Protein AF-A0A626TIS9-F1 (afdb_monomer)

Secondary structure (DSSP, 8-state):
------GGG-EEEEES-TT---SSSSS-EEPS-B-S--B--EEEEEEEE--TT-SS-EEEEEEEEE--EEEEEE--TT-HHHHHHHHHHHHT--EEEEEEEEEETTTTEEEEEEEEEEEEEEEEEEETTEEEEEEEEEEEEEEEEEEEEEPPPP--TTGGGTT--SSSSSPPP--SS-SSSEEEEE-TT-TT-TTSS-EEEEEE--TTT--EEEEEESSSS--EEEE-TTS--EEEPPHHHHTTTS--GGGTTTT-S-HHHHHHHTT---HHHHHHHS--SS-SSTT-TTHHHHHHHTT---HHHHHHHS--GGGTTTT-S-HHHHHHHTT---HHHHHTTS--GGGTTTT-S-HHHHHHHTT---HHHHTTTS--GGGTTTT-S-HHHHHHHTT-TTEEEETTEEEE-SSSS--SEEEEE-TTS-EEEEETTTTEEEPPPGGGTS-S-SSHHHHHHHHTPPSP-EEEPTT-BHHHHHHHS---EEEEE-S--BS--TT--S-EEEEEEEEEE-TTSSEEEEEEEEEETT--EEEEEEBTTB-TT--EEE-EETTEE---S-----SSSSEEEEEEEEEEETTEEEEEEEEEEEEETTEEEEEEEEEETTTTEEEEEEEETTS-EE-------S-----SSS------SSEE---SSSS-EEEEEE--TTSEEEEEEEEETTTEEEEEEEEETTS-EEEEESS----S-------GGG--S--PPPSHHHHHHTSPPEEEE-TTT--EEEE--HHHHHHH-GGGEEEEEEEEEES---TTSPPEEEEEEEEEE-HHHHHHHHHHHHHHHHHHHHHHHHHHHHHHHHHHHHHHHHTT-

pLDDT: mean 77.9, std 12.94, range [29.95, 94.75]

Mean predicted aligned error: 24.5 Å

Organism: Salmonella enterica (NCBI:txid28901)

Structure (mmCIF, N/CA/C/O backbone):
data_AF-A0A626TIS9-F1
#
_entry.id   AF-A0A626TIS9-F1
#
loop_
_atom_site.group_PDB
_atom_site.id
_atom_site.type_symbol
_atom_site.label_atom_id
_atom_site.label_alt_id
_atom_site.label_comp_id
_atom_site.label_asym_id
_atom_site.label_entity_id
_atom_site.label_seq_id
_atom_site.pdbx_PDB_ins_code
_atom_site.Cartn_x
_atom_site.Cartn_y
_atom_site.Cartn_z
_atom_site.occupancy
_atom_site.B_iso_or_equiv
_atom_site.auth_seq_id
_atom_site.auth_comp_id
_atom_site.auth_asym_id
_atom_site.auth_atom_id
_atom_site.pdbx_PDB_model_num
ATOM 1 N N . MET A 1 1 ? -2.600 -41.883 38.505 1.00 29.95 1 MET A N 1
ATOM 2 C CA . MET A 1 1 ? -2.557 -42.460 39.866 1.00 29.95 1 MET A CA 1
ATOM 3 C C . MET A 1 1 ? -3.338 -41.510 40.743 1.00 29.95 1 MET A C 1
ATOM 5 O O . MET A 1 1 ? -3.112 -40.319 40.611 1.00 29.95 1 MET A O 1
ATOM 9 N N . ALA A 1 2 ? -4.304 -42.004 41.517 1.00 35.31 2 ALA A N 1
ATOM 10 C CA . ALA A 1 2 ? -4.974 -41.179 42.514 1.00 35.31 2 ALA A CA 1
ATOM 11 C C . ALA A 1 2 ? -3.945 -40.868 43.604 1.00 35.31 2 ALA A C 1
ATOM 13 O O . ALA A 1 2 ? -3.475 -41.791 44.271 1.00 35.31 2 ALA A O 1
ATOM 14 N N . ASP A 1 3 ? -3.535 -39.609 43.706 1.00 45.44 3 ASP A N 1
ATOM 15 C CA . ASP A 1 3 ? -2.730 -39.162 44.833 1.00 45.44 3 ASP A CA 1
ATOM 16 C C . ASP A 1 3 ? -3.574 -39.277 46.108 1.00 45.44 3 ASP A C 1
ATOM 18 O O . ASP A 1 3 ? -4.759 -38.935 46.140 1.00 45.44 3 ASP A O 1
ATOM 22 N N . ILE A 1 4 ? -2.973 -39.839 47.153 1.00 51.78 4 ILE A N 1
ATOM 23 C CA . ILE A 1 4 ? -3.598 -39.979 48.466 1.00 51.78 4 ILE A CA 1
ATOM 24 C C . ILE A 1 4 ? -3.296 -38.688 49.231 1.00 51.78 4 ILE A C 1
ATOM 26 O O . ILE A 1 4 ? -2.154 -38.474 49.632 1.00 51.78 4 ILE A O 1
ATOM 30 N N . PHE A 1 5 ? -4.304 -37.839 49.437 1.00 57.50 5 PHE A N 1
ATOM 31 C CA . PHE A 1 5 ? -4.161 -36.579 50.175 1.00 57.50 5 PHE A CA 1
ATOM 32 C C . PHE A 1 5 ? -4.628 -36.706 51.627 1.00 57.50 5 PHE A C 1
ATOM 34 O O . PHE 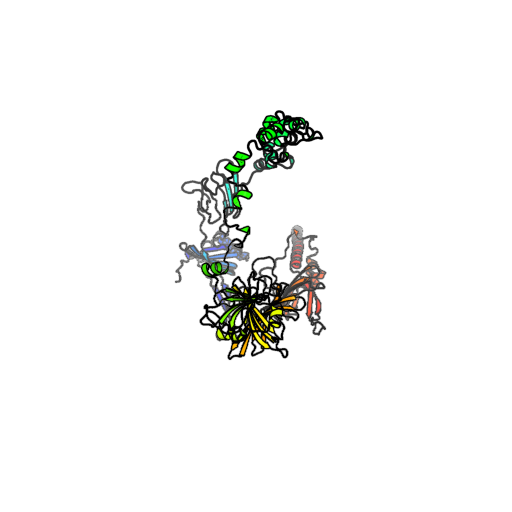A 1 5 ? -5.563 -37.446 51.940 1.00 57.50 5 PHE A O 1
ATOM 41 N N . ASN A 1 6 ? -3.971 -35.971 52.524 1.00 58.50 6 ASN A N 1
ATOM 42 C CA . ASN A 1 6 ? -4.345 -35.873 53.929 1.00 58.50 6 ASN A CA 1
ATOM 43 C C . ASN A 1 6 ? -5.363 -34.736 54.111 1.00 58.50 6 ASN A C 1
ATOM 45 O O . ASN A 1 6 ? -5.089 -33.595 53.754 1.00 58.50 6 ASN A O 1
ATOM 49 N N . GLY A 1 7 ? -6.519 -35.024 54.716 1.00 56.41 7 GLY A N 1
ATOM 50 C CA . GLY A 1 7 ? -7.572 -34.028 54.953 1.00 56.41 7 GLY A CA 1
ATOM 51 C C . GLY A 1 7 ? -7.156 -32.844 55.840 1.00 56.41 7 GLY A C 1
ATOM 52 O O . GLY A 1 7 ? -7.851 -31.836 55.850 1.00 56.41 7 GLY A O 1
ATOM 53 N N . LYS A 1 8 ? -6.020 -32.932 56.550 1.00 59.53 8 LYS A N 1
ATOM 54 C CA . LYS A 1 8 ? -5.451 -31.822 57.335 1.00 59.53 8 LYS A CA 1
ATOM 55 C C . LYS A 1 8 ? -4.949 -30.652 56.473 1.00 59.53 8 LYS A C 1
ATOM 57 O O . LYS A 1 8 ? -4.894 -29.530 56.966 1.00 59.53 8 LYS A O 1
ATOM 62 N N . ASP A 1 9 ? -4.576 -30.901 55.220 1.00 63.75 9 ASP A N 1
ATOM 63 C CA . ASP A 1 9 ? -3.924 -29.898 54.363 1.00 63.75 9 ASP A CA 1
ATOM 64 C C . ASP A 1 9 ? -4.923 -29.098 53.506 1.00 63.75 9 ASP A C 1
ATOM 66 O O . ASP A 1 9 ? -4.540 -28.225 52.729 1.00 63.75 9 ASP A O 1
ATOM 70 N N . VAL A 1 10 ? -6.220 -29.365 53.677 1.00 74.81 10 VAL A N 1
ATOM 71 C CA . VAL A 1 10 ? -7.306 -28.732 52.928 1.00 74.81 10 VAL A CA 1
ATOM 72 C C . VAL A 1 10 ? -7.717 -27.460 53.643 1.00 74.81 10 VAL A C 1
ATOM 74 O O . VAL A 1 10 ? -8.169 -27.481 54.787 1.00 74.81 10 VAL A O 1
ATOM 77 N N . LYS A 1 11 ? -7.548 -26.336 52.954 1.00 83.38 11 LYS A N 1
ATOM 78 C CA . LYS A 1 11 ? -7.880 -25.006 53.464 1.00 83.38 11 LYS A CA 1
ATOM 79 C C . LYS A 1 11 ? -9.031 -24.447 52.647 1.00 83.38 11 LYS A C 1
ATOM 81 O O . LYS A 1 11 ? -9.016 -24.518 51.418 1.00 83.38 11 LYS A O 1
ATOM 86 N N . VAL A 1 12 ? -10.017 -23.882 53.332 1.00 88.31 12 VAL A N 1
ATOM 87 C CA . VAL A 1 12 ? -11.107 -23.141 52.697 1.00 88.31 12 VAL A CA 1
ATOM 88 C C . VAL A 1 12 ? -10.921 -21.673 53.030 1.00 88.31 12 VAL A C 1
ATOM 90 O O . VAL A 1 12 ? -10.664 -21.329 54.180 1.00 88.31 12 VAL A O 1
ATOM 93 N N . TYR A 1 13 ? -11.038 -20.820 52.025 1.00 89.88 13 TYR A N 1
ATOM 94 C CA . TYR A 1 13 ? -10.980 -19.373 52.157 1.00 89.88 13 TYR A CA 1
ATOM 95 C C . TYR A 1 13 ? -12.307 -18.760 51.729 1.00 89.88 13 TYR A C 1
ATOM 97 O O . TYR A 1 13 ? -12.994 -19.331 50.884 1.00 89.88 13 TYR A O 1
ATOM 105 N N . TYR A 1 14 ? -12.638 -17.591 52.265 1.00 91.62 14 TYR A N 1
ATOM 106 C CA . TYR A 1 14 ? -13.755 -16.770 51.815 1.00 91.62 14 TYR A CA 1
ATOM 107 C C . TYR A 1 14 ? -13.279 -15.403 51.309 1.00 91.62 14 TYR A C 1
ATOM 109 O O . TYR A 1 14 ? -12.203 -14.931 51.691 1.00 91.62 14 TYR A O 1
ATOM 117 N N . ASN A 1 15 ? -14.079 -14.774 50.447 1.00 91.50 15 ASN A N 1
ATOM 118 C CA . ASN A 1 15 ? -13.874 -13.414 49.949 1.00 91.50 15 ASN A CA 1
ATOM 119 C C . ASN A 1 15 ? -15.232 -12.752 49.651 1.00 91.50 15 ASN A C 1
ATOM 121 O O . ASN A 1 15 ? -16.130 -13.402 49.116 1.00 91.50 15 ASN A O 1
ATOM 125 N N . ASP A 1 16 ? -15.378 -11.469 49.982 1.00 90.25 16 ASP A N 1
ATOM 126 C CA . ASP A 1 16 ? -16.584 -10.692 49.663 1.00 90.25 16 ASP A CA 1
ATOM 127 C C . ASP A 1 16 ? -16.631 -10.253 48.186 1.00 90.25 16 ASP A C 1
ATOM 129 O O . ASP A 1 16 ? -17.707 -9.977 47.662 1.00 90.25 16 ASP A O 1
ATOM 133 N N . ASP A 1 17 ? -15.486 -10.198 47.496 1.00 87.94 17 ASP A N 1
ATOM 134 C CA . ASP A 1 17 ? -15.424 -9.895 46.065 1.00 87.94 17 ASP A CA 1
ATOM 135 C C . ASP A 1 17 ? -15.729 -11.150 45.229 1.00 87.94 17 ASP A C 1
ATOM 137 O O . ASP A 1 17 ? -14.859 -11.980 44.958 1.00 87.94 17 ASP A O 1
ATOM 141 N N . THR A 1 18 ? -16.975 -11.271 44.769 1.00 85.69 18 THR A N 1
ATOM 142 C CA . THR A 1 18 ? -17.439 -12.340 43.862 1.00 85.69 18 THR A CA 1
ATOM 143 C C . THR A 1 18 ? -16.764 -12.291 42.479 1.00 85.69 18 THR A C 1
ATOM 145 O O . THR A 1 18 ? -16.739 -13.285 41.741 1.00 85.69 18 THR A O 1
ATOM 148 N N . GLY A 1 19 ? -16.149 -11.157 42.126 1.00 83.06 19 GLY A N 1
ATOM 149 C CA . GLY A 1 19 ? -15.319 -10.967 40.940 1.00 83.06 19 GLY A CA 1
ATOM 150 C C . GLY A 1 19 ? -13.868 -11.413 41.121 1.00 83.06 19 GLY A C 1
ATOM 151 O O . GLY A 1 19 ? -13.140 -11.496 40.126 1.00 83.06 19 GLY A O 1
ATOM 152 N N . ASN A 1 20 ? -13.439 -11.760 42.339 1.00 82.88 20 ASN A N 1
ATOM 153 C CA . ASN A 1 20 ? -12.061 -12.148 42.601 1.00 82.88 20 ASN A CA 1
ATOM 154 C C . ASN A 1 20 ? -11.658 -13.366 41.751 1.00 82.88 20 ASN A C 1
ATOM 156 O O . ASN A 1 20 ? -12.416 -14.321 41.547 1.00 82.88 20 ASN A O 1
ATOM 160 N N . ARG A 1 21 ? -10.440 -13.300 41.207 1.00 80.06 21 ARG A N 1
ATOM 161 C CA . ARG A 1 21 ? -9.798 -14.366 40.418 1.00 80.06 21 ARG A CA 1
ATOM 162 C C . ARG A 1 21 ? -8.427 -14.753 40.980 1.00 80.06 21 ARG A C 1
ATOM 164 O O . ARG A 1 21 ? -7.765 -15.630 40.423 1.00 80.06 21 ARG A O 1
ATOM 171 N N . ALA A 1 22 ? -7.977 -14.100 42.053 1.00 75.19 22 ALA A N 1
ATOM 172 C CA . ALA A 1 22 ? -6.704 -14.378 42.699 1.00 75.19 22 ALA A CA 1
ATOM 173 C C . ALA A 1 22 ? -6.874 -15.493 43.738 1.00 75.19 22 ALA A C 1
ATOM 175 O O . ALA A 1 22 ? -7.684 -15.384 44.655 1.00 75.19 22 ALA A O 1
ATOM 176 N N . VAL A 1 23 ? -6.090 -16.565 43.605 1.00 68.38 23 VAL A N 1
ATOM 177 C CA . VAL A 1 23 ? -6.222 -17.762 44.454 1.00 68.38 23 VAL A CA 1
ATOM 178 C C . VAL A 1 23 ? -5.618 -17.566 45.847 1.00 68.38 23 VAL A C 1
ATOM 180 O O . VAL A 1 23 ? -6.166 -18.084 46.812 1.00 68.38 23 VAL A O 1
ATOM 183 N N . ILE A 1 24 ? -4.543 -16.778 45.988 1.00 67.31 24 ILE A N 1
ATOM 184 C CA . ILE A 1 24 ? -3.759 -16.722 47.240 1.00 67.31 24 ILE A CA 1
ATOM 185 C C . ILE A 1 24 ? -3.722 -15.329 47.899 1.00 67.31 24 ILE A C 1
ATOM 187 O O . ILE A 1 24 ? -3.691 -15.248 49.120 1.00 67.31 24 ILE A O 1
ATOM 191 N N . THR A 1 25 ? -3.729 -14.223 47.147 1.00 64.75 25 THR A N 1
ATOM 192 C CA . THR A 1 25 ? -3.330 -12.904 47.697 1.00 64.75 25 THR A CA 1
ATOM 193 C C . THR A 1 25 ? -4.361 -11.776 47.565 1.00 64.75 25 THR A C 1
ATOM 195 O O . THR A 1 25 ? -4.205 -10.748 48.217 1.00 64.75 25 THR A O 1
ATOM 198 N N . GLY A 1 26 ? -5.437 -11.943 46.791 1.00 60.59 26 GLY A N 1
ATOM 199 C CA . GLY A 1 26 ? -6.434 -10.891 46.525 1.00 60.59 26 GLY A CA 1
ATOM 200 C C . GLY A 1 26 ? -7.514 -10.718 47.601 1.00 60.59 26 GLY A C 1
ATOM 201 O O . GLY A 1 26 ? -8.672 -10.526 47.253 1.00 60.59 26 GLY A O 1
ATOM 202 N N . GLY A 1 27 ? -7.174 -10.841 48.889 1.00 72.44 27 GLY A N 1
ATOM 203 C CA . GLY A 1 27 ? -8.138 -10.659 49.990 1.00 72.44 27 GLY A CA 1
ATOM 204 C C . GLY A 1 27 ? -8.860 -11.923 50.476 1.00 72.44 27 GLY A C 1
ATOM 205 O O . GLY A 1 27 ? -9.793 -11.815 51.262 1.00 72.44 27 GLY A O 1
ATOM 206 N N . ASN A 1 28 ? -8.415 -13.113 50.063 1.00 83.50 28 ASN A N 1
ATOM 207 C CA . ASN A 1 28 ? -8.947 -14.388 50.555 1.00 83.50 28 ASN A CA 1
ATOM 208 C C . ASN A 1 28 ? -8.574 -14.605 52.035 1.00 83.50 28 ASN A C 1
ATOM 210 O O . ASN A 1 28 ? -7.390 -14.661 52.372 1.00 83.50 28 ASN A O 1
ATOM 214 N N . ILE A 1 29 ? -9.568 -14.776 52.911 1.00 89.00 29 ILE A N 1
ATOM 215 C CA . ILE A 1 29 ? -9.377 -15.035 54.348 1.00 89.00 29 ILE A CA 1
ATOM 216 C C . ILE A 1 29 ? -9.689 -16.503 54.637 1.00 89.00 29 ILE A C 1
ATOM 218 O O . ILE A 1 29 ? -10.732 -17.006 54.237 1.00 89.00 29 ILE A O 1
ATOM 222 N N . GLN A 1 30 ? -8.786 -17.211 55.318 1.00 90.50 30 GLN A N 1
ATOM 223 C CA . GLN A 1 30 ? -8.978 -18.627 55.644 1.00 90.50 30 GLN A CA 1
ATOM 224 C C . GLN A 1 30 ? -10.100 -18.800 56.679 1.00 90.50 30 GLN A C 1
ATOM 226 O O . GLN A 1 30 ? -10.134 -18.065 57.660 1.00 90.50 30 GLN A O 1
ATOM 231 N N . ILE A 1 31 ? -10.980 -19.785 56.489 1.00 90.62 31 ILE A N 1
ATOM 232 C CA . ILE A 1 31 ? -11.936 -20.242 57.505 1.00 90.62 31 ILE A CA 1
ATOM 233 C C . ILE A 1 31 ? -11.171 -21.078 58.535 1.00 90.62 31 ILE A C 1
ATOM 235 O O . ILE A 1 31 ? -10.488 -22.047 58.181 1.00 90.62 31 ILE A O 1
ATOM 239 N N . ASN A 1 32 ? -11.267 -20.695 59.804 1.00 89.81 32 ASN A N 1
ATOM 240 C CA . ASN A 1 32 ? -10.556 -21.368 60.885 1.00 89.81 32 ASN A CA 1
ATOM 241 C C . ASN A 1 32 ? -11.246 -22.685 61.286 1.00 89.81 32 ASN A C 1
ATOM 243 O O . ASN A 1 32 ? -12.412 -22.913 60.986 1.00 89.81 32 ASN A O 1
ATOM 247 N N . GLU A 1 33 ? -10.500 -23.562 61.969 1.00 88.81 33 GLU A N 1
ATOM 248 C CA . GLU A 1 33 ? -11.042 -24.736 62.678 1.00 88.81 33 GLU A CA 1
ATOM 249 C C . GLU A 1 33 ? -11.948 -25.673 61.850 1.00 88.81 33 GLU A C 1
ATOM 251 O O . GLU A 1 33 ? -12.928 -26.228 62.352 1.00 88.81 33 GLU A O 1
ATOM 256 N N . LEU A 1 34 ? -11.608 -25.901 60.578 1.00 87.50 34 LEU A N 1
ATOM 257 C CA . LEU A 1 34 ? -12.327 -26.842 59.717 1.00 87.50 34 LEU A CA 1
ATOM 258 C C . LEU A 1 34 ? -12.308 -28.265 60.321 1.00 87.50 34 LEU A C 1
ATOM 260 O O . LEU A 1 34 ? -11.248 -28.850 60.546 1.00 87.50 34 LEU A O 1
ATOM 264 N N . ALA A 1 35 ? -13.488 -28.822 60.592 1.00 83.62 35 ALA A N 1
ATOM 265 C CA . ALA A 1 35 ? -13.671 -30.098 61.287 1.00 83.62 35 ALA A CA 1
ATOM 266 C C . ALA A 1 35 ? -13.778 -31.302 60.340 1.00 83.62 35 ALA A C 1
ATOM 268 O O . ALA A 1 35 ? -13.511 -32.433 60.749 1.00 83.62 35 ALA A O 1
ATOM 269 N N . ALA A 1 36 ? -14.173 -31.080 59.083 1.00 80.44 36 ALA A N 1
ATOM 270 C CA . ALA A 1 36 ? -14.287 -32.124 58.070 1.00 80.44 36 ALA A CA 1
ATOM 271 C C . ALA A 1 36 ? -13.949 -31.599 56.670 1.00 80.44 36 ALA A C 1
ATOM 273 O O . ALA A 1 36 ? -14.049 -30.403 56.397 1.00 80.44 36 ALA A O 1
ATOM 274 N N . TYR A 1 37 ? -13.574 -32.515 55.774 1.00 78.19 37 TYR A N 1
ATOM 275 C CA . TYR A 1 37 ? -13.368 -32.192 54.364 1.00 78.19 37 TYR A CA 1
ATOM 276 C C . TYR A 1 37 ? -14.689 -31.706 53.740 1.00 78.19 37 TYR A C 1
ATOM 278 O O . TYR A 1 37 ? -15.704 -32.387 53.918 1.00 78.19 37 TYR A O 1
ATOM 286 N N . PRO A 1 38 ? -14.697 -30.592 52.987 1.00 76.38 38 PRO A N 1
ATOM 287 C CA . PRO A 1 38 ? -15.902 -30.138 52.315 1.00 76.38 38 PRO A CA 1
ATOM 288 C C . PRO A 1 38 ? -16.275 -31.112 51.202 1.00 76.38 38 PRO A C 1
ATOM 290 O O . PRO A 1 38 ? -15.534 -31.271 50.234 1.00 76.38 38 PRO A O 1
ATOM 293 N N . SER A 1 39 ? -17.415 -31.787 51.320 1.00 71.00 39 SER A N 1
ATOM 294 C CA . SER A 1 39 ? -17.904 -32.645 50.244 1.00 71.00 39 SER A CA 1
ATOM 295 C C . SER A 1 39 ? -18.455 -31.782 49.116 1.00 71.00 39 SER A C 1
ATOM 297 O O . SER A 1 39 ? -19.369 -30.994 49.341 1.00 71.00 39 SER A O 1
ATOM 299 N N . PHE A 1 40 ? -17.927 -31.956 47.908 1.00 66.38 40 PHE A N 1
ATOM 300 C CA . PHE A 1 40 ? -18.499 -31.395 46.691 1.00 66.38 40 PHE A CA 1
ATOM 301 C C . PHE A 1 40 ? -18.415 -32.430 45.570 1.00 66.38 40 PHE A C 1
ATOM 303 O O . PHE A 1 40 ? -17.484 -33.235 45.502 1.00 66.38 40 PHE A O 1
ATOM 310 N N . SER A 1 41 ? -19.424 -32.429 44.709 1.00 66.44 41 SER A N 1
ATOM 311 C CA . SER A 1 41 ? -19.547 -33.313 43.556 1.00 66.44 41 SER A CA 1
ATOM 312 C C . SER A 1 41 ? -19.807 -32.441 42.330 1.00 66.44 41 SER A C 1
ATOM 314 O O . SER A 1 41 ? -20.497 -31.425 42.416 1.00 66.44 41 SER A O 1
ATOM 316 N N . MET A 1 42 ? -19.174 -32.782 41.208 1.00 60.31 42 MET A N 1
ATOM 317 C CA . MET A 1 42 ? -19.333 -32.055 39.950 1.00 60.31 42 MET A CA 1
ATOM 318 C C . MET A 1 42 ? -19.927 -33.004 38.917 1.00 60.31 42 MET A C 1
ATOM 320 O O . MET A 1 42 ? -19.329 -34.028 38.582 1.00 60.31 42 MET A O 1
ATOM 324 N N . GLY A 1 43 ? -21.107 -32.650 38.417 1.00 58.41 43 GLY A N 1
ATOM 325 C CA . GLY A 1 43 ? -21.772 -33.324 37.312 1.00 58.41 43 GLY A CA 1
ATOM 326 C C . GLY A 1 43 ? -21.561 -32.552 36.014 1.00 58.41 43 GLY A C 1
ATOM 327 O O . GLY A 1 43 ? -21.505 -31.323 36.001 1.00 58.41 43 GLY A O 1
ATOM 328 N N . THR A 1 44 ? -21.437 -33.267 34.901 1.00 55.62 44 THR A N 1
ATOM 329 C CA . THR A 1 44 ? -21.590 -32.673 33.569 1.00 55.62 44 THR A CA 1
ATOM 330 C C . THR A 1 44 ? -22.869 -33.239 32.979 1.00 55.62 44 THR A C 1
ATOM 332 O O . THR A 1 44 ? -22.972 -34.453 32.790 1.00 55.62 44 THR A O 1
ATOM 335 N N . GLU A 1 45 ? -23.869 -32.394 32.747 1.00 53.34 45 GLU A N 1
ATOM 336 C CA . GLU A 1 45 ? -25.108 -32.835 32.115 1.00 53.34 45 GLU A CA 1
ATOM 337 C C . GLU A 1 45 ? -24.842 -33.043 30.620 1.00 53.34 45 GLU A C 1
ATOM 339 O O . GLU A 1 45 ? -24.622 -32.090 29.886 1.00 53.34 45 GLU A O 1
ATOM 344 N N . VAL A 1 46 ? -24.802 -34.288 30.151 1.00 55.22 46 VAL A N 1
ATOM 345 C CA . VAL A 1 46 ? -24.587 -34.586 28.727 1.00 55.22 46 VAL A CA 1
ATOM 346 C C . VAL A 1 46 ? -25.947 -34.731 28.047 1.00 55.22 46 VAL A C 1
ATOM 348 O O . VAL A 1 46 ? -26.637 -35.733 28.250 1.00 55.22 46 VAL A O 1
ATOM 351 N N . GLN A 1 47 ? -26.336 -33.755 27.222 1.00 57.25 47 GLN A N 1
ATOM 352 C CA . GLN A 1 47 ? -27.552 -33.848 26.414 1.00 57.25 47 GLN A CA 1
ATOM 353 C C . GLN A 1 47 ? -27.260 -34.561 25.094 1.00 57.25 47 GLN A C 1
ATOM 355 O O . GLN A 1 47 ? -26.456 -34.108 24.283 1.00 57.25 47 GLN A O 1
ATOM 360 N N . LYS A 1 48 ? -27.929 -35.691 24.857 1.00 60.78 48 LYS A N 1
ATOM 361 C CA . LYS A 1 48 ? -27.826 -36.422 23.588 1.00 60.78 48 LYS A CA 1
ATOM 362 C C . LYS A 1 48 ? -28.701 -35.762 22.524 1.00 60.78 48 LYS A C 1
ATOM 364 O O . LYS A 1 48 ? -29.889 -35.550 22.751 1.00 60.78 48 LYS A O 1
ATOM 369 N N . ILE A 1 49 ? -28.117 -35.488 21.363 1.00 62.22 49 ILE A N 1
ATOM 370 C CA . ILE A 1 49 ? -28.809 -35.055 20.152 1.00 62.22 49 ILE A CA 1
ATOM 371 C C . ILE A 1 49 ? -28.801 -36.210 19.157 1.00 62.22 49 ILE A C 1
ATOM 373 O O . ILE A 1 49 ? -27.763 -36.604 18.625 1.00 62.22 49 ILE A O 1
ATOM 377 N N . GLU A 1 50 ? -29.990 -36.730 18.877 1.00 58.22 50 GLU A N 1
AT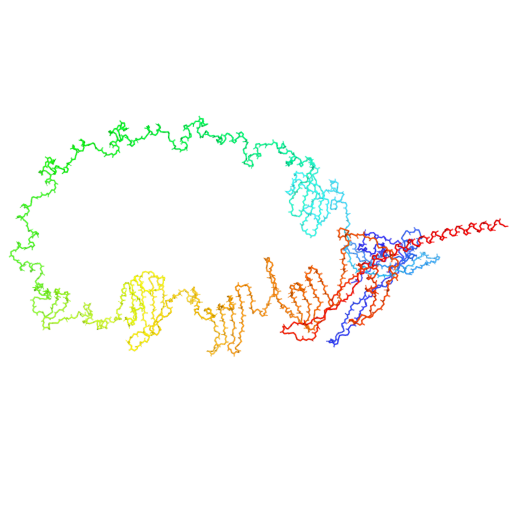OM 378 C CA . GLU A 1 50 ? -30.196 -37.684 17.792 1.00 58.22 50 GLU A CA 1
ATOM 379 C C . GLU A 1 50 ? -30.193 -36.920 16.459 1.00 58.22 50 GLU A C 1
ATOM 381 O O . GLU A 1 50 ? -31.116 -36.163 16.152 1.00 58.22 50 GLU A O 1
ATOM 386 N N . THR A 1 51 ? -29.137 -37.085 15.663 1.00 53.38 51 THR A N 1
ATOM 387 C CA . THR A 1 51 ? -29.045 -36.541 14.302 1.00 53.38 51 THR A CA 1
ATOM 388 C C . THR A 1 51 ? -29.495 -37.593 13.292 1.00 53.38 51 THR A C 1
ATOM 390 O O . THR A 1 51 ? -28.924 -38.673 13.232 1.00 53.38 51 THR A O 1
ATOM 393 N N . TYR A 1 52 ? -30.489 -37.274 12.455 1.00 51.34 52 TYR A N 1
ATOM 394 C CA . TYR A 1 52 ? -31.149 -38.230 11.542 1.00 51.34 52 TYR A CA 1
ATOM 395 C C . TYR A 1 52 ? -30.236 -38.831 10.446 1.00 51.34 52 TYR A C 1
ATOM 397 O O . TYR A 1 52 ? -30.638 -39.769 9.764 1.00 51.34 52 TYR A O 1
ATOM 405 N N . ASN A 1 53 ? -29.024 -38.293 10.269 1.00 56.28 53 ASN A N 1
ATOM 406 C CA . ASN A 1 53 ? -28.091 -38.647 9.194 1.00 56.28 53 ASN A CA 1
ATOM 407 C C . ASN A 1 53 ? -26.824 -39.374 9.675 1.00 56.28 53 ASN A C 1
ATOM 409 O O . ASN A 1 53 ? -25.898 -39.528 8.882 1.00 56.28 53 ASN A O 1
ATOM 413 N N . ASP A 1 54 ? -26.757 -39.800 10.939 1.00 54.25 54 ASP A N 1
ATOM 414 C CA . ASP A 1 54 ? -25.558 -40.446 11.481 1.00 54.25 54 ASP A CA 1
ATOM 415 C C . ASP A 1 54 ? -25.918 -41.652 12.362 1.00 54.25 54 ASP A C 1
ATOM 417 O O . ASP A 1 54 ? -26.865 -41.595 13.143 1.00 54.25 54 ASP A O 1
ATOM 421 N N . GLU A 1 55 ? -25.170 -42.755 12.247 1.00 58.47 55 GLU A N 1
ATOM 422 C CA . GLU A 1 55 ? -25.365 -43.966 13.076 1.00 58.47 55 GLU A CA 1
ATOM 423 C C . GLU A 1 55 ? -24.814 -43.798 14.508 1.00 58.47 55 GLU A C 1
ATOM 425 O O . GLU A 1 55 ? -24.947 -44.694 15.346 1.00 58.47 55 GLU A O 1
ATOM 430 N N . TYR A 1 56 ? -24.206 -42.645 14.801 1.00 55.47 56 TYR A N 1
ATOM 431 C CA . TYR A 1 56 ? -23.604 -42.305 16.085 1.00 55.47 56 TYR A CA 1
ATOM 432 C C . TYR A 1 56 ? -24.385 -41.171 16.764 1.00 55.47 56 TYR A C 1
ATOM 434 O O . TYR A 1 56 ? -24.672 -40.142 16.156 1.00 55.47 56 TYR A O 1
ATOM 442 N N . SER A 1 57 ? -24.712 -41.338 18.051 1.00 56.56 57 SER A N 1
ATOM 443 C CA . SER A 1 57 ? -25.374 -40.291 18.837 1.00 56.56 57 SER A CA 1
ATOM 444 C C . SER A 1 57 ? -24.396 -39.148 19.109 1.00 56.56 57 SER A C 1
ATOM 446 O O . SER A 1 57 ? -23.402 -39.345 19.816 1.00 56.56 57 SER A O 1
ATOM 448 N N . ASN A 1 58 ? -24.692 -37.957 18.597 1.00 52.78 58 ASN A N 1
ATOM 449 C CA . ASN A 1 58 ? -23.957 -36.748 18.941 1.00 52.78 58 ASN A CA 1
ATOM 450 C C . ASN A 1 58 ? -24.413 -36.267 20.323 1.00 52.78 58 ASN A C 1
ATOM 452 O O . ASN A 1 58 ? -25.589 -36.353 20.666 1.00 52.78 58 ASN A O 1
ATOM 456 N N . ALA A 1 59 ? -23.496 -35.799 21.160 1.00 60.91 59 ALA A N 1
ATOM 457 C CA . ALA A 1 59 ? -23.823 -35.331 22.500 1.00 60.91 59 ALA A CA 1
ATOM 458 C C . ALA A 1 59 ? -23.259 -33.928 22.713 1.00 60.91 59 ALA A C 1
ATOM 460 O O . ALA A 1 59 ? -22.103 -33.671 22.382 1.00 60.91 59 ALA A O 1
ATOM 461 N N . ILE A 1 60 ? -24.081 -33.032 23.251 1.00 58.34 60 ILE A N 1
ATOM 462 C CA . ILE A 1 60 ? -23.663 -31.707 23.695 1.00 58.34 60 ILE A CA 1
ATOM 463 C C . ILE A 1 60 ? -23.355 -31.786 25.187 1.00 58.34 60 ILE A C 1
ATOM 465 O O . ILE A 1 60 ? -24.149 -32.288 25.986 1.00 58.34 60 ILE A O 1
ATOM 469 N N . GLU A 1 61 ? -22.185 -31.282 25.555 1.00 50.94 61 GLU A N 1
ATOM 470 C CA . GLU A 1 61 ? -21.803 -31.052 26.942 1.00 50.94 61 GLU A CA 1
ATOM 471 C C . GLU A 1 61 ? -22.613 -29.847 27.470 1.00 50.94 61 GLU A C 1
ATOM 473 O O . GLU A 1 61 ? -22.458 -28.726 26.989 1.00 50.94 61 GLU A O 1
ATOM 478 N N . GLY A 1 62 ? -23.563 -30.096 28.374 1.00 56.03 62 GLY A N 1
ATOM 479 C CA . GLY A 1 62 ? -24.447 -29.104 28.994 1.00 56.03 62 GLY A CA 1
ATOM 480 C C . GLY A 1 62 ? -23.811 -28.385 30.189 1.00 56.03 62 GLY A C 1
ATOM 481 O O . GLY A 1 62 ? -22.595 -28.416 30.382 1.00 56.03 62 GLY A O 1
ATOM 482 N N . GLN A 1 63 ? -24.630 -27.702 31.002 1.00 54.12 63 GLN A N 1
ATOM 483 C CA . GLN A 1 63 ? -24.143 -26.943 32.161 1.00 54.12 63 GLN A CA 1
ATOM 484 C C . GLN A 1 63 ? -23.413 -27.860 33.159 1.00 54.12 63 GLN A C 1
ATOM 486 O O . GLN A 1 63 ? -23.893 -28.934 33.520 1.00 54.12 63 GLN A O 1
ATOM 491 N N . LYS A 1 64 ? -22.234 -27.424 33.621 1.00 57.00 64 LYS A N 1
ATOM 492 C CA . LYS A 1 64 ? -21.535 -28.061 34.743 1.00 57.00 64 LYS A CA 1
ATOM 493 C C . LYS A 1 64 ? -22.255 -27.676 36.031 1.00 57.00 64 LYS A C 1
ATOM 495 O O . LYS A 1 64 ? -22.231 -26.509 36.411 1.00 57.00 64 LYS A O 1
ATOM 500 N N . THR A 1 65 ? -22.887 -28.639 36.690 1.00 59.84 65 THR A N 1
ATOM 501 C CA . THR A 1 65 ? -23.555 -28.435 37.979 1.00 59.84 65 THR A CA 1
ATOM 502 C C . THR A 1 65 ? -22.607 -28.833 39.105 1.00 59.84 65 THR A C 1
ATOM 504 O O . THR A 1 65 ? -22.010 -29.912 39.066 1.00 59.84 65 THR A O 1
ATOM 507 N N . VAL A 1 66 ? -22.453 -27.962 40.101 1.00 69.88 66 VAL A N 1
ATOM 508 C CA . VAL A 1 66 ? -21.724 -28.263 41.341 1.00 69.88 66 VAL A CA 1
ATOM 509 C C . VAL A 1 66 ? -22.756 -28.444 42.438 1.00 69.88 66 VAL A C 1
ATOM 511 O O . VAL A 1 66 ? -23.596 -27.570 42.636 1.00 69.88 66 VAL A O 1
ATOM 514 N N . ASP A 1 67 ? -22.708 -29.588 43.112 1.00 78.00 67 ASP A N 1
ATOM 515 C CA . ASP A 1 67 ? -23.584 -29.857 44.249 1.00 78.00 67 ASP A CA 1
ATOM 516 C C . ASP A 1 67 ? -23.262 -28.919 45.423 1.00 78.00 67 ASP A C 1
ATOM 518 O O . ASP A 1 67 ? -22.166 -28.359 45.511 1.00 78.00 67 ASP A O 1
ATOM 522 N N . ASN A 1 68 ? -24.213 -28.774 46.350 1.00 84.31 68 ASN A N 1
ATOM 523 C CA . ASN A 1 68 ? -24.015 -27.987 47.566 1.00 84.31 68 ASN A CA 1
ATOM 524 C C . ASN A 1 68 ? -22.734 -28.416 48.297 1.00 84.31 68 ASN A C 1
ATOM 526 O O . ASN A 1 68 ? -22.469 -29.608 48.470 1.00 84.31 68 ASN A O 1
ATOM 530 N N . VAL A 1 69 ? -21.960 -27.431 48.748 1.00 87.75 69 VAL A N 1
ATOM 531 C CA . VAL A 1 69 ? -20.726 -27.655 49.496 1.00 87.75 69 VAL A CA 1
ATOM 532 C C . VAL A 1 69 ? -21.033 -27.598 50.983 1.00 87.75 69 VAL A C 1
ATOM 534 O O . VAL A 1 69 ? -21.394 -26.549 51.512 1.00 87.75 69 VAL A O 1
ATOM 537 N N . THR A 1 70 ? -20.845 -28.714 51.678 1.00 89.19 70 THR A N 1
ATOM 538 C CA . THR A 1 70 ? -21.024 -28.763 53.132 1.00 89.19 70 THR A CA 1
ATOM 539 C C . THR A 1 70 ? -19.729 -28.360 53.838 1.00 89.19 70 THR A C 1
ATOM 541 O O . THR A 1 70 ? -18.708 -29.037 53.721 1.00 89.19 70 THR A O 1
ATOM 544 N N . LEU A 1 71 ? -19.767 -27.263 54.592 1.00 90.00 71 LEU A N 1
ATOM 545 C CA . LEU A 1 71 ? -18.671 -26.750 55.413 1.00 90.00 71 LEU A CA 1
ATOM 546 C C . LEU A 1 71 ? -18.921 -27.122 56.878 1.00 90.00 71 LEU A C 1
ATOM 548 O O . LEU A 1 71 ? -19.908 -26.687 57.465 1.00 90.00 71 LEU A O 1
ATOM 552 N N . VAL A 1 72 ? -18.024 -27.895 57.491 1.00 90.12 72 VAL A N 1
ATOM 553 C CA . VAL A 1 72 ? -18.124 -28.259 58.915 1.00 90.12 72 VAL A CA 1
ATOM 554 C C . VAL A 1 72 ? -16.953 -27.649 59.672 1.00 90.12 72 VAL A C 1
ATOM 556 O O . VAL A 1 72 ? -15.803 -27.931 59.341 1.00 90.12 72 VAL A O 1
ATOM 559 N N . VAL A 1 73 ? -17.232 -26.847 60.700 1.00 91.50 73 VAL A N 1
ATOM 560 C CA . VAL A 1 73 ? -16.219 -26.209 61.562 1.00 91.50 73 VAL A CA 1
ATOM 561 C C . VAL A 1 73 ? -16.394 -26.626 63.021 1.00 91.50 73 VAL A C 1
ATOM 563 O O . VAL A 1 73 ? -17.521 -26.840 63.477 1.00 91.50 73 VAL A O 1
ATOM 566 N N . ASN A 1 74 ? -15.294 -26.728 63.774 1.00 91.50 74 ASN A N 1
ATOM 567 C CA . ASN A 1 74 ? -15.333 -26.819 65.233 1.00 91.50 74 ASN A CA 1
ATOM 568 C C . ASN A 1 74 ? -15.703 -25.431 65.755 1.00 91.50 74 ASN A C 1
ATOM 570 O O . ASN A 1 74 ? -14.895 -24.504 65.753 1.00 91.50 74 ASN A O 1
ATOM 574 N N . TYR A 1 75 ? -16.962 -25.266 66.135 1.00 92.94 75 TYR A N 1
ATOM 575 C CA . TYR A 1 75 ? -17.568 -23.953 66.247 1.00 92.94 75 TYR A CA 1
ATOM 576 C C . TYR A 1 75 ? -17.106 -23.218 67.506 1.00 92.94 75 TYR A C 1
ATOM 578 O O . TYR A 1 75 ? -17.333 -23.649 68.638 1.00 92.94 75 TYR A O 1
ATOM 586 N N . ILE A 1 76 ? -16.485 -22.063 67.281 1.00 92.56 76 ILE A N 1
ATOM 587 C CA . ILE A 1 76 ? -16.049 -21.113 68.304 1.00 92.56 76 ILE A CA 1
ATOM 588 C C . ILE A 1 76 ? -16.779 -19.791 68.033 1.00 92.56 76 ILE A C 1
ATOM 590 O O . ILE A 1 76 ? -16.431 -19.128 67.057 1.00 92.56 76 ILE A O 1
ATOM 594 N N . PRO A 1 77 ? -17.749 -19.379 68.873 1.00 86.31 77 PRO A N 1
ATOM 595 C CA . PRO A 1 77 ? -18.562 -18.184 68.624 1.00 86.31 77 PRO A CA 1
ATOM 596 C C . PRO A 1 77 ? -17.780 -16.868 68.563 1.00 86.31 77 PRO A C 1
ATOM 598 O O . PRO A 1 77 ? -18.279 -15.895 68.025 1.00 86.31 77 PRO A O 1
ATOM 601 N N . THR A 1 78 ? -16.588 -16.817 69.165 1.00 91.06 78 THR A N 1
ATOM 602 C CA . THR A 1 78 ? -15.730 -15.621 69.196 1.00 91.06 78 THR A CA 1
ATOM 603 C C . THR A 1 78 ? -14.698 -15.594 68.070 1.00 91.06 78 THR A C 1
ATOM 605 O O . THR A 1 78 ? -13.853 -14.700 68.046 1.00 91.06 78 THR A O 1
ATOM 608 N N . ASP A 1 79 ? -14.670 -16.610 67.203 1.00 94.19 79 ASP A N 1
ATOM 609 C CA . ASP A 1 79 ? -13.765 -16.617 66.059 1.00 94.19 79 ASP A CA 1
ATOM 610 C C . ASP A 1 79 ? -14.327 -15.707 64.948 1.00 94.19 79 ASP A C 1
ATOM 612 O O . ASP A 1 79 ? -15.469 -15.904 64.523 1.00 94.19 79 ASP A O 1
ATOM 616 N N . PRO A 1 80 ? -13.546 -14.735 64.436 1.00 91.94 80 PRO A N 1
ATOM 617 C CA . PRO A 1 80 ? -14.025 -13.792 63.425 1.00 91.94 80 PRO A CA 1
ATOM 618 C C . PRO A 1 80 ? -14.517 -14.444 62.125 1.00 91.94 80 PRO A C 1
ATOM 620 O O . PRO A 1 80 ? -15.359 -13.871 61.437 1.00 91.94 80 PRO A O 1
ATOM 623 N N . THR A 1 81 ? -13.998 -15.623 61.766 1.00 94.38 81 THR A N 1
ATOM 624 C CA . THR A 1 81 ? -14.366 -16.331 60.530 1.00 94.38 81 THR A CA 1
ATOM 625 C C . THR A 1 81 ? -15.685 -17.083 60.691 1.00 94.38 81 THR A C 1
ATOM 627 O O . THR A 1 81 ? -16.479 -17.128 59.755 1.00 94.38 81 THR A O 1
ATOM 630 N N . HIS A 1 82 ? -15.979 -17.589 61.891 1.00 94.38 82 HIS A N 1
ATOM 631 C CA . HIS A 1 82 ? -17.279 -18.181 62.204 1.00 94.38 82 HIS A CA 1
ATOM 632 C C . HIS A 1 82 ? -18.369 -17.109 62.326 1.00 94.38 82 HIS A C 1
ATOM 634 O O . HIS A 1 82 ? -19.430 -17.258 61.724 1.00 94.38 82 HIS A O 1
ATOM 640 N N . GLU A 1 83 ? -18.082 -15.984 63.000 1.00 94.00 83 GLU A N 1
ATOM 641 C CA . GLU A 1 83 ? -19.001 -14.835 63.043 1.00 94.00 83 GLU A CA 1
ATOM 642 C C . GLU A 1 83 ? -19.325 -14.304 61.638 1.00 94.00 83 GLU A C 1
ATOM 644 O O . GLU A 1 83 ? -20.439 -13.842 61.384 1.00 94.00 83 GLU A O 1
ATOM 649 N N . TYR A 1 84 ? -18.352 -14.346 60.722 1.00 94.50 84 TYR A N 1
ATOM 650 C CA . TYR A 1 84 ? -18.557 -13.976 59.324 1.00 94.50 84 TYR A CA 1
ATOM 651 C C . TYR A 1 84 ? -19.546 -14.921 58.628 1.00 94.50 84 TYR A C 1
ATOM 653 O O . TYR A 1 84 ? -20.511 -14.445 58.029 1.00 94.50 84 TYR A O 1
ATOM 661 N N . LEU A 1 85 ? -19.362 -16.242 58.749 1.00 93.12 85 LEU A N 1
ATOM 662 C CA . LEU A 1 85 ? -20.282 -17.229 58.169 1.00 93.12 85 LEU A CA 1
ATOM 663 C C . LEU A 1 85 ? -21.697 -17.093 58.745 1.00 93.12 85 LEU A C 1
ATOM 665 O O . LEU A 1 85 ? -22.674 -17.154 57.998 1.00 93.12 85 LEU A O 1
ATOM 669 N N . ASP A 1 86 ? -21.819 -16.837 60.048 1.00 92.88 86 ASP A N 1
ATOM 670 C CA . ASP A 1 86 ? -23.115 -16.590 60.680 1.00 92.88 86 ASP A CA 1
ATOM 671 C C . ASP A 1 86 ? -23.808 -15.350 60.118 1.00 92.88 86 ASP A C 1
ATOM 673 O O . ASP A 1 86 ? -24.984 -15.424 59.768 1.00 92.88 86 ASP A O 1
ATOM 677 N N . LYS A 1 87 ? -23.081 -14.238 59.948 1.00 93.88 87 LYS A N 1
ATOM 678 C CA . LYS A 1 87 ? -23.625 -13.012 59.342 1.00 93.88 87 LYS A CA 1
ATOM 679 C C . LYS A 1 87 ? -24.040 -13.220 57.889 1.00 93.88 87 LYS A C 1
ATOM 681 O O . LYS A 1 87 ? -25.108 -12.757 57.501 1.00 93.88 87 LYS A O 1
ATOM 686 N N . LYS A 1 88 ? -23.235 -13.927 57.088 1.00 94.50 88 LYS A N 1
ATOM 687 C CA . LYS A 1 88 ? -23.572 -14.221 55.685 1.00 94.50 88 LYS A CA 1
ATOM 688 C C . LYS A 1 88 ? -24.813 -15.097 55.562 1.00 94.50 88 LYS A C 1
ATOM 690 O O . LYS A 1 88 ? -25.635 -14.854 54.682 1.00 94.50 88 LYS A O 1
ATOM 695 N N . TYR A 1 89 ? -24.989 -16.054 56.474 1.00 93.62 89 TYR A N 1
ATOM 696 C CA . TYR A 1 89 ? -26.221 -16.833 56.564 1.00 93.62 89 TYR A CA 1
ATOM 697 C C . TYR A 1 89 ? -27.417 -15.973 56.997 1.00 93.62 89 TYR A C 1
ATOM 699 O O . TYR A 1 89 ? -28.456 -16.001 56.339 1.00 93.62 89 TYR A O 1
ATOM 707 N N . ASP A 1 90 ? -27.280 -15.190 58.070 1.00 93.56 90 ASP A N 1
ATOM 708 C CA . ASP A 1 90 ? -28.379 -14.389 58.626 1.00 93.56 90 ASP A CA 1
ATOM 709 C C . ASP A 1 90 ? -28.852 -13.291 57.653 1.00 93.56 90 ASP A C 1
ATOM 711 O O . ASP A 1 90 ? -30.051 -13.020 57.567 1.00 93.56 90 ASP A O 1
ATOM 715 N N . ASN A 1 91 ? -27.934 -12.713 56.871 1.00 93.06 91 ASN A N 1
ATOM 716 C CA . ASN A 1 91 ? -28.240 -11.681 55.878 1.00 93.06 91 ASN A CA 1
ATOM 717 C C . ASN A 1 91 ? -28.576 -12.231 54.482 1.00 93.06 91 ASN A C 1
ATOM 719 O O . ASN A 1 91 ? -29.021 -11.462 53.632 1.00 93.06 91 ASN A O 1
ATOM 723 N N . GLN A 1 92 ? -28.370 -13.532 54.233 1.00 91.81 92 GLN A N 1
ATOM 724 C CA . GLN A 1 92 ? -28.517 -14.157 52.909 1.00 91.81 92 GLN A CA 1
ATOM 725 C C . GLN A 1 92 ? -27.687 -13.448 51.822 1.00 91.81 92 GLN A C 1
ATOM 727 O O . GLN A 1 92 ? -28.148 -13.209 50.706 1.00 91.81 92 GLN A O 1
ATOM 732 N N . GLU A 1 93 ? -26.449 -13.093 52.166 1.00 91.94 93 GLU A N 1
ATOM 733 C CA . GLU A 1 93 ? -25.528 -12.395 51.269 1.00 91.94 93 GLU A CA 1
ATOM 734 C C . GLU A 1 93 ? -24.642 -13.378 50.508 1.00 91.94 93 GLU A C 1
ATOM 736 O O . GLU A 1 93 ? -24.084 -14.317 51.082 1.00 91.94 93 GLU A O 1
ATOM 741 N N . GLU A 1 94 ? -24.478 -13.122 49.213 1.00 93.50 94 GLU A N 1
ATOM 742 C CA . GLU A 1 94 ? -23.564 -13.877 48.367 1.00 93.50 94 GLU A CA 1
ATOM 743 C C . GLU A 1 94 ? -22.109 -13.538 48.704 1.00 93.50 94 GLU A C 1
ATOM 745 O O . GLU A 1 94 ? -21.758 -12.385 48.971 1.00 93.50 94 GLU A O 1
ATOM 750 N N . PHE A 1 95 ? -21.260 -14.558 48.703 1.00 93.62 95 PHE A N 1
ATOM 751 C CA . PHE A 1 95 ? -19.818 -14.420 48.848 1.00 93.62 95 PHE A CA 1
ATOM 752 C C . PHE A 1 95 ? -19.116 -15.560 48.110 1.00 93.62 95 PHE A C 1
ATOM 754 O O . PHE A 1 95 ? -19.733 -16.537 47.677 1.00 93.62 95 PHE A O 1
ATOM 761 N N . GLN A 1 96 ? -17.809 -15.424 47.937 1.00 92.69 96 GLN A N 1
ATOM 762 C CA . GLN A 1 96 ? -16.990 -16.426 47.277 1.00 92.69 96 GLN A CA 1
ATOM 763 C C . GLN A 1 96 ? -16.336 -17.337 48.313 1.00 92.69 96 GLN A C 1
ATOM 765 O O . GLN A 1 96 ? -15.761 -16.853 49.288 1.00 92.69 96 GLN A O 1
ATOM 770 N N . ILE A 1 97 ? -16.340 -18.646 48.060 1.00 90.88 97 ILE A N 1
ATOM 771 C CA . ILE A 1 97 ? -15.458 -19.600 48.734 1.00 90.88 97 ILE A CA 1
ATOM 772 C C . ILE A 1 97 ? -14.401 -20.125 47.767 1.00 90.88 97 ILE A C 1
ATOM 774 O O . ILE A 1 97 ? -14.663 -20.375 46.590 1.00 90.88 97 ILE A O 1
ATOM 778 N N . THR A 1 98 ? -13.190 -20.318 48.279 1.00 88.56 98 THR A N 1
ATOM 779 C CA . THR A 1 98 ? -12.087 -20.960 47.567 1.00 88.56 98 THR A CA 1
ATOM 780 C C . THR A 1 98 ? -11.603 -22.163 48.363 1.00 88.56 98 THR A C 1
ATOM 782 O O . THR A 1 98 ? -11.114 -22.015 49.480 1.00 88.56 98 THR A O 1
ATOM 785 N N . ILE A 1 99 ? -11.719 -23.357 47.790 1.00 86.00 99 ILE A N 1
ATOM 786 C CA . ILE A 1 99 ? -11.307 -24.618 48.412 1.00 86.00 99 ILE A CA 1
ATOM 787 C C . ILE A 1 99 ? -9.975 -25.037 47.805 1.00 86.00 99 ILE A C 1
ATOM 789 O O . ILE A 1 99 ? -9.887 -25.229 46.593 1.00 86.00 99 ILE A O 1
ATOM 793 N N . PHE A 1 100 ? -8.943 -25.198 48.628 1.00 82.00 100 PHE A N 1
ATOM 794 C CA . PHE A 1 100 ? -7.661 -25.749 48.197 1.00 82.00 100 PHE A CA 1
ATOM 795 C C . PHE A 1 100 ? -7.708 -27.266 48.354 1.00 82.00 100 PHE A C 1
ATOM 797 O O . PHE A 1 100 ? -7.742 -27.786 49.467 1.00 82.00 100 PHE A O 1
ATOM 804 N N . VAL A 1 101 ? -7.754 -27.967 47.224 1.00 74.12 101 VAL A N 1
ATOM 805 C CA . VAL A 1 101 ? -7.915 -29.424 47.161 1.00 74.12 101 VAL A CA 1
ATOM 806 C C . VAL A 1 101 ? -6.568 -30.122 47.321 1.00 74.12 101 VAL A C 1
ATOM 808 O O . VAL A 1 101 ? -6.482 -31.129 48.019 1.00 74.12 101 VAL A O 1
ATOM 811 N N . ASN A 1 102 ? -5.521 -29.576 46.695 1.00 68.88 102 ASN A N 1
ATOM 812 C CA . ASN A 1 102 ? -4.165 -30.108 46.756 1.00 68.88 102 ASN A CA 1
ATOM 813 C C . ASN A 1 102 ? -3.126 -28.991 46.560 1.00 68.88 102 ASN A C 1
ATOM 815 O O . ASN A 1 102 ? -3.153 -28.285 45.551 1.00 68.88 102 ASN A O 1
ATOM 819 N N . GLU A 1 103 ? -2.199 -28.858 47.508 1.00 67.00 103 GLU A N 1
ATOM 820 C CA . GLU A 1 103 ? -1.082 -27.909 47.486 1.00 67.00 103 GLU A CA 1
ATOM 821 C C . GLU A 1 103 ? 0.230 -28.697 47.305 1.00 67.00 103 GLU A C 1
ATOM 823 O O . GLU A 1 103 ? 0.783 -29.236 48.265 1.00 67.00 103 GLU A O 1
ATOM 828 N N . ASN A 1 104 ? 0.745 -28.791 46.071 1.00 65.06 104 ASN A N 1
ATOM 829 C CA . ASN A 1 104 ? 2.043 -29.419 45.810 1.00 65.06 104 ASN A CA 1
ATOM 830 C C . ASN A 1 104 ? 3.147 -28.354 45.765 1.00 65.06 104 ASN A C 1
ATOM 832 O O . ASN A 1 104 ? 3.489 -27.818 44.706 1.00 65.06 104 ASN A O 1
ATOM 836 N N . ASN A 1 105 ? 3.716 -28.074 46.938 1.00 60.81 105 ASN A N 1
ATOM 837 C CA . ASN A 1 105 ? 4.755 -27.061 47.135 1.00 60.81 105 ASN A CA 1
ATOM 838 C C . ASN A 1 105 ? 6.069 -27.346 46.387 1.00 60.81 105 ASN A C 1
ATOM 840 O O . ASN A 1 105 ? 6.808 -26.409 46.096 1.00 60.81 105 ASN A O 1
ATOM 844 N N . GLU A 1 106 ? 6.366 -28.605 46.049 1.00 56.91 106 GLU A N 1
ATOM 845 C CA . GLU A 1 106 ? 7.564 -28.965 45.273 1.00 56.91 106 GLU A CA 1
ATOM 846 C C . GLU A 1 106 ? 7.355 -28.785 43.762 1.00 56.91 106 GLU A C 1
ATOM 848 O O . GLU A 1 106 ? 8.284 -28.399 43.055 1.00 56.91 106 GLU A O 1
ATOM 853 N N . ALA A 1 107 ? 6.136 -29.028 43.265 1.00 55.34 107 ALA A N 1
ATOM 854 C CA . ALA A 1 107 ? 5.781 -28.870 41.852 1.00 55.34 107 ALA A CA 1
ATOM 855 C C . ALA A 1 107 ? 5.252 -27.469 41.494 1.00 55.34 107 ALA A C 1
ATOM 857 O O . ALA A 1 107 ? 4.978 -27.208 40.323 1.00 55.34 107 ALA A O 1
ATOM 858 N N . GLY A 1 108 ? 5.067 -26.586 42.483 1.00 61.91 108 GLY A N 1
ATOM 859 C CA . GLY A 1 108 ? 4.544 -25.233 42.282 1.00 61.91 108 GLY A CA 1
ATOM 860 C C . GLY A 1 108 ? 3.095 -25.190 41.787 1.00 61.91 108 GLY A C 1
ATOM 861 O O . GLY A 1 108 ? 2.703 -24.196 41.187 1.00 61.91 108 GLY A O 1
ATOM 862 N N . ARG A 1 109 ? 2.301 -26.247 42.012 1.00 66.25 109 ARG A N 1
ATOM 863 C CA . ARG A 1 109 ? 0.910 -26.364 41.538 1.00 66.25 109 ARG A CA 1
ATOM 864 C C . ARG A 1 109 ? -0.074 -26.434 42.702 1.00 66.25 109 ARG A C 1
ATOM 866 O O . ARG A 1 109 ? 0.090 -27.247 43.610 1.00 66.25 109 ARG A O 1
ATOM 873 N N . LEU A 1 110 ? -1.124 -25.622 42.614 1.00 72.12 110 LEU A N 1
ATOM 874 C CA . LEU A 1 110 ? -2.259 -25.580 43.527 1.00 72.12 110 LEU A CA 1
ATOM 875 C C . LEU A 1 110 ? -3.543 -25.925 42.766 1.00 72.12 110 LEU A C 1
ATOM 877 O O . LEU A 1 110 ? -3.929 -25.230 41.824 1.00 72.12 110 LEU A O 1
ATOM 881 N N . GLU A 1 111 ? -4.224 -26.988 43.182 1.00 77.31 111 GLU A N 1
ATOM 882 C CA . GLU A 1 111 ? -5.576 -27.292 42.715 1.00 77.31 111 GLU A CA 1
ATOM 883 C C . GLU A 1 111 ? -6.580 -26.607 43.634 1.00 77.31 111 GLU A C 1
ATOM 885 O O . GLU A 1 111 ? -6.645 -26.889 44.833 1.00 77.31 111 GLU A O 1
ATOM 890 N N . SER A 1 112 ? -7.350 -25.682 43.063 1.00 80.44 112 SER A N 1
ATOM 891 C CA . SER A 1 112 ? -8.355 -24.923 43.800 1.00 80.44 112 SER A CA 1
ATOM 892 C C . SER A 1 112 ? -9.690 -24.905 43.070 1.00 80.44 112 SER A C 1
ATOM 894 O O . SER A 1 112 ? -9.746 -24.947 41.837 1.00 80.44 112 SER A O 1
ATOM 896 N N . VAL A 1 113 ? -10.761 -24.842 43.855 1.00 82.81 113 VAL A N 1
ATOM 897 C CA . VAL A 1 113 ? -12.133 -24.661 43.382 1.00 82.81 113 VAL A CA 1
ATOM 898 C C . VAL A 1 113 ? -12.636 -23.332 43.916 1.00 82.81 113 VAL A C 1
ATOM 900 O O . VAL A 1 113 ? -12.637 -23.131 45.127 1.00 82.81 113 VAL A O 1
ATOM 903 N N . MET A 1 114 ? -13.045 -22.430 43.027 1.00 86.50 114 MET A N 1
ATOM 904 C CA . MET A 1 114 ? -13.646 -21.144 43.388 1.00 86.50 114 MET A CA 1
ATOM 905 C C . MET A 1 114 ? -15.120 -21.142 43.021 1.00 86.50 114 MET A C 1
ATOM 907 O O . MET A 1 114 ? -15.461 -21.352 41.853 1.00 86.50 114 MET A O 1
ATOM 911 N N . LEU A 1 115 ? -15.969 -20.874 44.007 1.00 88.56 115 LEU A N 1
ATOM 912 C CA . LEU A 1 115 ? -17.421 -20.880 43.873 1.00 88.56 115 LEU A CA 1
ATOM 913 C C . LEU A 1 115 ? -17.982 -19.605 44.492 1.00 88.56 115 LEU A C 1
ATOM 915 O O . LEU A 1 115 ? -17.607 -19.257 45.610 1.00 88.56 115 LEU A O 1
ATOM 919 N N . ASN A 1 116 ? -18.899 -18.948 43.793 1.00 92.06 116 ASN A N 1
ATOM 920 C CA . ASN A 1 116 ? -19.754 -17.930 44.393 1.00 92.06 116 ASN A CA 1
ATOM 921 C C . ASN A 1 116 ? -21.049 -18.595 44.855 1.00 92.06 116 ASN A C 1
ATOM 923 O O . ASN A 1 116 ? -21.463 -19.604 44.277 1.00 92.06 116 ASN A O 1
ATOM 927 N N . GLY A 1 117 ? -21.662 -18.070 45.911 1.00 91.25 117 GLY A N 1
ATOM 928 C CA . GLY A 1 117 ? -22.879 -18.650 46.456 1.00 91.25 117 GLY A CA 1
ATOM 929 C C . GLY A 1 117 ? -23.316 -18.047 47.781 1.00 91.25 117 GLY A C 1
ATOM 930 O O . GLY A 1 117 ? -22.704 -17.121 48.314 1.00 91.25 117 GLY A O 1
ATOM 931 N N . VAL A 1 118 ? -24.405 -18.598 48.309 1.00 93.12 118 VAL A N 1
ATOM 932 C CA . VAL A 1 118 ? -25.031 -18.202 49.580 1.00 93.12 118 VAL A CA 1
ATOM 933 C C . VAL A 1 118 ? -25.088 -19.396 50.531 1.00 93.12 118 VAL A C 1
ATOM 935 O O . VAL A 1 118 ? -25.057 -20.547 50.097 1.00 93.12 118 VAL A O 1
ATOM 938 N N . LEU A 1 119 ? -25.203 -19.158 51.838 1.00 93.62 119 LEU A N 1
ATOM 939 C CA . LEU A 1 119 ? -25.425 -20.238 52.808 1.00 93.62 119 LEU A CA 1
ATOM 940 C C . LEU A 1 119 ? -26.925 -20.563 52.881 1.00 93.62 119 LEU A C 1
ATOM 942 O O . LEU A 1 119 ? -27.722 -19.741 53.333 1.00 93.62 119 LEU A O 1
ATOM 946 N N . GLY A 1 120 ? -27.305 -21.766 52.447 1.00 88.12 120 GLY A N 1
ATOM 947 C CA . GLY A 1 120 ? -28.696 -22.229 52.410 1.00 88.12 120 GLY A CA 1
ATOM 948 C C . GLY A 1 120 ? -29.207 -22.763 53.751 1.00 88.12 120 GLY A C 1
ATOM 949 O O . GLY A 1 120 ? -30.378 -22.585 54.083 1.00 88.12 120 GLY A O 1
ATOM 950 N N . SER A 1 121 ? -28.333 -23.375 54.553 1.00 91.31 121 SER A N 1
ATOM 951 C CA . SER A 1 121 ? -28.651 -23.859 55.905 1.00 91.31 121 SER A CA 1
ATOM 952 C C . SER A 1 121 ? -27.454 -23.748 56.844 1.00 91.31 121 SER A C 1
ATOM 954 O O . SER A 1 121 ? -26.306 -23.854 56.415 1.00 91.31 121 SER A O 1
ATOM 956 N N . ARG A 1 122 ? -27.737 -23.595 58.147 1.00 92.00 122 ARG A N 1
ATOM 957 C CA . ARG A 1 122 ? -26.778 -23.847 59.232 1.00 92.00 122 ARG A CA 1
ATOM 958 C C . ARG A 1 122 ? -27.366 -24.789 60.282 1.00 92.00 122 ARG A C 1
ATOM 960 O O . ARG A 1 122 ? -28.544 -24.679 60.625 1.00 92.00 122 ARG A O 1
ATOM 967 N N . MET A 1 123 ? -26.550 -25.693 60.814 1.00 91.69 123 MET A N 1
ATOM 968 C CA . MET A 1 123 ? -26.928 -26.665 61.841 1.00 91.69 123 MET A CA 1
ATOM 969 C C . MET A 1 123 ? -25.845 -26.759 62.917 1.00 91.69 123 MET A C 1
ATOM 971 O O . MET A 1 123 ? -24.704 -27.113 62.627 1.00 91.69 123 MET A O 1
ATOM 975 N N . LEU A 1 124 ? -26.222 -26.482 64.167 1.00 91.69 124 LEU A N 1
ATOM 976 C CA . LEU A 1 124 ? -25.348 -26.617 65.332 1.00 91.69 124 LEU A CA 1
ATOM 977 C C . LEU A 1 124 ? -25.506 -28.014 65.939 1.00 91.69 124 LEU A C 1
ATOM 979 O O . LEU A 1 124 ? -26.602 -28.379 66.363 1.00 91.69 124 LEU A O 1
ATOM 983 N N . ASN A 1 125 ? -24.408 -28.760 66.033 1.00 86.88 125 ASN A N 1
ATOM 984 C CA . ASN A 1 125 ? -24.364 -30.110 66.584 1.00 86.88 125 ASN A CA 1
ATOM 985 C C . ASN A 1 125 ? -23.377 -30.178 67.756 1.00 86.88 125 ASN A C 1
ATOM 987 O O . ASN A 1 125 ? -22.259 -29.673 67.680 1.00 86.88 125 ASN A O 1
ATOM 991 N N . GLY A 1 126 ? -23.763 -30.833 68.849 1.00 84.50 126 GLY A N 1
ATOM 992 C CA . GLY A 1 126 ? -22.888 -31.029 70.004 1.00 84.50 126 GLY A CA 1
ATOM 993 C C . GLY A 1 126 ? -23.364 -32.170 70.897 1.00 84.50 126 GLY A C 1
ATOM 994 O O . GLY A 1 126 ? -24.565 -32.390 71.039 1.00 84.50 126 GLY A O 1
ATOM 995 N N . ASP A 1 127 ? -22.413 -32.875 71.503 1.00 83.38 127 ASP A N 1
ATOM 996 C CA . ASP A 1 127 ? -22.625 -33.929 72.499 1.00 83.38 127 ASP A CA 1
ATOM 997 C C . ASP A 1 127 ? -21.674 -33.674 73.682 1.00 83.38 127 ASP A C 1
ATOM 999 O O . ASP A 1 127 ? -20.707 -32.922 73.575 1.00 83.38 127 ASP A O 1
ATOM 1003 N N . LYS A 1 128 ? -21.928 -34.296 74.831 1.00 78.94 128 LYS A N 1
ATOM 1004 C CA . LYS A 1 128 ? -21.070 -34.240 76.017 1.00 78.94 128 LYS A CA 1
ATOM 1005 C C . LYS A 1 128 ? -19.649 -34.741 75.733 1.00 78.94 128 LYS A C 1
ATOM 1007 O O . LYS A 1 128 ? -18.703 -34.233 76.333 1.00 78.94 128 LYS A O 1
ATOM 1012 N N . A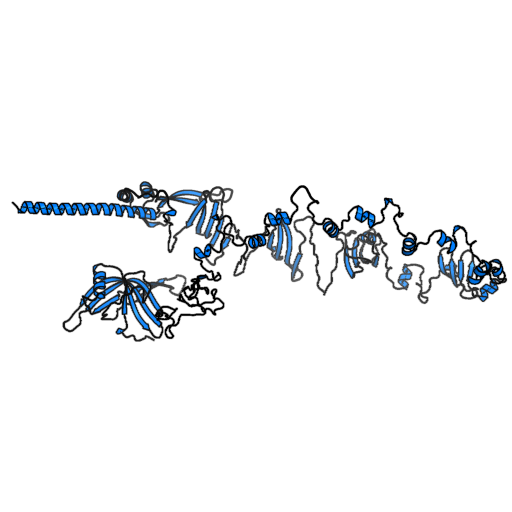SP A 1 129 ? -19.518 -35.730 74.852 1.00 83.44 129 ASP A N 1
ATOM 1013 C CA . ASP A 1 129 ? -18.252 -36.408 74.558 1.00 83.44 129 ASP A CA 1
ATOM 1014 C C . ASP A 1 129 ? -17.634 -35.970 73.208 1.00 83.44 129 ASP A C 1
ATOM 1016 O O . ASP A 1 129 ? -16.671 -36.582 72.744 1.00 83.44 129 ASP A O 1
ATOM 1020 N N . SER A 1 130 ? -18.148 -34.904 72.573 1.00 80.19 130 SER A N 1
ATOM 1021 C CA . SER A 1 130 ? -17.644 -34.390 71.290 1.00 80.19 130 SER A CA 1
ATOM 1022 C C . SER A 1 130 ? -17.565 -32.860 71.247 1.00 80.19 130 SER A C 1
ATOM 1024 O O . SER A 1 130 ? -18.349 -32.159 71.8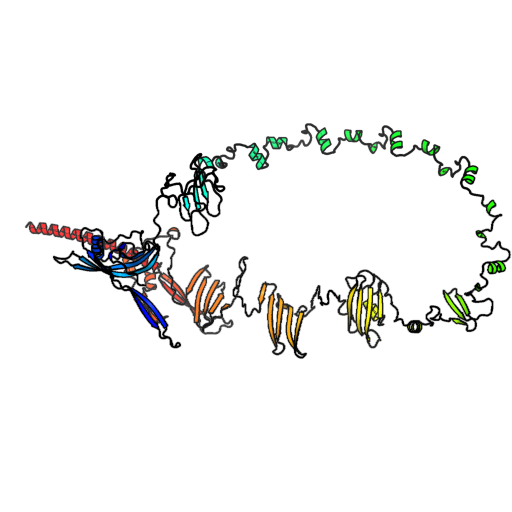79 1.00 80.19 130 SER A O 1
ATOM 1026 N N . VAL A 1 131 ? -16.625 -32.325 70.462 1.00 85.19 131 VAL A N 1
ATOM 1027 C CA . VAL A 1 131 ? -16.507 -30.875 70.229 1.00 85.19 131 VAL A CA 1
ATOM 1028 C C . VAL A 1 131 ? -17.776 -30.361 69.539 1.00 85.19 131 VAL A C 1
ATOM 1030 O O . VAL A 1 131 ? -18.355 -31.052 68.700 1.00 85.19 131 VAL A O 1
ATOM 1033 N N . VAL A 1 132 ? -18.231 -29.163 69.917 1.00 91.12 132 VAL A N 1
ATOM 1034 C CA . VAL A 1 132 ? -19.375 -28.508 69.269 1.00 91.12 132 VAL A CA 1
ATOM 1035 C C . VAL A 1 132 ? -18.986 -28.162 67.834 1.00 91.12 132 VAL A C 1
ATOM 1037 O O . VAL A 1 132 ? -17.967 -27.516 67.602 1.00 91.12 132 VAL A O 1
ATOM 1040 N N . THR A 1 133 ? -19.795 -28.583 66.870 1.00 92.50 133 THR A N 1
ATOM 1041 C CA . THR A 1 133 ? -19.574 -28.334 65.444 1.00 92.50 133 THR A CA 1
ATOM 1042 C C . THR A 1 133 ? -20.729 -27.538 64.860 1.00 92.50 133 THR A C 1
ATOM 1044 O O . THR A 1 133 ? -21.880 -27.694 65.270 1.00 92.50 133 THR A O 1
ATOM 1047 N N . MET A 1 134 ? -20.424 -26.682 63.893 1.00 92.44 134 MET A N 1
ATOM 1048 C CA . MET A 1 134 ? -21.425 -26.020 63.065 1.00 92.44 134 MET A CA 1
ATOM 1049 C C . MET A 1 134 ? -21.251 -26.512 61.635 1.00 92.44 134 MET A C 1
ATOM 1051 O O . MET A 1 134 ? -20.140 -26.527 61.107 1.00 92.44 134 MET A O 1
ATOM 1055 N N . THR A 1 135 ? -22.352 -26.951 61.037 1.00 92.94 135 THR A N 1
ATOM 1056 C CA . THR A 1 135 ? -22.421 -27.362 59.635 1.00 92.94 135 THR A CA 1
ATOM 1057 C C . THR A 1 135 ? -23.148 -26.286 58.852 1.00 92.94 135 THR A C 1
ATOM 1059 O O . THR A 1 135 ? -24.290 -25.973 59.184 1.00 92.94 135 THR A O 1
ATOM 1062 N N . TYR A 1 136 ? -22.507 -25.735 57.830 1.00 92.62 136 TYR A N 1
ATOM 1063 C CA . TYR A 1 136 ? -23.107 -24.804 56.886 1.00 92.62 136 TYR A CA 1
ATOM 1064 C C . TYR A 1 136 ? -23.205 -25.459 55.509 1.00 92.62 136 TYR A C 1
ATOM 1066 O O . TYR A 1 136 ? -22.222 -26.019 55.030 1.00 92.62 136 TYR A O 1
ATOM 1074 N N . ASP A 1 137 ? -24.356 -25.348 54.852 1.00 92.00 137 ASP A N 1
ATOM 1075 C CA . ASP A 1 137 ? -24.496 -25.756 53.453 1.00 92.00 137 ASP A CA 1
ATOM 1076 C C . ASP A 1 137 ? -24.375 -24.531 52.557 1.00 92.00 137 ASP A C 1
ATOM 1078 O O . ASP A 1 137 ? -25.257 -23.672 52.520 1.00 92.00 137 ASP A O 1
ATOM 1082 N N . PHE A 1 138 ? -23.263 -24.450 51.838 1.00 92.19 138 PHE A N 1
ATOM 1083 C CA . PHE A 1 138 ? -23.027 -23.431 50.833 1.00 92.19 138 PHE A CA 1
ATOM 1084 C C . PHE A 1 138 ? -23.644 -23.879 49.508 1.00 92.19 138 PHE A C 1
ATOM 1086 O O . PHE A 1 138 ? -23.315 -24.947 48.989 1.00 92.19 138 PHE A O 1
ATOM 1093 N N . VAL A 1 139 ? -24.547 -23.066 48.970 1.00 90.62 139 VAL A N 1
ATOM 1094 C CA . VAL A 1 139 ? -25.261 -23.307 47.715 1.00 90.62 139 VAL A CA 1
ATOM 1095 C C . VAL A 1 139 ? -24.574 -22.495 46.615 1.00 90.62 139 VAL A C 1
ATOM 1097 O O . VAL A 1 139 ? -24.701 -21.266 46.619 1.00 90.62 139 VAL A O 1
ATOM 1100 N N . PRO A 1 140 ? -23.838 -23.137 45.686 1.00 88.69 140 PRO A N 1
ATOM 1101 C CA . PRO A 1 140 ? -23.147 -22.429 44.618 1.00 88.69 140 PRO A CA 1
ATOM 1102 C C . PRO A 1 140 ? -24.140 -21.802 43.635 1.00 88.69 140 PRO A C 1
ATOM 1104 O O . PRO A 1 140 ? -25.032 -22.475 43.122 1.00 88.69 140 PRO A O 1
ATOM 1107 N N . THR A 1 141 ? -23.961 -20.522 43.337 1.00 87.12 141 THR A N 1
ATOM 1108 C CA . THR A 1 141 ? -24.664 -19.787 42.273 1.00 87.12 141 THR A CA 1
ATOM 1109 C C . THR A 1 141 ? -23.851 -19.783 40.980 1.00 87.12 141 THR A C 1
ATOM 1111 O O . THR A 1 141 ? -24.418 -19.835 39.890 1.00 87.12 141 THR A O 1
ATOM 1114 N N . GLU A 1 142 ? -22.520 -19.765 41.091 1.00 84.62 142 GLU A N 1
ATOM 1115 C CA . GLU A 1 142 ? -21.602 -19.693 39.956 1.00 84.62 142 GLU A CA 1
ATOM 1116 C C . GLU A 1 142 ? -20.286 -20.436 40.237 1.00 84.62 142 GLU A C 1
ATOM 1118 O O . GLU A 1 142 ? -19.718 -20.365 41.330 1.00 84.62 142 GLU A O 1
ATOM 1123 N N . VAL A 1 143 ? -19.760 -21.118 39.212 1.00 83.19 143 VAL A N 1
ATOM 1124 C CA . VAL A 1 143 ? -18.421 -21.723 39.233 1.00 83.19 143 VAL A CA 1
ATOM 1125 C C . VAL A 1 143 ? -17.428 -20.767 38.593 1.00 83.19 143 VAL A C 1
ATOM 1127 O O . VAL A 1 143 ? -17.423 -20.582 37.378 1.00 83.19 143 VAL A O 1
ATOM 1130 N N . ILE A 1 144 ? -16.540 -20.202 39.403 1.00 82.88 144 ILE A N 1
ATOM 1131 C CA . ILE A 1 144 ? -15.579 -19.194 38.950 1.00 82.88 144 ILE A CA 1
ATOM 1132 C C . ILE A 1 144 ? -14.341 -19.833 38.343 1.00 82.88 144 ILE A C 1
ATOM 1134 O O . ILE A 1 144 ? -13.857 -19.408 37.292 1.00 82.88 144 ILE A O 1
ATOM 1138 N N . SER A 1 145 ? -13.798 -20.858 39.000 1.00 77.81 145 SER A N 1
ATOM 1139 C CA . SER A 1 145 ? -12.720 -21.643 38.411 1.00 77.81 145 SER A CA 1
ATOM 1140 C C . SER A 1 145 ? -12.590 -23.026 39.033 1.00 77.81 145 SER A C 1
ATOM 1142 O O . SER A 1 145 ? -12.832 -23.218 40.223 1.00 77.81 145 SER A O 1
ATOM 1144 N N . TYR A 1 146 ? -12.181 -23.977 38.194 1.00 75.31 146 TYR A N 1
ATOM 1145 C CA . TYR A 1 146 ? -11.832 -25.342 38.567 1.00 75.31 146 TYR A CA 1
ATOM 1146 C C . TYR A 1 146 ? -10.658 -25.787 37.692 1.00 75.31 146 TYR A C 1
ATOM 1148 O O . TYR A 1 146 ? -10.848 -26.307 36.591 1.00 75.31 146 TYR A O 1
ATOM 1156 N N . ALA A 1 147 ? -9.437 -25.468 38.119 1.00 66.81 147 ALA A N 1
ATOM 1157 C CA . ALA A 1 147 ? -8.233 -25.796 37.365 1.00 66.81 147 ALA A CA 1
ATOM 1158 C C . ALA A 1 147 ? -6.990 -25.813 38.268 1.00 66.81 147 ALA A C 1
ATOM 1160 O O . ALA A 1 147 ? -6.925 -25.043 39.232 1.00 66.81 147 ALA A O 1
ATOM 1161 N N . PRO A 1 148 ? -5.974 -26.629 37.934 1.00 64.44 148 PRO A N 1
ATOM 1162 C CA . PRO A 1 148 ? -4.650 -26.474 38.517 1.00 64.44 148 PRO A CA 1
ATOM 1163 C C . PRO A 1 148 ? -4.090 -25.102 38.130 1.00 64.44 148 PRO A C 1
ATOM 1165 O O . PRO A 1 148 ? -4.097 -24.731 36.954 1.00 64.44 148 PRO A O 1
ATOM 1168 N N . ARG A 1 149 ? -3.610 -24.350 39.118 1.00 67.00 149 ARG A N 1
ATOM 1169 C CA . ARG A 1 149 ? -2.932 -23.067 38.921 1.00 67.00 149 ARG A CA 1
ATOM 1170 C C . ARG A 1 149 ? -1.516 -23.123 39.469 1.00 67.00 149 ARG A C 1
ATOM 1172 O O . ARG A 1 149 ? -1.254 -23.823 40.445 1.00 67.00 149 ARG A O 1
ATOM 1179 N N . ASP A 1 150 ? -0.627 -22.357 38.855 1.00 63.25 150 ASP A N 1
ATOM 1180 C CA . ASP A 1 150 ? 0.729 -22.193 39.361 1.00 63.25 150 ASP A CA 1
ATOM 1181 C C . ASP A 1 150 ? 0.708 -21.294 40.603 1.00 63.25 150 ASP A C 1
ATOM 1183 O O . ASP A 1 150 ? 0.020 -20.269 40.642 1.00 63.25 150 ASP A O 1
ATOM 1187 N N . ILE A 1 151 ? 1.447 -21.691 41.636 1.00 65.25 151 ILE A N 1
ATOM 1188 C CA . ILE A 1 151 ? 1.628 -20.899 42.851 1.00 65.25 151 ILE A CA 1
ATOM 1189 C C . ILE A 1 151 ? 2.526 -19.703 42.482 1.00 65.25 151 ILE A C 1
ATOM 1191 O O . ILE A 1 151 ? 3.664 -19.921 42.055 1.00 65.25 151 ILE A O 1
ATOM 1195 N N . PRO A 1 152 ? 2.061 -18.444 42.623 1.00 63.00 152 PRO A N 1
ATOM 1196 C CA . PRO A 1 152 ? 2.893 -17.287 42.327 1.00 63.00 152 PRO A CA 1
ATOM 1197 C C . PRO A 1 152 ? 4.141 -17.272 43.229 1.00 63.00 152 PRO A C 1
ATOM 1199 O O . PRO A 1 152 ? 4.033 -17.562 44.424 1.00 63.00 152 PRO A O 1
ATOM 1202 N N . PRO A 1 153 ? 5.325 -16.921 42.696 1.00 64.88 153 PRO A N 1
ATOM 1203 C CA . PRO A 1 153 ? 6.554 -16.886 43.481 1.00 64.88 153 PRO A CA 1
ATOM 1204 C C . PRO A 1 153 ? 6.473 -15.827 44.592 1.00 64.88 153 PRO A C 1
ATOM 1206 O O . PRO A 1 153 ? 6.012 -14.707 44.378 1.00 64.88 153 PRO A O 1
ATOM 1209 N N . VAL A 1 154 ? 6.943 -16.177 45.792 1.00 70.00 154 VAL A N 1
ATOM 1210 C CA . VAL A 1 154 ? 7.025 -15.251 46.933 1.00 70.00 154 VAL A CA 1
ATOM 1211 C C . VAL A 1 154 ? 8.161 -14.253 46.694 1.00 70.00 154 VAL A C 1
ATOM 1213 O O . VAL A 1 154 ? 9.307 -14.675 46.560 1.00 70.00 154 VAL A O 1
ATOM 1216 N N . LEU A 1 155 ? 7.861 -12.949 46.703 1.00 72.19 155 LEU A N 1
ATOM 1217 C CA . LEU A 1 155 ? 8.870 -11.884 46.632 1.00 72.19 155 LEU A CA 1
ATOM 1218 C C . LEU A 1 155 ? 9.683 -11.831 47.933 1.00 72.19 155 LEU A C 1
ATOM 1220 O O . LEU A 1 155 ? 9.152 -11.504 48.998 1.00 72.19 155 LEU A O 1
ATOM 1224 N N . ARG A 1 156 ? 10.975 -12.151 47.860 1.00 82.19 156 ARG A N 1
ATOM 1225 C CA . ARG A 1 156 ? 11.921 -12.056 48.979 1.00 82.19 156 ARG A CA 1
ATOM 1226 C C . ARG A 1 156 ? 12.674 -10.730 48.928 1.00 82.19 156 ARG A C 1
ATOM 1228 O O . ARG A 1 156 ? 12.755 -10.067 47.899 1.00 82.19 156 ARG A O 1
ATOM 1235 N N . ARG A 1 157 ? 13.262 -10.333 50.060 1.00 81.88 157 ARG A N 1
ATOM 1236 C CA . ARG A 1 157 ? 14.131 -9.150 50.113 1.00 81.88 157 ARG A CA 1
ATOM 1237 C C . ARG A 1 157 ? 15.303 -9.325 49.141 1.00 81.88 157 ARG A C 1
ATOM 1239 O O . ARG A 1 157 ? 16.026 -10.310 49.242 1.00 81.88 157 ARG A O 1
ATOM 1246 N N . GLY A 1 158 ? 15.490 -8.355 48.250 1.00 80.00 158 GLY A N 1
ATOM 1247 C CA . GLY A 1 158 ? 16.485 -8.374 47.177 1.00 80.00 158 GLY A CA 1
ATOM 1248 C C . GLY A 1 158 ? 15.926 -8.800 45.815 1.00 80.00 158 GLY A C 1
ATOM 1249 O O . GLY A 1 158 ? 16.499 -8.417 44.794 1.00 80.00 158 GLY A O 1
ATOM 1250 N N . ASP A 1 159 ? 14.790 -9.506 45.770 1.00 84.75 159 ASP A N 1
ATOM 1251 C CA . ASP A 1 159 ? 14.155 -9.881 44.504 1.00 84.75 159 ASP A CA 1
ATOM 1252 C C . ASP A 1 159 ? 13.690 -8.616 43.777 1.00 84.75 159 ASP A C 1
ATOM 1254 O O . ASP A 1 159 ? 13.005 -7.763 44.350 1.00 84.75 159 ASP A O 1
ATOM 1258 N N . PHE A 1 160 ? 14.106 -8.473 42.515 1.00 86.44 160 PHE A N 1
ATOM 1259 C CA . PHE A 1 160 ? 13.827 -7.294 41.686 1.00 86.44 160 PHE A CA 1
ATOM 1260 C C . PHE A 1 160 ? 14.235 -5.963 42.353 1.00 86.44 160 PHE A C 1
ATOM 1262 O O . PHE A 1 160 ? 13.617 -4.925 42.123 1.00 86.44 160 PHE A O 1
ATOM 1269 N N . GLY A 1 161 ? 15.250 -5.995 43.225 1.00 86.56 161 GLY A N 1
ATOM 1270 C CA . GLY A 1 161 ? 15.776 -4.827 43.942 1.00 86.56 161 GLY A CA 1
ATOM 1271 C C . GLY A 1 161 ? 14.913 -4.326 45.099 1.00 86.56 161 GLY A C 1
ATOM 1272 O O . GLY A 1 161 ? 15.246 -3.324 45.736 1.00 86.56 161 GLY A O 1
ATOM 1273 N N . VAL A 1 162 ? 13.812 -5.011 45.417 1.00 87.50 162 VAL A N 1
ATOM 1274 C CA . VAL A 1 162 ? 12.925 -4.612 46.511 1.00 87.50 162 VAL A CA 1
ATOM 1275 C C . VAL A 1 162 ? 13.616 -4.856 47.854 1.00 87.50 162 VAL A C 1
ATOM 1277 O O . VAL A 1 162 ? 13.931 -5.984 48.232 1.00 87.50 162 VAL A O 1
ATOM 1280 N N . GLY A 1 163 ? 13.845 -3.782 48.611 1.00 86.00 163 GLY A N 1
ATOM 1281 C CA . GLY A 1 163 ? 14.481 -3.848 49.929 1.00 86.00 163 GLY A CA 1
ATOM 1282 C C . GLY A 1 163 ? 16.002 -4.049 49.906 1.00 86.00 163 GLY A C 1
ATOM 1283 O O . GLY A 1 163 ? 16.576 -4.283 50.976 1.00 86.00 163 GLY A O 1
ATOM 1284 N N . SER A 1 164 ? 16.641 -3.940 48.734 1.00 89.88 164 SER A N 1
ATOM 1285 C CA . SER A 1 164 ? 18.100 -3.887 48.586 1.00 89.88 164 SER A CA 1
ATOM 1286 C C . SER A 1 164 ? 18.679 -2.659 49.289 1.00 89.88 164 SER A C 1
ATOM 1288 O O . SER A 1 164 ? 18.229 -1.533 49.079 1.00 89.88 164 SER A O 1
ATOM 1290 N N . ASP A 1 165 ? 19.707 -2.860 50.110 1.00 88.12 165 ASP A N 1
ATOM 1291 C CA . ASP A 1 165 ? 20.385 -1.792 50.861 1.00 88.12 165 ASP A CA 1
ATOM 1292 C C . ASP A 1 165 ? 21.841 -1.581 50.416 1.00 88.12 165 ASP A C 1
ATOM 1294 O O . ASP A 1 165 ? 22.526 -0.690 50.915 1.00 88.12 165 ASP A O 1
ATOM 1298 N N . GLY A 1 166 ? 22.305 -2.356 49.431 1.00 82.56 166 GLY A N 1
ATOM 1299 C CA . GLY A 1 166 ? 23.673 -2.285 48.925 1.00 82.56 166 GLY A CA 1
ATOM 1300 C C . GLY A 1 166 ? 24.696 -3.016 49.796 1.00 82.56 166 GLY A C 1
ATOM 1301 O O . GLY A 1 166 ? 25.891 -2.904 49.523 1.00 82.56 166 GLY A O 1
ATOM 1302 N N . SER A 1 167 ? 24.256 -3.762 50.814 1.00 87.31 167 SER A N 1
ATOM 1303 C CA . SER A 1 167 ? 25.108 -4.692 51.560 1.00 87.31 167 SER A CA 1
ATOM 1304 C C . SER A 1 167 ? 25.503 -5.911 50.717 1.00 87.31 167 SER A C 1
ATOM 1306 O O . SER A 1 167 ? 24.967 -6.141 49.633 1.00 87.31 167 SER A O 1
ATOM 1308 N N . ILE A 1 168 ? 26.450 -6.711 51.222 1.00 83.94 168 ILE A N 1
ATOM 1309 C CA . ILE A 1 168 ? 26.871 -7.957 50.563 1.00 83.94 168 ILE A CA 1
ATOM 1310 C C . ILE A 1 168 ? 25.748 -9.002 50.520 1.00 83.94 168 ILE A C 1
ATOM 1312 O O . ILE A 1 168 ? 25.678 -9.779 49.572 1.00 83.94 168 ILE A O 1
ATOM 1316 N N . ASP A 1 169 ? 24.863 -8.980 51.518 1.00 82.31 169 ASP A N 1
ATOM 1317 C CA . ASP A 1 169 ? 23.749 -9.920 51.642 1.00 82.31 169 ASP A CA 1
ATOM 1318 C C . ASP A 1 169 ? 22.522 -9.465 50.831 1.00 82.31 169 ASP A C 1
ATOM 1320 O O . ASP A 1 169 ? 21.751 -10.303 50.369 1.00 82.31 169 ASP A O 1
ATOM 1324 N N . TYR A 1 170 ? 22.355 -8.150 50.620 1.00 87.38 170 TYR A N 1
ATOM 1325 C CA . TYR A 1 170 ? 21.252 -7.557 49.848 1.00 87.38 170 TYR A CA 1
ATOM 1326 C C . TYR A 1 170 ? 21.759 -6.470 48.879 1.00 87.38 170 TYR A C 1
ATOM 1328 O O . TYR A 1 170 ? 21.462 -5.275 49.052 1.00 87.38 170 TYR A O 1
ATOM 1336 N N . PRO A 1 171 ? 22.539 -6.858 47.850 1.00 88.94 171 PRO A N 1
ATOM 1337 C CA . PRO A 1 171 ? 23.096 -5.917 46.891 1.00 88.94 171 PRO A CA 1
ATOM 1338 C C . PRO A 1 171 ? 22.000 -5.237 46.066 1.00 88.94 171 PRO A C 1
ATOM 1340 O O . PRO A 1 171 ? 20.863 -5.703 45.965 1.00 88.94 171 PRO A O 1
ATOM 1343 N N . GLN A 1 172 ? 22.356 -4.109 45.453 1.00 90.31 172 GLN A N 1
ATOM 1344 C CA . GLN A 1 172 ? 21.481 -3.425 44.502 1.00 90.31 172 GLN A CA 1
ATOM 1345 C C . GLN A 1 172 ? 21.311 -4.282 43.249 1.00 90.31 172 GLN A C 1
ATOM 1347 O O . GLN A 1 172 ? 22.303 -4.785 42.716 1.00 90.31 172 GLN A O 1
ATOM 1352 N N . TYR A 1 173 ? 20.069 -4.436 42.794 1.00 90.19 173 TYR A N 1
ATOM 1353 C CA . TYR A 1 173 ? 19.724 -5.289 41.661 1.00 90.19 173 TYR A CA 1
ATOM 1354 C C . TYR A 1 173 ? 20.199 -4.655 40.345 1.00 90.19 173 TYR A C 1
ATOM 1356 O O . TYR A 1 173 ? 19.846 -3.520 40.034 1.00 90.19 173 TYR A O 1
ATOM 1364 N N . GLN A 1 174 ? 21.059 -5.372 39.617 1.00 88.31 174 GLN A N 1
ATOM 1365 C CA . GLN A 1 174 ? 21.758 -4.906 38.409 1.00 88.31 174 GLN A CA 1
ATOM 1366 C C . GLN A 1 174 ? 21.664 -5.977 37.303 1.00 88.31 174 GLN A C 1
ATOM 1368 O O . GLN A 1 174 ? 22.651 -6.671 37.053 1.00 88.31 174 GLN A O 1
ATOM 1373 N N . PRO A 1 175 ? 20.480 -6.215 36.713 1.00 82.81 175 PRO A N 1
ATOM 1374 C CA . PRO A 1 175 ? 20.346 -7.125 35.580 1.00 82.81 175 PRO A CA 1
ATOM 1375 C C . PRO A 1 175 ? 20.823 -6.463 34.275 1.00 82.81 175 PRO A C 1
ATOM 1377 O O . PRO A 1 175 ? 20.732 -5.247 34.136 1.00 82.81 175 PRO A O 1
ATOM 1380 N N . ASP A 1 176 ? 21.243 -7.265 33.290 1.00 77.88 176 ASP A N 1
ATOM 1381 C CA . ASP A 1 176 ? 21.473 -6.776 31.916 1.00 77.88 176 ASP A CA 1
ATOM 1382 C C . ASP A 1 176 ? 20.145 -6.354 31.248 1.00 77.88 176 ASP A C 1
ATOM 1384 O O . ASP A 1 176 ? 20.087 -5.373 30.511 1.00 77.88 176 ASP A O 1
ATOM 1388 N N . GLN A 1 177 ? 19.061 -7.091 31.534 1.00 75.75 177 GLN A N 1
ATOM 1389 C CA . GLN A 1 177 ? 17.668 -6.724 31.255 1.00 75.75 177 GLN A CA 1
ATOM 1390 C C . GLN A 1 177 ? 16.761 -7.278 32.360 1.00 75.75 177 GLN A C 1
ATOM 1392 O O . GLN A 1 177 ? 16.834 -8.466 32.689 1.00 75.75 177 GLN A O 1
ATOM 1397 N N . ALA A 1 178 ? 15.896 -6.441 32.938 1.00 78.94 178 ALA A N 1
ATOM 1398 C CA . ALA A 1 178 ? 14.922 -6.902 33.923 1.00 78.94 178 ALA A CA 1
ATOM 1399 C C . ALA A 1 178 ? 13.863 -7.810 33.268 1.00 78.94 178 ALA A C 1
ATOM 1401 O O . ALA A 1 178 ? 13.331 -7.494 32.207 1.00 78.94 178 ALA A O 1
ATOM 1402 N N . THR A 1 179 ? 13.529 -8.929 33.917 1.00 78.19 179 THR A N 1
ATOM 1403 C CA . THR A 1 179 ? 12.490 -9.880 33.462 1.00 78.19 179 THR A CA 1
ATOM 1404 C C . THR A 1 179 ? 11.095 -9.561 34.016 1.00 78.19 179 THR A C 1
ATOM 1406 O O . THR A 1 179 ? 10.140 -10.288 33.758 1.00 78.19 179 THR A O 1
ATOM 1409 N N . GLY A 1 180 ? 10.982 -8.502 34.817 1.00 79.88 180 GLY A N 1
ATOM 1410 C CA . GLY A 1 180 ? 9.758 -7.989 35.424 1.00 79.88 180 GLY A CA 1
ATOM 1411 C C . GLY A 1 180 ? 10.010 -6.605 36.026 1.00 79.88 180 GLY A C 1
ATOM 1412 O O . GLY A 1 180 ? 11.157 -6.162 36.085 1.00 79.88 180 GLY A O 1
ATOM 1413 N N . ASN A 1 181 ? 8.953 -5.921 36.472 1.00 87.00 181 ASN A N 1
ATOM 1414 C CA . ASN A 1 181 ? 9.081 -4.591 37.079 1.00 87.00 181 ASN A CA 1
ATOM 1415 C C . ASN A 1 181 ? 10.029 -4.632 38.286 1.00 87.00 181 ASN A C 1
ATOM 1417 O O . ASN A 1 181 ? 9.806 -5.405 39.218 1.00 87.00 181 ASN A O 1
ATOM 1421 N N . ALA A 1 182 ? 11.064 -3.795 38.278 1.00 90.62 182 ALA A N 1
ATOM 1422 C CA . ALA A 1 182 ? 12.152 -3.877 39.245 1.00 90.62 182 ALA A CA 1
ATOM 1423 C C . ALA A 1 182 ? 12.706 -2.505 39.645 1.00 90.62 182 ALA A C 1
ATOM 1425 O O . ALA A 1 182 ? 12.692 -1.550 38.866 1.00 90.62 182 ALA A O 1
ATOM 1426 N N . PHE A 1 183 ? 13.254 -2.432 40.859 1.00 91.50 183 PHE A N 1
ATOM 1427 C CA . PHE A 1 183 ? 14.166 -1.369 41.267 1.00 91.50 183 PHE A CA 1
ATOM 1428 C C . PHE A 1 183 ? 15.568 -1.741 40.802 1.00 91.50 183 PHE A C 1
ATOM 1430 O O . PHE A 1 183 ? 16.123 -2.748 41.235 1.00 91.50 183 PHE A O 1
ATOM 1437 N N . VAL A 1 184 ? 16.132 -0.949 39.900 1.00 91.88 184 VAL A N 1
ATOM 1438 C CA . VAL A 1 184 ? 17.365 -1.300 39.196 1.00 91.88 184 VAL A CA 1
ATOM 1439 C C . VAL A 1 184 ? 18.429 -0.244 39.437 1.00 91.88 184 VAL A C 1
ATOM 1441 O O . VAL A 1 184 ? 18.152 0.958 39.477 1.00 91.88 184 VAL A O 1
ATOM 1444 N N . LYS A 1 185 ? 19.668 -0.711 39.579 1.00 91.38 185 LYS A N 1
ATOM 1445 C CA . LYS A 1 185 ? 20.874 0.096 39.468 1.00 91.38 185 LYS A CA 1
ATOM 1446 C C . LYS A 1 185 ? 21.535 -0.189 38.116 1.00 91.38 185 LYS A C 1
ATOM 1448 O O . LYS A 1 185 ? 21.728 -1.342 37.759 1.00 91.38 185 LYS A O 1
ATOM 1453 N N . ILE A 1 186 ? 21.934 0.854 37.399 1.00 90.06 186 ILE A N 1
ATOM 1454 C CA . ILE A 1 186 ? 22.764 0.763 36.192 1.00 90.06 186 ILE A CA 1
ATOM 1455 C C . ILE A 1 186 ? 24.140 1.318 36.548 1.00 90.06 186 ILE A C 1
ATOM 1457 O O . ILE A 1 186 ? 24.250 2.423 37.086 1.00 90.06 186 ILE A O 1
ATOM 1461 N N . SER A 1 187 ? 25.196 0.545 36.297 1.00 90.00 187 SER A N 1
ATOM 1462 C CA . SER A 1 187 ? 26.546 0.943 36.695 1.00 90.00 187 SER A CA 1
ATOM 1463 C C . SER A 1 187 ? 27.081 2.109 35.857 1.00 90.00 187 SER A C 1
ATOM 1465 O O . SER A 1 187 ? 26.767 2.245 34.677 1.00 90.00 187 SER A O 1
ATOM 1467 N N . ALA A 1 188 ? 27.941 2.940 36.446 1.00 89.88 188 ALA A N 1
ATOM 1468 C CA . ALA A 1 188 ? 28.701 3.989 35.768 1.00 89.88 188 ALA A CA 1
ATOM 1469 C C . ALA A 1 188 ? 29.529 3.471 34.580 1.00 89.88 188 ALA A C 1
ATOM 1471 O O . ALA A 1 188 ? 29.816 4.234 33.661 1.00 89.88 188 ALA A O 1
ATOM 1472 N N . SER A 1 189 ? 29.942 2.199 34.618 1.00 88.12 189 SER A N 1
ATOM 1473 C CA . SER A 1 189 ? 30.721 1.552 33.557 1.00 88.12 189 SER A CA 1
ATOM 1474 C C . SER A 1 189 ? 29.873 0.943 32.442 1.00 88.12 189 SER A C 1
ATOM 1476 O O . SER A 1 189 ? 30.442 0.420 31.486 1.00 88.12 189 SER A O 1
ATOM 1478 N N . ASP A 1 190 ? 28.545 0.957 32.569 1.00 87.00 190 ASP A N 1
ATOM 1479 C CA . ASP A 1 190 ? 27.660 0.482 31.513 1.00 87.00 190 ASP A CA 1
ATOM 1480 C C . ASP A 1 190 ? 27.761 1.417 30.298 1.00 87.00 190 ASP A C 1
ATOM 1482 O O . ASP A 1 190 ? 27.689 2.641 30.431 1.00 87.00 190 ASP A O 1
ATOM 1486 N N . ILE A 1 191 ? 27.956 0.839 29.110 1.00 83.62 191 ILE A N 1
ATOM 1487 C CA . ILE A 1 191 ? 28.088 1.597 27.861 1.00 83.62 191 ILE A CA 1
ATOM 1488 C C . ILE A 1 191 ? 26.813 2.372 27.532 1.00 83.62 191 ILE A C 1
ATOM 1490 O O . ILE A 1 191 ? 26.877 3.421 26.892 1.00 83.62 191 ILE A O 1
ATOM 1494 N N . ASP A 1 192 ? 25.671 1.865 27.989 1.00 81.81 192 ASP A N 1
ATOM 1495 C CA . ASP A 1 192 ? 24.368 2.459 27.751 1.00 81.81 192 ASP A CA 1
ATOM 1496 C C . ASP A 1 192 ? 23.997 3.473 28.852 1.00 81.81 192 ASP A C 1
ATOM 1498 O O . ASP A 1 192 ? 22.907 4.035 28.830 1.00 81.81 192 ASP A O 1
ATOM 1502 N N . ASN A 1 193 ? 24.885 3.756 29.822 1.00 88.38 193 ASN A N 1
ATOM 1503 C CA . ASN A 1 193 ? 24.651 4.752 30.870 1.00 88.38 193 ASN A CA 1
ATOM 1504 C C . ASN A 1 193 ? 25.011 6.184 30.404 1.00 88.38 193 ASN A C 1
ATOM 1506 O O . ASN A 1 193 ? 26.179 6.490 30.149 1.00 88.38 193 ASN A O 1
ATOM 1510 N N . PRO A 1 194 ? 24.048 7.126 30.387 1.00 87.62 194 PRO A N 1
ATOM 1511 C CA . PRO A 1 194 ? 24.255 8.489 29.896 1.00 87.62 194 PRO A CA 1
ATOM 1512 C C . PRO A 1 194 ? 24.992 9.434 30.864 1.00 87.62 194 PRO A C 1
ATOM 1514 O O . PRO A 1 194 ? 25.277 10.573 30.488 1.00 87.62 194 PRO A O 1
ATOM 1517 N N . SER A 1 195 ? 25.234 9.047 32.122 1.00 85.94 195 SER A N 1
ATOM 1518 C CA . SER A 1 195 ? 25.677 9.979 33.172 1.00 85.94 195 SER A CA 1
ATOM 1519 C C . SER A 1 195 ? 27.111 9.775 33.669 1.00 85.94 195 SER A C 1
ATOM 1521 O O . SER A 1 195 ? 27.604 10.632 34.407 1.00 85.94 195 SER A O 1
ATOM 1523 N N . GLY A 1 196 ? 27.777 8.669 33.317 1.00 85.00 196 GLY A N 1
ATOM 1524 C CA . GLY A 1 196 ? 29.136 8.350 33.790 1.00 85.00 196 GLY A CA 1
ATOM 1525 C C . GLY A 1 196 ? 29.267 8.143 35.310 1.00 85.00 196 GLY A C 1
ATOM 1526 O O . GLY A 1 196 ? 30.376 8.047 35.828 1.00 85.00 196 GLY A O 1
ATOM 1527 N N . VAL A 1 197 ? 28.141 8.083 36.023 1.00 91.94 197 VAL A N 1
ATOM 1528 C CA . VAL A 1 197 ? 27.996 7.698 37.435 1.00 91.94 197 VAL A CA 1
ATOM 1529 C C . VAL A 1 197 ? 26.863 6.682 37.524 1.00 91.94 197 VAL A C 1
ATOM 1531 O O . VAL A 1 197 ? 26.055 6.588 36.600 1.00 91.94 197 VAL A O 1
ATOM 1534 N N . ASP A 1 198 ? 26.790 5.927 38.617 1.00 92.62 198 ASP A N 1
ATOM 1535 C CA . ASP A 1 198 ? 25.722 4.947 38.795 1.00 92.62 198 ASP A CA 1
ATOM 1536 C C . ASP A 1 198 ? 24.342 5.635 38.739 1.00 92.62 198 ASP A C 1
ATOM 1538 O O . ASP A 1 198 ? 24.134 6.724 39.289 1.00 92.62 198 ASP A O 1
ATOM 1542 N N . LEU A 1 199 ? 23.400 4.986 38.060 1.00 92.56 199 LEU A N 1
ATOM 1543 C CA . LEU A 1 199 ? 22.000 5.382 38.009 1.00 92.56 199 LEU A CA 1
ATOM 1544 C C . LEU A 1 199 ? 21.168 4.407 38.844 1.00 92.56 199 LEU A C 1
ATOM 1546 O O . LEU A 1 199 ? 21.425 3.208 38.822 1.00 92.56 199 LEU A O 1
ATOM 1550 N N . MET A 1 200 ? 20.169 4.904 39.565 1.00 92.00 200 MET A N 1
ATOM 1551 C CA . MET A 1 200 ? 19.202 4.091 40.307 1.00 92.00 200 MET A CA 1
ATOM 1552 C C . MET A 1 200 ? 17.783 4.546 40.014 1.00 92.00 200 MET A C 1
ATOM 1554 O O . MET A 1 200 ? 17.516 5.744 39.929 1.00 92.00 200 MET A O 1
ATOM 1558 N N . GLY A 1 201 ? 16.855 3.606 39.916 1.00 92.25 201 GLY A N 1
ATOM 1559 C CA . GLY A 1 201 ? 15.453 3.936 39.716 1.00 92.25 201 GLY A CA 1
ATOM 1560 C C . GLY A 1 201 ? 14.609 2.710 39.440 1.00 92.25 201 GLY A C 1
ATOM 1561 O O . GLY A 1 201 ? 14.836 1.655 40.028 1.00 92.25 201 GLY A O 1
ATOM 1562 N N . ILE A 1 202 ? 13.617 2.878 38.573 1.00 92.19 202 ILE A N 1
ATOM 1563 C CA . ILE A 1 202 ? 12.669 1.825 38.224 1.00 92.19 202 ILE A CA 1
ATOM 1564 C C . ILE A 1 202 ? 12.797 1.441 36.756 1.00 92.19 202 ILE A C 1
ATOM 1566 O O . ILE A 1 202 ? 12.962 2.288 35.872 1.00 92.19 202 ILE A O 1
ATOM 1570 N N . GLU A 1 203 ? 12.685 0.145 36.522 1.00 91.12 203 GLU A N 1
ATOM 1571 C CA . GLU A 1 203 ? 12.563 -0.467 35.213 1.00 91.12 203 GLU A CA 1
ATOM 1572 C C . GLU A 1 203 ? 11.222 -1.193 35.137 1.00 91.12 203 GLU A C 1
ATOM 1574 O O . GLU A 1 203 ? 10.894 -2.004 36.004 1.00 91.12 203 GLU A O 1
ATOM 1579 N N . LEU A 1 204 ? 10.430 -0.848 34.127 1.00 89.94 204 LEU A N 1
ATOM 1580 C CA . LEU A 1 204 ? 9.105 -1.397 33.880 1.00 89.94 204 LEU A CA 1
ATOM 1581 C C . LEU A 1 204 ? 9.148 -2.258 32.620 1.00 89.94 204 LEU A C 1
ATOM 1583 O O . LEU A 1 204 ? 9.648 -1.811 31.587 1.00 89.94 204 LEU A O 1
ATOM 1587 N N . VAL A 1 205 ? 8.614 -3.471 32.724 1.00 84.00 205 VAL A N 1
ATOM 1588 C CA . VAL A 1 205 ? 8.661 -4.509 31.691 1.00 84.00 205 VAL A CA 1
ATOM 1589 C C . VAL A 1 205 ? 7.234 -4.805 31.238 1.00 84.00 205 VAL A C 1
ATOM 1591 O O . VAL A 1 205 ? 6.382 -5.137 32.062 1.00 84.00 205 VAL A O 1
ATOM 1594 N N . ASP A 1 206 ? 6.973 -4.703 29.937 1.00 78.00 206 ASP A N 1
ATOM 1595 C CA . ASP A 1 206 ? 5.689 -5.036 29.313 1.00 78.00 206 ASP A CA 1
ATOM 1596 C C . ASP A 1 206 ? 5.948 -5.958 28.122 1.00 78.00 206 ASP A C 1
ATOM 1598 O O . ASP A 1 206 ? 6.639 -5.509 27.223 1.00 78.00 206 ASP A O 1
ATOM 1602 N N . GLN A 1 207 ? 5.429 -7.201 28.183 1.00 65.56 207 GLN A N 1
ATOM 1603 C CA . GLN A 1 207 ? 5.392 -8.391 27.282 1.00 65.56 207 GLN A CA 1
ATOM 1604 C C . GLN A 1 207 ? 6.197 -8.460 25.953 1.00 65.56 207 GLN A C 1
ATOM 1606 O O . GLN A 1 207 ? 6.372 -9.552 25.413 1.00 65.56 207 GLN A O 1
ATOM 1611 N N . GLN A 1 208 ? 6.693 -7.359 25.408 1.00 57.75 208 GLN A N 1
ATOM 1612 C CA . GLN A 1 208 ? 7.689 -7.232 24.350 1.00 57.75 208 GLN A CA 1
ATOM 1613 C C . GLN A 1 208 ? 9.075 -6.913 24.948 1.00 57.75 208 GLN A C 1
ATOM 1615 O O . GLN A 1 208 ? 9.200 -6.538 26.108 1.00 57.75 208 GLN A O 1
ATOM 1620 N N . ALA A 1 209 ? 10.145 -7.102 24.172 1.00 55.91 209 ALA A N 1
ATOM 1621 C CA . ALA A 1 209 ? 11.544 -7.017 24.621 1.00 55.91 209 ALA A CA 1
ATOM 1622 C C . ALA A 1 209 ? 12.035 -5.589 24.973 1.00 55.91 209 ALA A C 1
ATOM 1624 O O . ALA A 1 209 ? 13.216 -5.279 24.806 1.00 55.91 209 ALA A O 1
ATOM 1625 N N . GLU A 1 210 ? 11.142 -4.698 25.402 1.00 67.00 210 GLU A N 1
ATOM 1626 C CA . GLU A 1 210 ? 11.374 -3.261 25.440 1.00 67.00 210 GLU A CA 1
ATOM 1627 C C . GLU A 1 210 ? 10.971 -2.658 26.794 1.00 67.00 210 GLU A C 1
ATOM 1629 O O . GLU A 1 210 ? 9.798 -2.425 27.089 1.00 67.00 210 GLU A O 1
ATOM 1634 N N . ASN A 1 211 ? 11.973 -2.373 27.625 1.00 78.56 211 ASN A N 1
ATOM 1635 C CA . ASN A 1 211 ? 11.764 -1.863 28.975 1.00 78.56 211 ASN A CA 1
ATOM 1636 C C . ASN A 1 211 ? 11.646 -0.328 28.989 1.00 78.56 211 ASN A C 1
ATOM 1638 O O . ASN A 1 211 ? 12.305 0.384 28.228 1.00 78.56 211 ASN A O 1
ATOM 1642 N N . THR A 1 212 ? 10.814 0.200 29.887 1.00 89.50 212 THR A N 1
ATOM 1643 C CA . THR A 1 212 ? 10.724 1.641 30.173 1.00 89.50 212 THR A CA 1
ATOM 1644 C C . THR A 1 212 ? 11.464 1.948 31.463 1.00 89.50 212 THR A C 1
ATOM 1646 O O . THR A 1 212 ? 11.247 1.294 32.481 1.00 89.50 212 THR A O 1
ATOM 1649 N N . ASN A 1 213 ? 12.320 2.967 31.451 1.00 90.50 213 ASN A N 1
ATOM 1650 C CA . ASN A 1 213 ? 13.164 3.300 32.592 1.00 90.50 213 ASN A CA 1
ATOM 1651 C C . ASN A 1 213 ? 12.946 4.740 33.054 1.00 90.50 213 ASN A C 1
ATOM 1653 O O . ASN A 1 213 ? 12.867 5.664 32.240 1.00 90.50 213 ASN A O 1
ATOM 1657 N N . ILE A 1 214 ? 12.946 4.934 34.373 1.00 92.94 214 ILE A N 1
ATOM 1658 C CA . ILE A 1 214 ? 13.069 6.241 35.026 1.00 92.94 214 ILE A CA 1
ATOM 1659 C C . ILE A 1 214 ? 14.160 6.108 36.085 1.00 92.94 214 ILE A C 1
ATOM 1661 O O . ILE A 1 214 ? 13.982 5.390 37.066 1.00 92.94 214 ILE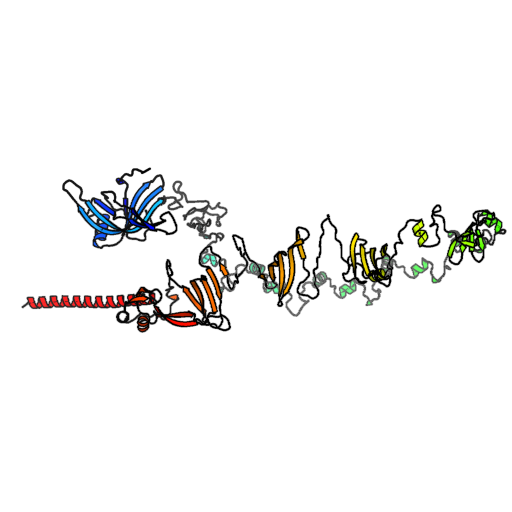 A O 1
ATOM 1665 N N . MET A 1 215 ? 15.282 6.797 35.886 1.00 91.94 215 MET A N 1
ATOM 1666 C CA . MET A 1 215 ? 16.495 6.636 36.686 1.00 91.94 215 MET A CA 1
ATOM 1667 C C . MET A 1 215 ? 17.067 7.977 37.134 1.00 91.94 215 MET A C 1
ATOM 1669 O O . MET A 1 215 ? 17.030 8.950 36.388 1.00 91.94 215 MET A O 1
ATOM 1673 N N . MET A 1 216 ? 17.666 8.028 38.320 1.00 93.06 216 MET A N 1
ATOM 1674 C CA . MET A 1 216 ? 18.384 9.193 38.835 1.00 93.06 216 MET A CA 1
ATOM 1675 C C . MET A 1 216 ? 19.848 8.875 39.122 1.00 93.06 216 MET A C 1
ATOM 1677 O O . MET A 1 216 ? 20.195 7.738 39.432 1.00 93.06 216 MET A O 1
ATOM 1681 N N . THR A 1 217 ? 20.709 9.884 39.052 1.00 93.06 217 THR A N 1
ATOM 1682 C CA . THR A 1 217 ? 22.108 9.764 39.478 1.00 93.06 217 THR A CA 1
ATOM 1683 C C . THR A 1 217 ? 22.209 9.489 40.973 1.00 93.06 217 THR A C 1
ATOM 1685 O O . THR A 1 217 ? 21.569 10.154 41.785 1.00 93.06 217 THR A O 1
ATOM 1688 N N . THR A 1 218 ? 23.035 8.516 41.361 1.00 90.00 218 THR A N 1
ATOM 1689 C CA . THR A 1 218 ? 23.245 8.200 42.785 1.00 90.00 218 THR A CA 1
ATOM 1690 C C . THR A 1 218 ? 24.233 9.143 43.464 1.00 90.00 218 THR A C 1
ATOM 1692 O O . THR A 1 218 ? 24.269 9.236 44.688 1.00 90.00 218 THR A O 1
ATOM 1695 N N . THR A 1 219 ? 25.091 9.801 42.682 1.00 89.38 219 THR A N 1
ATOM 1696 C CA . THR A 1 219 ? 26.151 10.702 43.149 1.00 89.38 219 THR A CA 1
ATOM 1697 C C . THR A 1 219 ? 26.346 11.859 42.162 1.00 89.38 219 THR A C 1
ATOM 1699 O O . THR A 1 219 ? 25.926 11.782 41.008 1.00 89.38 219 THR A O 1
ATOM 1702 N N . GLY A 1 220 ? 26.994 12.941 42.605 1.00 85.75 220 GLY A N 1
ATOM 1703 C CA . GLY A 1 220 ? 27.206 14.141 41.787 1.00 85.75 220 GLY A CA 1
ATOM 1704 C C . GLY A 1 220 ? 25.961 15.029 41.689 1.00 85.75 220 GLY A C 1
ATOM 1705 O O . GLY A 1 220 ? 25.161 15.078 42.623 1.00 85.75 220 GLY A O 1
ATOM 1706 N N . ASP A 1 221 ? 25.818 15.754 40.574 1.00 83.69 221 ASP A N 1
ATOM 1707 C CA . ASP A 1 221 ? 24.626 16.570 40.312 1.00 83.69 221 ASP A CA 1
ATOM 1708 C C . ASP A 1 221 ? 23.382 15.679 40.237 1.00 83.69 221 ASP A C 1
ATOM 1710 O O . ASP A 1 221 ? 23.396 14.651 39.551 1.00 83.69 221 ASP A O 1
ATOM 1714 N N . LEU A 1 222 ? 22.286 16.103 40.871 1.00 86.00 222 LEU A N 1
ATOM 1715 C CA . LEU A 1 222 ? 20.999 15.426 40.744 1.00 86.00 222 LEU A CA 1
ATOM 1716 C C . LEU A 1 222 ? 20.501 15.544 39.302 1.00 86.00 222 LEU A C 1
ATOM 1718 O O . LEU A 1 222 ? 20.171 16.632 38.829 1.00 86.00 222 LEU A O 1
ATOM 1722 N N . ARG A 1 223 ? 20.422 14.414 38.605 1.00 89.12 223 ARG A N 1
ATOM 1723 C CA . ARG A 1 223 ? 19.907 14.335 37.238 1.00 89.12 223 ARG A CA 1
ATOM 1724 C C . ARG A 1 223 ? 18.926 13.185 37.155 1.00 89.12 223 ARG A C 1
ATOM 1726 O O . ARG A 1 223 ? 19.220 12.093 37.630 1.00 89.12 223 ARG A O 1
ATOM 1733 N N . LEU A 1 224 ? 17.782 13.443 36.532 1.00 91.00 224 LEU A N 1
ATOM 1734 C CA . LEU A 1 224 ? 16.779 12.432 36.233 1.00 91.00 224 LEU A CA 1
ATOM 1735 C C . LEU A 1 224 ? 16.834 12.115 34.737 1.00 91.00 224 LEU A C 1
ATOM 1737 O O . LEU A 1 224 ? 16.903 13.017 33.901 1.00 91.00 224 LEU A O 1
ATOM 1741 N N . TYR A 1 225 ? 16.804 10.836 34.409 1.00 92.00 225 TYR A N 1
ATOM 1742 C CA . TYR A 1 225 ? 16.854 10.296 33.064 1.00 92.00 225 TYR A CA 1
ATOM 1743 C C . TYR A 1 225 ? 15.651 9.387 32.846 1.00 92.00 225 TYR A C 1
ATOM 1745 O O . TYR A 1 225 ? 15.261 8.636 33.738 1.00 92.00 225 TYR A O 1
ATOM 1753 N N . ALA A 1 226 ? 15.073 9.446 31.654 1.00 92.44 226 ALA A N 1
ATOM 1754 C CA . ALA A 1 226 ? 13.995 8.561 31.254 1.00 92.44 226 ALA A CA 1
ATOM 1755 C C . ALA A 1 226 ? 14.198 8.078 29.818 1.00 92.44 226 ALA A C 1
ATOM 1757 O O . ALA A 1 226 ? 14.778 8.787 28.988 1.00 92.44 226 ALA A O 1
ATOM 1758 N N . ARG A 1 227 ? 13.703 6.876 29.535 1.00 88.88 227 ARG A N 1
ATOM 1759 C CA . ARG A 1 227 ? 13.578 6.330 28.182 1.00 88.88 227 ARG A CA 1
ATOM 1760 C C . ARG A 1 227 ? 12.421 5.344 28.119 1.00 88.88 227 ARG A C 1
ATOM 1762 O O . ARG A 1 227 ? 12.120 4.680 29.109 1.00 88.88 227 ARG A O 1
ATOM 1769 N N . ASN A 1 228 ? 11.802 5.248 26.953 1.00 87.19 228 ASN A N 1
ATOM 1770 C CA . ASN A 1 228 ? 10.996 4.100 26.563 1.00 87.19 228 ASN A CA 1
ATOM 1771 C C . ASN A 1 228 ? 11.768 3.234 25.556 1.00 87.19 228 ASN A C 1
ATOM 1773 O O . ASN A 1 228 ? 12.829 3.633 25.073 1.00 87.19 228 ASN A O 1
ATOM 1777 N N . ALA A 1 229 ? 11.156 2.110 25.202 1.00 78.62 229 ALA A N 1
ATOM 1778 C CA . ALA A 1 229 ? 11.489 1.206 24.109 1.00 78.62 229 ALA A CA 1
ATOM 1779 C C . ALA A 1 229 ? 12.257 1.782 22.901 1.00 78.62 229 ALA A C 1
ATOM 1781 O O . ALA A 1 229 ? 13.232 1.209 22.426 1.00 78.62 229 ALA A O 1
ATOM 1782 N N . THR A 1 230 ? 11.793 2.918 22.382 1.00 81.94 230 THR A N 1
ATOM 1783 C CA . THR A 1 230 ? 12.185 3.457 21.069 1.00 81.94 230 THR A CA 1
ATOM 1784 C C . THR A 1 230 ? 13.009 4.739 21.162 1.00 81.94 230 THR A C 1
ATOM 1786 O O . THR A 1 230 ? 13.470 5.264 20.147 1.00 81.94 230 THR A O 1
ATOM 1789 N N . THR A 1 231 ? 13.193 5.272 22.370 1.00 85.00 231 THR A N 1
ATOM 1790 C CA . THR A 1 231 ? 13.864 6.556 22.599 1.00 85.00 231 THR A CA 1
ATOM 1791 C C . THR A 1 231 ? 15.223 6.355 23.264 1.00 85.00 231 THR A C 1
ATOM 1793 O O . THR A 1 231 ? 15.318 5.565 24.202 1.00 85.00 231 THR A O 1
ATOM 1796 N N . PRO A 1 232 ? 16.266 7.111 22.878 1.00 88.06 232 PRO A N 1
ATOM 1797 C CA . PRO A 1 232 ? 17.511 7.133 23.636 1.00 88.06 232 PRO A CA 1
ATOM 1798 C C . PRO A 1 232 ? 17.291 7.756 25.023 1.00 88.06 232 PRO A C 1
ATOM 1800 O O . PRO A 1 232 ? 16.302 8.460 25.261 1.00 88.06 232 PRO A O 1
ATOM 1803 N N . TRP A 1 233 ? 18.253 7.560 25.928 1.00 89.19 233 TRP A N 1
ATOM 1804 C CA . TRP A 1 233 ? 18.243 8.213 27.235 1.00 89.19 233 TRP A CA 1
ATOM 1805 C C . TRP A 1 233 ? 18.046 9.720 27.120 1.00 89.19 233 TRP A C 1
ATOM 1807 O O . TRP A 1 233 ? 18.878 10.447 26.575 1.00 89.19 233 TRP A O 1
ATOM 1817 N N . THR A 1 234 ? 16.949 10.194 27.700 1.00 90.44 234 THR A N 1
ATOM 1818 C CA . THR A 1 234 ? 16.595 11.606 27.710 1.00 90.44 234 THR A CA 1
ATOM 1819 C C . THR A 1 234 ? 16.701 12.133 29.129 1.00 90.44 234 THR A C 1
ATOM 1821 O O . THR A 1 234 ? 16.047 11.645 30.048 1.00 90.44 234 THR A O 1
ATOM 1824 N N . ARG A 1 235 ? 17.536 13.155 29.323 1.00 88.62 235 ARG A N 1
ATOM 1825 C CA . ARG A 1 235 ? 17.613 13.865 30.602 1.00 88.62 235 ARG A CA 1
ATOM 1826 C C . ARG A 1 235 ? 16.378 14.751 30.779 1.00 88.62 235 ARG A C 1
ATOM 1828 O O . ARG A 1 235 ? 16.040 15.526 29.886 1.00 88.62 235 ARG A O 1
ATOM 1835 N N . LEU A 1 236 ? 15.752 14.671 31.946 1.00 86.00 236 LEU A N 1
ATOM 1836 C CA . LEU A 1 236 ? 14.678 15.552 32.388 1.00 86.00 236 LEU A CA 1
ATOM 1837 C C . LEU A 1 236 ? 15.295 16.715 33.172 1.00 86.00 236 LEU A C 1
ATOM 1839 O O . LEU A 1 236 ? 16.066 16.507 34.109 1.00 86.00 236 LEU A O 1
ATOM 1843 N N . TYR A 1 237 ? 14.996 17.943 32.753 1.00 81.19 237 TYR A N 1
ATOM 1844 C CA . TYR A 1 237 ? 15.609 19.153 33.302 1.00 81.19 237 TYR A CA 1
ATOM 1845 C C . TYR A 1 237 ? 14.663 19.843 34.270 1.00 81.19 237 TYR A C 1
ATOM 1847 O O . TYR A 1 237 ? 13.465 19.954 34.010 1.00 81.19 237 TYR A O 1
ATOM 1855 N N . THR A 1 238 ? 15.215 20.344 35.370 1.00 71.31 238 THR A N 1
ATOM 1856 C CA . THR A 1 238 ? 14.481 21.247 36.261 1.00 71.31 238 THR A CA 1
ATOM 1857 C C . THR A 1 238 ? 14.327 22.622 35.598 1.00 71.31 238 THR A C 1
ATOM 1859 O O . THR A 1 238 ? 15.095 22.965 34.695 1.00 71.31 238 THR A O 1
ATOM 1862 N N . SER A 1 239 ? 13.346 23.427 36.022 1.00 67.56 239 SER A N 1
ATOM 1863 C CA . SER A 1 239 ? 13.083 24.751 35.427 1.00 67.56 239 SER A CA 1
ATOM 1864 C C . SER A 1 239 ? 14.329 25.645 35.398 1.00 67.56 239 SER A C 1
ATOM 1866 O O . SER A 1 239 ? 14.642 26.216 34.358 1.00 67.56 239 SER A O 1
ATOM 1868 N N . GLY A 1 240 ? 15.117 25.663 36.479 1.00 66.94 240 GLY A N 1
ATOM 1869 C CA . GLY A 1 240 ? 16.367 26.434 36.539 1.00 66.94 240 GLY A CA 1
ATOM 1870 C C . GLY A 1 240 ? 17.463 25.967 35.566 1.00 66.94 240 GLY A C 1
ATOM 1871 O O . GLY A 1 240 ? 18.305 26.762 35.158 1.00 66.94 240 GLY A O 1
ATOM 1872 N N . GLU A 1 241 ? 17.457 24.697 35.147 1.00 66.56 241 GLU A N 1
ATOM 1873 C CA . GLU A 1 241 ? 18.414 24.154 34.169 1.00 66.56 241 GLU A CA 1
ATOM 1874 C C . GLU A 1 241 ? 17.932 24.283 32.716 1.00 66.56 241 GLU A C 1
ATOM 1876 O O . GLU A 1 241 ? 18.739 24.257 31.783 1.00 66.56 241 GLU A O 1
ATOM 1881 N N . ALA A 1 242 ? 16.621 24.408 32.497 1.00 62.22 242 ALA A N 1
ATOM 1882 C CA . ALA A 1 242 ? 16.054 24.687 31.181 1.00 62.22 242 ALA A CA 1
ATOM 1883 C C . ALA A 1 242 ? 16.355 26.131 30.740 1.00 62.22 242 ALA A C 1
ATOM 1885 O O . ALA A 1 242 ? 16.753 26.344 29.591 1.00 62.22 242 ALA A O 1
ATOM 1886 N N . ASP A 1 243 ? 16.270 27.084 31.673 1.00 61.97 243 ASP A N 1
ATOM 1887 C CA . ASP A 1 243 ? 16.494 28.519 31.435 1.00 61.97 243 ASP A CA 1
ATOM 1888 C C . ASP A 1 243 ? 17.927 28.855 30.985 1.00 61.97 243 ASP A C 1
ATOM 1890 O O . ASP A 1 243 ? 18.163 29.889 30.368 1.00 61.97 243 ASP A O 1
ATOM 1894 N N . THR A 1 244 ? 18.902 27.977 31.240 1.00 60.38 244 THR A N 1
ATOM 1895 C CA . THR A 1 244 ? 20.299 28.172 30.803 1.00 60.38 244 THR A CA 1
ATOM 1896 C C . THR A 1 244 ? 20.606 27.583 29.425 1.00 60.38 244 THR A C 1
ATOM 1898 O O . THR A 1 244 ? 21.689 27.825 28.891 1.00 60.38 244 THR A O 1
ATOM 1901 N N . ARG A 1 245 ? 19.687 26.810 28.827 1.00 60.53 245 ARG A N 1
ATOM 1902 C CA . ARG A 1 245 ? 19.927 26.114 27.546 1.00 60.53 245 ARG A CA 1
ATOM 1903 C C . ARG A 1 245 ? 19.028 26.544 26.400 1.00 60.53 245 ARG A C 1
ATOM 1905 O O . ARG A 1 245 ? 19.376 26.279 25.252 1.00 60.53 245 ARG A O 1
ATOM 1912 N N . TYR A 1 246 ? 17.926 27.226 26.686 1.00 65.38 246 TYR A N 1
ATOM 1913 C CA . TYR A 1 246 ? 17.048 27.788 25.668 1.00 65.38 246 TYR A CA 1
ATOM 1914 C C . TYR A 1 246 ? 16.956 29.305 25.819 1.00 65.38 246 TYR A C 1
ATOM 1916 O O . TYR A 1 246 ? 16.890 29.821 26.927 1.00 65.38 246 TYR A O 1
ATOM 1924 N N . LEU A 1 247 ? 16.934 30.012 24.686 1.00 67.50 247 LEU A N 1
ATOM 1925 C CA . LEU A 1 247 ? 16.648 31.446 24.645 1.00 67.50 247 LEU A CA 1
ATOM 1926 C C . LEU A 1 247 ? 15.205 31.678 25.099 1.00 67.50 247 LEU A C 1
ATOM 1928 O O . LEU A 1 247 ? 14.268 31.093 24.546 1.00 67.50 247 LEU A O 1
ATOM 1932 N N . ILE A 1 248 ? 15.010 32.550 26.079 1.00 71.25 248 ILE A N 1
ATOM 1933 C CA . ILE A 1 248 ? 13.690 32.891 26.589 1.00 71.25 248 ILE A CA 1
ATOM 1934 C C . ILE A 1 248 ? 13.066 33.895 25.617 1.00 71.25 248 ILE A C 1
ATOM 1936 O O . ILE A 1 248 ? 13.570 34.999 25.415 1.00 71.25 248 ILE A O 1
ATOM 1940 N N . LYS A 1 249 ? 11.922 33.540 25.018 1.00 74.62 249 LYS A N 1
ATOM 1941 C CA . LYS A 1 249 ? 11.250 34.367 23.995 1.00 74.62 249 LYS A CA 1
ATOM 1942 C C . LYS A 1 249 ? 11.021 35.820 24.440 1.00 74.62 249 LYS A C 1
ATOM 1944 O O . LYS A 1 249 ? 11.127 36.723 23.617 1.00 74.62 249 LYS A O 1
ATOM 1949 N N . SER A 1 250 ? 10.719 36.058 25.719 1.00 76.38 250 SER A N 1
ATOM 1950 C CA . SER A 1 250 ? 10.490 37.406 26.264 1.00 76.38 250 SER A CA 1
ATOM 1951 C C . SER A 1 250 ? 11.750 38.265 26.352 1.00 76.38 250 SER A C 1
ATOM 1953 O O . SER A 1 250 ? 11.642 39.487 26.399 1.00 76.38 250 SER A O 1
ATOM 1955 N N . ASN A 1 251 ? 12.932 37.650 26.354 1.00 75.25 251 ASN A N 1
ATOM 1956 C CA . ASN A 1 251 ? 14.203 38.353 26.481 1.00 75.25 251 ASN A CA 1
ATOM 1957 C C . ASN A 1 251 ? 14.707 38.901 25.140 1.00 75.25 251 ASN A C 1
ATOM 1959 O O . ASN A 1 251 ? 15.716 39.590 25.114 1.00 75.25 251 ASN A O 1
ATOM 1963 N N . ASN A 1 252 ? 14.013 38.657 24.018 1.00 75.94 252 ASN A N 1
ATOM 1964 C CA . ASN A 1 252 ? 14.359 39.220 22.705 1.00 75.94 252 ASN A CA 1
ATOM 1965 C C . ASN A 1 252 ? 15.856 39.079 22.356 1.00 75.94 252 ASN A C 1
ATOM 1967 O O . ASN A 1 252 ? 16.466 40.010 21.831 1.00 75.94 252 ASN A O 1
ATOM 1971 N N . LEU A 1 253 ? 16.441 37.910 22.646 1.00 77.88 253 LEU A N 1
ATOM 1972 C CA . LEU A 1 253 ? 17.858 37.585 22.432 1.00 77.88 253 LEU A CA 1
ATOM 1973 C C . LEU A 1 253 ? 18.850 38.315 23.365 1.00 77.88 253 LEU A C 1
ATOM 1975 O O . LEU A 1 253 ? 20.056 38.230 23.136 1.00 77.88 253 LEU A O 1
ATOM 1979 N N . SER A 1 254 ? 18.397 39.017 24.412 1.00 77.38 254 SER A N 1
ATOM 1980 C CA . SER A 1 254 ? 19.286 39.675 25.390 1.00 77.38 254 SER A CA 1
ATOM 1981 C C . SER A 1 254 ? 20.006 38.692 26.315 1.00 77.38 254 SER A C 1
ATOM 1983 O O . SER A 1 254 ? 21.006 39.034 26.934 1.00 77.38 254 SER A O 1
ATOM 1985 N N . ASP A 1 255 ? 19.476 37.482 26.427 1.00 74.38 255 ASP A N 1
ATOM 1986 C CA . ASP A 1 255 ? 20.003 36.337 27.167 1.00 74.38 255 ASP A CA 1
ATOM 1987 C C . ASP A 1 255 ? 20.961 35.470 26.333 1.00 74.38 255 ASP A C 1
ATOM 1989 O O . ASP A 1 255 ? 21.453 34.438 26.791 1.00 74.38 255 ASP A O 1
ATOM 1993 N N . LEU A 1 256 ? 21.287 35.911 25.116 1.00 76.81 256 LEU A N 1
ATOM 1994 C CA . LEU A 1 256 ? 22.326 35.312 24.298 1.00 76.81 256 LEU A CA 1
ATOM 1995 C C . LEU A 1 256 ? 23.709 35.692 24.848 1.00 76.81 256 LEU A C 1
ATOM 1997 O O . LEU A 1 256 ? 24.163 36.825 24.727 1.00 76.81 256 LEU A O 1
ATOM 2001 N N . THR A 1 257 ? 24.412 34.731 25.438 1.00 72.81 257 THR A N 1
ATOM 2002 C CA . THR A 1 257 ? 25.696 34.981 26.117 1.00 72.81 257 THR A CA 1
ATOM 2003 C C . THR A 1 257 ? 26.881 35.155 25.164 1.00 72.81 257 THR A C 1
ATOM 2005 O O . THR A 1 257 ? 27.863 35.801 25.523 1.00 72.81 257 THR A O 1
ATOM 2008 N N . ASN A 1 258 ? 26.803 34.615 23.939 1.00 78.62 258 ASN A N 1
ATOM 2009 C CA . ASN A 1 258 ? 27.854 34.731 22.925 1.00 78.62 258 ASN A CA 1
ATOM 2010 C C . ASN A 1 258 ? 27.282 35.168 21.571 1.00 78.62 258 ASN A C 1
ATOM 2012 O O . ASN A 1 258 ? 26.973 34.360 20.690 1.00 78.62 258 ASN A O 1
ATOM 2016 N N . PHE A 1 259 ? 27.165 36.485 21.411 1.00 73.94 259 PHE A N 1
ATOM 2017 C CA . PHE A 1 259 ? 26.667 37.100 20.186 1.00 73.94 259 PHE A CA 1
ATOM 2018 C C . PHE A 1 259 ? 27.531 36.762 18.960 1.00 73.94 259 PHE A C 1
ATOM 2020 O O . PHE A 1 259 ? 26.987 36.635 17.869 1.00 73.94 259 PHE A O 1
ATOM 2027 N N . GLU A 1 260 ? 28.852 36.615 19.102 1.00 74.44 260 GLU A N 1
ATOM 2028 C CA . GLU A 1 260 ? 29.766 36.315 17.983 1.00 74.44 260 GLU A CA 1
ATOM 2029 C C . GLU A 1 260 ? 29.546 34.916 17.403 1.00 74.44 260 GLU A C 1
ATOM 2031 O O . GLU A 1 260 ? 29.404 34.759 16.190 1.00 74.44 260 GLU A O 1
ATOM 2036 N N . SER A 1 261 ? 29.447 33.900 18.261 1.00 76.00 261 SER A N 1
ATOM 2037 C CA . SER A 1 261 ? 29.241 32.516 17.816 1.00 76.00 261 SER A CA 1
ATOM 2038 C C . SER A 1 261 ? 27.854 32.315 17.204 1.00 76.00 261 SER A C 1
ATOM 2040 O O . SER A 1 261 ? 27.713 31.646 16.182 1.00 76.00 261 SER A O 1
ATOM 2042 N N . ALA A 1 262 ? 26.825 32.939 17.783 1.00 74.12 262 ALA A N 1
ATOM 2043 C CA . ALA A 1 262 ? 25.468 32.882 17.247 1.00 74.12 262 ALA A CA 1
ATOM 2044 C C . ALA A 1 262 ? 25.353 33.551 15.869 1.00 74.12 262 ALA A C 1
ATOM 2046 O O . ALA A 1 262 ? 24.725 32.997 14.967 1.00 74.12 262 ALA A O 1
ATOM 2047 N N . ARG A 1 263 ? 26.006 34.708 15.686 1.00 79.75 263 ARG A N 1
ATOM 2048 C CA . ARG A 1 263 ? 26.115 35.386 14.386 1.00 79.75 263 ARG A CA 1
ATOM 2049 C C . ARG A 1 263 ? 26.805 34.505 13.344 1.00 79.75 263 ARG A C 1
ATOM 2051 O O . ARG A 1 263 ? 26.290 34.359 12.237 1.00 79.75 263 ARG A O 1
ATOM 2058 N N . SER A 1 264 ? 27.909 33.859 13.729 1.00 75.38 264 SER A N 1
ATOM 2059 C CA . SER A 1 264 ? 28.651 32.922 12.875 1.00 75.38 264 SER A CA 1
ATOM 2060 C C . SER A 1 264 ? 27.780 31.749 12.403 1.00 75.38 264 SER A C 1
ATOM 2062 O O . SER A 1 264 ? 27.676 31.502 11.203 1.00 75.38 264 SER A O 1
ATOM 2064 N N . ASN A 1 265 ? 27.072 31.082 13.320 1.00 78.00 265 ASN A N 1
ATOM 2065 C CA . ASN A 1 265 ? 26.226 29.927 12.991 1.00 78.00 265 ASN A CA 1
ATOM 2066 C C . ASN A 1 265 ? 25.017 30.292 12.118 1.00 78.00 265 ASN A C 1
ATOM 2068 O O . ASN A 1 265 ? 24.655 29.544 11.214 1.00 78.00 265 ASN A O 1
ATOM 2072 N N . LEU A 1 266 ? 24.396 31.447 12.368 1.00 77.06 266 LEU A N 1
ATOM 2073 C CA . LEU A 1 266 ? 23.269 31.946 11.574 1.00 77.06 266 LEU A CA 1
ATOM 2074 C C . LEU A 1 266 ? 23.706 32.594 10.253 1.00 77.06 266 LEU A C 1
ATOM 2076 O O . LEU A 1 266 ? 22.857 33.019 9.474 1.00 77.06 266 LEU A O 1
ATOM 2080 N N . SER A 1 267 ? 25.016 32.673 9.993 1.00 74.94 267 SER A N 1
ATOM 2081 C CA . SER A 1 267 ? 25.586 33.348 8.823 1.00 74.94 267 SER A CA 1
ATOM 2082 C C . SER A 1 267 ? 25.138 34.812 8.687 1.00 74.94 267 SER A C 1
ATOM 2084 O O . SER A 1 267 ? 24.960 35.316 7.578 1.00 74.94 267 SER A O 1
ATOM 2086 N N . VAL A 1 268 ? 24.968 35.513 9.813 1.00 74.81 268 VAL A N 1
ATOM 2087 C CA . VAL A 1 268 ? 24.608 36.940 9.857 1.00 74.81 268 VAL A CA 1
ATOM 2088 C C . VAL A 1 268 ? 25.754 37.758 10.446 1.00 74.81 268 VAL A C 1
ATOM 2090 O O . VAL A 1 268 ? 26.370 37.365 11.430 1.00 74.81 268 VAL A O 1
ATOM 2093 N N . TYR A 1 269 ? 26.049 38.915 9.859 1.00 71.69 269 TYR A N 1
ATOM 2094 C CA . TYR A 1 269 ? 27.094 39.823 10.340 1.00 71.69 269 TYR A CA 1
ATOM 2095 C C . TYR A 1 269 ? 26.485 40.911 11.234 1.00 71.69 269 TYR A C 1
ATOM 2097 O O . TYR A 1 269 ? 25.336 41.312 11.050 1.00 71.69 269 TYR A O 1
ATOM 2105 N N . SER A 1 270 ? 27.236 41.416 12.214 1.00 71.12 270 SER A N 1
ATOM 2106 C CA . SER A 1 270 ? 26.848 42.638 12.926 1.00 71.12 270 SER A CA 1
ATOM 2107 C C . SER A 1 270 ? 26.860 43.825 11.966 1.00 71.12 270 SER A C 1
ATOM 2109 O O . SER A 1 270 ? 27.482 43.778 10.903 1.00 71.12 270 SER A O 1
ATOM 2111 N N . LYS A 1 271 ? 26.207 44.926 12.346 1.00 68.75 271 LYS A N 1
ATOM 2112 C CA . LYS A 1 271 ? 26.217 46.151 11.539 1.00 68.75 271 LYS A CA 1
ATOM 2113 C C . LYS A 1 271 ? 27.647 46.637 11.265 1.00 68.75 271 LYS A C 1
ATOM 2115 O O . LYS A 1 271 ? 27.998 46.830 10.115 1.00 68.75 271 LYS A O 1
ATOM 2120 N N . SER A 1 272 ? 28.507 46.671 12.287 1.00 69.56 272 SER A N 1
ATOM 2121 C CA . SER A 1 272 ? 29.926 47.021 12.121 1.00 69.56 272 SER A CA 1
ATOM 2122 C C . SER A 1 272 ? 30.696 46.039 11.227 1.00 69.56 272 SER A C 1
ATOM 2124 O O . SER A 1 272 ? 31.550 46.467 10.458 1.00 69.56 272 SER A O 1
ATOM 2126 N N . GLU A 1 273 ? 30.415 44.735 11.302 1.00 70.06 273 GLU A N 1
ATOM 2127 C CA . GLU A 1 273 ? 31.056 43.731 10.437 1.00 70.06 273 GLU A CA 1
ATOM 2128 C C . GLU A 1 273 ? 30.561 43.833 8.987 1.00 70.06 273 GLU A C 1
ATOM 2130 O O . GLU A 1 273 ? 31.345 43.641 8.064 1.00 70.06 273 GLU A O 1
ATOM 2135 N N . THR A 1 274 ? 29.285 44.164 8.779 1.00 66.88 274 THR A N 1
ATOM 2136 C CA . THR A 1 274 ? 28.690 44.375 7.451 1.00 66.88 274 THR A CA 1
ATOM 2137 C C . THR A 1 274 ? 29.236 45.649 6.816 1.00 66.88 274 THR A C 1
ATOM 2139 O O . THR A 1 274 ? 29.680 45.602 5.674 1.00 66.88 274 THR A O 1
ATOM 2142 N N . ASP A 1 275 ? 29.291 46.743 7.578 1.00 66.31 275 ASP A N 1
ATOM 2143 C CA . ASP A 1 275 ? 29.824 48.040 7.148 1.00 66.31 275 ASP A CA 1
ATOM 2144 C C . ASP A 1 275 ? 31.326 47.949 6.803 1.00 66.31 275 ASP A C 1
ATOM 2146 O O . ASP A 1 275 ? 31.801 48.628 5.900 1.00 66.31 275 ASP A O 1
ATOM 2150 N N . ASN A 1 276 ? 32.078 47.059 7.463 1.00 64.12 276 ASN A N 1
ATOM 2151 C CA . ASN A 1 276 ? 33.482 46.788 7.129 1.00 64.12 276 ASN A CA 1
ATOM 2152 C C . ASN A 1 276 ? 33.665 45.812 5.949 1.00 64.12 276 ASN A C 1
ATOM 2154 O O . ASN A 1 276 ? 34.756 45.739 5.382 1.00 64.12 276 ASN A O 1
ATOM 2158 N N . LYS A 1 277 ? 32.644 45.015 5.607 1.00 63.62 277 LYS A N 1
ATOM 2159 C CA . LYS A 1 277 ? 32.738 43.928 4.614 1.00 63.62 277 LYS A CA 1
ATOM 2160 C C . LYS A 1 277 ? 32.081 44.266 3.274 1.00 63.62 277 LYS A C 1
ATOM 2162 O O . LYS A 1 277 ? 32.476 43.699 2.257 1.00 63.62 277 LYS A O 1
ATOM 2167 N N . PHE A 1 278 ? 31.120 45.184 3.252 1.00 62.19 278 PHE A N 1
ATOM 2168 C CA . PHE A 1 278 ? 30.409 45.622 2.054 1.00 62.19 278 PHE A CA 1
ATOM 2169 C C . PHE A 1 278 ? 30.437 47.152 1.951 1.00 62.19 278 PHE A C 1
ATOM 2171 O O . PHE A 1 278 ? 30.207 47.842 2.933 1.00 62.19 278 PHE A O 1
ATOM 2178 N N . MET A 1 279 ? 30.696 47.678 0.751 1.00 60.12 279 MET A N 1
ATOM 2179 C CA . MET A 1 279 ? 30.665 49.118 0.457 1.00 60.12 279 MET A CA 1
ATOM 2180 C C . MET A 1 279 ? 29.215 49.620 0.545 1.00 60.12 279 MET A C 1
ATOM 2182 O O . MET A 1 279 ? 28.369 49.142 -0.216 1.00 60.12 279 MET A O 1
ATOM 2186 N N . ILE A 1 280 ? 28.903 50.568 1.435 1.00 61.06 280 ILE A N 1
ATOM 2187 C CA . ILE A 1 280 ? 27.534 51.089 1.596 1.00 61.06 280 ILE A CA 1
ATOM 2188 C C . ILE A 1 280 ? 27.510 52.604 1.364 1.00 61.06 280 ILE A C 1
ATOM 2190 O O . ILE A 1 280 ? 27.870 53.388 2.234 1.00 61.06 280 ILE A O 1
ATOM 2194 N N . GLY A 1 281 ? 27.031 53.025 0.190 1.00 64.12 281 GLY A N 1
ATOM 2195 C CA . GLY A 1 281 ? 26.814 54.435 -0.165 1.00 64.12 281 GLY A CA 1
ATOM 2196 C C . GLY A 1 281 ? 27.219 54.770 -1.609 1.00 64.12 281 GLY A C 1
ATOM 2197 O O . GLY A 1 281 ? 27.909 53.978 -2.246 1.00 64.12 281 GLY A O 1
ATOM 2198 N N . PRO A 1 282 ? 26.811 55.935 -2.161 1.00 55.09 282 PRO A N 1
ATOM 2199 C CA . PRO A 1 282 ? 27.010 56.319 -3.572 1.00 55.09 282 PRO A CA 1
ATOM 2200 C C . PRO A 1 282 ? 28.479 56.526 -4.008 1.00 55.09 282 PRO A C 1
ATOM 2202 O O . PRO A 1 282 ? 28.731 56.946 -5.135 1.00 55.09 282 PRO A O 1
ATOM 2205 N N . ASN A 1 283 ? 29.450 56.211 -3.149 1.00 57.59 283 ASN A N 1
ATOM 2206 C CA . ASN A 1 283 ? 30.881 56.405 -3.361 1.00 57.59 283 ASN A CA 1
ATOM 2207 C C . ASN A 1 283 ? 31.579 55.059 -3.613 1.00 57.59 283 ASN A C 1
ATOM 2209 O O . ASN A 1 283 ? 32.262 54.499 -2.763 1.00 57.59 283 ASN A O 1
ATOM 2213 N N . ASN A 1 284 ? 31.405 54.517 -4.812 1.00 56.16 284 ASN A N 1
ATOM 2214 C CA . ASN A 1 284 ? 31.756 53.136 -5.155 1.00 56.16 284 ASN A CA 1
ATOM 2215 C C . ASN A 1 284 ? 33.256 52.833 -5.375 1.00 56.16 284 ASN A C 1
ATOM 2217 O O . ASN A 1 284 ? 33.581 51.681 -5.644 1.00 56.16 284 ASN A O 1
ATOM 2221 N N . LEU A 1 285 ? 34.177 53.796 -5.236 1.00 60.44 285 LEU A N 1
ATOM 2222 C CA . LEU A 1 285 ? 35.629 53.564 -5.409 1.00 60.44 285 LEU A CA 1
ATOM 2223 C C . LEU A 1 285 ? 36.542 54.349 -4.449 1.00 60.44 285 LEU A C 1
ATOM 2225 O O . LEU A 1 285 ? 37.744 54.088 -4.419 1.00 60.44 285 LEU A O 1
ATOM 2229 N N . SER A 1 286 ? 36.021 55.301 -3.667 1.00 60.34 286 SER A N 1
ATOM 2230 C CA . SER A 1 286 ? 36.857 56.198 -2.849 1.00 60.34 286 SER A CA 1
ATOM 2231 C C . SER A 1 286 ? 37.243 55.638 -1.477 1.00 60.34 286 SER A C 1
ATOM 2233 O O . SER A 1 286 ? 38.111 56.204 -0.822 1.00 60.34 286 SER A O 1
ATOM 2235 N N . GLU A 1 287 ? 36.617 54.546 -1.035 1.00 59.88 287 GLU A N 1
ATOM 2236 C CA . GLU A 1 287 ? 36.855 53.931 0.285 1.00 59.88 287 GLU A CA 1
ATOM 2237 C C . GLU A 1 287 ? 37.928 52.826 0.242 1.00 59.88 287 GLU A C 1
ATOM 2239 O O . GLU A 1 287 ? 38.340 52.290 1.271 1.00 59.88 287 GLU A O 1
ATOM 2244 N N . LEU A 1 288 ? 38.445 52.512 -0.952 1.00 64.62 288 LEU A N 1
ATOM 2245 C CA . LEU A 1 288 ? 39.581 51.613 -1.131 1.00 64.62 288 LEU A CA 1
ATOM 2246 C C . LEU A 1 288 ? 40.857 52.279 -0.604 1.00 64.62 288 LEU A C 1
ATOM 2248 O O . LEU A 1 288 ? 41.504 53.066 -1.294 1.00 64.62 288 LEU A O 1
ATOM 2252 N N . THR A 1 289 ? 41.265 51.899 0.606 1.00 62.75 289 THR A N 1
ATOM 2253 C CA . THR A 1 289 ? 42.505 52.363 1.257 1.00 62.75 289 THR A CA 1
ATOM 2254 C C . THR A 1 289 ? 43.771 52.063 0.448 1.00 62.75 289 THR A C 1
ATOM 2256 O O . THR A 1 289 ? 44.792 52.717 0.652 1.00 62.75 289 THR A O 1
ATOM 2259 N N . ASN A 1 290 ? 43.720 51.128 -0.512 1.00 68.75 290 ASN A N 1
ATOM 2260 C CA . ASN A 1 290 ? 44.776 50.943 -1.504 1.00 68.75 290 ASN A CA 1
ATOM 2261 C C . ASN A 1 290 ? 44.207 50.613 -2.895 1.00 68.75 290 ASN A C 1
ATOM 2263 O O . ASN A 1 290 ? 44.050 49.452 -3.282 1.00 68.75 290 ASN A O 1
ATOM 2267 N N . VAL A 1 291 ? 43.937 51.668 -3.664 1.00 65.44 291 VAL A N 1
ATOM 2268 C CA . VAL A 1 291 ? 43.419 51.597 -5.040 1.00 65.44 291 VAL A CA 1
ATOM 2269 C C . VAL A 1 291 ? 44.329 50.770 -5.972 1.00 65.44 291 VAL A C 1
ATOM 2271 O O . VAL A 1 291 ? 43.845 50.196 -6.946 1.00 65.44 291 VAL A O 1
ATOM 2274 N N . VAL A 1 292 ? 45.630 50.660 -5.674 1.00 67.81 292 VAL A N 1
ATOM 2275 C CA . VAL A 1 292 ? 46.614 49.914 -6.485 1.00 67.81 292 VAL A CA 1
ATOM 2276 C C . VAL A 1 292 ? 46.439 48.399 -6.332 1.00 67.81 292 VAL A C 1
ATOM 2278 O O . VAL A 1 292 ? 46.472 47.670 -7.321 1.00 67.81 292 VAL A O 1
ATOM 2281 N N . VAL A 1 293 ? 46.175 47.912 -5.115 1.00 69.06 293 VAL A N 1
ATOM 2282 C CA . VAL A 1 293 ? 45.980 46.471 -4.851 1.00 69.06 293 VAL A CA 1
ATOM 2283 C C . VAL A 1 293 ? 44.662 45.964 -5.445 1.00 69.06 293 VAL A C 1
ATOM 2285 O O . VAL A 1 293 ? 44.609 44.856 -5.980 1.00 69.06 293 VAL A O 1
ATOM 2288 N N . ALA A 1 294 ? 43.602 46.776 -5.392 1.00 67.44 294 ALA A N 1
ATOM 2289 C CA . ALA A 1 294 ? 42.316 46.426 -5.995 1.00 67.44 294 ALA A CA 1
ATOM 2290 C C . ALA A 1 294 ? 42.406 46.318 -7.525 1.00 67.44 294 ALA A C 1
ATOM 2292 O O . ALA A 1 294 ? 41.907 45.352 -8.098 1.00 67.44 294 ALA A O 1
ATOM 2293 N N . ARG A 1 295 ? 43.119 47.252 -8.171 1.00 70.25 295 ARG A N 1
ATOM 2294 C CA . ARG A 1 295 ? 43.434 47.197 -9.607 1.00 70.25 295 ARG A CA 1
ATOM 2295 C C . ARG A 1 295 ? 44.210 45.934 -9.990 1.00 70.25 295 ARG A C 1
ATOM 2297 O O . ARG A 1 295 ? 43.836 45.254 -10.939 1.00 70.25 295 ARG A O 1
ATOM 2304 N N . GLN A 1 296 ? 45.222 45.566 -9.201 1.00 65.94 296 GLN A N 1
ATOM 2305 C CA . GLN A 1 296 ? 46.021 44.354 -9.421 1.00 65.94 296 GLN A CA 1
ATOM 2306 C C . GLN A 1 296 ? 45.204 43.056 -9.361 1.00 65.94 296 GLN A C 1
ATOM 2308 O O . GLN A 1 296 ? 45.414 42.177 -10.188 1.00 65.94 296 GLN A O 1
ATOM 2313 N N . LYS A 1 297 ? 44.287 42.920 -8.395 1.00 71.62 297 LYS A N 1
ATOM 2314 C CA . LYS A 1 297 ? 43.480 41.695 -8.231 1.00 71.62 297 LYS A CA 1
ATOM 2315 C C . LYS A 1 297 ? 42.346 41.555 -9.244 1.00 71.62 297 LYS A C 1
ATOM 2317 O O . LYS A 1 297 ? 41.911 40.441 -9.500 1.00 71.62 297 LYS A O 1
ATOM 2322 N N . LEU A 1 298 ? 41.858 42.673 -9.773 1.00 70.69 298 LEU A N 1
ATOM 2323 C CA . LEU A 1 298 ? 40.851 42.707 -10.835 1.00 70.69 298 LEU A CA 1
ATOM 2324 C C . LEU A 1 298 ? 41.479 42.697 -12.239 1.00 70.69 298 LEU A C 1
ATOM 2326 O O . LEU A 1 298 ? 40.749 42.752 -13.220 1.00 70.69 298 LEU A O 1
ATOM 2330 N N . GLU A 1 299 ? 42.813 42.652 -12.327 1.00 64.06 299 GLU A N 1
ATOM 2331 C CA . GLU A 1 299 ? 43.587 42.705 -13.576 1.00 64.06 299 GLU A CA 1
ATOM 2332 C C . GLU A 1 299 ? 43.288 43.938 -14.451 1.00 64.06 299 GLU A C 1
ATOM 2334 O O . GLU A 1 299 ? 43.400 43.900 -15.674 1.00 64.06 299 GLU A O 1
ATOM 2339 N N . VAL A 1 300 ? 42.947 45.071 -13.826 1.00 67.88 300 VAL A N 1
ATOM 2340 C CA . VAL A 1 300 ? 42.687 46.343 -14.521 1.00 67.88 300 VAL A CA 1
ATOM 2341 C C . VAL A 1 300 ? 43.770 47.360 -14.173 1.00 67.88 300 VAL A C 1
ATOM 2343 O O . VAL A 1 300 ? 43.955 47.709 -13.010 1.00 67.88 300 VAL A O 1
ATOM 2346 N N . TYR A 1 301 ? 44.480 47.869 -15.178 1.00 67.31 301 TYR A N 1
ATOM 2347 C CA . TYR A 1 301 ? 45.489 48.926 -15.030 1.00 67.31 301 TYR A CA 1
ATOM 2348 C C . TYR A 1 301 ? 44.833 50.316 -15.123 1.00 67.31 301 TYR A C 1
ATOM 2350 O O . TYR A 1 301 ? 43.815 50.467 -15.800 1.00 67.31 301 TYR A O 1
ATOM 2358 N N . SER A 1 302 ? 45.376 51.360 -14.476 1.00 69.38 302 SER A N 1
ATOM 2359 C CA . SER A 1 302 ? 44.921 52.722 -14.814 1.00 69.38 302 SER A CA 1
ATOM 2360 C C . SER A 1 302 ? 45.318 53.091 -16.236 1.00 69.38 302 SER A C 1
ATOM 2362 O O . SER A 1 302 ? 46.247 52.523 -16.810 1.00 69.38 302 SER A O 1
ATOM 2364 N N . GLN A 1 303 ? 44.659 54.111 -16.782 1.00 68.19 303 GLN A N 1
ATOM 2365 C CA . GLN A 1 303 ? 45.014 54.668 -18.083 1.00 68.19 303 GLN A CA 1
ATOM 2366 C C . GLN A 1 303 ? 46.507 55.038 -18.144 1.00 68.19 303 GLN A C 1
ATOM 2368 O O . GLN A 1 303 ? 47.209 54.558 -19.022 1.00 68.19 303 GLN A O 1
ATOM 2373 N N . SER A 1 304 ? 47.047 55.709 -17.116 1.00 69.12 304 SER A N 1
ATOM 2374 C CA . SER A 1 304 ? 48.485 56.022 -17.052 1.00 69.12 304 SER A CA 1
ATOM 2375 C C . SER A 1 304 ? 49.403 54.794 -16.941 1.00 69.12 304 SER A C 1
ATOM 2377 O O . SER A 1 304 ? 50.550 54.853 -17.365 1.00 69.12 304 SER A O 1
ATOM 2379 N N . GLU A 1 305 ? 48.944 53.699 -16.325 1.00 69.75 305 GLU A N 1
ATOM 2380 C CA . GLU A 1 305 ? 49.725 52.461 -16.176 1.00 69.75 305 GLU A CA 1
ATOM 2381 C C . GLU A 1 305 ? 49.713 51.624 -17.459 1.00 69.75 305 GLU A C 1
ATOM 2383 O O . GLU A 1 305 ? 50.717 50.995 -17.790 1.00 69.75 305 GLU A O 1
ATOM 2388 N N . THR A 1 306 ? 48.598 51.642 -18.189 1.00 68.31 306 THR A N 1
ATOM 2389 C CA . THR A 1 306 ? 48.458 50.986 -19.496 1.00 68.31 306 THR A CA 1
ATOM 2390 C C . THR A 1 306 ? 49.306 51.716 -20.534 1.00 68.31 306 THR A C 1
ATOM 2392 O O . THR A 1 306 ? 50.107 51.088 -21.222 1.00 68.31 306 THR A O 1
ATOM 2395 N N . ASP A 1 307 ? 49.218 53.047 -20.544 1.00 69.88 307 ASP A N 1
ATOM 2396 C CA . ASP A 1 307 ? 49.939 53.940 -21.454 1.00 69.88 307 ASP A CA 1
ATOM 2397 C C . ASP A 1 307 ? 51.467 53.881 -21.293 1.00 69.88 307 ASP A C 1
ATOM 2399 O O . ASP A 1 307 ? 52.189 54.211 -22.230 1.00 69.88 307 ASP A O 1
ATOM 2403 N N . ALA A 1 308 ? 51.965 53.463 -20.122 1.00 68.00 308 ALA A N 1
ATOM 2404 C CA . ALA A 1 308 ? 53.395 53.313 -19.841 1.00 68.00 308 ALA A CA 1
ATOM 2405 C C . ALA A 1 308 ? 53.928 51.882 -20.051 1.00 68.00 308 ALA A C 1
ATOM 2407 O O . ALA A 1 308 ? 55.141 51.694 -20.139 1.00 68.00 308 ALA A O 1
ATOM 240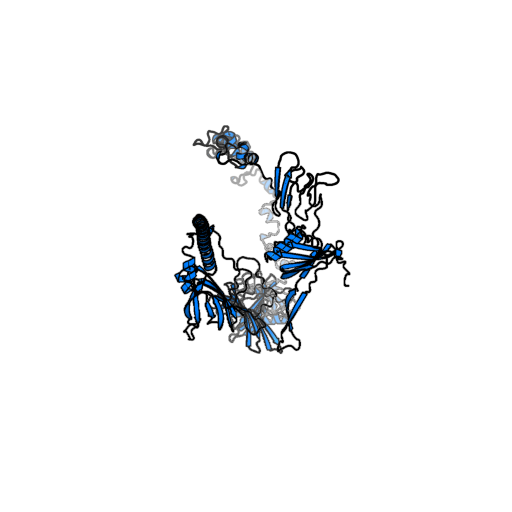8 N N . LYS A 1 309 ? 53.053 50.865 -20.084 1.00 67.50 309 LYS A N 1
ATOM 2409 C CA . LYS A 1 309 ? 53.450 49.448 -20.207 1.00 67.50 309 LYS A CA 1
ATOM 2410 C C . LYS A 1 309 ? 53.221 48.854 -21.592 1.00 67.50 309 LYS A C 1
ATOM 2412 O O . LYS A 1 309 ? 53.903 47.890 -21.934 1.00 67.50 309 LYS A O 1
ATOM 2417 N N . PHE A 1 310 ? 52.287 49.391 -22.368 1.00 71.88 310 PHE A N 1
ATOM 2418 C CA . PHE A 1 310 ? 51.924 48.866 -23.681 1.00 71.88 310 PHE A CA 1
ATOM 2419 C C . PHE A 1 310 ? 52.042 49.953 -24.752 1.00 71.88 310 PHE A C 1
ATOM 2421 O O . PHE A 1 310 ? 51.785 51.122 -24.480 1.00 71.88 310 PHE A O 1
ATOM 2428 N N . LEU A 1 311 ? 52.428 49.560 -25.971 1.00 72.44 311 LEU A N 1
ATOM 2429 C CA . LEU A 1 311 ? 52.478 50.469 -27.118 1.00 72.44 311 LEU A CA 1
ATOM 2430 C C . LEU A 1 311 ? 51.065 50.965 -27.418 1.00 72.44 311 LEU A C 1
ATOM 2432 O O . LEU A 1 311 ? 50.126 50.169 -27.518 1.00 72.44 311 LEU A O 1
ATOM 2436 N N . GLN A 1 312 ? 50.912 52.268 -27.603 1.00 75.44 312 GLN A N 1
ATOM 2437 C CA . GLN A 1 312 ? 49.618 52.841 -27.925 1.00 75.44 312 GLN A CA 1
ATOM 2438 C C . GLN A 1 312 ? 49.409 52.812 -29.435 1.00 75.44 312 GLN A C 1
ATOM 2440 O O . GLN A 1 312 ? 50.218 53.325 -30.208 1.00 75.44 312 GLN A O 1
ATOM 2445 N N . ALA A 1 313 ? 48.270 52.273 -29.874 1.00 75.06 313 ALA A N 1
ATOM 2446 C CA . ALA A 1 313 ? 47.930 52.213 -31.296 1.00 75.06 313 ALA A CA 1
ATOM 2447 C C . ALA A 1 313 ? 47.930 53.605 -31.962 1.00 75.06 313 ALA A C 1
ATOM 2449 O O . ALA A 1 313 ? 48.331 53.735 -33.115 1.00 75.06 313 ALA A O 1
ATOM 2450 N N . ALA A 1 314 ? 47.551 54.656 -31.224 1.00 76.00 314 ALA A N 1
ATOM 2451 C CA . ALA A 1 314 ? 47.563 56.036 -31.715 1.00 76.00 314 ALA A CA 1
ATOM 2452 C C . ALA A 1 314 ? 48.978 56.565 -32.024 1.00 76.00 314 ALA A C 1
ATOM 2454 O O . ALA A 1 314 ? 49.129 57.444 -32.871 1.00 76.00 314 ALA A O 1
ATOM 2455 N N . ASN A 1 315 ? 50.010 56.004 -31.389 1.00 73.94 315 ASN A N 1
ATOM 2456 C CA . ASN A 1 315 ? 51.400 56.413 -31.576 1.00 73.94 315 ASN A CA 1
ATOM 2457 C C . ASN A 1 315 ? 52.087 55.684 -32.740 1.00 73.94 315 ASN A C 1
ATOM 2459 O O . ASN A 1 315 ? 53.265 55.938 -32.980 1.00 73.94 315 ASN A O 1
ATOM 2463 N N . ASN A 1 316 ? 51.392 54.806 -33.480 1.00 74.75 316 ASN A N 1
ATOM 2464 C CA . ASN A 1 316 ? 51.922 54.103 -34.658 1.00 74.75 316 ASN A CA 1
ATOM 2465 C C . ASN A 1 316 ? 53.351 53.555 -34.460 1.00 74.75 316 ASN A C 1
ATOM 2467 O O . ASN A 1 316 ? 54.211 53.724 -35.323 1.00 74.75 316 ASN A O 1
ATOM 2471 N N . LEU A 1 317 ? 53.609 52.912 -33.315 1.00 76.94 317 LEU A N 1
ATOM 2472 C CA . LEU A 1 317 ? 54.899 52.300 -32.959 1.00 76.94 317 LEU A CA 1
ATOM 2473 C C . LEU A 1 317 ? 56.062 53.288 -32.722 1.00 76.94 317 LEU A C 1
ATOM 2475 O O . LEU A 1 317 ? 57.196 52.852 -32.519 1.00 76.94 317 LEU A O 1
ATOM 2479 N N . SER A 1 318 ? 55.817 54.603 -32.730 1.00 74.56 318 SER A N 1
ATOM 2480 C CA . SER A 1 318 ? 56.833 55.627 -32.419 1.00 74.56 318 SER A CA 1
ATOM 2481 C C . SER A 1 318 ? 57.254 55.652 -30.946 1.00 74.56 318 SER A C 1
ATOM 2483 O O . SER A 1 318 ? 58.288 56.218 -30.605 1.00 74.56 318 SER A O 1
ATOM 2485 N N . ASP A 1 319 ? 56.481 54.998 -30.087 1.00 75.88 319 ASP A N 1
ATOM 2486 C CA . ASP A 1 319 ? 56.725 54.781 -28.665 1.00 75.88 319 ASP A CA 1
ATOM 2487 C C . ASP A 1 319 ? 57.575 53.526 -28.379 1.00 75.88 319 ASP A C 1
ATOM 2489 O O . ASP A 1 319 ? 57.820 53.178 -27.222 1.00 75.88 319 ASP A O 1
ATOM 2493 N N . ILE A 1 320 ? 58.107 52.872 -29.421 1.00 78.75 320 ILE A N 1
ATOM 2494 C CA . ILE A 1 320 ? 59.173 51.875 -29.281 1.00 78.75 320 ILE A CA 1
ATOM 2495 C C . ILE A 1 320 ? 60.486 52.583 -28.931 1.00 78.75 320 ILE A C 1
ATOM 2497 O O . ILE A 1 320 ? 61.099 53.248 -29.765 1.00 78.75 320 ILE A O 1
ATOM 2501 N N . VAL A 1 321 ? 60.948 52.375 -27.697 1.00 70.94 321 VAL A N 1
ATOM 2502 C CA . VAL A 1 321 ? 62.154 53.020 -27.149 1.00 70.94 321 VAL A CA 1
ATOM 2503 C C . VAL A 1 321 ? 63.436 52.617 -27.894 1.00 70.94 321 VAL A C 1
ATOM 2505 O O . VAL A 1 321 ? 64.306 53.459 -28.094 1.00 70.94 321 VAL A O 1
ATOM 2508 N N . ASP A 1 322 ? 63.548 51.362 -28.354 1.00 77.25 322 ASP A N 1
ATOM 2509 C CA . ASP A 1 322 ? 64.677 50.899 -29.174 1.00 77.25 322 ASP A CA 1
ATOM 2510 C C . ASP A 1 322 ? 64.191 50.139 -30.413 1.00 77.25 322 ASP A C 1
ATOM 2512 O O . ASP A 1 322 ? 63.924 48.931 -30.404 1.00 77.25 322 ASP A O 1
ATOM 2516 N N . THR A 1 323 ? 64.072 50.880 -31.514 1.00 73.12 323 THR A N 1
ATOM 2517 C CA . THR A 1 323 ? 63.609 50.315 -32.782 1.00 73.12 323 THR A CA 1
ATOM 2518 C C . THR A 1 323 ? 64.579 49.279 -33.361 1.00 73.12 323 THR A C 1
ATOM 2520 O O . THR A 1 323 ? 64.144 48.437 -34.145 1.00 73.12 323 THR A O 1
ATOM 2523 N N . ALA A 1 324 ? 65.867 49.283 -32.992 1.00 70.12 324 ALA A N 1
ATOM 2524 C CA . ALA A 1 324 ? 66.858 48.340 -33.515 1.00 70.12 324 ALA A CA 1
ATOM 2525 C C . ALA A 1 324 ? 66.764 46.967 -32.832 1.00 70.12 324 ALA A C 1
ATOM 2527 O O . ALA A 1 324 ? 66.783 45.932 -33.507 1.00 70.12 324 ALA A O 1
ATOM 2528 N N . ILE A 1 325 ? 66.574 46.945 -31.510 1.00 73.94 325 ILE A N 1
ATOM 2529 C CA . ILE A 1 325 ? 66.340 45.698 -30.765 1.00 73.94 325 ILE A CA 1
ATOM 2530 C C . ILE A 1 325 ? 64.980 45.095 -31.139 1.00 73.94 325 ILE A C 1
ATOM 2532 O O . ILE A 1 325 ? 64.887 43.887 -31.359 1.00 73.94 325 ILE A O 1
ATOM 2536 N N . ALA A 1 326 ? 63.935 45.918 -31.292 1.00 74.12 326 ALA A N 1
ATOM 2537 C CA . ALA A 1 326 ? 62.617 45.445 -31.721 1.00 74.12 326 ALA A CA 1
ATOM 2538 C C . ALA A 1 326 ? 62.661 44.783 -33.113 1.00 74.12 326 ALA A C 1
ATOM 2540 O O . ALA A 1 326 ? 62.101 43.702 -33.299 1.00 74.12 326 ALA A O 1
ATOM 2541 N N . ARG A 1 327 ? 63.394 45.376 -34.068 1.00 77.44 327 ARG A N 1
ATOM 2542 C CA . ARG A 1 327 ? 63.648 44.780 -35.392 1.00 77.44 327 ARG A CA 1
ATOM 2543 C C . ARG A 1 327 ? 64.386 43.441 -35.299 1.00 77.44 327 ARG A C 1
ATOM 2545 O O . ARG A 1 327 ? 63.968 42.471 -35.927 1.00 77.44 327 ARG A O 1
ATOM 2552 N N . THR A 1 328 ? 65.417 43.366 -34.456 1.00 72.81 328 THR A N 1
ATOM 2553 C CA . THR A 1 328 ? 66.205 42.140 -34.232 1.00 72.81 328 THR A CA 1
ATOM 2554 C C . THR A 1 328 ? 65.355 41.007 -33.650 1.00 72.81 328 THR A C 1
ATOM 2556 O O . THR A 1 328 ? 65.390 39.890 -34.160 1.00 72.81 328 THR A O 1
ATOM 2559 N N . ASN A 1 329 ? 64.543 41.289 -32.628 1.00 74.38 329 ASN A N 1
ATOM 2560 C CA . ASN A 1 329 ? 63.702 40.283 -31.970 1.00 74.38 329 ASN A CA 1
ATOM 2561 C C . ASN A 1 329 ? 62.563 39.769 -32.862 1.00 74.38 329 ASN A C 1
ATOM 2563 O O . ASN A 1 329 ? 62.138 38.627 -32.712 1.00 74.38 329 ASN A O 1
ATOM 2567 N N . LEU A 1 330 ? 62.081 40.593 -33.795 1.00 75.50 330 LEU A N 1
ATOM 2568 C CA . LEU A 1 330 ? 61.094 40.193 -34.802 1.00 75.50 330 LEU A CA 1
ATOM 2569 C C . LEU A 1 330 ? 61.736 39.526 -36.032 1.00 75.50 330 LEU A C 1
ATOM 2571 O O . LEU A 1 330 ? 61.017 39.044 -36.904 1.00 75.50 330 LEU A O 1
ATOM 2575 N N . GLY A 1 331 ? 63.071 39.494 -36.116 1.00 68.75 331 GLY A N 1
ATOM 2576 C CA . GLY A 1 331 ? 63.804 38.930 -37.249 1.00 68.75 331 GLY A CA 1
ATOM 2577 C C . GLY A 1 331 ? 63.678 39.742 -38.542 1.00 68.75 331 GLY A C 1
ATOM 2578 O O . GLY A 1 331 ? 63.801 39.176 -39.627 1.00 68.75 331 GLY A O 1
ATOM 2579 N N . ILE A 1 332 ? 63.415 41.050 -38.449 1.00 73.38 332 ILE A N 1
ATOM 2580 C CA . ILE A 1 332 ? 63.171 41.926 -39.603 1.00 73.38 332 ILE A CA 1
ATOM 2581 C C . ILE A 1 332 ? 64.352 42.894 -39.763 1.00 73.38 332 ILE A C 1
ATOM 2583 O O . ILE A 1 332 ? 64.617 43.704 -38.879 1.00 73.38 332 ILE A O 1
ATOM 2587 N N . ASN A 1 333 ? 65.051 42.835 -40.899 1.00 71.00 333 ASN A N 1
ATOM 2588 C CA . ASN A 1 333 ? 66.132 43.772 -41.237 1.00 71.00 333 ASN A CA 1
ATOM 2589 C C . ASN A 1 333 ? 65.562 45.135 -41.668 1.00 71.00 333 ASN A C 1
ATOM 2591 O O . ASN A 1 333 ? 64.456 45.204 -42.209 1.00 71.00 333 ASN A O 1
ATOM 2595 N N . SER A 1 334 ? 66.314 46.224 -41.487 1.00 71.62 334 SER A N 1
ATOM 2596 C CA . SER A 1 334 ? 65.955 47.500 -42.125 1.00 71.62 334 SER A CA 1
ATOM 2597 C C . SER A 1 334 ? 66.099 47.423 -43.653 1.00 71.62 334 SER A C 1
ATOM 2599 O O . SER A 1 334 ? 66.799 46.556 -44.177 1.00 71.62 334 SER A O 1
ATOM 2601 N N . THR A 1 335 ? 65.461 48.341 -44.385 1.00 69.12 335 THR A N 1
ATOM 2602 C CA . THR A 1 335 ? 65.580 48.425 -45.854 1.00 69.12 335 THR A CA 1
ATOM 2603 C C . THR A 1 335 ? 67.038 48.554 -46.302 1.00 69.12 335 THR A C 1
ATOM 2605 O O . THR A 1 335 ? 67.485 47.789 -47.148 1.00 69.12 335 THR A O 1
ATOM 2608 N N . LEU A 1 336 ? 67.825 49.399 -45.630 1.00 71.62 336 LEU A N 1
ATOM 2609 C CA . LEU A 1 336 ? 69.268 49.541 -45.873 1.00 71.62 336 LEU A CA 1
ATOM 2610 C C . LEU A 1 336 ? 70.069 48.244 -45.647 1.00 71.62 336 LEU A C 1
ATOM 2612 O O . LEU A 1 336 ? 71.065 48.012 -46.327 1.00 71.62 336 LEU A O 1
ATOM 2616 N N . GLU A 1 337 ? 69.659 47.393 -44.705 1.00 71.19 337 GLU A N 1
ATOM 2617 C CA . GLU A 1 337 ? 70.354 46.133 -44.399 1.00 71.19 337 GLU A CA 1
ATOM 2618 C C . GLU A 1 337 ? 69.951 44.985 -45.333 1.00 71.19 337 GLU A C 1
ATOM 2620 O O . GLU A 1 337 ? 70.774 44.116 -45.620 1.00 71.19 337 GLU A O 1
ATOM 2625 N N . ASN A 1 338 ? 68.710 44.973 -45.826 1.00 71.38 338 ASN A N 1
ATOM 2626 C CA . ASN A 1 338 ? 68.271 43.991 -46.819 1.00 71.38 338 ASN A CA 1
ATOM 2627 C C . ASN A 1 338 ? 68.917 44.243 -48.186 1.00 71.38 338 ASN A C 1
ATOM 2629 O O . ASN A 1 338 ? 69.403 43.292 -48.802 1.00 71.38 338 ASN A O 1
ATOM 2633 N N . ASP A 1 339 ? 69.000 45.505 -48.609 1.00 70.50 339 ASP A N 1
ATOM 2634 C CA . ASP A 1 339 ? 69.549 45.890 -49.916 1.00 70.50 339 ASP A CA 1
ATOM 2635 C C . ASP A 1 339 ? 71.042 45.554 -50.064 1.00 70.50 339 ASP A C 1
ATOM 2637 O O . ASP A 1 339 ? 71.532 45.321 -51.166 1.00 70.50 339 ASP A O 1
ATOM 2641 N N . ALA A 1 340 ? 71.777 45.473 -48.952 1.00 68.12 340 ALA A N 1
ATOM 2642 C CA . ALA A 1 340 ? 73.192 45.107 -48.954 1.00 68.12 340 ALA A CA 1
ATOM 2643 C C . ALA A 1 340 ? 73.447 43.588 -48.878 1.00 68.12 340 ALA A C 1
ATOM 2645 O O . ALA A 1 340 ? 74.577 43.150 -49.110 1.00 68.12 340 ALA A O 1
ATOM 2646 N N . LYS A 1 341 ? 72.443 42.779 -48.510 1.00 69.38 341 LYS A N 1
ATOM 2647 C CA . LYS A 1 341 ? 72.630 41.362 -48.145 1.00 69.38 341 LYS A CA 1
ATOM 2648 C C . LYS A 1 341 ? 72.003 40.371 -49.126 1.00 69.38 341 LYS A C 1
ATOM 2650 O O . LYS A 1 341 ? 72.490 39.244 -49.214 1.00 69.38 341 LYS A O 1
ATOM 2655 N N . TYR A 1 342 ? 70.965 40.763 -49.862 1.00 74.31 342 TYR A N 1
ATOM 2656 C CA . TYR A 1 342 ? 70.235 39.881 -50.776 1.00 74.31 342 TYR A CA 1
ATOM 2657 C C . TYR A 1 342 ? 70.109 40.492 -52.176 1.00 74.31 342 TYR A C 1
ATOM 2659 O O . TYR A 1 342 ? 70.092 41.709 -52.320 1.00 74.31 342 TYR A O 1
ATOM 2667 N N . LEU A 1 343 ? 70.017 39.638 -53.204 1.00 72.56 343 LEU A N 1
ATOM 2668 C CA . LEU A 1 343 ? 69.732 40.079 -54.573 1.00 72.56 343 LEU A CA 1
ATOM 2669 C C . LEU A 1 343 ? 68.312 40.639 -54.642 1.00 72.56 343 LEU A C 1
ATOM 2671 O O . LEU A 1 343 ? 67.381 40.048 -54.087 1.00 72.56 343 LEU A O 1
ATOM 2675 N N . GLN A 1 344 ? 68.139 41.746 -55.353 1.00 75.25 344 GLN A N 1
ATOM 2676 C CA . GLN A 1 344 ? 66.836 42.381 -55.487 1.00 75.25 344 GLN A CA 1
ATOM 2677 C C . GLN A 1 344 ? 66.114 41.842 -56.725 1.00 75.25 344 GLN A C 1
ATOM 2679 O O . GLN A 1 344 ? 66.672 41.769 -57.820 1.00 75.25 344 GLN A O 1
ATOM 2684 N N . VAL A 1 345 ? 64.833 41.495 -56.566 1.00 76.75 345 VAL A N 1
ATOM 2685 C CA . VAL A 1 345 ? 63.986 40.985 -57.663 1.00 76.75 345 VAL A CA 1
ATOM 2686 C C . VAL A 1 345 ? 63.914 41.983 -58.823 1.00 76.75 345 VAL A C 1
ATOM 2688 O O . VAL A 1 345 ? 63.953 41.594 -59.988 1.00 76.75 345 VAL A O 1
ATOM 2691 N N . GLU A 1 346 ? 63.871 43.273 -58.509 1.00 74.38 346 GLU A N 1
ATOM 2692 C CA . GLU A 1 346 ? 63.809 44.377 -59.470 1.00 74.38 346 GLU A CA 1
ATOM 2693 C C . GLU A 1 346 ? 65.102 44.566 -60.283 1.00 74.38 346 GLU A C 1
ATOM 2695 O O . GLU A 1 346 ? 65.046 45.061 -61.408 1.00 74.38 346 GLU A O 1
ATOM 2700 N N . ASN A 1 347 ? 66.238 44.052 -59.799 1.00 72.94 347 ASN A N 1
ATOM 2701 C CA . ASN A 1 347 ? 67.499 44.050 -60.543 1.00 72.94 347 ASN A CA 1
ATOM 2702 C C . ASN A 1 347 ? 67.635 42.845 -61.487 1.00 72.94 347 ASN A C 1
ATOM 2704 O O . ASN A 1 347 ? 68.613 42.776 -62.230 1.00 72.94 347 ASN A O 1
ATOM 2708 N N . ASN A 1 348 ? 66.684 41.901 -61.491 1.00 75.69 348 ASN A N 1
ATOM 2709 C CA . ASN A 1 348 ? 66.628 40.745 -62.395 1.00 75.69 348 ASN A CA 1
ATOM 2710 C C . ASN A 1 348 ? 67.983 40.033 -62.593 1.00 75.69 348 ASN A C 1
ATOM 2712 O O . ASN A 1 348 ? 68.422 39.801 -63.721 1.00 75.69 348 ASN A O 1
ATOM 2716 N N . LEU A 1 349 ? 68.665 39.719 -61.485 1.00 76.25 349 LEU A N 1
ATOM 2717 C CA . LEU A 1 349 ? 69.969 39.040 -61.456 1.00 76.25 349 LEU A CA 1
ATOM 2718 C C . LEU A 1 349 ? 71.141 39.850 -62.044 1.00 76.25 349 LEU A C 1
ATOM 2720 O O . LEU A 1 349 ? 72.244 39.318 -62.170 1.00 76.25 349 LEU A O 1
ATOM 2724 N N . SER A 1 350 ? 70.950 41.126 -62.393 1.00 73.50 350 SER A N 1
ATOM 2725 C CA . SER A 1 350 ? 72.042 42.007 -62.848 1.00 73.50 350 SER A CA 1
ATOM 2726 C C . SER A 1 350 ? 73.011 42.392 -61.725 1.00 73.50 350 SER A C 1
ATOM 2728 O O . SER A 1 350 ? 74.150 42.774 -61.981 1.00 73.50 350 SER A O 1
ATOM 2730 N N . ASP A 1 351 ? 72.582 42.214 -60.480 1.00 76.31 351 ASP A N 1
ATOM 2731 C CA . ASP A 1 351 ? 73.355 42.332 -59.250 1.00 76.31 351 ASP A CA 1
ATOM 2732 C C . ASP A 1 351 ? 74.100 41.030 -58.873 1.00 76.31 351 ASP A C 1
ATOM 2734 O O . ASP A 1 351 ? 74.766 40.961 -57.835 1.00 76.31 351 ASP A O 1
ATOM 2738 N N . VAL A 1 352 ? 74.091 40.010 -59.749 1.00 79.56 352 VAL A N 1
ATOM 2739 C CA . VAL A 1 352 ? 75.002 38.856 -59.659 1.00 79.56 352 VAL A CA 1
ATOM 2740 C C . VAL A 1 352 ? 76.422 39.299 -60.010 1.00 79.56 352 VAL A C 1
ATOM 2742 O O . VAL A 1 352 ? 76.761 39.566 -61.161 1.00 79.56 352 VAL A O 1
ATOM 2745 N N . LYS A 1 353 ? 77.290 39.310 -58.998 1.00 71.25 353 LYS A N 1
ATOM 2746 C CA . LYS A 1 353 ? 78.654 39.847 -59.097 1.00 71.25 353 LYS A CA 1
ATOM 2747 C C . LYS A 1 353 ? 79.580 39.091 -60.073 1.00 71.25 353 LYS A C 1
ATOM 2749 O O . LYS A 1 353 ? 80.516 39.700 -60.581 1.00 71.25 353 LYS A O 1
ATOM 2754 N N . ASP A 1 354 ? 79.337 37.800 -60.342 1.00 78.06 354 ASP A N 1
ATOM 2755 C CA . ASP A 1 354 ? 80.097 36.997 -61.322 1.00 78.06 354 ASP A CA 1
ATOM 2756 C C . ASP A 1 354 ? 79.212 35.964 -62.048 1.00 78.06 354 ASP A C 1
ATOM 2758 O O . ASP A 1 354 ? 78.932 34.865 -61.560 1.00 78.06 354 ASP A O 1
ATOM 2762 N N . VAL A 1 355 ? 78.780 36.329 -63.256 1.00 73.88 355 VAL A N 1
ATOM 2763 C CA . VAL A 1 355 ? 77.866 35.529 -64.084 1.00 73.88 355 VAL A CA 1
ATOM 2764 C C . VAL A 1 355 ? 78.542 34.267 -64.649 1.00 73.88 355 VAL A C 1
ATOM 2766 O O . VAL A 1 355 ? 77.875 33.261 -64.894 1.00 73.88 355 VAL A O 1
ATOM 2769 N N . ALA A 1 356 ? 79.861 34.280 -64.869 1.00 70.56 356 ALA A N 1
ATOM 2770 C CA . ALA A 1 356 ? 80.572 33.154 -65.479 1.00 70.56 356 ALA A CA 1
ATOM 2771 C C . ALA A 1 356 ? 80.784 32.016 -64.473 1.00 70.56 356 ALA A C 1
ATOM 2773 O O . ALA A 1 356 ? 80.511 30.855 -64.783 1.00 70.56 356 ALA A O 1
ATOM 2774 N N . THR A 1 357 ? 81.174 32.357 -63.246 1.00 73.06 357 THR A N 1
ATOM 2775 C CA . THR A 1 357 ? 81.320 31.393 -62.149 1.00 73.06 357 THR A CA 1
ATOM 2776 C C . THR A 1 357 ? 79.968 30.791 -61.743 1.00 73.06 357 THR A C 1
ATOM 2778 O O . THR A 1 357 ? 79.886 29.594 -61.466 1.00 73.06 357 THR A O 1
ATOM 2781 N N . ALA A 1 358 ? 78.881 31.571 -61.801 1.00 72.88 358 ALA A N 1
ATOM 2782 C CA . ALA A 1 358 ? 77.529 31.075 -61.541 1.00 72.88 358 ALA A CA 1
ATOM 2783 C C . ALA A 1 358 ? 77.092 29.969 -62.525 1.00 72.88 358 ALA A C 1
ATOM 2785 O O . ALA A 1 358 ? 76.524 28.969 -62.094 1.00 72.88 358 ALA A O 1
ATOM 2786 N N . ARG A 1 359 ? 77.405 30.084 -63.827 1.00 77.94 359 ARG A N 1
ATOM 2787 C CA . ARG A 1 359 ? 77.078 29.035 -64.819 1.00 77.94 359 ARG A CA 1
ATOM 2788 C C . ARG A 1 359 ? 77.891 27.756 -64.616 1.00 77.94 359 ARG A C 1
ATOM 2790 O O . ARG A 1 359 ? 77.333 26.662 -64.685 1.00 77.94 359 ARG A O 1
ATOM 2797 N N . THR A 1 360 ? 79.182 27.896 -64.317 1.00 71.19 360 THR A N 1
ATOM 2798 C CA . THR A 1 360 ? 80.088 26.762 -64.075 1.00 71.19 360 THR A CA 1
ATOM 2799 C C . THR A 1 360 ? 79.711 25.993 -62.810 1.00 71.19 360 THR A C 1
ATOM 2801 O O . THR A 1 360 ? 79.635 24.768 -62.842 1.00 71.19 360 THR A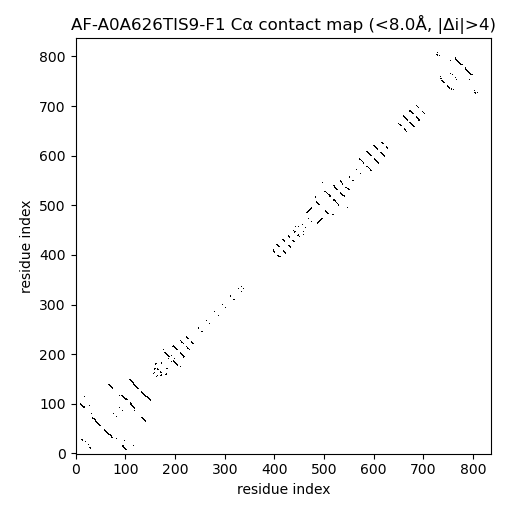 O 1
ATOM 2804 N N . ASN A 1 361 ? 79.402 26.692 -61.715 1.00 73.38 361 ASN A N 1
ATOM 2805 C CA . ASN A 1 361 ? 79.012 26.057 -60.451 1.00 73.38 361 ASN A CA 1
ATOM 2806 C C . ASN A 1 361 ? 77.660 25.332 -60.530 1.00 73.38 361 ASN A C 1
ATOM 2808 O O . ASN A 1 361 ? 77.412 24.421 -59.745 1.00 73.38 361 ASN A O 1
ATOM 2812 N N . LEU A 1 362 ? 76.798 25.719 -61.474 1.00 75.44 362 LEU A N 1
ATOM 2813 C CA . LEU A 1 362 ? 75.509 25.072 -61.728 1.00 75.44 362 LEU A CA 1
ATOM 2814 C C . LEU A 1 362 ? 75.591 23.937 -62.767 1.00 75.44 362 LEU A C 1
ATOM 2816 O O . LEU A 1 362 ? 74.607 23.229 -62.957 1.00 75.44 362 LEU A O 1
ATOM 2820 N N . GLY A 1 363 ? 76.740 23.741 -63.429 1.00 67.25 363 GLY A N 1
ATOM 2821 C CA . GLY A 1 363 ? 76.951 22.646 -64.383 1.00 67.25 363 GLY A CA 1
ATOM 2822 C C . GLY A 1 363 ? 76.148 22.760 -65.686 1.00 67.25 363 GLY A C 1
ATOM 2823 O O . GLY A 1 363 ? 75.794 21.737 -66.270 1.00 67.25 363 GLY A O 1
ATOM 2824 N N . ILE A 1 364 ? 75.838 23.978 -66.143 1.00 74.00 364 ILE A N 1
ATOM 2825 C CA . ILE A 1 364 ? 74.964 24.205 -67.306 1.00 74.00 364 ILE A CA 1
ATOM 2826 C C . ILE A 1 364 ? 75.785 24.690 -68.516 1.00 74.00 364 ILE A C 1
ATOM 2828 O O . ILE A 1 364 ? 76.337 25.792 -68.492 1.00 74.00 364 ILE A O 1
ATOM 2832 N N . ASN A 1 365 ? 75.837 23.876 -69.582 1.00 68.44 365 ASN A N 1
ATOM 2833 C CA . ASN A 1 365 ? 76.392 24.238 -70.899 1.00 68.44 365 ASN A CA 1
ATOM 2834 C C . ASN A 1 365 ? 75.417 25.127 -71.689 1.00 68.44 365 ASN A C 1
ATOM 2836 O O . ASN A 1 365 ? 74.206 25.086 -71.461 1.00 68.44 365 ASN A O 1
ATOM 2840 N N . SER A 1 366 ? 75.920 25.901 -72.656 1.00 68.31 366 SER A N 1
ATOM 2841 C CA . SER A 1 366 ? 75.046 26.665 -73.553 1.00 68.31 366 SER A CA 1
ATOM 2842 C C . SER A 1 366 ? 74.239 25.737 -74.476 1.00 68.31 366 SER A C 1
ATOM 2844 O O . SER A 1 366 ? 74.672 24.632 -74.807 1.00 68.31 366 SER A O 1
ATOM 2846 N N . THR A 1 367 ? 73.060 26.184 -74.917 1.00 66.25 367 THR A N 1
ATOM 2847 C CA . THR A 1 367 ? 72.194 25.427 -75.842 1.00 66.25 367 THR A CA 1
ATOM 2848 C C . THR A 1 367 ? 72.897 25.089 -77.157 1.00 66.25 367 THR A C 1
ATOM 2850 O O . THR A 1 367 ? 72.781 23.973 -77.647 1.00 66.25 367 THR A O 1
ATOM 2853 N N . ILE A 1 368 ? 73.717 26.004 -77.676 1.00 69.38 368 ILE A N 1
ATOM 2854 C CA . ILE A 1 368 ? 74.420 25.838 -78.957 1.00 69.38 368 ILE A CA 1
ATOM 2855 C C . ILE A 1 368 ? 75.449 24.693 -78.908 1.00 69.38 368 ILE A C 1
ATOM 2857 O O . ILE A 1 368 ? 75.659 24.004 -79.903 1.00 69.38 368 ILE A O 1
ATOM 2861 N N . GLU A 1 369 ? 76.089 24.459 -77.763 1.00 68.56 369 GLU A N 1
ATOM 2862 C CA . GLU A 1 369 ? 77.158 23.458 -77.644 1.00 68.56 369 GLU A CA 1
ATOM 2863 C C . GLU A 1 369 ? 76.641 22.030 -77.444 1.00 68.56 369 GLU A C 1
ATOM 2865 O O . GLU A 1 369 ? 77.312 21.074 -77.839 1.00 68.56 369 GLU A O 1
ATOM 2870 N N . ASN A 1 370 ? 75.451 21.862 -76.864 1.00 70.81 370 ASN A N 1
ATOM 2871 C CA . ASN A 1 370 ? 74.822 20.544 -76.757 1.00 70.81 370 ASN A CA 1
ATOM 2872 C C . ASN A 1 370 ? 74.327 20.040 -78.116 1.00 70.81 370 ASN A C 1
ATOM 2874 O O . ASN A 1 370 ? 74.401 18.841 -78.390 1.00 70.81 370 ASN A O 1
ATOM 2878 N N . ASP A 1 371 ? 73.883 20.952 -78.983 1.00 71.38 371 ASP A N 1
ATOM 2879 C CA . ASP A 1 371 ? 73.111 20.568 -80.155 1.00 71.38 371 ASP A CA 1
ATOM 2880 C C . ASP A 1 371 ? 73.906 19.842 -81.253 1.00 71.38 371 ASP A C 1
ATOM 2882 O O . ASP A 1 371 ? 73.328 19.104 -82.050 1.00 71.38 371 ASP A O 1
ATOM 2886 N N . ALA A 1 372 ? 75.229 20.021 -81.290 1.00 67.62 372 ALA A N 1
ATOM 2887 C CA . ALA A 1 372 ? 76.087 19.514 -82.362 1.00 67.62 372 ALA A CA 1
ATOM 2888 C C . ALA A 1 372 ? 76.784 18.173 -82.058 1.00 67.62 372 ALA A C 1
ATOM 2890 O O . ALA A 1 372 ? 77.409 17.600 -82.951 1.00 67.62 372 ALA A O 1
ATOM 2891 N N . LYS A 1 373 ? 76.754 17.684 -80.811 1.00 68.56 373 LYS A N 1
ATOM 2892 C CA . LYS A 1 373 ? 77.646 16.593 -80.365 1.00 68.56 373 LYS A CA 1
ATOM 2893 C C . LYS A 1 373 ? 76.942 15.274 -80.040 1.00 68.56 373 LYS A C 1
ATOM 2895 O O . LYS A 1 373 ? 77.598 14.234 -80.021 1.00 68.56 373 LYS A O 1
ATOM 2900 N N . TYR A 1 374 ? 75.638 15.294 -79.797 1.00 73.62 374 TYR A N 1
ATOM 2901 C CA . TYR A 1 374 ? 74.880 14.126 -79.351 1.00 73.62 374 TYR A CA 1
ATOM 2902 C C . TYR A 1 374 ? 73.600 13.958 -80.166 1.00 73.62 374 TYR A C 1
ATOM 2904 O O . TYR A 1 374 ? 73.101 14.935 -80.723 1.00 73.62 374 TYR A O 1
ATOM 2912 N N . LEU A 1 375 ? 73.075 12.722 -80.225 1.00 72.25 375 LEU A N 1
ATOM 2913 C CA . LEU A 1 375 ? 71.740 12.477 -80.774 1.00 72.25 375 LEU A CA 1
ATOM 2914 C C . LEU A 1 375 ? 70.750 13.395 -80.068 1.00 72.25 375 LEU A C 1
ATOM 2916 O O . LEU A 1 375 ? 70.675 13.444 -78.836 1.00 72.25 375 LEU A O 1
ATOM 2920 N N . GLN A 1 376 ? 69.996 14.113 -80.877 1.00 75.94 376 GLN A N 1
ATOM 2921 C CA . GLN A 1 376 ? 69.031 15.074 -80.400 1.00 75.94 376 GLN A CA 1
ATOM 2922 C C . GLN A 1 376 ? 67.780 14.315 -79.989 1.00 75.94 376 GLN A C 1
ATOM 2924 O O . GLN A 1 376 ? 67.073 13.754 -80.825 1.00 75.94 376 GLN A O 1
ATOM 2929 N N . VAL A 1 377 ? 67.460 14.330 -78.695 1.00 72.38 377 VAL A N 1
ATOM 2930 C CA . VAL A 1 377 ? 66.180 13.783 -78.216 1.00 72.38 377 VAL A CA 1
ATOM 2931 C C . VAL A 1 377 ? 65.009 14.466 -78.937 1.00 72.38 377 VAL A C 1
ATOM 2933 O O . VAL A 1 377 ? 64.027 13.811 -79.268 1.00 72.38 377 VAL A O 1
ATOM 2936 N N . SER A 1 378 ? 65.145 15.756 -79.265 1.00 72.75 378 SER A N 1
ATOM 2937 C CA . SER A 1 378 ? 64.160 16.532 -80.032 1.00 72.75 378 SER A CA 1
ATOM 2938 C C . SER A 1 378 ? 63.935 16.006 -81.456 1.00 72.75 378 SER A C 1
ATOM 2940 O O . SER A 1 378 ? 62.842 16.172 -81.998 1.00 72.75 378 SER A O 1
ATOM 2942 N N . ASN A 1 379 ? 64.920 15.322 -82.040 1.00 75.38 379 ASN A N 1
ATOM 2943 C CA . ASN A 1 379 ? 64.838 14.794 -83.395 1.00 75.38 379 ASN A CA 1
ATOM 2944 C C . ASN A 1 379 ? 64.199 13.400 -83.449 1.00 75.38 379 ASN A C 1
ATOM 2946 O O . ASN A 1 379 ? 63.911 12.920 -84.536 1.00 75.38 379 ASN A O 1
ATOM 2950 N N . ASN A 1 380 ? 63.915 12.739 -82.318 1.00 74.69 380 ASN A N 1
ATOM 2951 C CA . ASN A 1 380 ? 63.205 11.449 -82.281 1.00 74.69 380 ASN A CA 1
ATOM 2952 C C . ASN A 1 380 ? 63.745 10.405 -83.285 1.00 74.69 380 ASN A C 1
ATOM 2954 O O . ASN A 1 380 ? 62.971 9.735 -83.970 1.00 74.69 380 ASN A O 1
ATOM 2958 N N . LEU A 1 381 ? 65.073 10.268 -83.376 1.00 78.19 381 LEU A N 1
ATOM 2959 C CA . LEU A 1 381 ? 65.771 9.377 -84.317 1.00 78.19 381 LEU A CA 1
ATOM 2960 C C . LEU A 1 381 ? 65.633 9.765 -85.804 1.00 78.19 381 LEU A C 1
ATOM 2962 O O . LEU A 1 381 ? 66.075 9.009 -86.668 1.00 78.19 381 LEU A O 1
ATOM 2966 N N . SER A 1 382 ? 65.058 10.928 -86.136 1.00 75.50 382 SER A N 1
ATOM 2967 C CA . SER A 1 382 ? 65.011 11.447 -87.514 1.00 75.50 382 SER A CA 1
ATOM 2968 C C . SER A 1 382 ? 66.389 11.849 -88.043 1.00 75.50 382 SER A C 1
ATOM 2970 O O . SER A 1 382 ? 66.562 12.055 -89.239 1.00 75.50 382 SER A O 1
ATOM 2972 N N . ASP A 1 383 ? 67.360 11.990 -87.146 1.00 75.88 383 ASP A N 1
ATOM 2973 C CA . ASP A 1 383 ? 68.777 12.220 -87.399 1.00 75.88 383 ASP A CA 1
ATOM 2974 C C . ASP A 1 383 ? 69.569 10.911 -87.618 1.00 75.88 383 ASP A C 1
ATOM 2976 O O . ASP A 1 383 ? 70.798 10.933 -87.702 1.00 75.88 383 ASP A O 1
ATOM 2980 N N . VAL A 1 384 ? 68.874 9.772 -87.779 1.00 76.25 384 VAL A N 1
ATOM 2981 C CA . VAL A 1 384 ? 69.455 8.470 -88.148 1.00 76.25 384 VAL A CA 1
ATOM 2982 C C . VAL A 1 384 ? 69.233 8.164 -89.636 1.00 76.25 384 VAL A C 1
ATOM 2984 O O . VAL A 1 384 ? 68.141 8.333 -90.170 1.00 76.25 384 VAL A O 1
ATOM 2987 N N . ALA A 1 385 ? 70.274 7.678 -90.318 1.00 74.31 385 ALA A N 1
ATOM 2988 C CA . ALA A 1 385 ? 70.293 7.554 -91.779 1.00 74.31 385 ALA A CA 1
ATOM 2989 C C . ALA A 1 385 ? 69.544 6.335 -92.370 1.00 74.31 385 ALA A C 1
ATOM 2991 O O . ALA A 1 385 ? 69.144 6.396 -93.530 1.00 74.31 385 ALA A O 1
ATOM 2992 N N . ASP A 1 386 ? 69.349 5.240 -91.621 1.00 79.56 386 ASP A N 1
ATOM 2993 C CA . ASP A 1 386 ? 68.660 4.023 -92.097 1.00 79.56 386 ASP A CA 1
ATOM 2994 C C . ASP A 1 386 ? 67.605 3.550 -91.088 1.00 79.56 386 ASP A C 1
ATOM 2996 O O . ASP A 1 386 ? 67.909 2.938 -90.063 1.00 79.56 386 ASP A O 1
ATOM 3000 N N . VAL A 1 387 ? 66.343 3.840 -91.397 1.00 73.25 387 VAL A N 1
ATOM 3001 C CA . VAL A 1 387 ? 65.199 3.576 -90.516 1.00 73.25 387 VAL A CA 1
ATOM 3002 C C . VAL A 1 387 ? 64.822 2.088 -90.468 1.00 73.25 387 VAL A C 1
ATOM 3004 O O . VAL A 1 387 ? 64.340 1.621 -89.434 1.00 73.25 387 VAL A O 1
ATOM 3007 N N . ASP A 1 388 ? 65.038 1.322 -91.538 1.00 71.00 388 ASP A N 1
ATOM 3008 C CA . ASP A 1 388 ? 64.604 -0.081 -91.608 1.00 71.00 388 ASP A CA 1
ATOM 3009 C C . ASP A 1 388 ? 65.605 -1.013 -90.920 1.00 71.00 388 ASP A C 1
ATOM 3011 O O . ASP A 1 388 ? 65.201 -1.897 -90.157 1.00 71.00 388 ASP A O 1
ATOM 3015 N N . THR A 1 389 ? 66.904 -0.743 -91.070 1.00 70.38 389 THR A N 1
ATOM 3016 C CA . THR A 1 389 ? 67.949 -1.408 -90.280 1.00 70.38 389 THR A CA 1
ATOM 3017 C C . THR A 1 389 ? 67.805 -1.076 -88.793 1.00 70.38 389 THR A C 1
ATOM 3019 O O . THR A 1 389 ? 67.963 -1.960 -87.953 1.00 70.38 389 THR A O 1
ATOM 3022 N N . VAL A 1 390 ? 67.429 0.162 -88.438 1.00 73.12 390 VAL A N 1
ATOM 3023 C CA . VAL A 1 390 ? 67.107 0.527 -87.047 1.00 73.12 390 VAL A CA 1
ATOM 3024 C C . VAL A 1 390 ? 65.931 -0.294 -86.526 1.00 73.12 390 VAL A C 1
ATOM 3026 O O . VAL A 1 390 ? 66.060 -0.888 -85.460 1.00 73.12 390 VAL A O 1
ATOM 3029 N N . LYS A 1 391 ? 64.825 -0.408 -87.279 1.00 74.06 391 LYS A N 1
ATOM 3030 C CA . LYS A 1 391 ? 63.660 -1.223 -86.885 1.00 74.06 391 LYS A CA 1
ATOM 3031 C C . LYS A 1 391 ? 64.004 -2.705 -86.723 1.00 74.06 391 LYS A C 1
ATOM 3033 O O . LYS A 1 391 ? 63.535 -3.307 -85.763 1.00 74.06 391 LYS A O 1
ATOM 3038 N N . GLN A 1 392 ? 64.825 -3.296 -87.593 1.00 71.75 392 GLN A N 1
ATOM 3039 C CA . GLN A 1 392 ? 65.287 -4.684 -87.426 1.00 71.75 392 GLN A CA 1
ATOM 3040 C C . GLN A 1 392 ? 66.241 -4.851 -86.236 1.00 71.75 392 GLN A C 1
ATOM 3042 O O . GLN A 1 392 ? 66.051 -5.765 -85.436 1.00 71.75 392 GLN A O 1
ATOM 3047 N N . ASN A 1 393 ? 67.218 -3.954 -86.068 1.00 69.44 393 ASN A N 1
ATOM 3048 C CA . ASN A 1 393 ? 68.199 -4.022 -84.980 1.00 69.44 393 ASN A CA 1
ATOM 3049 C C . ASN A 1 393 ? 67.577 -3.797 -83.594 1.00 69.44 393 ASN A C 1
ATOM 3051 O O . ASN A 1 393 ? 68.079 -4.341 -82.613 1.00 69.44 393 ASN A O 1
ATOM 3055 N N . ILE A 1 394 ? 66.475 -3.044 -83.505 1.00 74.00 394 ILE A N 1
ATOM 3056 C CA . ILE A 1 394 ? 65.680 -2.901 -82.272 1.00 74.00 394 ILE A CA 1
ATOM 3057 C C . ILE A 1 394 ? 64.514 -3.909 -82.181 1.00 74.00 394 ILE A C 1
ATOM 3059 O O . ILE A 1 394 ? 63.714 -3.828 -81.253 1.00 74.00 394 ILE A O 1
ATOM 3063 N N . GLY A 1 395 ? 64.417 -4.875 -83.109 1.00 68.62 395 GLY A N 1
ATOM 3064 C CA . GLY A 1 395 ? 63.505 -6.027 -83.028 1.00 68.62 395 GLY A CA 1
ATOM 3065 C C . GLY A 1 395 ? 62.037 -5.782 -83.417 1.00 68.62 395 GLY A C 1
ATOM 3066 O O . GLY A 1 395 ? 61.157 -6.502 -82.945 1.00 68.62 395 GLY A O 1
ATOM 3067 N N . LEU A 1 396 ? 61.748 -4.779 -84.253 1.00 74.25 396 LEU A N 1
ATOM 3068 C CA . LEU A 1 396 ? 60.395 -4.328 -84.625 1.00 74.25 396 LEU A CA 1
ATOM 3069 C C . LEU A 1 396 ? 59.911 -4.762 -86.030 1.00 74.25 396 LEU A C 1
ATOM 3071 O O . LEU A 1 396 ? 58.901 -4.253 -86.509 1.00 74.25 396 LEU A O 1
ATOM 3075 N N . ASP A 1 397 ? 60.554 -5.719 -86.701 1.00 74.12 397 ASP A N 1
ATOM 3076 C CA . ASP A 1 397 ? 60.191 -6.187 -88.057 1.00 74.12 397 ASP A CA 1
ATOM 3077 C C . ASP A 1 397 ? 58.827 -6.904 -88.143 1.00 74.12 397 ASP A C 1
ATOM 3079 O O . ASP A 1 397 ? 58.175 -6.916 -89.192 1.00 74.12 397 ASP A O 1
ATOM 3083 N N . ARG A 1 398 ? 58.359 -7.472 -87.025 1.00 79.88 398 ARG A N 1
ATOM 3084 C CA . ARG A 1 398 ? 57.028 -8.093 -86.914 1.00 79.88 398 ARG A CA 1
ATOM 3085 C C . ARG A 1 398 ? 55.891 -7.088 -86.754 1.00 79.88 398 ARG A C 1
ATOM 3087 O O . ARG A 1 398 ? 54.735 -7.482 -86.916 1.00 79.88 398 ARG A O 1
ATOM 3094 N N . PHE A 1 399 ? 56.205 -5.825 -86.460 1.00 79.88 399 PHE A N 1
ATOM 3095 C CA . PHE A 1 399 ? 55.235 -4.746 -86.322 1.00 79.88 399 PHE A CA 1
ATOM 3096 C C . PHE A 1 399 ? 55.054 -4.042 -87.664 1.00 79.88 399 PHE A C 1
ATOM 3098 O O . PHE A 1 399 ? 55.901 -3.264 -88.103 1.00 79.88 399 PHE A O 1
ATOM 3105 N N . LYS A 1 400 ? 53.918 -4.290 -88.314 1.00 80.75 400 LYS A N 1
ATOM 3106 C CA . LYS A 1 400 ? 53.504 -3.543 -89.506 1.00 80.75 400 LYS A CA 1
ATOM 3107 C C . LYS A 1 400 ? 52.416 -2.552 -89.139 1.00 80.75 400 LYS A C 1
ATOM 3109 O O . LYS A 1 400 ? 51.540 -2.852 -88.335 1.00 80.75 400 LYS A O 1
ATOM 3114 N N . GLN A 1 401 ? 52.476 -1.377 -89.745 1.00 80.06 401 GLN A N 1
ATOM 3115 C CA . GLN A 1 401 ? 51.481 -0.329 -89.565 1.00 80.06 401 GLN A CA 1
ATOM 3116 C C . GLN A 1 401 ? 50.905 0.035 -90.925 1.00 80.06 401 GLN A C 1
ATOM 3118 O O . GLN A 1 401 ? 51.632 0.188 -91.907 1.00 80.06 401 GLN A O 1
ATOM 3123 N N . SER A 1 402 ? 49.589 0.161 -90.966 1.00 80.75 402 SER A N 1
ATOM 3124 C CA . SER A 1 402 ? 48.838 0.737 -92.072 1.00 80.75 402 SER A CA 1
ATOM 3125 C C . SER A 1 402 ? 47.971 1.875 -91.525 1.00 80.75 402 SER A C 1
ATOM 3127 O O . SER A 1 402 ? 47.776 1.951 -90.310 1.00 80.75 402 SER A O 1
ATOM 3129 N N . PRO A 1 403 ? 47.386 2.730 -92.380 1.00 79.50 403 PRO A N 1
ATOM 3130 C CA . PRO A 1 403 ? 46.462 3.766 -91.918 1.00 79.50 403 PRO A CA 1
ATOM 3131 C C . PRO A 1 403 ? 45.257 3.224 -91.128 1.00 79.50 403 PRO A C 1
ATOM 3133 O O . PRO A 1 403 ? 44.642 3.969 -90.372 1.00 79.50 403 PRO A O 1
ATOM 3136 N N . SER A 1 404 ? 44.905 1.945 -91.307 1.00 82.38 404 SER A N 1
ATOM 3137 C CA . SER A 1 404 ? 43.702 1.330 -90.739 1.00 82.38 404 SER A CA 1
ATOM 3138 C C . SER A 1 404 ? 43.955 0.357 -89.591 1.00 82.38 404 SER A C 1
ATOM 3140 O O . SER A 1 404 ? 42.993 -0.012 -88.928 1.00 82.38 404 SER A O 1
ATOM 3142 N N . GLU A 1 405 ? 45.192 -0.089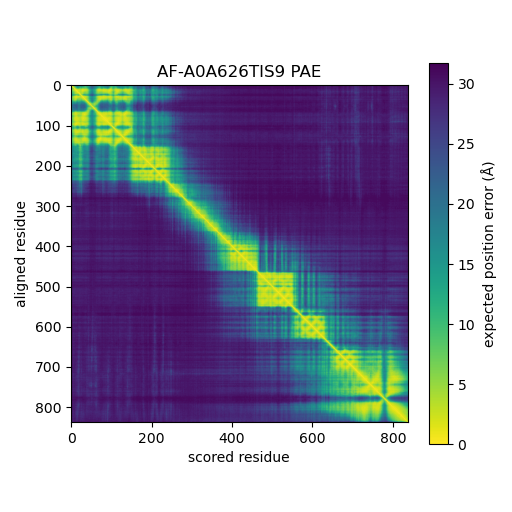 -89.358 1.00 88.81 405 GLU A N 1
ATOM 3143 C CA . GLU A 1 405 ? 45.528 -1.014 -88.265 1.00 88.81 405 GLU A CA 1
ATOM 3144 C C . GLU A 1 405 ? 47.040 -1.175 -88.066 1.00 88.81 405 GLU A C 1
ATOM 3146 O O . GLU A 1 405 ? 47.829 -1.059 -89.012 1.00 88.81 405 GLU A O 1
ATOM 3151 N N . THR A 1 406 ? 47.417 -1.529 -86.839 1.00 88.81 406 THR A N 1
ATOM 3152 C CA . THR A 1 406 ? 48.735 -2.070 -86.494 1.00 88.81 406 THR A CA 1
ATOM 3153 C C . THR A 1 406 ? 48.624 -3.586 -86.385 1.00 88.81 406 THR A C 1
ATOM 3155 O O . THR A 1 406 ? 47.647 -4.127 -85.862 1.00 88.81 406 THR A O 1
ATOM 3158 N N . MET A 1 407 ? 49.619 -4.290 -86.905 1.00 89.31 407 MET A N 1
ATOM 3159 C CA . MET A 1 407 ? 49.631 -5.741 -87.039 1.00 89.31 407 MET A CA 1
ATOM 3160 C C . MET A 1 407 ? 50.921 -6.300 -86.453 1.00 89.31 407 MET A C 1
ATOM 3162 O O . MET A 1 407 ? 52.002 -5.765 -86.701 1.00 89.31 407 MET A O 1
ATOM 3166 N N . ILE A 1 408 ? 50.801 -7.414 -85.741 1.00 89.19 408 ILE A N 1
ATOM 3167 C CA . ILE A 1 408 ? 51.910 -8.214 -85.239 1.00 89.19 408 ILE A CA 1
ATOM 3168 C C . ILE A 1 408 ? 51.790 -9.603 -85.851 1.00 89.19 408 ILE A C 1
ATOM 3170 O O . ILE A 1 408 ? 50.821 -10.326 -85.598 1.00 89.19 408 ILE A O 1
ATOM 3174 N N . TYR A 1 409 ? 52.787 -9.976 -86.646 1.00 85.62 409 TYR A N 1
ATOM 3175 C CA . TYR A 1 409 ? 52.844 -11.291 -87.277 1.00 85.62 409 TYR A CA 1
ATOM 3176 C C . TYR A 1 409 ? 53.701 -12.259 -86.450 1.00 85.62 409 TYR A C 1
ATOM 3178 O O . TYR A 1 409 ? 54.748 -11.870 -85.931 1.00 85.62 409 TYR A O 1
ATOM 3186 N N . PRO A 1 410 ? 53.303 -13.537 -86.324 1.00 80.06 410 PRO A N 1
ATOM 3187 C CA . PRO A 1 410 ? 54.046 -14.524 -85.546 1.00 80.06 410 PRO A CA 1
ATOM 3188 C C . PRO A 1 410 ? 55.384 -14.918 -86.195 1.00 80.06 410 PRO A C 1
ATOM 3190 O O . PRO A 1 410 ? 56.307 -15.288 -85.472 1.00 80.06 410 PRO A O 1
ATOM 3193 N N . SER A 1 411 ? 55.543 -14.805 -87.520 1.00 71.31 411 SER A N 1
ATOM 3194 C CA . SER A 1 411 ? 56.810 -15.040 -88.234 1.00 71.31 411 SER A CA 1
ATOM 3195 C C . SER A 1 411 ? 56.931 -14.165 -89.489 1.00 71.31 411 SER A C 1
ATOM 3197 O O . SER A 1 411 ? 55.948 -13.587 -89.943 1.00 71.31 411 SER A O 1
ATOM 3199 N N . SER A 1 412 ? 58.136 -14.070 -90.060 1.00 65.56 412 SER A N 1
ATOM 3200 C CA . SER A 1 412 ? 58.441 -13.278 -91.264 1.00 65.56 412 SER A CA 1
ATOM 3201 C C . SER A 1 412 ? 57.935 -13.893 -92.586 1.00 65.56 412 SER A C 1
ATOM 3203 O O . SER A 1 412 ? 58.166 -13.325 -93.652 1.00 65.56 412 SER A O 1
ATOM 3205 N N . GLY A 1 413 ? 57.234 -15.035 -92.535 1.00 65.44 413 GLY A N 1
ATOM 3206 C CA . GLY A 1 413 ? 56.597 -15.693 -93.686 1.00 65.44 413 GLY A CA 1
ATOM 3207 C C . GLY A 1 413 ? 55.089 -15.425 -93.771 1.00 65.44 413 GLY A C 1
ATOM 3208 O O . GLY A 1 413 ? 54.503 -14.853 -92.857 1.00 65.44 413 GLY A O 1
ATOM 3209 N N . GLN A 1 414 ? 54.438 -15.855 -94.861 1.00 64.00 414 GLN A N 1
ATOM 3210 C CA . GLN A 1 414 ? 52.983 -15.718 -95.040 1.00 64.00 414 GLN A CA 1
ATOM 3211 C C . GLN A 1 414 ? 52.211 -16.607 -94.047 1.00 64.00 414 GLN A C 1
ATOM 3213 O O . GLN A 1 414 ? 51.851 -17.740 -94.357 1.00 64.00 414 GLN A O 1
ATOM 3218 N N . ASN A 1 415 ? 51.987 -16.107 -92.831 1.00 77.44 415 ASN A N 1
ATOM 3219 C CA . ASN A 1 415 ? 51.109 -16.719 -91.839 1.00 77.44 415 ASN A CA 1
ATOM 3220 C C . ASN A 1 415 ? 49.751 -15.993 -91.861 1.00 77.44 415 ASN A C 1
ATOM 3222 O O . ASN A 1 415 ? 49.750 -14.768 -91.736 1.00 77.44 415 ASN A O 1
ATOM 3226 N N . PRO A 1 416 ? 48.611 -16.702 -92.007 1.00 83.75 416 PRO A N 1
ATOM 3227 C CA . PRO A 1 416 ? 47.303 -16.055 -92.022 1.00 83.75 416 PRO A CA 1
ATOM 3228 C C . PRO A 1 416 ? 46.913 -15.478 -90.658 1.00 83.75 416 PRO A C 1
ATOM 3230 O O . PRO A 1 416 ? 46.056 -14.607 -90.604 1.00 83.75 416 PRO A O 1
ATOM 3233 N N . TYR A 1 417 ? 47.511 -15.943 -89.559 1.00 85.94 417 TYR A N 1
ATOM 3234 C CA . TYR A 1 417 ? 47.221 -15.436 -88.223 1.00 85.94 417 TYR A CA 1
ATOM 3235 C C . TYR A 1 417 ? 48.063 -14.205 -87.920 1.00 85.94 417 TYR A C 1
ATOM 3237 O O . TYR A 1 417 ? 49.294 -14.244 -87.976 1.00 85.94 417 TYR A O 1
ATOM 3245 N N . ARG A 1 418 ? 47.396 -13.143 -87.481 1.00 88.75 418 ARG A N 1
ATOM 3246 C CA . ARG A 1 418 ? 48.039 -11.961 -86.909 1.00 88.75 418 ARG A CA 1
ATOM 3247 C C . ARG A 1 418 ? 47.316 -11.517 -85.650 1.00 88.75 418 ARG A C 1
ATOM 3249 O O . ARG A 1 418 ? 46.115 -11.738 -85.500 1.00 88.75 418 ARG A O 1
ATOM 3256 N N . ILE A 1 419 ? 48.040 -10.854 -84.759 1.00 89.19 419 ILE A N 1
ATOM 3257 C CA . ILE A 1 419 ? 47.408 -10.005 -83.750 1.00 89.19 419 ILE A CA 1
ATOM 3258 C C . ILE A 1 419 ? 47.280 -8.630 -84.381 1.00 89.19 419 ILE A C 1
ATOM 3260 O O . ILE A 1 419 ? 48.259 -8.096 -84.896 1.00 89.19 419 ILE A O 1
ATOM 3264 N N . THR A 1 420 ? 46.087 -8.059 -84.382 1.00 90.06 420 THR A N 1
ATOM 3265 C CA . THR A 1 420 ? 45.876 -6.723 -84.936 1.00 90.06 420 THR A CA 1
ATOM 3266 C C . THR A 1 420 ? 45.151 -5.838 -83.945 1.00 90.06 420 THR A C 1
ATOM 3268 O O . THR A 1 420 ? 44.407 -6.342 -83.107 1.00 90.06 420 THR A O 1
ATOM 3271 N N . ILE A 1 421 ? 45.408 -4.537 -84.034 1.00 89.38 421 ILE A N 1
ATOM 3272 C CA . ILE A 1 421 ? 44.680 -3.481 -83.342 1.00 89.38 421 ILE A CA 1
ATOM 3273 C C . ILE A 1 421 ? 44.289 -2.407 -84.354 1.00 89.38 421 ILE A C 1
ATOM 3275 O O . ILE A 1 421 ? 45.115 -1.954 -85.151 1.00 89.38 421 ILE A O 1
ATOM 3279 N N . ARG A 1 422 ? 43.023 -2.003 -84.322 1.00 89.50 422 ARG A N 1
ATOM 3280 C CA . ARG A 1 422 ? 42.434 -1.006 -85.215 1.00 89.50 422 ARG A CA 1
ATOM 3281 C C . ARG A 1 422 ? 42.142 0.303 -84.471 1.00 89.50 422 ARG A C 1
ATOM 3283 O O . ARG A 1 422 ? 41.909 0.276 -83.263 1.00 89.50 422 ARG A O 1
ATOM 3290 N N . PRO A 1 423 ? 42.085 1.453 -85.172 1.00 83.56 423 PRO A N 1
ATOM 3291 C CA . PRO A 1 423 ? 41.758 2.751 -84.575 1.00 83.56 423 PRO A CA 1
ATOM 3292 C C . PRO A 1 423 ? 40.384 2.815 -83.896 1.00 83.56 423 PRO A C 1
ATOM 3294 O O . PRO A 1 423 ? 40.168 3.665 -83.042 1.00 83.56 423 PRO A O 1
ATOM 3297 N N . ASN A 1 424 ? 39.454 1.923 -84.255 1.00 85.19 424 ASN A N 1
ATOM 3298 C CA . ASN A 1 424 ? 38.143 1.815 -83.610 1.00 85.19 424 ASN A CA 1
ATOM 3299 C C . ASN A 1 424 ? 38.183 1.071 -82.257 1.00 85.19 424 ASN A C 1
ATOM 3301 O O . ASN A 1 424 ? 37.138 0.898 -81.638 1.00 85.19 424 ASN A O 1
ATOM 3305 N N . GLY A 1 425 ? 39.366 0.643 -81.801 1.00 82.81 425 GLY A N 1
ATOM 3306 C CA . GLY A 1 425 ? 39.566 -0.066 -80.536 1.00 82.81 425 GLY A CA 1
ATOM 3307 C C . GLY A 1 425 ? 39.474 -1.588 -80.643 1.00 82.81 425 GLY A C 1
ATOM 3308 O O . GLY A 1 425 ? 39.757 -2.276 -79.661 1.00 82.81 425 GLY A O 1
ATOM 3309 N N . ASP A 1 426 ? 39.130 -2.132 -81.813 1.00 86.62 426 ASP A N 1
ATOM 3310 C CA . ASP A 1 426 ? 39.090 -3.579 -81.999 1.00 86.62 426 ASP A CA 1
ATOM 3311 C C . ASP A 1 426 ? 40.510 -4.152 -81.996 1.00 86.62 426 ASP A C 1
ATOM 3313 O O . ASP A 1 426 ? 41.381 -3.692 -82.741 1.00 86.62 426 ASP A O 1
ATOM 3317 N N . TRP A 1 427 ? 40.742 -5.190 -81.194 1.00 87.50 427 TRP A N 1
ATOM 3318 C CA . TRP A 1 427 ? 42.011 -5.906 -81.167 1.00 87.50 427 TRP A CA 1
ATOM 3319 C C . TRP A 1 427 ? 41.820 -7.399 -80.904 1.00 87.50 427 TRP A C 1
ATOM 3321 O O . TRP A 1 427 ? 40.818 -7.825 -80.331 1.00 87.50 427 TRP A O 1
ATOM 3331 N N . GLY A 1 428 ? 42.800 -8.204 -81.308 1.00 88.38 428 GLY A N 1
ATOM 3332 C CA . GLY A 1 428 ? 42.782 -9.652 -81.096 1.00 88.38 428 GLY A CA 1
ATOM 3333 C C . GLY A 1 428 ? 43.385 -10.433 -82.257 1.00 88.38 428 GLY A C 1
ATOM 3334 O O . GLY A 1 428 ? 44.104 -9.878 -83.092 1.00 88.38 428 GLY A O 1
ATOM 3335 N N . THR A 1 429 ? 43.090 -11.732 -82.309 1.00 89.00 429 THR A N 1
ATOM 3336 C CA . THR A 1 429 ? 43.533 -12.604 -83.399 1.00 89.00 429 THR A CA 1
ATOM 3337 C C . THR A 1 429 ? 42.648 -12.408 -84.625 1.00 89.00 429 THR A C 1
ATOM 3339 O O . THR A 1 429 ? 41.439 -12.645 -84.592 1.00 89.00 429 THR A O 1
ATOM 3342 N N . TRP A 1 430 ? 43.274 -11.983 -85.714 1.00 88.50 430 TRP A N 1
ATOM 3343 C CA . TRP A 1 430 ? 42.661 -11.834 -87.023 1.00 88.50 430 TRP A CA 1
ATOM 3344 C C . TRP A 1 430 ? 43.270 -12.846 -87.983 1.00 88.50 430 TRP A C 1
ATOM 3346 O O . TRP A 1 430 ? 44.478 -13.104 -87.938 1.00 88.50 430 TRP A O 1
ATOM 3356 N N . ARG A 1 431 ? 42.430 -13.398 -88.855 1.00 89.69 431 ARG A N 1
ATOM 3357 C CA . ARG A 1 431 ? 42.874 -14.243 -89.958 1.00 89.69 431 ARG A CA 1
ATOM 3358 C C . ARG A 1 431 ? 42.797 -13.498 -91.281 1.00 89.69 431 ARG A C 1
ATOM 3360 O O . ARG A 1 431 ? 41.718 -13.098 -91.708 1.00 89.69 431 ARG A O 1
ATOM 3367 N N . ASP A 1 432 ? 43.942 -13.338 -91.933 1.00 86.00 432 ASP A N 1
ATOM 3368 C CA . ASP A 1 432 ? 44.077 -12.617 -93.203 1.00 86.00 432 ASP A CA 1
ATOM 3369 C C . ASP A 1 432 ? 43.454 -13.351 -94.385 1.00 86.00 432 ASP A C 1
ATOM 3371 O O . ASP A 1 432 ? 42.984 -12.716 -95.324 1.00 86.00 432 ASP A O 1
ATOM 3375 N N . ASP A 1 433 ? 43.413 -14.680 -94.336 1.00 86.00 433 ASP A N 1
ATOM 3376 C CA . ASP A 1 433 ? 42.850 -15.503 -95.402 1.00 86.00 433 ASP A CA 1
ATOM 3377 C C . ASP A 1 433 ? 41.319 -15.602 -95.354 1.00 86.00 433 ASP A C 1
ATOM 3379 O O . ASP A 1 433 ? 40.690 -15.743 -96.401 1.00 86.00 433 ASP A O 1
ATOM 3383 N N . THR A 1 434 ? 40.708 -15.501 -94.168 1.00 86.25 434 THR A N 1
ATOM 3384 C CA . THR A 1 434 ? 39.242 -15.515 -94.006 1.00 86.25 434 THR A CA 1
ATOM 3385 C C . THR A 1 434 ? 38.634 -14.133 -93.790 1.00 86.25 434 THR A C 1
ATOM 3387 O O . THR A 1 434 ? 37.428 -13.972 -93.961 1.00 86.25 434 THR A O 1
ATOM 3390 N N . GLY A 1 435 ? 39.434 -13.133 -93.409 1.00 86.50 435 GLY A N 1
ATOM 3391 C CA . GLY A 1 435 ? 38.953 -11.785 -93.115 1.00 86.50 435 GLY A CA 1
ATOM 3392 C C . GLY A 1 435 ? 38.027 -11.722 -91.896 1.00 86.50 435 GLY A C 1
ATOM 3393 O O . GLY A 1 435 ? 37.083 -10.933 -91.885 1.00 86.50 435 GLY A O 1
ATOM 3394 N N . THR A 1 436 ? 38.258 -12.564 -90.884 1.00 88.25 436 THR A N 1
ATOM 3395 C CA . THR A 1 436 ? 37.393 -12.680 -89.697 1.00 88.25 436 THR A CA 1
ATOM 3396 C C . THR A 1 436 ? 38.178 -12.629 -88.389 1.00 88.25 436 THR A C 1
ATOM 3398 O O . THR A 1 436 ? 39.324 -13.074 -88.315 1.00 88.25 436 THR A O 1
ATOM 3401 N N . TRP A 1 437 ? 37.514 -12.158 -87.330 1.00 87.06 437 TRP A N 1
ATOM 3402 C CA . TRP A 1 437 ? 37.979 -12.305 -85.950 1.00 87.06 437 TRP A CA 1
ATOM 3403 C C . TRP A 1 437 ? 37.883 -13.759 -85.492 1.00 87.06 437 TRP A C 1
ATOM 3405 O O . TRP A 1 437 ? 36.858 -14.409 -85.708 1.00 87.06 437 TRP A O 1
ATOM 3415 N N . GLU A 1 438 ? 38.914 -14.245 -84.804 1.00 88.06 438 GLU A N 1
ATOM 3416 C CA . GLU A 1 438 ? 38.915 -15.575 -84.197 1.00 88.06 438 GLU A CA 1
ATOM 3417 C C . GLU A 1 438 ? 39.022 -15.456 -82.668 1.00 88.06 438 GLU A C 1
ATOM 3419 O O . GLU A 1 438 ? 39.958 -14.823 -82.168 1.00 88.06 438 GLU A O 1
ATOM 3424 N N . PRO A 1 439 ? 38.067 -16.017 -81.895 1.00 87.56 439 PRO A N 1
ATOM 3425 C CA . PRO A 1 439 ? 38.120 -15.931 -80.445 1.00 87.56 439 PRO A CA 1
ATOM 3426 C C . PRO A 1 439 ? 39.297 -16.749 -79.912 1.00 87.56 439 PRO A C 1
ATOM 3428 O O . PRO A 1 439 ? 39.568 -17.862 -80.368 1.00 87.56 439 PRO A O 1
ATOM 3431 N N . LEU A 1 440 ? 39.975 -16.220 -78.894 1.00 86.38 440 LEU A N 1
ATOM 3432 C CA . LEU A 1 440 ? 41.080 -16.918 -78.250 1.00 86.38 440 LEU A CA 1
ATOM 3433 C C . LEU A 1 440 ? 40.568 -18.239 -77.638 1.00 86.38 440 LEU A C 1
ATOM 3435 O O . LEU A 1 440 ? 39.542 -18.266 -76.950 1.00 86.38 440 LEU A O 1
ATOM 3439 N N . LYS A 1 441 ? 41.257 -19.353 -77.909 1.00 86.81 441 LYS A N 1
ATOM 3440 C CA . LYS A 1 441 ? 40.862 -20.684 -77.413 1.00 86.81 441 LYS A CA 1
ATOM 3441 C C . LYS A 1 441 ? 40.956 -20.746 -75.883 1.00 86.81 441 LYS A C 1
ATOM 3443 O O . LYS A 1 441 ? 41.825 -20.101 -75.299 1.00 86.81 441 LYS A O 1
ATOM 3448 N N . ILE A 1 442 ? 40.138 -21.590 -75.242 1.00 83.88 442 ILE A N 1
ATOM 3449 C CA . ILE A 1 442 ? 40.156 -21.781 -73.772 1.00 83.88 442 ILE A CA 1
ATOM 3450 C C . ILE A 1 442 ? 41.554 -22.174 -73.279 1.00 83.88 442 ILE A C 1
ATOM 3452 O O . ILE A 1 442 ? 42.055 -21.603 -72.317 1.00 83.88 442 ILE A O 1
ATOM 3456 N N . VAL A 1 443 ? 42.238 -23.071 -73.999 1.00 85.75 443 VAL A N 1
ATOM 3457 C CA . VAL A 1 443 ? 43.612 -23.507 -73.676 1.00 85.75 443 VAL A CA 1
ATOM 3458 C C . VAL A 1 443 ? 44.650 -22.377 -73.695 1.00 85.75 443 VAL A C 1
ATOM 3460 O O . VAL A 1 443 ? 45.718 -22.530 -73.118 1.00 85.75 443 VAL A O 1
ATOM 3463 N N . ALA A 1 444 ? 44.348 -21.255 -74.352 1.00 82.38 444 ALA A N 1
ATOM 3464 C CA . ALA A 1 444 ? 45.200 -20.070 -74.413 1.00 82.38 444 ALA A CA 1
ATOM 3465 C C . ALA A 1 444 ? 44.730 -18.950 -73.458 1.00 82.38 444 ALA A C 1
ATOM 3467 O O . ALA A 1 444 ? 45.243 -17.839 -73.539 1.00 82.38 444 ALA A O 1
ATOM 3468 N N . GLY A 1 445 ? 43.758 -19.221 -72.572 1.00 80.75 445 GLY A N 1
ATOM 3469 C CA . GLY A 1 445 ? 43.200 -18.248 -71.622 1.00 80.75 445 GLY A CA 1
ATOM 3470 C C . GLY A 1 445 ? 42.002 -17.443 -72.143 1.00 80.75 445 GLY A C 1
ATOM 3471 O O . GLY A 1 445 ? 41.630 -16.441 -71.538 1.00 80.75 445 GLY A O 1
ATOM 3472 N N . GLY A 1 446 ? 41.404 -17.850 -73.267 1.00 85.62 446 GLY A N 1
ATOM 3473 C CA . GLY A 1 446 ? 40.243 -17.187 -73.866 1.00 85.62 446 GLY A CA 1
ATOM 3474 C C . GLY A 1 446 ? 38.895 -17.817 -73.517 1.00 85.62 446 GLY A C 1
ATOM 3475 O O . GLY A 1 446 ? 38.807 -18.798 -72.787 1.00 85.62 446 GLY A O 1
ATOM 3476 N N . THR A 1 447 ? 37.820 -17.282 -74.095 1.00 86.62 447 THR A N 1
ATOM 3477 C CA . THR A 1 447 ? 36.446 -17.799 -73.931 1.00 86.62 447 THR A CA 1
ATOM 3478 C C . THR A 1 447 ? 36.057 -18.833 -74.994 1.00 86.62 447 THR A C 1
ATOM 3480 O O . THR A 1 447 ? 35.010 -19.471 -74.884 1.00 86.62 447 THR A O 1
ATOM 3483 N N . GLY A 1 448 ? 36.844 -18.972 -76.069 1.00 87.62 448 GLY A N 1
ATOM 3484 C CA . GLY A 1 448 ? 36.519 -19.818 -77.222 1.00 87.62 448 GLY A CA 1
ATOM 3485 C C . GLY A 1 448 ? 35.265 -19.401 -78.006 1.00 87.62 448 GLY A C 1
ATOM 3486 O O . GLY A 1 448 ? 34.797 -20.180 -78.829 1.00 87.62 448 GLY A O 1
ATOM 3487 N N . ALA A 1 449 ? 34.698 -18.214 -77.757 1.00 86.56 449 ALA A N 1
ATOM 3488 C CA . ALA A 1 449 ? 33.469 -17.740 -78.398 1.00 86.56 449 ALA A CA 1
ATOM 3489 C C . ALA A 1 449 ? 33.443 -16.211 -78.572 1.00 86.56 449 ALA A C 1
ATOM 3491 O O . ALA A 1 449 ? 33.991 -15.476 -77.753 1.00 86.56 449 ALA A O 1
ATOM 3492 N N . THR A 1 450 ? 32.750 -15.733 -79.612 1.00 81.94 450 THR A N 1
ATOM 3493 C CA . THR A 1 450 ? 32.582 -14.300 -79.940 1.00 81.94 450 THR A CA 1
ATOM 3494 C C . THR A 1 450 ? 31.291 -13.682 -79.391 1.00 81.94 450 THR A C 1
ATOM 3496 O O . THR A 1 450 ? 31.072 -12.482 -79.542 1.00 81.94 450 THR A O 1
ATOM 3499 N N . ASN A 1 451 ? 30.427 -14.465 -78.735 1.00 79.12 451 ASN A N 1
ATOM 3500 C CA . ASN A 1 451 ? 29.193 -13.977 -78.118 1.00 79.12 451 ASN A CA 1
ATOM 3501 C C . ASN A 1 451 ? 29.107 -14.349 -76.625 1.00 79.12 451 ASN A C 1
ATOM 3503 O O . ASN A 1 451 ? 29.690 -15.331 -76.165 1.00 79.12 451 ASN A O 1
ATOM 3507 N N . LYS A 1 452 ? 28.353 -13.549 -75.856 1.00 73.25 452 LYS A N 1
ATOM 3508 C CA . LYS A 1 452 ? 28.257 -13.667 -74.388 1.00 73.25 452 LYS A CA 1
ATOM 3509 C C . LYS A 1 452 ? 27.634 -14.986 -73.915 1.00 73.25 452 LYS A C 1
ATOM 3511 O O . LYS A 1 452 ? 27.943 -15.431 -72.813 1.00 73.25 452 LYS A O 1
ATOM 3516 N N . LYS A 1 453 ? 26.718 -15.567 -74.696 1.00 73.88 453 LYS A N 1
ATOM 3517 C CA . LYS A 1 453 ? 25.998 -16.795 -74.333 1.00 73.88 453 LYS A CA 1
ATOM 3518 C C . LYS A 1 453 ? 26.945 -17.991 -74.386 1.00 73.88 453 LYS A C 1
ATOM 3520 O O . LYS A 1 453 ? 27.083 -18.695 -73.390 1.00 73.88 453 LYS A O 1
ATOM 3525 N N . ASP A 1 454 ? 27.645 -18.143 -75.501 1.00 76.56 454 ASP A N 1
ATOM 3526 C CA . ASP A 1 454 ? 28.532 -19.276 -75.739 1.00 76.56 454 ASP A CA 1
ATOM 3527 C C . ASP A 1 454 ? 29.826 -19.150 -74.921 1.00 76.56 454 ASP A C 1
ATOM 3529 O O . ASP A 1 454 ? 30.328 -20.145 -74.413 1.00 76.56 454 ASP A O 1
ATOM 3533 N N . ALA A 1 455 ? 30.310 -17.926 -74.665 1.00 79.00 455 ALA A N 1
ATOM 3534 C CA . ALA A 1 455 ? 31.444 -17.688 -73.764 1.00 79.00 455 ALA A CA 1
ATOM 3535 C C . ALA A 1 455 ? 31.180 -18.172 -72.323 1.00 79.00 455 ALA A C 1
ATOM 3537 O O . ALA A 1 455 ? 32.066 -18.744 -71.691 1.00 79.00 455 ALA A O 1
ATOM 3538 N N . ARG A 1 456 ? 29.960 -17.970 -71.803 1.00 73.75 456 ARG A N 1
ATOM 3539 C CA . ARG A 1 456 ? 29.560 -18.451 -70.468 1.00 73.75 456 ARG A CA 1
ATOM 3540 C C . ARG A 1 456 ? 29.404 -19.962 -70.417 1.00 73.75 456 ARG A C 1
ATOM 3542 O O . ARG A 1 456 ? 29.825 -20.572 -69.439 1.00 73.75 456 ARG A O 1
ATOM 3549 N N . LEU A 1 457 ? 28.837 -20.546 -71.474 1.00 73.94 457 LEU A N 1
ATOM 3550 C CA . LEU A 1 457 ? 28.711 -21.994 -71.616 1.00 73.94 457 LEU A CA 1
ATOM 3551 C C . LEU A 1 457 ? 30.094 -22.662 -71.633 1.00 73.94 457 LEU A C 1
ATOM 3553 O O . LEU A 1 457 ? 30.330 -23.599 -70.880 1.00 73.94 457 LEU A O 1
ATOM 3557 N N . ASN A 1 458 ? 31.023 -22.125 -72.426 1.00 79.06 458 ASN A N 1
ATOM 3558 C CA . ASN A 1 458 ? 32.385 -22.641 -72.570 1.00 79.06 458 ASN A CA 1
ATOM 3559 C C . ASN A 1 458 ? 33.206 -22.584 -71.271 1.00 79.06 458 ASN A C 1
ATOM 3561 O O . ASN A 1 458 ? 34.044 -23.452 -71.043 1.00 79.06 458 ASN A O 1
ATOM 3565 N N . LEU A 1 459 ? 32.973 -21.576 -70.422 1.00 78.19 459 LEU A N 1
ATOM 3566 C CA . LEU A 1 459 ? 33.661 -21.405 -69.134 1.00 78.19 459 LEU A CA 1
ATOM 3567 C C . LEU A 1 459 ? 32.873 -21.961 -67.934 1.00 78.19 459 LEU A C 1
ATOM 3569 O O . LEU A 1 459 ? 33.344 -21.874 -66.803 1.00 78.19 459 LEU A O 1
ATOM 3573 N N . ASN A 1 460 ? 31.684 -22.522 -68.171 1.00 68.31 460 ASN A N 1
ATOM 3574 C CA . ASN A 1 460 ? 30.768 -23.034 -67.150 1.00 68.31 460 ASN A CA 1
ATOM 3575 C C . ASN A 1 460 ? 30.407 -22.000 -66.056 1.00 68.31 460 ASN A C 1
ATOM 3577 O O . ASN A 1 460 ? 30.295 -22.330 -64.875 1.00 68.31 460 ASN A O 1
ATOM 3581 N N . ILE A 1 461 ? 30.243 -20.730 -66.449 1.00 63.94 461 ILE A N 1
ATOM 3582 C CA . ILE A 1 461 ? 29.966 -19.606 -65.539 1.00 63.94 461 ILE A CA 1
ATOM 3583 C C . ILE A 1 461 ? 28.472 -19.231 -65.627 1.00 63.94 461 ILE A C 1
ATOM 3585 O O . ILE A 1 461 ? 27.979 -18.993 -66.736 1.00 63.94 461 ILE A O 1
ATOM 3589 N N . PRO A 1 462 ? 27.743 -19.116 -64.495 1.00 56.28 462 PRO A N 1
ATOM 3590 C CA . PRO A 1 462 ? 26.388 -18.555 -64.457 1.00 56.28 462 PRO A CA 1
ATOM 3591 C C . PRO A 1 462 ? 26.306 -17.161 -65.111 1.00 56.28 462 PRO A C 1
ATOM 3593 O O . PRO A 1 462 ? 27.313 -16.467 -65.255 1.00 56.28 462 PRO A O 1
ATOM 3596 N N . ALA A 1 463 ? 25.109 -16.717 -65.520 1.00 54.38 463 ALA A N 1
ATOM 3597 C CA . ALA A 1 463 ? 24.925 -15.365 -66.060 1.00 54.38 463 ALA A CA 1
ATOM 3598 C C . ALA A 1 463 ? 25.480 -14.317 -65.077 1.00 54.38 463 ALA A C 1
ATOM 3600 O O . ALA A 1 463 ? 25.167 -14.344 -63.892 1.00 54.38 463 ALA A O 1
ATOM 3601 N N . ALA A 1 464 ? 26.378 -13.472 -65.590 1.00 52.97 464 ALA A N 1
ATOM 3602 C CA . ALA A 1 464 ? 27.287 -12.630 -64.825 1.00 52.97 464 ALA A CA 1
ATOM 3603 C C . ALA A 1 464 ? 26.607 -11.831 -63.706 1.00 52.97 464 ALA A C 1
ATOM 3605 O O . ALA A 1 464 ? 25.543 -11.252 -63.918 1.00 52.97 464 ALA A O 1
ATOM 3606 N N . TYR A 1 465 ? 27.321 -11.735 -62.581 1.00 55.91 465 TYR A N 1
ATOM 3607 C CA . TYR A 1 465 ? 27.256 -10.662 -61.591 1.00 55.91 465 TYR A CA 1
ATOM 3608 C C . TYR A 1 465 ? 26.970 -9.323 -62.288 1.00 55.91 465 TYR A C 1
ATOM 3610 O O . TYR A 1 465 ? 27.858 -8.707 -62.880 1.00 55.91 465 TYR A O 1
ATOM 3618 N N . LYS A 1 466 ? 25.702 -8.910 -62.307 1.00 65.81 466 LYS A N 1
ATOM 3619 C CA . LYS A 1 466 ? 25.311 -7.591 -62.799 1.00 65.81 466 LYS A CA 1
ATOM 3620 C C . LYS A 1 466 ? 25.433 -6.640 -61.619 1.00 65.81 466 LYS A C 1
ATOM 3622 O O . LYS A 1 466 ? 24.741 -6.813 -60.616 1.00 65.81 466 LYS A O 1
ATOM 3627 N N . ILE A 1 467 ? 26.326 -5.662 -61.758 1.00 70.94 467 ILE A N 1
ATOM 3628 C CA . ILE A 1 467 ? 26.381 -4.521 -60.850 1.00 70.94 467 ILE A CA 1
ATOM 3629 C C . ILE A 1 467 ? 25.170 -3.654 -61.176 1.00 70.94 467 ILE A C 1
ATOM 3631 O O . ILE A 1 467 ? 25.026 -3.159 -62.296 1.00 70.94 467 ILE A O 1
ATOM 3635 N N . ILE A 1 468 ? 24.286 -3.511 -60.205 1.00 82.75 468 ILE A N 1
ATOM 3636 C CA . ILE A 1 468 ? 23.157 -2.603 -60.258 1.00 82.75 468 ILE A CA 1
ATOM 3637 C C . ILE A 1 468 ? 23.729 -1.190 -60.055 1.00 82.75 468 ILE A C 1
ATOM 3639 O O . ILE A 1 468 ? 24.407 -0.970 -59.047 1.00 82.75 468 ILE A O 1
ATOM 3643 N N . PRO A 1 469 ? 23.532 -0.252 -61.006 1.00 82.69 469 PRO A N 1
ATOM 3644 C CA . PRO A 1 469 ? 24.163 1.064 -60.943 1.00 82.69 469 PRO A CA 1
ATOM 3645 C C . PRO A 1 469 ? 23.772 1.853 -59.691 1.00 82.69 469 PRO A C 1
ATOM 3647 O O . PRO A 1 469 ? 22.631 1.774 -59.231 1.00 82.69 469 PRO A O 1
ATOM 3650 N N . ASP A 1 470 ? 24.685 2.683 -59.195 1.00 80.75 470 ASP A N 1
ATOM 3651 C CA . ASP A 1 470 ? 24.370 3.675 -58.165 1.00 80.75 470 ASP A CA 1
ATOM 3652 C C . ASP A 1 470 ? 23.226 4.602 -58.629 1.00 80.75 470 ASP A C 1
ATOM 3654 O O . ASP A 1 470 ? 23.065 4.895 -59.814 1.00 80.75 470 ASP A O 1
ATOM 3658 N N . GLY A 1 471 ? 22.382 5.023 -57.691 1.00 81.44 471 GLY A N 1
ATOM 3659 C CA . GLY A 1 471 ? 21.151 5.786 -57.915 1.00 81.44 471 GLY A CA 1
ATOM 3660 C C . GLY A 1 471 ? 19.939 4.940 -58.329 1.00 81.44 471 GLY A C 1
ATOM 3661 O O . GLY A 1 471 ? 18.830 5.465 -58.428 1.00 81.44 471 GLY A O 1
ATOM 3662 N N . THR A 1 472 ? 20.113 3.635 -58.557 1.00 88.19 472 THR A N 1
ATOM 3663 C CA . THR A 1 472 ? 19.041 2.766 -59.062 1.00 88.19 472 THR A CA 1
ATOM 3664 C C . THR A 1 472 ? 18.044 2.370 -57.971 1.00 88.19 472 THR A C 1
ATOM 3666 O O . THR A 1 472 ? 18.422 2.016 -56.853 1.00 88.19 472 THR A O 1
ATOM 3669 N N . ASN A 1 473 ? 16.752 2.358 -58.320 1.00 90.88 473 ASN A N 1
ATOM 3670 C CA . ASN A 1 473 ? 15.702 1.708 -57.533 1.00 90.88 473 ASN A CA 1
ATOM 3671 C C . ASN A 1 473 ? 15.805 0.190 -57.685 1.00 90.88 473 ASN A C 1
ATOM 3673 O O . ASN A 1 473 ? 15.417 -0.350 -58.721 1.00 90.88 473 ASN A O 1
ATOM 3677 N N . ILE A 1 474 ? 16.305 -0.489 -56.649 1.00 89.25 474 ILE A N 1
ATOM 3678 C CA . ILE A 1 474 ? 16.631 -1.918 -56.711 1.00 89.25 474 ILE A CA 1
ATOM 3679 C C . ILE A 1 474 ? 15.403 -2.782 -57.038 1.00 89.25 474 ILE A C 1
ATOM 3681 O O . ILE A 1 474 ? 15.470 -3.692 -57.860 1.00 89.25 474 ILE A O 1
ATOM 3685 N N . LEU A 1 475 ? 14.252 -2.451 -56.449 1.00 90.19 475 LEU A N 1
ATOM 3686 C CA . LEU A 1 475 ? 13.015 -3.214 -56.589 1.00 90.19 475 LEU A CA 1
ATOM 3687 C C . LEU A 1 475 ? 12.409 -3.060 -57.986 1.00 90.19 475 LEU A C 1
ATOM 3689 O O . LEU A 1 475 ? 11.952 -4.040 -58.567 1.00 90.19 475 LEU A O 1
ATOM 3693 N N . GLY A 1 476 ? 12.450 -1.850 -58.552 1.00 90.25 476 GLY A N 1
ATOM 3694 C CA . GLY A 1 476 ? 12.062 -1.621 -59.946 1.00 90.25 476 GLY A CA 1
ATOM 3695 C C . GLY A 1 476 ? 13.046 -2.263 -60.925 1.00 90.25 476 GLY A C 1
ATOM 3696 O O . GLY A 1 476 ? 12.644 -2.861 -61.920 1.00 90.25 476 GLY A O 1
ATOM 3697 N N . TRP A 1 477 ? 14.342 -2.216 -60.610 1.00 90.00 477 TRP A N 1
ATOM 3698 C CA . TRP A 1 477 ? 15.381 -2.808 -61.443 1.00 90.00 477 TRP A CA 1
ATOM 3699 C C . TRP A 1 477 ? 15.225 -4.320 -61.582 1.00 90.00 477 TRP A C 1
ATOM 3701 O O . TRP A 1 477 ? 15.385 -4.807 -62.693 1.00 90.00 477 TRP A O 1
ATOM 3711 N N . PHE A 1 478 ? 14.848 -5.053 -60.526 1.00 90.06 478 PHE A N 1
ATOM 3712 C CA . PHE A 1 478 ? 14.572 -6.497 -60.616 1.00 90.06 478 PHE A CA 1
ATOM 3713 C C . PHE A 1 478 ? 13.339 -6.841 -61.464 1.00 90.06 478 PHE A C 1
ATOM 3715 O O . PHE A 1 478 ? 13.292 -7.912 -62.069 1.00 90.06 478 PHE A O 1
ATOM 3722 N N . ILE A 1 479 ? 12.355 -5.941 -61.547 1.00 89.56 479 ILE A N 1
ATOM 3723 C CA . ILE A 1 479 ? 11.188 -6.119 -62.423 1.00 89.56 479 ILE A CA 1
ATOM 3724 C C . ILE A 1 479 ? 11.584 -5.949 -63.892 1.00 89.56 479 ILE A C 1
ATOM 3726 O O . ILE A 1 479 ? 11.177 -6.752 -64.732 1.00 89.56 479 ILE A O 1
ATOM 3730 N N . GLU A 1 480 ? 12.402 -4.940 -64.198 1.00 86.00 480 GLU A N 1
ATOM 3731 C CA . GLU A 1 480 ? 12.852 -4.654 -65.567 1.00 86.00 480 GLU A CA 1
ATOM 3732 C C . GLU A 1 480 ? 13.999 -5.579 -66.024 1.00 86.00 480 GLU A C 1
ATOM 3734 O O . GLU A 1 480 ? 14.041 -6.008 -67.174 1.00 86.00 480 GLU A O 1
ATOM 3739 N N . ASN A 1 481 ? 14.910 -5.950 -65.121 1.00 81.88 481 ASN A N 1
ATOM 3740 C CA . ASN A 1 481 ? 15.996 -6.913 -65.337 1.00 81.88 481 ASN A CA 1
ATOM 3741 C C . ASN A 1 481 ? 15.575 -8.277 -64.797 1.00 81.88 481 ASN A C 1
ATOM 3743 O O . ASN A 1 481 ? 16.127 -8.807 -63.834 1.00 81.88 481 ASN A O 1
ATOM 3747 N N . ASN A 1 482 ? 14.564 -8.825 -65.456 1.00 78.56 482 ASN A N 1
ATOM 3748 C CA . ASN A 1 482 ? 13.806 -10.008 -65.082 1.00 78.56 482 ASN A CA 1
ATOM 3749 C C . ASN A 1 482 ? 14.575 -11.344 -65.219 1.00 78.56 482 ASN A C 1
ATOM 3751 O O . ASN A 1 482 ? 14.016 -12.330 -65.696 1.00 78.56 482 ASN A O 1
ATOM 3755 N N . GLU A 1 483 ? 15.830 -11.435 -64.788 1.00 81.50 483 GLU A N 1
ATOM 3756 C CA . GLU A 1 483 ? 16.635 -12.666 -64.794 1.00 81.50 483 GLU A CA 1
ATOM 3757 C C . GLU A 1 483 ? 16.848 -13.179 -63.363 1.00 81.50 483 GLU A C 1
ATOM 3759 O O . GLU A 1 483 ? 17.043 -12.396 -62.439 1.00 81.50 483 GLU A O 1
ATOM 3764 N N . SER A 1 484 ? 16.816 -14.500 -63.158 1.00 84.94 484 SER A N 1
ATOM 3765 C CA . SER A 1 484 ? 17.232 -15.079 -61.873 1.00 84.94 484 SER A CA 1
ATOM 3766 C C . SER A 1 484 ? 18.751 -15.164 -61.802 1.00 84.94 484 SER A C 1
ATOM 3768 O O . SER A 1 484 ? 19.392 -15.522 -62.792 1.00 84.94 484 SER A O 1
ATOM 3770 N N . GLY A 1 485 ? 19.333 -14.862 -60.644 1.00 82.44 485 GLY A N 1
ATOM 3771 C CA . GLY A 1 485 ? 20.784 -14.878 -60.486 1.00 82.44 485 GLY A CA 1
ATOM 3772 C C . GLY A 1 485 ? 21.297 -14.089 -59.289 1.00 82.44 485 GLY A C 1
ATOM 3773 O O . GLY A 1 485 ? 20.528 -13.638 -58.438 1.00 82.44 485 GLY A O 1
ATOM 3774 N N . PHE A 1 486 ? 22.620 -13.932 -59.260 1.00 83.00 486 PHE A N 1
ATOM 3775 C CA . PHE A 1 486 ? 23.340 -13.163 -58.253 1.00 83.00 486 PHE A CA 1
ATOM 3776 C C . PHE A 1 486 ? 23.677 -11.774 -58.790 1.00 83.00 486 PHE A C 1
ATOM 3778 O O . PHE A 1 486 ? 24.243 -11.625 -59.875 1.00 83.00 486 PHE A O 1
ATOM 3785 N N . PHE A 1 487 ? 23.360 -10.762 -58.001 1.00 85.75 487 PHE A N 1
ATOM 3786 C CA . PHE A 1 487 ? 23.545 -9.357 -58.321 1.00 85.75 487 PHE A CA 1
ATOM 3787 C C . PHE A 1 487 ? 24.294 -8.684 -57.183 1.00 85.75 487 PHE A C 1
ATOM 3789 O O . PHE A 1 487 ? 24.306 -9.168 -56.051 1.00 85.75 487 PHE A O 1
ATOM 3796 N N . SER A 1 488 ? 24.895 -7.544 -57.468 1.00 85.19 488 SER A N 1
ATOM 3797 C CA . SER A 1 488 ? 25.422 -6.672 -56.429 1.00 85.19 488 SER A CA 1
ATOM 3798 C C . SER A 1 488 ? 25.112 -5.232 -56.745 1.00 85.19 488 SER A C 1
ATOM 3800 O O . SER A 1 488 ? 24.808 -4.894 -57.885 1.00 85.19 488 SER A O 1
ATOM 3802 N N . SER A 1 489 ? 25.209 -4.373 -55.749 1.00 82.88 489 SER A N 1
ATOM 3803 C CA . SER A 1 489 ? 25.176 -2.936 -55.962 1.00 82.88 489 SER A CA 1
ATOM 3804 C C . SER A 1 489 ? 26.263 -2.245 -55.158 1.00 82.88 489 SER A C 1
ATOM 3806 O O . SER A 1 489 ? 26.756 -2.783 -54.161 1.00 82.88 489 SER A O 1
ATOM 3808 N N . GLY A 1 490 ? 26.585 -1.022 -55.579 1.00 72.62 490 GLY A N 1
ATOM 3809 C CA . GLY A 1 490 ? 27.302 -0.073 -54.738 1.00 72.62 490 GLY A CA 1
ATOM 3810 C C . GLY A 1 490 ? 26.438 0.427 -53.575 1.00 72.62 490 GLY A C 1
ATOM 3811 O O . GLY A 1 490 ? 25.335 -0.069 -53.315 1.00 72.62 490 GLY A O 1
ATOM 3812 N N . GLU A 1 491 ? 26.968 1.412 -52.856 1.00 77.25 491 GLU A N 1
ATOM 3813 C CA . GLU A 1 491 ? 26.372 1.951 -51.629 1.00 77.25 491 GLU A CA 1
ATOM 3814 C C . GLU A 1 491 ? 25.145 2.843 -51.900 1.00 77.25 491 GLU A C 1
ATOM 3816 O O . GLU A 1 491 ? 24.209 2.895 -51.095 1.00 77.25 491 GLU A O 1
ATOM 3821 N N . ASN A 1 492 ? 25.095 3.494 -53.068 1.00 81.00 492 ASN A N 1
ATOM 3822 C CA . ASN A 1 492 ? 24.113 4.537 -53.371 1.00 81.00 492 ASN A CA 1
ATOM 3823 C C . ASN A 1 492 ? 22.856 4.024 -54.091 1.00 81.00 492 ASN A C 1
ATOM 3825 O O . ASN A 1 492 ? 22.367 4.679 -55.003 1.00 81.00 492 ASN A O 1
ATOM 3829 N N . VAL A 1 493 ? 22.293 2.876 -53.715 1.00 84.50 493 VAL A N 1
ATOM 3830 C CA . VAL A 1 493 ? 21.005 2.403 -54.270 1.00 84.50 493 VAL A CA 1
ATOM 3831 C C . VAL A 1 493 ? 19.809 2.789 -53.391 1.00 84.50 493 VAL A C 1
ATOM 3833 O O . VAL A 1 493 ? 19.926 2.945 -52.167 1.00 84.50 493 VAL A O 1
ATOM 3836 N N . ILE A 1 494 ? 18.639 2.948 -54.017 1.00 86.88 494 ILE A N 1
ATOM 3837 C CA . ILE A 1 494 ? 17.374 3.310 -53.355 1.00 86.88 494 ILE A CA 1
ATOM 3838 C C . ILE A 1 494 ? 16.420 2.105 -53.312 1.00 86.88 494 ILE A C 1
ATOM 3840 O O . ILE A 1 494 ? 16.515 1.193 -54.135 1.00 86.88 494 ILE A O 1
ATOM 3844 N N . ASN A 1 495 ? 15.520 2.075 -52.323 1.00 88.12 495 ASN A N 1
ATOM 3845 C CA . ASN A 1 495 ? 14.693 0.907 -51.960 1.00 88.12 495 ASN A CA 1
ATOM 3846 C C . ASN A 1 495 ? 15.485 -0.351 -51.544 1.00 88.12 495 ASN A C 1
ATOM 3848 O O . ASN A 1 495 ? 14.987 -1.470 -51.659 1.00 88.12 495 ASN A O 1
ATOM 3852 N N . LYS A 1 496 ? 16.709 -0.170 -51.033 1.00 85.69 496 LYS A N 1
ATOM 3853 C CA . LYS A 1 496 ? 17.491 -1.199 -50.322 1.00 85.69 496 LYS A CA 1
ATOM 3854 C C . LYS A 1 496 ? 17.001 -1.391 -48.872 1.00 85.69 496 LYS A C 1
ATOM 3856 O O . LYS A 1 496 ? 16.284 -0.518 -48.377 1.00 85.69 496 LYS A O 1
ATOM 3861 N N . PRO A 1 497 ? 17.386 -2.478 -48.178 1.00 86.06 497 PRO A N 1
ATOM 3862 C CA . PRO A 1 497 ? 17.049 -2.651 -46.763 1.00 86.06 497 PRO A CA 1
ATOM 3863 C C . PRO A 1 497 ? 17.662 -1.559 -45.859 1.00 86.06 497 PRO A C 1
ATOM 3865 O O . PRO A 1 497 ? 18.666 -0.944 -46.219 1.00 86.06 497 PRO A O 1
ATOM 3868 N N . ALA A 1 498 ? 17.053 -1.313 -44.692 1.00 76.12 498 ALA A N 1
ATOM 3869 C CA . ALA A 1 498 ? 17.293 -0.113 -43.877 1.00 76.12 498 ALA A CA 1
ATOM 3870 C C . ALA A 1 498 ? 18.644 -0.059 -43.126 1.00 76.12 498 ALA A C 1
ATOM 3872 O O . ALA A 1 498 ? 19.205 1.028 -43.017 1.00 76.12 498 ALA A O 1
ATOM 3873 N N . ASP A 1 499 ? 19.194 -1.189 -42.652 1.00 71.12 499 ASP A N 1
ATOM 3874 C CA . ASP A 1 499 ? 20.332 -1.182 -41.698 1.00 71.12 499 ASP A CA 1
ATOM 3875 C C . ASP A 1 499 ? 21.696 -1.570 -42.307 1.00 71.12 499 ASP A C 1
ATOM 3877 O O . ASP A 1 499 ? 22.616 -1.950 -41.581 1.00 71.12 499 ASP A O 1
ATOM 3881 N N . GLY A 1 500 ? 21.853 -1.552 -43.633 1.00 65.38 500 GLY A N 1
ATOM 3882 C CA . GLY A 1 500 ? 23.125 -1.922 -44.265 1.00 65.38 500 GLY A CA 1
ATOM 3883 C C . GLY A 1 500 ? 23.859 -0.737 -44.887 1.00 65.38 500 GLY A C 1
ATOM 3884 O O . GLY A 1 500 ? 23.305 0.002 -45.701 1.00 65.38 500 GLY A O 1
ATOM 3885 N N . HIS A 1 501 ? 25.132 -0.606 -44.524 1.00 67.94 501 HIS A N 1
ATOM 3886 C CA . HIS A 1 501 ? 26.093 0.310 -45.139 1.00 67.94 501 HIS A CA 1
ATOM 3887 C C . HIS A 1 501 ? 26.938 -0.418 -46.190 1.00 67.94 501 HIS A C 1
ATOM 3889 O O . HIS A 1 501 ? 27.056 -1.647 -46.156 1.00 67.94 501 HIS A O 1
ATOM 3895 N N . GLY A 1 502 ? 27.553 0.336 -47.103 1.00 76.19 502 GLY A N 1
ATOM 3896 C CA . GLY A 1 502 ? 28.446 -0.221 -48.115 1.00 76.19 502 GLY A CA 1
ATOM 3897 C C . GLY A 1 502 ? 27.746 -1.073 -49.179 1.00 76.19 502 GLY A C 1
ATOM 3898 O O . GLY A 1 502 ? 26.596 -0.836 -49.548 1.00 76.19 502 GLY A O 1
ATOM 3899 N N . TRP A 1 503 ? 28.483 -2.040 -49.724 1.00 80.44 503 TRP A N 1
ATOM 3900 C CA . TRP A 1 503 ? 28.049 -2.852 -50.861 1.00 80.44 503 TRP A CA 1
ATOM 3901 C C . TRP A 1 503 ? 27.007 -3.894 -50.465 1.00 80.44 503 TRP A C 1
ATOM 3903 O O . TRP A 1 503 ? 27.068 -4.488 -49.386 1.00 80.44 503 TRP A O 1
ATOM 3913 N N . TRP A 1 504 ? 26.088 -4.163 -51.386 1.00 86.06 504 TRP A N 1
ATOM 3914 C CA . TRP A 1 504 ? 25.046 -5.167 -51.208 1.00 86.06 504 TRP A CA 1
ATOM 3915 C C . TRP A 1 504 ? 25.198 -6.283 -52.224 1.00 86.06 504 TRP A C 1
ATOM 3917 O O . TRP A 1 504 ? 25.591 -6.055 -53.369 1.00 86.06 504 TRP A O 1
ATOM 3927 N N . THR A 1 505 ? 24.841 -7.494 -51.812 1.00 88.44 505 THR A N 1
ATOM 3928 C CA . THR A 1 505 ? 24.634 -8.618 -52.725 1.00 88.44 505 THR A CA 1
ATOM 3929 C C . THR A 1 505 ? 23.176 -9.040 -52.686 1.00 88.44 505 THR A C 1
ATOM 3931 O O . THR A 1 505 ? 22.523 -8.937 -51.651 1.00 88.44 505 THR A O 1
ATOM 3934 N N . TYR A 1 506 ? 22.660 -9.489 -53.823 1.00 89.25 506 TYR A N 1
ATOM 3935 C CA . TYR A 1 506 ? 21.280 -9.917 -53.980 1.00 89.25 506 TYR A CA 1
ATOM 3936 C C . TYR A 1 506 ? 21.223 -11.244 -54.729 1.00 89.25 506 TYR A C 1
ATOM 3938 O O . TYR A 1 506 ? 21.984 -11.472 -55.668 1.00 89.25 506 TYR A O 1
ATOM 3946 N N . ASN A 1 507 ? 20.280 -12.097 -54.359 1.00 90.06 507 ASN A N 1
ATOM 3947 C CA . ASN A 1 507 ? 19.944 -13.322 -55.063 1.00 90.06 507 ASN A CA 1
ATOM 3948 C C . ASN A 1 507 ? 18.460 -13.280 -55.413 1.00 90.06 507 ASN A C 1
ATOM 3950 O O . ASN A 1 507 ? 17.608 -13.412 -54.532 1.00 90.06 507 ASN A O 1
ATOM 3954 N N . PHE A 1 508 ? 18.155 -13.059 -56.690 1.00 91.31 508 PHE A N 1
ATOM 3955 C CA . PHE A 1 508 ? 16.777 -12.991 -57.157 1.00 91.31 508 PHE A CA 1
ATOM 3956 C C . PHE A 1 508 ? 16.354 -14.328 -57.754 1.00 91.31 508 PHE A C 1
ATOM 3958 O O . PHE A 1 508 ? 16.944 -14.811 -58.724 1.00 91.31 508 PHE A O 1
ATOM 3965 N N . LYS A 1 509 ? 15.298 -14.909 -57.186 1.00 90.38 509 LYS A N 1
ATOM 3966 C CA . LYS A 1 509 ? 14.674 -16.147 -57.651 1.00 90.38 509 LYS A CA 1
ATOM 3967 C C . LYS A 1 509 ? 13.285 -15.806 -58.174 1.00 90.38 509 LYS A C 1
ATOM 3969 O O . LYS A 1 509 ? 12.390 -15.459 -57.403 1.00 90.38 509 LYS A O 1
ATOM 3974 N N . ILE A 1 510 ? 13.110 -15.894 -59.488 1.00 90.50 510 ILE A N 1
ATOM 3975 C CA . ILE A 1 510 ? 11.814 -15.680 -60.138 1.00 90.50 510 ILE A CA 1
ATOM 3976 C C . ILE A 1 510 ? 11.086 -17.018 -60.151 1.00 90.50 510 ILE A C 1
ATOM 3978 O O . ILE A 1 510 ? 11.617 -18.002 -60.661 1.00 90.50 510 ILE A O 1
ATOM 3982 N N . HIS A 1 511 ? 9.879 -17.047 -59.595 1.00 90.00 511 HIS A N 1
ATOM 3983 C CA . HIS A 1 511 ? 9.051 -18.246 -59.528 1.00 90.00 511 HIS A CA 1
ATOM 3984 C C . HIS A 1 511 ? 8.041 -18.299 -60.681 1.00 90.00 511 HIS A C 1
ATOM 3986 O O . HIS A 1 511 ? 7.949 -19.313 -61.367 1.00 90.00 511 HIS A O 1
ATOM 3992 N N . LEU A 1 512 ? 7.329 -17.196 -60.933 1.00 90.31 512 LEU A N 1
ATOM 3993 C CA . LEU A 1 512 ? 6.359 -17.079 -62.025 1.00 90.31 512 LEU A CA 1
ATOM 3994 C C . LEU A 1 512 ? 6.558 -15.766 -62.777 1.00 90.31 512 LEU A C 1
ATOM 3996 O O . LEU A 1 512 ? 7.001 -14.770 -62.198 1.00 90.31 512 LEU A O 1
ATOM 4000 N N . ARG A 1 513 ? 6.201 -15.763 -64.060 1.00 91.31 513 ARG A N 1
ATOM 4001 C CA . ARG A 1 513 ? 6.169 -14.574 -64.910 1.00 91.31 513 ARG A CA 1
ATOM 4002 C C . ARG A 1 513 ? 4.756 -14.328 -65.414 1.00 91.31 513 ARG A C 1
ATOM 4004 O O . ARG A 1 513 ? 4.057 -15.287 -65.733 1.00 91.31 513 ARG A O 1
ATOM 4011 N N . ASN A 1 514 ? 4.402 -13.056 -65.548 1.00 87.94 514 ASN A N 1
ATOM 4012 C CA . ASN A 1 514 ? 3.140 -12.641 -66.141 1.00 87.94 514 ASN A CA 1
ATOM 4013 C C . ASN A 1 514 ? 3.165 -12.804 -67.676 1.00 87.94 514 ASN A C 1
ATOM 4015 O O . ASN A 1 514 ? 4.181 -13.171 -68.276 1.00 87.94 514 ASN A O 1
ATOM 4019 N N . GLN A 1 515 ? 2.046 -12.480 -68.327 1.00 86.75 515 GLN A N 1
ATOM 4020 C CA . GLN A 1 515 ? 1.889 -12.576 -69.786 1.00 86.75 515 GLN A CA 1
ATOM 4021 C C . GLN A 1 515 ? 2.854 -11.672 -70.584 1.00 86.75 515 GLN A C 1
ATOM 4023 O O . GLN A 1 515 ? 3.113 -11.943 -71.752 1.00 86.75 515 GLN A O 1
ATOM 4028 N N . GLU A 1 516 ? 3.428 -10.642 -69.959 1.00 85.88 516 GLU A N 1
ATOM 4029 C CA . GLU A 1 516 ? 4.415 -9.728 -70.556 1.00 85.88 516 GLU A CA 1
ATOM 4030 C C . GLU A 1 516 ? 5.869 -10.199 -70.337 1.00 85.88 516 GLU A C 1
ATOM 4032 O O . GLU A 1 516 ? 6.821 -9.522 -70.723 1.00 85.88 516 GLU A O 1
ATOM 4037 N N . GLY A 1 517 ? 6.068 -11.357 -69.694 1.00 84.94 517 GLY A N 1
ATOM 4038 C CA . GLY A 1 517 ? 7.383 -11.917 -69.376 1.00 84.94 517 GLY A CA 1
ATOM 4039 C C . GLY A 1 517 ? 8.067 -11.288 -68.154 1.00 84.94 517 GLY A C 1
ATOM 4040 O O . GLY A 1 517 ? 9.194 -11.679 -67.813 1.00 84.94 517 GLY A O 1
ATOM 4041 N N . LYS A 1 518 ? 7.409 -10.348 -67.463 1.00 88.81 518 LYS A N 1
ATOM 4042 C CA . LYS A 1 518 ? 7.902 -9.737 -66.220 1.00 88.81 518 LYS A CA 1
ATOM 4043 C C . LYS A 1 518 ? 7.670 -10.663 -65.020 1.00 88.81 518 LYS A C 1
ATOM 4045 O O . LYS A 1 518 ? 6.762 -11.493 -65.065 1.00 88.81 518 LYS A O 1
ATOM 4050 N N . PRO A 1 519 ? 8.478 -10.571 -63.951 1.00 91.19 519 PRO A N 1
ATOM 4051 C CA . PRO A 1 519 ? 8.287 -11.386 -62.757 1.00 91.19 519 PRO A CA 1
ATOM 4052 C C . PRO A 1 519 ? 6.931 -11.075 -62.103 1.00 91.19 519 PRO A C 1
ATOM 4054 O O . PRO A 1 519 ? 6.601 -9.913 -61.886 1.00 91.19 519 PRO A O 1
ATOM 4057 N N . GLU A 1 520 ? 6.153 -12.110 -61.792 1.00 93.38 520 GLU A N 1
ATOM 4058 C CA . GLU A 1 520 ? 4.852 -12.007 -61.114 1.00 93.38 520 GLU A CA 1
ATOM 4059 C C . GLU A 1 520 ? 4.941 -12.510 -59.670 1.00 93.38 520 GLU A C 1
ATOM 4061 O O . GLU A 1 520 ? 4.451 -11.848 -58.756 1.00 93.38 520 GLU A O 1
ATOM 4066 N N . PHE A 1 521 ? 5.656 -13.622 -59.464 1.00 93.25 521 PHE A N 1
ATOM 4067 C CA . PHE A 1 521 ? 6.009 -14.155 -58.148 1.00 93.25 521 PHE A CA 1
ATOM 4068 C C . PHE A 1 521 ? 7.505 -14.432 -58.071 1.00 93.25 521 PHE A C 1
ATOM 4070 O O . PHE A 1 521 ? 8.109 -14.936 -59.023 1.00 93.25 521 PHE A O 1
ATOM 4077 N N . GLY A 1 522 ? 8.110 -14.149 -56.925 1.00 91.62 522 GLY A N 1
ATOM 4078 C CA . GLY A 1 522 ? 9.535 -14.365 -56.716 1.00 91.62 522 GLY A CA 1
ATOM 4079 C C . GLY A 1 522 ? 10.007 -13.893 -55.351 1.00 91.62 522 GLY A C 1
ATOM 4080 O O . GLY A 1 522 ? 9.231 -13.387 -54.544 1.00 91.62 522 GLY A O 1
ATOM 4081 N N . VAL A 1 523 ? 11.298 -14.063 -55.098 1.00 92.62 523 VAL A N 1
ATOM 4082 C CA . VAL A 1 523 ? 11.927 -13.666 -53.840 1.00 92.62 523 VAL A CA 1
ATOM 4083 C C . VAL A 1 523 ? 13.320 -13.115 -54.094 1.00 92.62 523 VAL A C 1
ATOM 4085 O O . VAL A 1 523 ? 14.074 -13.677 -54.891 1.00 92.62 523 VAL A O 1
ATOM 4088 N N . VAL A 1 524 ? 13.657 -12.016 -53.424 1.00 91.75 524 VAL A N 1
ATOM 4089 C CA . VAL A 1 524 ? 15.018 -11.478 -53.400 1.00 91.75 524 VAL A CA 1
ATOM 4090 C C . VAL A 1 524 ? 15.575 -11.660 -51.999 1.00 91.75 524 VAL A C 1
ATOM 4092 O O . VAL A 1 524 ? 15.010 -11.161 -51.029 1.00 91.75 524 VAL A O 1
ATOM 4095 N N . GLU A 1 525 ? 16.697 -12.361 -51.906 1.00 91.38 525 GLU A N 1
ATOM 4096 C CA . GLU A 1 525 ? 17.529 -12.414 -50.704 1.00 91.38 525 GLU A CA 1
ATOM 4097 C C . GLU A 1 525 ? 18.624 -11.357 -50.854 1.00 91.38 525 GLU A C 1
ATOM 4099 O O . GLU A 1 525 ? 19.315 -11.346 -51.869 1.00 91.38 525 GLU A O 1
ATOM 4104 N N . ALA A 1 526 ? 18.777 -10.462 -49.884 1.00 89.44 526 ALA A N 1
ATOM 4105 C CA . ALA A 1 526 ? 19.806 -9.429 -49.879 1.00 89.44 526 ALA A CA 1
ATOM 4106 C C . ALA A 1 526 ? 20.750 -9.617 -48.694 1.00 89.44 526 ALA A C 1
ATOM 4108 O O . ALA A 1 526 ? 20.292 -9.833 -47.577 1.00 89.44 526 ALA A O 1
ATOM 4109 N N . THR A 1 527 ? 22.048 -9.453 -48.911 1.00 87.00 527 THR A N 1
ATOM 4110 C CA . THR A 1 527 ? 23.058 -9.495 -47.849 1.00 87.00 527 THR A CA 1
ATOM 4111 C C . THR A 1 527 ? 23.866 -8.207 -47.872 1.00 87.00 527 THR A C 1
ATOM 4113 O O . THR A 1 527 ? 24.409 -7.829 -48.915 1.00 87.00 527 THR A O 1
ATOM 4116 N N . SER A 1 528 ? 23.936 -7.526 -46.727 1.00 85.38 528 SER A N 1
ATOM 4117 C CA . SER A 1 528 ? 24.729 -6.303 -46.562 1.00 85.38 528 SER A CA 1
ATOM 4118 C C . SER A 1 528 ? 26.220 -6.602 -46.361 1.00 85.38 528 SER A C 1
ATOM 4120 O O . SER A 1 528 ? 26.599 -7.722 -46.013 1.00 85.38 528 SER A O 1
ATOM 4122 N N . ALA A 1 529 ? 27.075 -5.580 -46.486 1.00 80.06 529 ALA A N 1
ATOM 4123 C CA . ALA A 1 529 ? 28.505 -5.680 -46.169 1.00 80.06 529 ALA A CA 1
ATOM 4124 C C . ALA A 1 529 ? 28.790 -6.073 -44.703 1.00 80.06 529 ALA A C 1
ATOM 4126 O O . ALA A 1 529 ? 29.854 -6.609 -44.405 1.00 80.06 529 ALA A O 1
ATOM 4127 N N . ALA A 1 530 ? 27.833 -5.853 -43.794 1.00 79.69 530 ALA A N 1
ATOM 4128 C CA . ALA A 1 530 ? 27.903 -6.266 -42.391 1.00 79.69 530 ALA A CA 1
ATOM 4129 C C . ALA A 1 530 ? 27.392 -7.704 -42.150 1.00 79.69 530 ALA A C 1
ATOM 4131 O O . ALA A 1 530 ? 27.148 -8.088 -41.009 1.00 79.69 530 ALA A O 1
ATOM 4132 N N . ASN A 1 531 ? 27.205 -8.496 -43.215 1.00 76.56 531 ASN A N 1
ATOM 4133 C CA . ASN A 1 531 ? 26.686 -9.867 -43.181 1.00 76.56 531 ASN A CA 1
ATOM 4134 C C . ASN A 1 531 ? 25.270 -9.992 -42.582 1.00 76.56 531 ASN A C 1
ATOM 4136 O O . ASN A 1 531 ? 24.905 -11.017 -42.007 1.00 76.56 531 ASN A O 1
ATOM 4140 N N . ILE A 1 532 ? 24.456 -8.941 -42.721 1.00 79.62 532 ILE A N 1
ATOM 4141 C CA . ILE A 1 532 ? 23.049 -8.952 -42.315 1.00 79.62 532 ILE A CA 1
ATOM 4142 C C . ILE A 1 532 ? 22.212 -9.378 -43.518 1.00 79.62 532 ILE A C 1
ATOM 4144 O O . ILE A 1 532 ? 22.286 -8.750 -44.577 1.00 79.62 532 ILE A O 1
ATOM 4148 N N . MET A 1 533 ? 21.409 -10.427 -43.347 1.00 84.62 533 MET A N 1
ATOM 4149 C CA . MET A 1 533 ? 20.527 -10.937 -44.393 1.00 84.62 533 MET A CA 1
ATOM 4150 C C . MET A 1 533 ? 19.125 -10.340 -44.293 1.00 84.62 533 MET A C 1
ATOM 4152 O O . MET A 1 533 ? 18.550 -10.227 -43.210 1.00 84.62 533 MET A O 1
ATOM 4156 N N . TYR A 1 534 ? 18.559 -10.026 -45.451 1.00 87.31 534 TYR A N 1
ATOM 4157 C CA . TYR A 1 534 ? 17.191 -9.576 -45.637 1.00 87.31 534 TYR A CA 1
ATOM 4158 C C . TYR A 1 534 ? 16.513 -10.382 -46.741 1.00 87.31 534 TYR A C 1
ATOM 4160 O O . TYR A 1 534 ? 17.168 -10.921 -47.632 1.00 87.31 534 TYR A O 1
ATOM 4168 N N . ILE A 1 535 ? 15.189 -10.427 -46.712 1.00 89.25 535 ILE A N 1
ATOM 4169 C CA . ILE A 1 535 ? 14.369 -11.037 -47.751 1.00 89.25 535 ILE A CA 1
ATOM 4170 C C . ILE A 1 535 ? 13.212 -10.114 -48.119 1.00 89.25 535 ILE A C 1
ATOM 4172 O O . ILE A 1 535 ? 12.674 -9.412 -47.265 1.00 89.25 535 ILE A O 1
ATOM 4176 N N . ILE A 1 536 ? 12.821 -10.106 -49.386 1.00 91.00 536 ILE A N 1
ATOM 4177 C CA . ILE A 1 536 ? 11.594 -9.458 -49.850 1.00 91.00 536 ILE A CA 1
ATOM 4178 C C . ILE A 1 536 ? 10.898 -10.352 -50.869 1.00 91.00 536 ILE A C 1
ATOM 4180 O O . ILE A 1 536 ? 11.542 -10.996 -51.701 1.00 91.00 536 ILE A O 1
ATOM 4184 N N . VAL A 1 537 ? 9.571 -10.405 -50.784 1.00 91.06 537 VAL A N 1
ATOM 4185 C CA . VAL A 1 537 ? 8.730 -11.263 -51.621 1.00 91.06 537 VAL A CA 1
ATOM 4186 C C . VAL A 1 537 ? 7.995 -10.415 -52.650 1.00 91.06 537 VAL A C 1
ATOM 4188 O O . VAL A 1 537 ? 7.402 -9.387 -52.315 1.00 91.06 537 VAL A O 1
ATOM 4191 N N . LEU A 1 538 ? 8.047 -10.867 -53.900 1.00 92.25 538 LEU A N 1
ATOM 4192 C CA . LEU A 1 538 ? 7.272 -10.327 -55.004 1.00 92.25 538 LEU A CA 1
ATOM 4193 C C . LEU A 1 538 ? 5.943 -11.073 -55.104 1.00 92.25 538 LEU A C 1
ATOM 4195 O O . LEU A 1 538 ? 5.939 -12.299 -55.249 1.00 92.25 538 LEU A O 1
ATOM 4199 N N . THR A 1 539 ? 4.844 -10.325 -55.113 1.00 90.88 539 THR A N 1
ATOM 4200 C CA . THR A 1 539 ? 3.487 -10.866 -55.219 1.00 90.88 539 THR A CA 1
ATOM 4201 C C . THR A 1 539 ? 2.705 -10.056 -56.244 1.00 90.88 539 THR A C 1
ATOM 4203 O O . THR A 1 539 ? 2.600 -8.837 -56.114 1.00 90.88 539 THR A O 1
ATOM 4206 N N . ASN A 1 540 ? 2.150 -10.717 -57.263 1.00 90.50 540 ASN A N 1
ATOM 4207 C CA . ASN A 1 540 ? 1.382 -10.088 -58.347 1.00 90.50 540 ASN A CA 1
ATOM 4208 C C . ASN A 1 540 ? 2.128 -8.916 -59.023 1.00 90.50 540 ASN A C 1
ATOM 4210 O O . ASN A 1 540 ? 1.543 -7.877 -59.328 1.00 90.50 540 ASN A O 1
ATOM 4214 N N . GLY A 1 541 ? 3.446 -9.055 -59.205 1.00 87.94 541 GLY A N 1
ATOM 4215 C CA . GLY A 1 541 ? 4.292 -8.025 -59.819 1.00 87.94 541 GLY A CA 1
ATOM 4216 C C . GLY A 1 541 ? 4.530 -6.776 -58.956 1.00 87.94 541 GLY A C 1
ATOM 4217 O O . GLY A 1 541 ? 5.071 -5.792 -59.456 1.00 87.94 541 GLY A O 1
ATOM 4218 N N . GLN A 1 542 ? 4.150 -6.803 -57.675 1.00 89.94 542 GLN A N 1
ATOM 4219 C CA . GLN A 1 542 ? 4.366 -5.726 -56.704 1.00 89.94 542 GLN A CA 1
ATOM 4220 C C . GLN A 1 542 ? 5.178 -6.220 -55.500 1.00 89.94 542 GLN A C 1
ATOM 4222 O O . GLN A 1 542 ? 5.232 -7.418 -55.216 1.00 89.94 542 GLN A O 1
ATOM 4227 N N . TRP A 1 543 ? 5.772 -5.284 -54.753 1.00 91.06 543 TRP A N 1
ATOM 4228 C CA . TRP A 1 543 ? 6.558 -5.546 -53.538 1.00 91.06 543 TRP A CA 1
ATOM 4229 C C . TRP A 1 543 ? 5.803 -5.090 -52.273 1.00 91.06 543 TRP A C 1
ATOM 4231 O O . TRP A 1 543 ? 6.222 -4.134 -51.620 1.00 91.06 543 TRP A O 1
ATOM 4241 N N . PRO A 1 544 ? 4.664 -5.716 -51.922 1.00 81.19 544 PRO A N 1
ATOM 4242 C CA . PRO A 1 544 ? 3.713 -5.159 -50.954 1.00 81.19 544 PRO A CA 1
ATOM 4243 C C . PRO A 1 544 ? 4.202 -5.176 -49.501 1.00 81.19 544 PRO A C 1
ATOM 4245 O O . PRO A 1 544 ? 3.626 -4.497 -48.658 1.00 81.19 544 PRO A O 1
ATOM 4248 N N . HIS A 1 545 ? 5.230 -5.966 -49.191 1.00 78.50 545 HIS A N 1
ATOM 4249 C CA . HIS A 1 545 ? 5.589 -6.296 -47.812 1.00 78.50 545 HIS A CA 1
ATOM 4250 C C . HIS A 1 545 ? 6.899 -5.661 -47.319 1.00 78.50 545 HIS A C 1
ATOM 4252 O O . HIS A 1 545 ? 7.223 -5.787 -46.143 1.00 78.50 545 HIS A O 1
ATOM 4258 N N . GLY A 1 546 ? 7.644 -4.964 -48.186 1.00 83.50 546 GLY A N 1
ATOM 4259 C CA . GLY A 1 546 ? 8.949 -4.395 -47.829 1.00 83.50 546 GLY A CA 1
ATOM 4260 C C . GLY A 1 546 ? 10.005 -5.450 -47.453 1.00 83.50 546 GLY A C 1
ATOM 4261 O O . GLY A 1 546 ? 9.789 -6.654 -47.582 1.00 83.50 546 GLY A O 1
ATOM 4262 N N . TRP A 1 547 ? 11.188 -4.997 -47.033 1.00 86.12 547 TRP A N 1
ATOM 4263 C CA . TRP A 1 547 ? 12.298 -5.880 -46.657 1.00 86.12 547 TRP A CA 1
ATOM 4264 C C . TRP A 1 547 ? 12.152 -6.418 -45.229 1.00 86.12 547 TRP A C 1
ATOM 4266 O O . TRP A 1 547 ? 11.967 -5.649 -44.290 1.00 86.12 547 TRP A O 1
ATOM 4276 N N . PHE A 1 548 ? 12.356 -7.723 -45.058 1.00 80.44 548 PHE A N 1
ATOM 4277 C CA . PHE A 1 548 ? 12.367 -8.417 -43.770 1.00 80.44 548 PHE A CA 1
ATOM 4278 C C . PHE A 1 548 ? 13.780 -8.841 -43.394 1.00 80.44 548 PHE A C 1
ATOM 4280 O O . PHE A 1 548 ? 14.443 -9.526 -44.168 1.00 80.44 548 PHE A O 1
ATOM 4287 N N . LYS A 1 549 ? 14.242 -8.468 -42.201 1.00 81.00 549 LYS A N 1
ATOM 4288 C CA . LYS A 1 549 ? 15.546 -8.882 -41.665 1.00 81.00 549 LYS A CA 1
ATOM 4289 C C . LYS A 1 549 ? 15.486 -10.319 -41.146 1.00 81.00 549 LYS A C 1
ATOM 4291 O O . LYS A 1 549 ? 14.558 -10.670 -40.423 1.00 81.00 549 LYS A O 1
ATOM 4296 N N . ILE A 1 550 ? 16.493 -11.131 -41.458 1.00 72.94 550 ILE A N 1
ATOM 4297 C CA . ILE A 1 550 ? 16.651 -12.492 -40.929 1.00 72.94 550 ILE A CA 1
ATOM 4298 C C . ILE A 1 550 ? 17.776 -12.470 -39.888 1.00 72.94 550 ILE A C 1
ATOM 4300 O O . ILE A 1 550 ? 18.945 -12.316 -40.237 1.00 72.94 550 ILE A O 1
ATOM 4304 N N . VAL A 1 551 ? 17.437 -12.632 -38.606 1.00 64.19 551 VAL A N 1
ATOM 4305 C CA . VAL A 1 551 ? 18.417 -12.724 -37.509 1.00 64.19 551 VAL A CA 1
ATOM 4306 C C . VAL A 1 551 ? 18.694 -14.204 -37.215 1.00 64.19 551 VAL A C 1
ATOM 4308 O O . VAL A 1 551 ? 17.774 -14.936 -36.858 1.00 64.19 551 VAL A O 1
ATOM 4311 N N . ARG A 1 552 ? 19.945 -14.667 -37.361 1.00 54.97 552 ARG A N 1
ATOM 4312 C CA . ARG A 1 552 ? 20.391 -15.994 -36.889 1.00 54.97 552 ARG A CA 1
ATOM 4313 C C . ARG A 1 552 ? 21.461 -15.837 -35.811 1.00 54.97 552 ARG A C 1
ATOM 4315 O O . ARG A 1 552 ? 22.561 -15.395 -36.115 1.00 54.97 552 ARG A O 1
ATOM 4322 N N . GLU A 1 553 ? 21.155 -16.293 -34.600 1.00 51.84 553 GLU A N 1
ATOM 4323 C CA . GLU A 1 553 ? 22.129 -16.639 -33.558 1.00 51.84 553 GLU A CA 1
ATOM 4324 C C . GLU A 1 553 ? 21.696 -17.983 -32.942 1.00 51.84 553 GLU A C 1
ATOM 4326 O O . GLU A 1 553 ? 20.568 -18.111 -32.468 1.00 51.84 553 GLU A O 1
ATOM 4331 N N . ASN A 1 554 ? 22.583 -18.986 -32.950 1.00 53.25 554 ASN A N 1
ATOM 4332 C CA . ASN A 1 554 ? 22.437 -20.258 -32.219 1.00 53.25 554 ASN A CA 1
ATOM 4333 C C . ASN A 1 554 ? 21.150 -21.073 -32.497 1.00 53.25 554 ASN A C 1
ATOM 4335 O O . ASN A 1 554 ? 20.470 -21.469 -31.554 1.00 53.25 554 ASN A O 1
ATOM 4339 N N . ASP A 1 555 ? 20.808 -21.312 -33.770 1.00 49.22 555 ASP A N 1
ATOM 4340 C CA . ASP A 1 555 ? 19.702 -22.189 -34.227 1.00 49.22 555 ASP A CA 1
ATOM 4341 C C . ASP A 1 555 ? 18.287 -21.883 -33.692 1.00 49.22 555 ASP A C 1
ATOM 4343 O O . ASP A 1 555 ? 17.336 -22.609 -33.980 1.00 49.22 555 ASP A O 1
ATOM 4347 N N . ASN A 1 556 ? 18.105 -20.762 -32.995 1.00 46.22 556 ASN A N 1
ATOM 4348 C CA . ASN A 1 556 ? 16.801 -20.292 -32.548 1.00 46.22 556 ASN A CA 1
ATOM 4349 C C . ASN A 1 556 ? 16.257 -19.239 -33.515 1.00 46.22 556 ASN A C 1
ATOM 4351 O O . ASN A 1 556 ? 16.944 -18.274 -33.860 1.00 46.22 556 ASN A O 1
ATOM 4355 N N . VAL A 1 557 ? 14.991 -19.383 -33.916 1.00 54.09 557 VAL A N 1
ATOM 4356 C CA . VAL A 1 557 ? 14.261 -18.292 -34.570 1.00 54.09 557 VAL A CA 1
ATOM 4357 C C . VAL A 1 557 ? 14.059 -17.198 -33.527 1.00 54.09 557 VAL A C 1
ATOM 4359 O O . VAL A 1 557 ? 13.240 -17.338 -32.622 1.00 54.09 557 VAL A O 1
ATOM 4362 N N . GLN A 1 558 ? 14.821 -16.113 -33.633 1.00 53.28 558 GLN A N 1
ATOM 4363 C CA . GLN A 1 558 ? 14.611 -14.935 -32.804 1.00 53.28 558 GLN A CA 1
ATOM 4364 C C . GLN A 1 558 ? 13.767 -13.921 -33.568 1.00 53.28 558 GLN A C 1
ATOM 4366 O O . GLN A 1 558 ? 14.216 -13.327 -34.546 1.00 53.28 558 GLN A O 1
ATOM 4371 N N . LEU A 1 559 ? 12.544 -13.700 -33.094 1.00 60.44 559 LEU A N 1
ATOM 4372 C CA . LEU A 1 559 ? 11.746 -12.542 -33.478 1.00 60.44 559 LEU A CA 1
ATOM 4373 C C . LEU A 1 559 ? 12.199 -11.362 -32.606 1.00 60.44 559 LEU A C 1
ATOM 4375 O O . LEU A 1 559 ? 11.645 -11.131 -31.534 1.00 60.44 559 LEU A O 1
ATOM 4379 N N . ARG A 1 560 ? 13.260 -10.658 -33.018 1.00 47.31 560 ARG A N 1
ATOM 4380 C CA . ARG A 1 560 ? 13.641 -9.375 -32.401 1.00 47.31 560 ARG A CA 1
ATOM 4381 C C . ARG A 1 560 ? 12.821 -8.256 -33.045 1.00 47.31 560 ARG A C 1
ATOM 4383 O O . ARG A 1 560 ? 12.608 -8.282 -34.253 1.00 47.31 560 ARG A O 1
ATOM 4390 N N . ASP A 1 561 ? 12.345 -7.316 -32.232 1.00 49.06 561 ASP A N 1
ATOM 4391 C CA . ASP A 1 561 ? 11.578 -6.139 -32.672 1.00 49.06 561 ASP A CA 1
ATOM 4392 C C . ASP A 1 561 ? 10.290 -6.463 -33.455 1.00 49.06 561 ASP A C 1
ATOM 4394 O O . ASP A 1 561 ? 9.930 -5.773 -34.412 1.00 49.06 561 ASP A O 1
ATOM 4398 N N . LEU A 1 562 ? 9.571 -7.522 -33.054 1.00 63.78 562 LEU A N 1
ATOM 4399 C CA . LEU A 1 562 ? 8.299 -7.899 -33.671 1.00 63.78 562 LEU A CA 1
ATOM 4400 C C . LEU A 1 562 ? 7.258 -6.774 -33.506 1.00 63.78 562 LEU A C 1
ATOM 4402 O O . LEU A 1 562 ? 6.628 -6.633 -32.460 1.00 63.78 562 LEU A O 1
ATOM 4406 N N . LYS A 1 563 ? 7.060 -5.984 -34.566 1.00 57.88 563 LYS A N 1
ATOM 4407 C CA . LYS A 1 563 ? 6.068 -4.906 -34.634 1.00 57.88 563 LYS A CA 1
ATOM 4408 C C . LYS A 1 563 ? 4.819 -5.390 -35.373 1.00 57.88 563 LYS A C 1
ATOM 4410 O O . LYS A 1 563 ? 4.725 -5.285 -36.593 1.00 57.88 563 LYS A O 1
ATOM 4415 N N . LEU A 1 564 ? 3.861 -5.936 -34.626 1.00 66.00 564 LEU A N 1
ATOM 4416 C CA . LEU A 1 564 ? 2.577 -6.402 -35.157 1.00 66.00 564 LEU A CA 1
ATOM 4417 C C . LEU A 1 564 ? 1.582 -5.238 -35.278 1.00 66.00 564 LEU A C 1
ATOM 4419 O O . LEU A 1 564 ? 0.708 -5.036 -34.442 1.00 66.00 564 LEU A O 1
ATOM 4423 N N . THR A 1 565 ? 1.732 -4.427 -36.321 1.00 55.59 565 THR A N 1
ATOM 4424 C CA . THR A 1 565 ? 0.786 -3.349 -36.640 1.00 55.59 565 THR A CA 1
ATOM 4425 C C . THR A 1 565 ? -0.201 -3.816 -37.699 1.00 55.59 565 THR A C 1
ATOM 4427 O O . THR A 1 565 ? 0.211 -4.119 -38.817 1.00 55.59 565 THR A O 1
ATOM 4430 N N . GLN A 1 566 ? -1.494 -3.839 -37.377 1.00 60.72 566 GLN A N 1
ATOM 4431 C CA . GLN A 1 566 ? -2.548 -3.967 -38.383 1.00 60.72 566 GLN A CA 1
ATOM 4432 C C . GLN A 1 566 ? -3.083 -2.575 -38.715 1.00 60.72 566 GLN A C 1
ATOM 4434 O O . GLN A 1 566 ? -3.377 -1.784 -37.820 1.00 60.72 566 GLN A O 1
ATOM 4439 N N . TYR A 1 567 ? -3.179 -2.286 -40.008 1.00 49.50 567 TYR A N 1
ATOM 4440 C CA . TYR A 1 567 ? -3.874 -1.124 -40.542 1.00 49.50 567 TYR A CA 1
ATOM 4441 C C . TYR A 1 567 ? -5.315 -1.595 -40.817 1.00 49.50 567 TYR A C 1
ATOM 4443 O O . TYR A 1 567 ? -5.522 -2.461 -41.664 1.00 49.50 567 TYR A O 1
ATOM 4451 N N . ASP A 1 568 ? -6.282 -1.078 -40.057 1.00 52.62 568 ASP A N 1
ATOM 4452 C CA . ASP A 1 568 ? -7.713 -0.993 -40.414 1.00 52.62 568 ASP A CA 1
ATOM 4453 C C . ASP A 1 568 ? -8.775 -2.067 -40.073 1.00 52.62 568 ASP A C 1
ATOM 4455 O O . ASP A 1 568 ? -9.909 -1.904 -40.514 1.00 52.62 568 ASP A O 1
ATOM 4459 N N . THR A 1 569 ? -8.570 -3.074 -39.211 1.00 46.31 569 THR A N 1
ATOM 4460 C CA . THR A 1 569 ? -9.739 -3.847 -38.701 1.00 46.31 569 THR A CA 1
ATOM 4461 C C . THR A 1 569 ? -9.529 -4.437 -37.305 1.00 46.31 569 THR A C 1
ATOM 4463 O O . THR A 1 569 ? -8.925 -5.498 -37.217 1.00 46.31 569 THR A O 1
ATOM 4466 N N . GLY A 1 570 ? -10.082 -3.806 -36.255 1.00 55.50 570 GLY A N 1
ATOM 4467 C CA . GLY A 1 570 ? -10.429 -4.365 -34.923 1.00 55.50 570 GLY A CA 1
ATOM 4468 C C . GLY A 1 570 ? -9.321 -4.968 -34.039 1.00 55.50 570 GLY A C 1
ATOM 4469 O O . GLY A 1 570 ? -9.243 -4.671 -32.850 1.00 55.50 570 GLY A O 1
ATOM 4470 N N . PHE A 1 571 ? -8.455 -5.789 -34.615 1.00 54.44 571 PHE A N 1
ATOM 4471 C CA . PHE A 1 571 ? -7.309 -6.439 -34.012 1.00 54.44 571 PHE A CA 1
ATOM 4472 C C . PHE A 1 571 ? -6.039 -5.735 -34.499 1.00 54.44 571 PHE A C 1
ATOM 4474 O O . PHE A 1 571 ? -5.930 -5.361 -35.663 1.00 54.44 571 PHE A O 1
ATOM 4481 N N . SER A 1 572 ? -5.084 -5.510 -33.603 1.00 57.94 572 SER A N 1
ATOM 4482 C CA . SER A 1 572 ? -3.691 -5.252 -33.978 1.00 57.94 572 SER A CA 1
ATOM 4483 C C . SER A 1 572 ? -2.988 -6.603 -34.060 1.00 57.94 572 SER A C 1
ATOM 4485 O O . SER A 1 572 ? -3.357 -7.508 -33.312 1.00 57.94 572 SER A O 1
ATOM 4487 N N . GLY A 1 573 ? -2.055 -6.770 -35.004 1.00 66.44 573 GLY A N 1
ATOM 4488 C CA . GLY A 1 573 ? -1.541 -8.085 -35.389 1.00 66.44 573 GLY A CA 1
ATOM 4489 C C . GLY A 1 573 ? -1.242 -8.999 -34.195 1.00 66.44 573 GLY A C 1
ATOM 4490 O O . GLY A 1 573 ? -0.733 -8.577 -33.156 1.00 66.44 573 GLY A O 1
ATOM 4491 N N . HIS A 1 574 ? -1.608 -10.263 -34.346 1.00 72.19 574 HIS A N 1
ATOM 4492 C CA . HIS A 1 574 ? -1.695 -11.209 -33.247 1.00 72.19 574 HIS A CA 1
ATOM 4493 C C . HIS A 1 574 ? -0.640 -12.311 -33.373 1.00 72.19 574 HIS A C 1
ATOM 4495 O O . HIS A 1 574 ? -0.253 -12.709 -34.471 1.00 72.19 574 HIS A O 1
ATOM 4501 N N . LEU A 1 575 ? -0.162 -12.810 -32.235 1.00 80.44 575 LEU A N 1
ATOM 4502 C CA . LEU A 1 575 ? 0.699 -13.988 -32.173 1.00 80.44 575 LEU A CA 1
ATOM 4503 C C . LEU A 1 575 ? -0.178 -15.223 -31.953 1.00 80.44 575 LEU A C 1
ATOM 4505 O O . LEU A 1 575 ? -0.863 -15.284 -30.936 1.00 80.44 575 LEU A O 1
ATOM 4509 N N . GLU A 1 576 ? -0.148 -16.198 -32.869 1.00 83.94 576 GLU A N 1
ATOM 4510 C CA . GLU A 1 576 ? -0.885 -17.470 -32.748 1.00 83.94 576 GLU A CA 1
ATOM 4511 C C . GLU A 1 576 ? 0.040 -18.654 -32.508 1.00 83.94 576 GLU A C 1
ATOM 4513 O O . GLU A 1 576 ? 1.073 -18.802 -33.161 1.00 83.94 576 GLU A O 1
ATOM 4518 N N . LEU A 1 577 ? -0.400 -19.557 -31.638 1.00 85.06 577 LEU A N 1
ATOM 4519 C CA . LEU A 1 577 ? 0.180 -20.876 -31.446 1.00 85.06 577 LEU A CA 1
ATOM 4520 C C . LEU A 1 577 ? -0.923 -21.921 -31.630 1.00 85.06 577 LEU A C 1
ATOM 4522 O O . LEU A 1 577 ? -1.946 -21.875 -30.944 1.00 85.06 577 LEU A O 1
ATOM 4526 N N . TYR A 1 578 ? -0.707 -22.869 -32.541 1.00 86.00 578 TYR A N 1
ATOM 4527 C CA . TYR A 1 578 ? -1.625 -23.980 -32.785 1.00 86.00 578 TYR A CA 1
ATOM 4528 C C . TYR A 1 578 ? -1.083 -25.275 -32.183 1.00 86.00 578 TYR A C 1
ATOM 4530 O O . TYR A 1 578 ? 0.034 -25.691 -32.489 1.00 86.00 578 TYR A O 1
ATOM 4538 N N . ASN A 1 579 ? -1.912 -25.968 -31.405 1.00 86.56 579 ASN A N 1
ATOM 4539 C CA . ASN A 1 579 ? -1.658 -27.354 -31.022 1.00 86.56 579 ASN A CA 1
ATOM 4540 C C . ASN A 1 579 ? -2.233 -28.269 -32.103 1.00 86.56 579 ASN A C 1
ATOM 4542 O O . ASN A 1 579 ? -3.454 -28.391 -32.229 1.00 86.56 579 ASN A O 1
ATOM 4546 N N . ILE A 1 580 ? -1.360 -28.896 -32.889 1.00 84.38 580 ILE A N 1
ATOM 4547 C CA . ILE A 1 580 ? -1.740 -29.760 -34.011 1.00 84.38 580 ILE A CA 1
ATOM 4548 C C . ILE A 1 580 ? -1.724 -31.223 -33.561 1.00 84.38 580 ILE A C 1
ATOM 4550 O O . ILE A 1 580 ? -0.706 -31.723 -33.089 1.00 84.38 580 ILE A O 1
ATOM 4554 N N . GLN A 1 581 ? -2.834 -31.934 -33.762 1.00 84.81 581 GLN A N 1
ATOM 4555 C CA . GLN A 1 581 ? -2.932 -33.381 -33.564 1.00 84.81 581 GLN A CA 1
ATOM 4556 C C . GLN A 1 581 ? -3.481 -34.026 -34.837 1.00 84.81 581 GLN A C 1
ATOM 4558 O O . GLN A 1 581 ? -4.499 -33.583 -35.370 1.00 84.81 581 GLN A O 1
ATOM 4563 N N . ASN A 1 582 ? -2.826 -35.080 -35.335 1.00 86.75 582 ASN A N 1
ATOM 4564 C CA . ASN A 1 582 ? -3.198 -35.754 -36.589 1.00 86.75 582 ASN A CA 1
ATOM 4565 C C . ASN A 1 582 ? -3.377 -34.770 -37.760 1.00 86.75 582 ASN A C 1
ATOM 4567 O O . ASN A 1 582 ? -4.360 -34.844 -38.495 1.00 86.75 582 ASN A O 1
ATOM 4571 N N . ASN A 1 583 ? -2.454 -33.813 -37.895 1.00 82.00 583 ASN A N 1
ATOM 4572 C CA . ASN A 1 583 ? -2.490 -32.752 -38.907 1.00 82.00 583 ASN A CA 1
ATOM 4573 C C . ASN A 1 583 ? -3.695 -31.791 -38.838 1.00 82.00 583 ASN A C 1
ATOM 4575 O O . ASN A 1 583 ? -3.880 -30.991 -39.750 1.00 82.00 583 ASN A O 1
ATOM 4579 N N . ASN A 1 584 ? -4.486 -31.828 -37.761 1.00 83.75 584 ASN A N 1
ATOM 4580 C CA . ASN A 1 584 ? -5.594 -30.906 -37.532 1.00 83.75 584 ASN A CA 1
ATOM 4581 C C . ASN A 1 584 ? -5.300 -30.008 -36.320 1.00 83.75 584 ASN A C 1
ATOM 4583 O O . ASN A 1 584 ? -4.893 -30.524 -35.273 1.00 83.75 584 ASN A O 1
ATOM 4587 N N . PRO A 1 585 ? -5.512 -28.686 -36.413 1.00 82.69 585 PRO A N 1
ATOM 4588 C CA . PRO A 1 585 ? -5.377 -27.797 -35.269 1.00 82.69 585 PRO A CA 1
ATOM 4589 C C . PRO A 1 585 ? -6.504 -28.080 -34.265 1.00 82.69 585 PRO A C 1
ATOM 4591 O O . PRO A 1 585 ? -7.685 -28.014 -34.598 1.00 82.69 585 PRO A O 1
ATOM 4594 N N . LYS A 1 586 ? -6.131 -28.442 -33.037 1.00 86.44 586 LYS A N 1
ATOM 4595 C CA . LYS A 1 586 ? -7.053 -28.770 -31.938 1.00 86.44 586 LYS A CA 1
ATOM 4596 C C . LYS A 1 586 ? -7.126 -27.660 -30.898 1.00 86.44 586 LYS A C 1
ATOM 4598 O O . LYS A 1 586 ? -8.199 -27.357 -30.386 1.00 86.44 586 LYS A O 1
ATOM 4603 N N . GLY A 1 587 ? -5.983 -27.045 -30.608 1.00 87.06 587 GLY A N 1
ATOM 4604 C CA . GLY A 1 587 ? -5.874 -25.924 -29.681 1.00 87.06 587 GLY A CA 1
ATOM 4605 C C . GLY A 1 587 ? -5.335 -24.683 -30.372 1.00 87.06 587 GLY A C 1
ATOM 4606 O O . GLY A 1 587 ? -4.527 -24.787 -31.294 1.00 87.06 587 GLY A O 1
ATOM 4607 N N . LEU A 1 588 ? -5.777 -23.530 -29.892 1.00 87.06 588 LEU A N 1
ATOM 4608 C CA . LEU A 1 588 ? -5.325 -22.209 -30.298 1.00 87.06 588 LEU A CA 1
ATOM 4609 C C . LEU A 1 588 ? -4.948 -21.420 -29.042 1.00 87.06 588 LEU A C 1
ATOM 4611 O O . LEU A 1 588 ? -5.740 -21.340 -28.107 1.00 87.06 588 LEU A O 1
ATOM 4615 N N . THR A 1 589 ? -3.775 -20.802 -29.039 1.00 89.44 589 THR A N 1
ATOM 4616 C CA . THR A 1 589 ? -3.391 -19.783 -28.056 1.00 89.44 589 THR A CA 1
ATOM 4617 C C . THR A 1 589 ? -3.031 -18.511 -28.805 1.00 89.44 589 THR A C 1
ATOM 4619 O O . THR A 1 589 ? -2.283 -18.575 -29.779 1.00 89.44 589 THR A O 1
ATOM 4622 N N . GLN A 1 590 ? -3.568 -17.367 -28.379 1.00 86.69 590 GLN A N 1
ATOM 4623 C CA . GLN A 1 590 ? -3.325 -16.076 -29.022 1.00 86.69 590 GLN A CA 1
ATOM 4624 C C . GLN A 1 590 ? -2.952 -14.989 -28.016 1.00 86.69 590 GLN A C 1
ATOM 4626 O O . GLN A 1 590 ? -3.509 -14.941 -26.919 1.00 86.69 590 GLN A O 1
ATOM 4631 N N . LEU A 1 591 ? -2.058 -14.092 -28.433 1.00 87.25 591 LEU A N 1
ATOM 4632 C CA . LEU A 1 591 ? -1.785 -12.812 -27.778 1.00 87.25 591 LEU A CA 1
ATOM 4633 C C . LEU A 1 591 ? -1.993 -11.685 -28.793 1.00 87.25 591 LEU A C 1
ATOM 4635 O O . LEU A 1 591 ? -1.380 -11.704 -29.862 1.00 87.25 591 LEU A O 1
ATOM 4639 N N . TYR A 1 592 ? -2.843 -10.717 -28.463 1.00 82.50 592 TYR A N 1
ATOM 4640 C CA . TYR A 1 592 ? -3.141 -9.583 -29.338 1.00 82.50 592 TYR A CA 1
ATOM 4641 C C . TYR A 1 592 ? -3.592 -8.353 -28.551 1.00 82.50 592 TYR A C 1
ATOM 4643 O O . TYR A 1 592 ? -4.023 -8.478 -27.406 1.00 82.50 592 TYR A O 1
ATOM 4651 N N . ASN A 1 593 ? -3.515 -7.174 -29.177 1.00 83.19 593 ASN A N 1
ATOM 4652 C CA . ASN A 1 593 ? -4.208 -5.986 -28.673 1.00 83.19 593 ASN A CA 1
ATOM 4653 C C . ASN A 1 593 ? -5.403 -5.670 -29.566 1.00 83.19 593 ASN A C 1
ATOM 4655 O O . ASN A 1 593 ? -5.331 -5.818 -30.789 1.00 83.19 593 ASN A O 1
ATOM 4659 N N . GLU A 1 594 ? -6.479 -5.197 -28.962 1.00 80.56 594 GLU A N 1
ATOM 4660 C CA . GLU A 1 594 ? -7.704 -4.785 -29.638 1.00 80.56 594 GLU A CA 1
ATOM 4661 C C . GLU A 1 594 ? -8.162 -3.431 -29.099 1.00 80.56 594 GLU A C 1
ATOM 4663 O O . GLU A 1 594 ? -7.922 -3.095 -27.940 1.00 80.56 594 GLU A O 1
ATOM 4668 N N . PHE A 1 595 ? -8.805 -2.638 -29.951 1.00 79.25 595 PHE A N 1
ATOM 4669 C CA . PHE A 1 595 ? -9.426 -1.381 -29.547 1.00 79.25 595 PHE A CA 1
ATOM 4670 C C . PHE A 1 595 ? -10.936 -1.547 -29.666 1.00 79.25 595 PHE A C 1
ATOM 4672 O O . PHE A 1 595 ? -11.474 -1.611 -30.773 1.00 79.25 595 PHE A O 1
ATOM 4679 N N . GLN A 1 596 ? -11.613 -1.670 -28.528 1.00 75.88 596 GLN A N 1
ATOM 4680 C CA . GLN A 1 596 ? -13.041 -1.961 -28.463 1.00 75.88 596 GLN A CA 1
ATOM 4681 C C . GLN A 1 596 ? -13.725 -0.921 -27.581 1.00 75.88 596 GLN A C 1
ATOM 4683 O O . GLN A 1 596 ? -13.267 -0.655 -26.474 1.00 75.88 596 GLN A O 1
ATOM 4688 N N . ASP A 1 597 ? -14.818 -0.339 -28.074 1.00 79.81 597 ASP A N 1
ATOM 4689 C CA . ASP A 1 597 ? -15.625 0.654 -27.349 1.00 79.81 597 ASP A CA 1
ATOM 4690 C C . ASP A 1 597 ? -14.823 1.867 -26.841 1.00 79.81 597 ASP A C 1
ATOM 4692 O O . ASP A 1 597 ? -15.111 2.432 -25.790 1.00 79.81 597 ASP A O 1
ATOM 4696 N N . GLY A 1 598 ? -13.801 2.278 -27.598 1.00 82.00 598 GLY A N 1
ATOM 4697 C CA . GLY A 1 598 ? -12.947 3.411 -27.237 1.00 82.00 598 GLY A CA 1
ATOM 4698 C C . GLY A 1 598 ? -11.852 3.082 -26.222 1.00 82.00 598 GLY A C 1
ATOM 4699 O O . GLY A 1 598 ? -11.186 4.008 -25.774 1.00 82.00 598 GLY A O 1
ATOM 4700 N N . VAL A 1 599 ? -11.678 1.802 -25.876 1.00 81.38 599 VAL A N 1
ATOM 4701 C CA . VAL A 1 599 ? -10.720 1.338 -24.873 1.00 81.38 599 VAL A CA 1
ATOM 4702 C C . VAL A 1 599 ? -9.700 0.390 -25.503 1.00 81.38 599 VAL A C 1
ATOM 4704 O O . VAL A 1 599 ? -10.069 -0.607 -26.137 1.00 81.38 599 VAL A O 1
ATOM 4707 N N . LEU A 1 600 ? -8.410 0.668 -25.306 1.00 84.00 600 LEU A N 1
ATOM 4708 C CA . LEU A 1 600 ? -7.335 -0.263 -25.658 1.00 84.00 600 LEU A CA 1
ATOM 4709 C C . LEU A 1 600 ? -7.306 -1.444 -24.679 1.00 84.00 600 LEU A C 1
ATOM 4711 O O . LEU A 1 600 ? -7.238 -1.254 -23.464 1.00 84.00 600 LEU A O 1
ATOM 4715 N N . LYS A 1 601 ? -7.303 -2.668 -25.215 1.00 86.12 601 LYS A N 1
ATOM 4716 C CA . LYS A 1 601 ? -7.241 -3.921 -24.455 1.00 86.12 601 LYS A CA 1
ATOM 4717 C C . LYS A 1 601 ? -6.094 -4.790 -24.953 1.00 86.12 601 LYS A C 1
ATOM 4719 O O . LYS A 1 601 ? -5.886 -4.917 -26.158 1.00 86.12 601 LYS A O 1
ATOM 4724 N N . THR A 1 602 ? -5.384 -5.426 -24.029 1.00 88.31 602 THR A N 1
ATOM 4725 C CA . THR A 1 602 ? -4.474 -6.537 -24.331 1.00 88.31 602 THR A CA 1
ATOM 4726 C C . THR A 1 602 ? -5.139 -7.844 -23.926 1.00 88.31 602 THR A C 1
ATOM 4728 O O . THR A 1 602 ? -5.623 -7.967 -22.799 1.00 88.31 602 THR A O 1
ATOM 4731 N N . THR A 1 603 ? -5.148 -8.822 -24.829 1.00 86.25 603 THR A N 1
ATOM 4732 C CA . THR A 1 603 ? -5.892 -10.071 -24.667 1.00 86.25 603 THR A CA 1
ATOM 4733 C C . THR A 1 603 ? -4.986 -11.285 -24.841 1.00 86.25 603 THR A C 1
ATOM 4735 O O . THR A 1 603 ? -4.321 -11.456 -25.864 1.00 86.25 603 THR A O 1
ATOM 4738 N N . LEU A 1 604 ? -5.024 -12.171 -23.845 1.00 89.38 604 LEU A N 1
ATOM 4739 C CA . LEU A 1 604 ? -4.559 -13.550 -23.932 1.00 89.38 604 LEU A CA 1
ATOM 4740 C C . LEU A 1 604 ? -5.772 -14.458 -24.130 1.00 89.38 604 LEU A C 1
ATOM 4742 O O . LEU A 1 604 ? -6.659 -14.515 -23.280 1.00 89.38 604 LEU A O 1
ATOM 4746 N N . ARG A 1 605 ? -5.815 -15.184 -25.244 1.00 87.06 605 ARG A N 1
ATOM 4747 C CA . ARG A 1 605 ? -6.903 -16.112 -25.568 1.00 87.06 605 ARG A CA 1
ATOM 4748 C C . ARG A 1 605 ? -6.388 -17.539 -25.627 1.00 87.06 605 ARG A C 1
ATOM 4750 O O . ARG A 1 605 ? -5.349 -17.806 -26.224 1.00 87.06 605 ARG A O 1
ATOM 4757 N N . THR A 1 606 ? -7.178 -18.467 -25.099 1.00 88.69 606 THR A N 1
ATOM 4758 C CA . THR A 1 606 ? -7.078 -19.890 -25.424 1.00 88.69 606 THR A CA 1
ATOM 4759 C C . THR A 1 606 ? -8.387 -20.371 -26.041 1.00 88.69 606 THR A C 1
ATOM 4761 O O . THR A 1 606 ? -9.470 -19.953 -25.635 1.00 88.69 606 THR A O 1
ATOM 4764 N N . GLY A 1 607 ? -8.294 -21.207 -27.065 1.00 87.12 607 GLY A N 1
ATOM 4765 C CA . GLY A 1 607 ? -9.426 -21.752 -27.793 1.00 87.12 607 GLY A CA 1
ATOM 4766 C C . GLY A 1 607 ? -9.271 -23.250 -27.996 1.00 87.12 607 GLY A C 1
ATOM 4767 O O . GLY A 1 607 ? -8.209 -23.727 -28.399 1.00 87.12 607 GLY A O 1
ATOM 4768 N N . ASN A 1 608 ? -10.343 -23.994 -27.754 1.00 87.88 608 ASN A N 1
ATOM 4769 C CA . ASN A 1 608 ? -10.488 -25.358 -28.234 1.00 87.88 608 ASN A CA 1
ATOM 4770 C C . ASN A 1 608 ? -11.250 -25.306 -29.565 1.00 87.88 608 ASN A C 1
ATOM 4772 O O . ASN A 1 608 ? -12.428 -24.947 -29.620 1.00 87.88 608 ASN A O 1
ATOM 4776 N N . LEU A 1 609 ? -10.546 -25.646 -30.645 1.00 85.75 609 LEU A N 1
ATOM 4777 C CA . LEU A 1 609 ? -11.061 -25.574 -32.012 1.00 85.75 609 LEU A CA 1
ATOM 4778 C C . LEU A 1 609 ? -11.991 -26.747 -32.355 1.00 85.75 609 LEU A C 1
ATOM 4780 O O . LEU A 1 609 ? -12.710 -26.676 -33.346 1.00 85.75 609 LEU A O 1
ATOM 4784 N N . GLU A 1 610 ? -12.024 -27.808 -31.543 1.00 84.50 610 GLU A N 1
ATOM 4785 C CA . GLU A 1 610 ? -12.926 -28.949 -31.751 1.00 84.50 610 GLU A CA 1
ATOM 4786 C C . GLU A 1 610 ? -14.356 -28.653 -31.305 1.00 84.50 610 GLU A C 1
ATOM 4788 O O . GLU A 1 610 ? -15.307 -29.117 -31.928 1.00 84.50 610 GLU A O 1
ATOM 4793 N N . ASN A 1 611 ? -14.515 -27.891 -30.222 1.00 86.44 611 ASN A N 1
ATOM 4794 C CA . ASN A 1 611 ? -15.820 -27.563 -29.641 1.00 86.44 611 ASN A CA 1
ATOM 4795 C C . ASN A 1 611 ? -16.134 -26.058 -29.655 1.00 86.44 611 ASN A C 1
ATOM 4797 O O . ASN A 1 611 ? -17.113 -25.631 -29.043 1.00 86.44 611 ASN A O 1
ATOM 4801 N N . ASN A 1 612 ? -15.316 -25.271 -30.360 1.00 82.56 612 ASN A N 1
ATOM 4802 C CA . ASN A 1 612 ? -15.449 -23.826 -30.534 1.00 82.56 612 ASN A CA 1
ATOM 4803 C C . ASN A 1 612 ? -15.576 -23.045 -29.211 1.00 82.56 612 ASN A C 1
ATOM 4805 O O . ASN A 1 612 ? -16.277 -22.034 -29.130 1.00 82.56 612 ASN A O 1
ATOM 4809 N N . ARG A 1 613 ? -14.915 -23.524 -28.151 1.00 81.25 613 ARG A N 1
ATOM 4810 C CA . ARG A 1 613 ? -14.877 -22.839 -26.854 1.00 81.25 613 ARG A CA 1
ATOM 4811 C C . ARG A 1 613 ? -13.662 -21.940 -26.778 1.00 81.25 613 ARG A C 1
ATOM 4813 O O . ARG A 1 613 ? -12.556 -22.379 -27.073 1.00 81.25 613 ARG A O 1
ATOM 4820 N N . ASN A 1 614 ? -13.867 -20.711 -26.321 1.00 82.81 614 ASN A N 1
ATOM 4821 C CA . ASN A 1 614 ? -12.802 -19.745 -26.104 1.00 82.81 614 ASN A CA 1
ATOM 4822 C C . ASN A 1 614 ? -12.825 -19.253 -24.661 1.00 82.81 614 ASN A C 1
ATOM 4824 O O . ASN A 1 614 ? -13.890 -19.068 -24.072 1.00 82.81 614 ASN A O 1
ATOM 4828 N N . SER A 1 615 ? -11.643 -19.015 -24.117 1.00 83.62 615 SER A N 1
ATOM 4829 C CA . SER A 1 615 ? -11.440 -18.341 -22.844 1.00 83.62 615 SER A CA 1
ATOM 4830 C C . SER A 1 615 ? -10.460 -17.200 -23.054 1.00 83.62 615 SER A C 1
ATOM 4832 O O . SER A 1 615 ? -9.491 -17.331 -23.806 1.00 83.62 615 SER A O 1
ATOM 4834 N N . TYR A 1 616 ? -10.743 -16.077 -22.408 1.00 84.75 616 TYR A N 1
ATOM 4835 C CA . TYR A 1 616 ? -10.039 -14.819 -22.596 1.00 84.75 616 TYR A CA 1
ATOM 4836 C C . TYR A 1 616 ? -9.595 -14.306 -21.233 1.00 84.75 616 TYR A C 1
ATOM 4838 O O . TYR A 1 616 ? -10.371 -14.358 -20.284 1.00 84.75 616 TYR A O 1
ATOM 4846 N N . LEU A 1 617 ? -8.373 -13.797 -21.156 1.00 87.75 617 LEU A N 1
ATOM 4847 C CA . LEU A 1 617 ? -7.873 -12.976 -20.064 1.00 87.75 617 LEU A CA 1
ATOM 4848 C C . LEU A 1 617 ? -7.493 -11.627 -20.669 1.00 87.75 617 LEU A C 1
ATOM 4850 O O . LEU A 1 617 ? -6.638 -11.582 -21.556 1.00 87.75 617 LEU A O 1
ATOM 4854 N N . GLN A 1 618 ? -8.136 -10.551 -20.222 1.00 86.62 618 GLN A N 1
ATOM 4855 C CA . GLN A 1 618 ? -7.986 -9.230 -20.838 1.00 86.62 618 GLN A CA 1
ATOM 4856 C C . GLN A 1 618 ? -7.641 -8.174 -19.800 1.00 86.62 618 GLN A C 1
ATOM 4858 O O . GLN A 1 618 ? -8.171 -8.199 -18.691 1.00 86.62 618 GLN A O 1
ATOM 4863 N N . TRP A 1 619 ? -6.784 -7.234 -20.175 1.00 89.06 619 TRP A N 1
ATOM 4864 C CA . TRP A 1 619 ? -6.425 -6.079 -19.356 1.00 89.06 619 TRP A CA 1
ATOM 4865 C C . TRP A 1 619 ? -6.521 -4.824 -20.213 1.00 89.06 619 TRP A C 1
ATOM 4867 O O . TRP A 1 619 ? -6.023 -4.805 -21.341 1.00 89.06 619 TRP A O 1
ATOM 4877 N N . ASP A 1 620 ? -7.202 -3.804 -19.701 1.00 87.12 620 ASP A N 1
ATOM 4878 C CA . ASP A 1 620 ? -7.488 -2.577 -20.441 1.00 87.12 620 ASP A CA 1
ATOM 4879 C C . ASP A 1 620 ? -6.678 -1.365 -19.956 1.00 87.12 620 ASP A C 1
ATOM 4881 O O . ASP A 1 620 ? -6.057 -1.392 -18.891 1.00 87.12 620 ASP A O 1
ATOM 4885 N N . GLU A 1 621 ? -6.660 -0.291 -20.750 1.00 80.75 621 GLU A N 1
ATOM 4886 C CA . GLU A 1 621 ? -5.906 0.935 -20.435 1.00 80.75 621 GLU A CA 1
ATOM 4887 C C . GLU A 1 621 ? -6.402 1.682 -19.185 1.00 80.75 621 GLU A C 1
ATOM 4889 O O . GLU A 1 621 ? -5.688 2.531 -18.654 1.00 80.75 621 GLU A O 1
ATOM 4894 N N . ASN A 1 622 ? -7.587 1.338 -18.672 1.00 79.94 622 ASN A N 1
ATOM 4895 C CA . ASN A 1 622 ? -8.132 1.878 -17.427 1.00 79.94 622 ASN A CA 1
ATOM 4896 C C . ASN A 1 622 ? -7.729 1.041 -16.196 1.00 79.94 622 ASN A C 1
ATOM 4898 O O . ASN A 1 622 ? -8.095 1.382 -15.070 1.00 79.94 622 ASN A O 1
ATOM 4902 N N . GLY A 1 623 ? -6.967 -0.042 -16.390 1.00 73.94 623 GLY A N 1
ATOM 4903 C CA . GLY A 1 623 ? -6.508 -0.935 -15.328 1.00 73.94 623 GLY A CA 1
ATOM 4904 C C . GLY A 1 623 ? -7.513 -2.022 -14.936 1.00 73.94 623 GLY A C 1
ATOM 4905 O O . GLY A 1 623 ? -7.331 -2.659 -13.896 1.00 73.94 623 GLY A O 1
ATOM 4906 N N . SER A 1 624 ? -8.559 -2.254 -15.733 1.00 76.62 624 SER A N 1
ATOM 4907 C CA . SER A 1 624 ? -9.531 -3.324 -15.481 1.00 76.62 624 SER A CA 1
ATOM 4908 C C . SER A 1 624 ? -8.998 -4.669 -15.969 1.00 76.62 624 SER A C 1
ATOM 4910 O O . SER A 1 624 ? -8.450 -4.766 -17.067 1.00 76.62 624 SER A O 1
ATOM 4912 N N . LEU A 1 625 ? -9.209 -5.721 -15.173 1.00 80.88 625 LEU A N 1
ATOM 4913 C CA . LEU A 1 625 ? -8.851 -7.104 -15.495 1.00 80.88 625 LEU A CA 1
ATOM 4914 C C . LEU A 1 625 ? -10.126 -7.940 -15.688 1.00 80.88 625 LEU A C 1
ATOM 4916 O O . LEU A 1 625 ? -10.954 -8.018 -14.783 1.00 80.88 625 LEU A O 1
ATOM 4920 N N . TRP A 1 626 ? -10.271 -8.585 -16.845 1.00 71.25 626 TRP A N 1
ATOM 4921 C CA . TRP A 1 626 ? -11.456 -9.352 -17.244 1.00 71.25 626 TRP A CA 1
ATOM 4922 C C . TRP A 1 626 ? -11.120 -10.822 -17.519 1.00 71.25 626 TRP A C 1
ATOM 4924 O O . TRP A 1 626 ? -10.029 -11.139 -17.993 1.00 71.25 626 TRP A O 1
ATOM 4934 N N . GLY A 1 627 ? -12.080 -11.721 -17.265 1.00 67.62 627 GLY A N 1
ATOM 4935 C CA . GLY A 1 627 ? -11.973 -13.144 -17.625 1.00 67.62 627 GLY A CA 1
ATOM 4936 C C . GLY A 1 627 ? -11.222 -14.033 -16.624 1.00 67.62 627 GLY A C 1
ATOM 4937 O O . GLY A 1 627 ? -10.839 -15.156 -16.949 1.00 67.62 627 GLY A O 1
ATOM 4938 N N . VAL A 1 628 ? -11.031 -13.560 -15.389 1.00 70.19 628 VAL A N 1
ATOM 4939 C CA . VAL A 1 628 ? -10.502 -14.370 -14.282 1.00 70.19 628 VAL A CA 1
ATOM 4940 C C . VAL A 1 628 ? -11.614 -15.280 -13.753 1.00 70.19 628 VAL A C 1
ATOM 4942 O O . VAL A 1 628 ? -12.529 -14.810 -13.087 1.00 70.19 628 VAL A O 1
ATOM 4945 N N . VAL A 1 629 ? -11.554 -16.576 -14.079 1.00 60.28 629 VAL A N 1
ATOM 4946 C CA . VAL A 1 629 ? -12.576 -17.564 -13.671 1.00 60.28 629 VAL A CA 1
ATOM 4947 C C . VAL A 1 629 ? -12.283 -18.156 -12.290 1.00 60.28 629 VAL A C 1
ATOM 4949 O O . VAL A 1 629 ? -13.190 -18.255 -11.478 1.00 60.28 629 VAL A O 1
ATOM 4952 N N . ASN A 1 630 ? -11.024 -18.511 -12.005 1.00 56.94 630 ASN A N 1
ATOM 4953 C CA . ASN A 1 630 ? -10.593 -19.050 -10.711 1.00 56.94 630 ASN A CA 1
ATOM 4954 C C . ASN A 1 630 ? -9.262 -18.415 -10.286 1.00 56.94 630 ASN A C 1
ATOM 4956 O O . ASN A 1 630 ? -8.308 -18.407 -11.065 1.00 56.94 630 ASN A O 1
ATOM 4960 N N . ILE A 1 631 ? -9.177 -17.949 -9.037 1.00 57.19 631 ILE A N 1
ATOM 4961 C CA . ILE A 1 631 ? -7.920 -17.565 -8.379 1.00 57.19 631 ILE A CA 1
ATOM 4962 C C . ILE A 1 631 ? -7.606 -18.663 -7.358 1.00 57.19 631 ILE A C 1
ATOM 4964 O O . ILE A 1 631 ? -8.060 -18.610 -6.223 1.00 57.19 631 ILE A O 1
ATOM 4968 N N . LEU A 1 632 ? -6.869 -19.695 -7.773 1.00 49.44 632 LEU A N 1
ATOM 4969 C CA . LEU A 1 632 ? -6.508 -20.839 -6.919 1.00 49.44 632 LEU A CA 1
ATOM 4970 C C . LEU A 1 632 ? -5.243 -20.550 -6.091 1.00 49.44 632 LEU A C 1
ATOM 4972 O O . LEU A 1 632 ? -4.289 -21.325 -6.113 1.00 49.44 632 LEU A O 1
ATOM 4976 N N . SER A 1 633 ? -5.210 -19.404 -5.410 1.00 44.00 633 SER A N 1
ATOM 4977 C CA . SER A 1 633 ? -4.157 -19.063 -4.448 1.00 44.00 633 SER A CA 1
ATOM 4978 C C . SER A 1 633 ? -4.743 -19.106 -3.045 1.00 44.00 633 SER A C 1
ATOM 4980 O O . SER A 1 633 ? -5.830 -18.576 -2.828 1.00 44.00 633 SER A O 1
ATOM 4982 N N . ASN A 1 634 ? -4.008 -19.687 -2.095 1.00 45.62 634 ASN A N 1
ATOM 4983 C CA . ASN A 1 634 ? -4.386 -19.678 -0.680 1.00 45.62 634 ASN A CA 1
ATOM 4984 C C . ASN A 1 634 ? -4.426 -18.252 -0.100 1.00 45.62 634 ASN A C 1
ATOM 4986 O O . ASN A 1 634 ? -5.118 -18.035 0.884 1.00 45.62 634 ASN A O 1
ATOM 4990 N N . ASP A 1 635 ? -3.761 -17.286 -0.750 1.00 44.66 635 ASP A N 1
ATOM 4991 C CA . ASP A 1 635 ? -3.781 -15.873 -0.378 1.00 44.66 635 ASP A CA 1
ATOM 4992 C C . ASP A 1 635 ? -3.985 -14.973 -1.608 1.00 44.66 635 ASP A C 1
ATOM 4994 O O . ASP A 1 635 ? -3.202 -14.998 -2.566 1.00 44.66 635 ASP A O 1
ATOM 4998 N N . LEU A 1 636 ? -5.022 -14.131 -1.572 1.00 55.84 636 LEU A N 1
ATOM 4999 C CA . LEU A 1 636 ? -5.155 -12.954 -2.434 1.00 55.84 636 LEU A CA 1
ATOM 5000 C C . LEU A 1 636 ? -4.423 -11.788 -1.754 1.00 55.84 636 LEU A C 1
ATOM 5002 O O . LEU A 1 636 ? -5.018 -10.982 -1.040 1.00 55.84 636 LEU A O 1
ATOM 5006 N N . TYR A 1 637 ? -3.104 -11.727 -1.935 1.00 44.25 637 TYR A N 1
ATOM 5007 C CA . TYR A 1 637 ? -2.265 -10.708 -1.307 1.00 44.25 637 TYR A CA 1
ATOM 5008 C C . TYR A 1 637 ? -2.325 -9.384 -2.084 1.00 44.25 637 TYR A C 1
ATOM 5010 O O . TYR A 1 637 ? -1.641 -9.189 -3.092 1.00 44.25 637 TYR A O 1
ATOM 5018 N N . PHE A 1 638 ? -3.130 -8.437 -1.601 1.00 51.53 638 PHE A N 1
ATOM 5019 C CA . PHE A 1 638 ? -3.004 -7.037 -1.997 1.00 51.53 638 PHE A CA 1
ATOM 5020 C C . PHE A 1 638 ? -1.774 -6.458 -1.283 1.00 51.53 638 PHE A C 1
ATOM 5022 O O . PHE A 1 638 ? -1.860 -6.046 -0.130 1.00 51.53 638 PHE A O 1
ATOM 5029 N N . GLY A 1 639 ? -0.610 -6.476 -1.941 1.00 39.16 639 GLY A N 1
ATOM 5030 C CA . GLY A 1 639 ? 0.618 -5.897 -1.380 1.00 39.16 639 GLY A CA 1
ATOM 5031 C C . GLY A 1 639 ? 0.457 -4.425 -0.964 1.00 39.16 639 GLY A C 1
ATOM 5032 O O . GLY A 1 639 ? -0.468 -3.747 -1.426 1.00 39.16 639 GLY A O 1
ATOM 5033 N N . PRO A 1 640 ? 1.338 -3.895 -0.097 1.00 40.06 640 PRO A N 1
ATOM 5034 C CA . PRO A 1 640 ? 1.142 -2.570 0.467 1.00 40.06 640 PRO A CA 1
ATOM 5035 C C . PRO A 1 640 ? 1.439 -1.499 -0.587 1.00 40.06 640 PRO A C 1
ATOM 5037 O O . PRO A 1 640 ? 2.592 -1.298 -0.937 1.00 40.06 640 PRO A O 1
ATOM 5040 N N . HIS A 1 641 ? 0.391 -0.827 -1.076 1.00 36.41 641 HIS A N 1
ATOM 5041 C CA . HIS A 1 641 ? 0.348 0.597 -1.439 1.00 36.41 641 HIS A CA 1
ATOM 5042 C C . HIS A 1 641 ? -1.126 1.053 -1.476 1.00 36.41 641 HIS A C 1
ATOM 5044 O O . HIS A 1 641 ? -1.979 0.406 -2.083 1.00 36.41 641 HIS A O 1
ATOM 5050 N N . SER A 1 642 ? -1.386 2.157 -0.776 1.00 48.50 642 SER A N 1
ATOM 5051 C CA . SER A 1 642 ? -2.599 2.983 -0.654 1.00 48.50 642 SER A CA 1
ATOM 5052 C C . SER A 1 642 ? -3.823 2.573 -1.499 1.00 48.50 642 SER A C 1
ATOM 5054 O O . SER A 1 642 ? -3.939 2.919 -2.669 1.00 48.50 642 SER A O 1
ATOM 5056 N N . VAL A 1 643 ? -4.787 1.921 -0.837 1.00 45.97 643 VAL A N 1
ATOM 5057 C CA . VAL A 1 643 ? -6.196 1.741 -1.246 1.00 45.97 643 VAL A CA 1
ATOM 5058 C C . VAL A 1 643 ? -6.408 1.047 -2.601 1.00 45.97 643 VAL A C 1
ATOM 5060 O O . VAL A 1 643 ? -6.757 1.673 -3.600 1.00 45.97 643 VAL A O 1
ATOM 5063 N N . ARG A 1 644 ? -6.336 -0.288 -2.612 1.00 43.25 644 ARG A N 1
ATOM 5064 C CA . ARG A 1 644 ? -6.955 -1.102 -3.670 1.00 43.25 644 ARG A CA 1
ATOM 5065 C C . ARG A 1 644 ? -8.297 -1.625 -3.170 1.00 43.25 644 ARG A C 1
ATOM 5067 O O . ARG A 1 644 ? -8.352 -2.401 -2.224 1.00 43.25 644 ARG A O 1
ATOM 5074 N N . LYS A 1 645 ? -9.385 -1.145 -3.774 1.00 43.44 645 LYS A N 1
ATOM 5075 C CA . LYS A 1 645 ? -10.750 -1.613 -3.505 1.00 43.44 645 LYS A CA 1
ATOM 5076 C C . LYS A 1 645 ? -11.024 -2.825 -4.390 1.00 43.44 645 LYS A C 1
ATOM 5078 O O . LYS A 1 645 ? -10.830 -2.736 -5.601 1.00 43.44 645 LYS A O 1
ATOM 5083 N N . LEU A 1 646 ? -11.516 -3.920 -3.815 1.00 50.47 646 LEU A N 1
ATOM 5084 C CA . LEU A 1 646 ? -12.188 -4.958 -4.592 1.00 50.47 646 LEU A CA 1
ATOM 5085 C C . LEU A 1 646 ? -13.522 -4.368 -5.075 1.00 50.47 646 LEU A C 1
ATOM 5087 O O . LEU A 1 646 ? -14.508 -4.350 -4.346 1.00 50.47 646 LEU A O 1
ATOM 5091 N N . HIS A 1 647 ? -13.531 -3.792 -6.277 1.00 41.78 647 HIS A N 1
ATOM 5092 C CA . HIS A 1 647 ? -14.727 -3.207 -6.883 1.00 41.78 647 HIS A CA 1
ATOM 5093 C C . HIS A 1 647 ? -15.542 -4.319 -7.554 1.00 41.78 647 HIS A C 1
ATOM 5095 O O . HIS A 1 647 ? -15.581 -4.439 -8.775 1.00 41.78 647 HIS A O 1
ATOM 5101 N N . THR A 1 648 ? -16.172 -5.182 -6.761 1.00 48.03 648 THR A N 1
ATOM 5102 C CA . THR A 1 648 ? -17.136 -6.149 -7.294 1.00 48.03 648 THR A CA 1
ATOM 5103 C C . THR A 1 648 ? -18.535 -5.622 -7.025 1.00 48.03 648 THR A C 1
ATOM 5105 O O . THR A 1 648 ? -18.973 -5.580 -5.879 1.00 48.03 648 THR A O 1
ATOM 5108 N N . ARG A 1 649 ? -19.251 -5.229 -8.086 1.00 43.47 649 ARG A N 1
ATOM 5109 C CA . ARG A 1 649 ? -20.686 -4.906 -7.999 1.00 43.47 649 ARG A CA 1
ATOM 5110 C C . ARG A 1 649 ? -21.488 -6.114 -7.491 1.00 43.47 649 ARG A C 1
ATOM 5112 O O . ARG A 1 649 ? -22.459 -5.927 -6.773 1.00 43.47 649 ARG A O 1
ATOM 5119 N N . HIS A 1 650 ? -21.025 -7.330 -7.804 1.00 52.31 650 HIS A N 1
ATOM 5120 C CA . HIS A 1 650 ? -21.548 -8.598 -7.296 1.00 52.31 650 HIS A CA 1
ATOM 5121 C C . HIS A 1 650 ? -20.374 -9.534 -6.961 1.00 52.31 650 HIS A C 1
ATOM 5123 O O . HIS A 1 650 ? -19.685 -9.995 -7.871 1.00 52.31 650 HIS A O 1
ATOM 5129 N N . GLY A 1 651 ? -20.109 -9.775 -5.675 1.00 54.06 651 GLY A N 1
ATOM 5130 C CA . GLY A 1 651 ? -19.187 -10.820 -5.227 1.00 54.06 651 GLY A CA 1
ATOM 5131 C C . GLY A 1 651 ? -19.987 -12.016 -4.724 1.00 54.06 651 GLY A C 1
ATOM 5132 O O . GLY A 1 651 ? -20.648 -11.912 -3.693 1.00 54.06 651 GLY A O 1
ATOM 5133 N N . THR A 1 652 ? -19.965 -13.127 -5.458 1.00 52.22 652 THR A N 1
ATOM 5134 C CA . THR A 1 652 ? -20.557 -14.399 -5.018 1.00 52.22 652 THR A CA 1
ATOM 5135 C C . THR A 1 652 ? -19.458 -15.240 -4.384 1.00 52.22 652 THR A C 1
ATOM 5137 O O . THR A 1 652 ? -18.449 -15.526 -5.029 1.00 52.22 652 THR A O 1
ATOM 5140 N N . MET A 1 653 ? -19.624 -15.609 -3.115 1.00 56.88 653 MET A N 1
ATOM 5141 C CA . MET A 1 653 ? -18.694 -16.497 -2.423 1.00 56.88 653 MET A CA 1
ATOM 5142 C C . MET A 1 653 ? -19.258 -17.913 -2.513 1.00 56.88 653 MET A C 1
ATOM 5144 O O . MET A 1 653 ? -20.306 -18.200 -1.946 1.00 56.88 653 MET A O 1
ATOM 5148 N N . LEU A 1 654 ? -18.596 -18.796 -3.260 1.00 51.97 654 LEU A N 1
ATOM 5149 C CA . LEU A 1 654 ? -18.970 -20.209 -3.286 1.00 51.97 654 LEU A CA 1
ATOM 5150 C C . LEU A 1 654 ? -18.498 -20.852 -1.980 1.00 51.97 654 LEU A C 1
ATOM 5152 O O . LEU A 1 654 ? -17.298 -20.929 -1.722 1.00 51.97 654 LEU A O 1
ATOM 5156 N N . VAL A 1 655 ? -19.452 -21.280 -1.160 1.00 55.41 655 VAL A N 1
ATOM 5157 C CA . VAL A 1 655 ? -19.227 -22.017 0.086 1.00 55.41 655 VAL A CA 1
ATOM 5158 C C . VAL A 1 655 ? -19.900 -23.381 -0.058 1.00 55.41 655 VAL A C 1
ATOM 5160 O O . VAL A 1 655 ? -20.910 -23.498 -0.747 1.00 55.41 655 VAL A O 1
ATOM 5163 N N . ASP A 1 656 ? -19.324 -24.411 0.559 1.00 46.25 656 ASP A N 1
ATOM 5164 C CA . ASP A 1 656 ? -19.739 -25.819 0.462 1.00 46.25 656 ASP A CA 1
ATOM 5165 C C . ASP A 1 656 ? -21.029 -26.109 1.273 1.00 46.25 656 ASP A C 1
ATOM 5167 O O . ASP A 1 656 ? -21.060 -26.942 2.176 1.00 46.25 656 ASP A O 1
ATOM 5171 N N . GLY A 1 657 ? -22.097 -25.348 1.005 1.00 57.28 657 GLY A N 1
ATOM 5172 C CA . GLY A 1 657 ? -23.382 -25.394 1.707 1.00 57.28 657 GLY A CA 1
ATOM 5173 C C . GLY A 1 657 ? -24.577 -25.160 0.776 1.00 57.28 657 GLY A C 1
ATOM 5174 O O . GLY A 1 657 ? -24.420 -24.826 -0.394 1.00 57.28 657 GLY A O 1
ATOM 5175 N N . THR A 1 658 ? -25.797 -25.356 1.285 1.00 59.50 658 THR A N 1
ATOM 5176 C CA . THR A 1 658 ? -27.048 -25.258 0.502 1.00 59.50 658 THR A CA 1
ATOM 5177 C C . THR A 1 658 ? -27.501 -23.831 0.187 1.00 59.50 658 THR A C 1
ATOM 5179 O O . THR A 1 658 ? -28.405 -23.675 -0.628 1.00 59.50 658 THR A O 1
ATOM 5182 N N . ALA A 1 659 ? -26.908 -22.816 0.824 1.00 64.19 659 ALA A N 1
ATOM 5183 C CA . ALA A 1 659 ? -27.218 -21.405 0.606 1.00 64.19 659 ALA A CA 1
ATOM 5184 C C . ALA A 1 659 ? -25.967 -20.649 0.142 1.00 64.19 659 ALA A C 1
ATOM 5186 O O . ALA A 1 659 ? -24.878 -20.839 0.688 1.00 64.19 659 ALA A O 1
ATOM 5187 N N . THR A 1 660 ? -26.126 -19.794 -0.864 1.00 73.00 660 THR A N 1
ATOM 5188 C CA . THR A 1 660 ? -25.045 -19.087 -1.550 1.00 73.00 660 THR A CA 1
ATOM 5189 C C . THR A 1 660 ? -24.850 -17.699 -0.931 1.00 73.00 660 THR A C 1
ATOM 5191 O O . THR A 1 660 ? -25.680 -16.817 -1.171 1.00 73.00 660 THR A O 1
ATOM 5194 N N . PRO A 1 661 ? -23.777 -17.442 -0.157 1.00 74.75 661 PRO A N 1
ATOM 5195 C CA . PRO A 1 661 ? -23.550 -16.123 0.419 1.00 74.75 661 PRO A CA 1
ATOM 5196 C C . PRO A 1 661 ? -23.134 -15.090 -0.637 1.00 74.75 661 PRO A C 1
ATOM 5198 O O . PRO A 1 661 ? -22.355 -15.368 -1.559 1.00 74.75 661 PRO A O 1
ATOM 5201 N N . TYR A 1 662 ? -23.623 -13.862 -0.471 1.00 72.69 662 TYR A N 1
ATOM 5202 C CA . TYR A 1 662 ? -23.266 -12.714 -1.295 1.00 72.69 662 TYR A CA 1
ATOM 5203 C C . TYR A 1 662 ? -22.804 -11.524 -0.454 1.00 72.69 662 TYR A C 1
ATOM 5205 O O . TYR A 1 662 ? -23.226 -11.312 0.685 1.00 72.69 662 TYR A O 1
ATOM 5213 N N . TYR A 1 663 ? -21.950 -10.712 -1.075 1.00 79.69 663 TYR A N 1
ATOM 5214 C CA . TYR A 1 663 ? -21.540 -9.405 -0.579 1.00 79.69 663 TYR A CA 1
ATOM 5215 C C . TYR A 1 663 ? -21.817 -8.348 -1.648 1.00 79.69 663 TYR A C 1
ATOM 5217 O O . TYR A 1 663 ? -21.246 -8.408 -2.746 1.00 79.69 663 TYR A O 1
ATOM 5225 N N . TYR A 1 664 ? -22.676 -7.378 -1.329 1.00 73.94 664 TYR A N 1
ATOM 5226 C CA . TYR A 1 664 ? -23.067 -6.297 -2.234 1.00 73.94 664 TYR A CA 1
ATOM 5227 C C . TYR A 1 664 ? -22.701 -4.924 -1.683 1.00 73.94 664 TYR A C 1
ATOM 5229 O O . TYR A 1 664 ? -22.859 -4.628 -0.501 1.00 73.94 664 TYR A O 1
ATOM 5237 N N . THR A 1 665 ? -22.257 -4.051 -2.587 1.00 75.81 665 THR A N 1
ATOM 5238 C CA . THR A 1 665 ? -22.135 -2.616 -2.322 1.00 75.81 665 THR A CA 1
ATOM 5239 C C . THR A 1 665 ? -22.917 -1.842 -3.376 1.00 75.81 665 THR A C 1
ATOM 5241 O O . THR A 1 665 ? -22.760 -2.073 -4.575 1.00 75.81 665 THR A O 1
ATOM 5244 N N . PHE A 1 666 ? -23.804 -0.948 -2.940 1.00 73.94 666 PHE A N 1
ATOM 5245 C CA . PHE A 1 666 ? -24.648 -0.146 -3.831 1.00 73.94 666 PHE A CA 1
ATOM 5246 C C . PHE A 1 666 ? -25.000 1.208 -3.205 1.00 73.94 666 PHE A C 1
ATOM 5248 O O . PHE A 1 666 ? -24.839 1.416 -2.007 1.00 73.94 666 PHE A O 1
ATOM 5255 N N . GLY A 1 667 ? -25.467 2.162 -4.009 1.00 71.06 667 GLY A N 1
ATOM 5256 C CA . GLY A 1 667 ? -25.877 3.477 -3.519 1.00 71.06 667 GLY A CA 1
ATOM 5257 C C . GLY A 1 667 ? -26.413 4.376 -4.629 1.00 71.06 667 GLY A C 1
ATOM 5258 O O . GLY A 1 667 ? -26.079 4.197 -5.798 1.00 71.06 667 GLY A O 1
ATOM 5259 N N . ASN A 1 668 ? -27.255 5.336 -4.256 1.00 72.56 668 ASN A N 1
ATOM 5260 C CA . ASN A 1 668 ? -27.817 6.367 -5.123 1.00 72.56 668 ASN A CA 1
ATOM 5261 C C . ASN A 1 668 ? -27.773 7.726 -4.385 1.00 72.56 668 ASN A C 1
ATOM 5263 O O . ASN A 1 668 ? -28.126 7.772 -3.200 1.00 72.56 668 ASN A O 1
ATOM 5267 N N . PRO A 1 669 ? -27.371 8.827 -5.053 1.00 66.12 669 PRO A N 1
ATOM 5268 C CA . PRO A 1 669 ? -27.512 10.193 -4.541 1.00 66.12 669 PRO A CA 1
ATOM 5269 C C . PRO A 1 669 ? -28.863 10.534 -3.884 1.00 66.12 669 PRO A C 1
ATOM 5271 O O . PRO A 1 669 ? -28.885 11.312 -2.930 1.00 66.12 669 PRO A O 1
ATOM 5274 N N . ASP A 1 670 ? -29.969 9.958 -4.362 1.00 64.38 670 ASP A N 1
ATOM 5275 C CA . ASP A 1 670 ? -31.322 10.428 -4.026 1.00 64.38 670 ASP A CA 1
ATOM 5276 C C . ASP A 1 670 ? -31.961 9.771 -2.788 1.00 64.38 670 ASP A C 1
ATOM 5278 O O . ASP A 1 670 ? -33.031 10.198 -2.355 1.00 64.38 670 ASP A O 1
ATOM 5282 N N . GLY A 1 671 ? -31.305 8.784 -2.164 1.00 68.12 671 GLY A N 1
ATOM 5283 C CA . GLY A 1 671 ? -31.841 8.106 -0.973 1.00 68.12 671 GLY A CA 1
ATOM 5284 C C . GLY A 1 671 ? -30.769 7.473 -0.088 1.00 68.12 671 GLY A C 1
ATOM 5285 O O . GLY A 1 671 ? -30.387 8.031 0.942 1.00 68.12 671 GLY A O 1
ATOM 5286 N N . ARG A 1 672 ? -30.263 6.304 -0.496 1.00 77.00 672 ARG A N 1
ATOM 5287 C CA . ARG A 1 672 ? -29.214 5.556 0.218 1.00 77.00 672 ARG A CA 1
ATOM 5288 C C . ARG A 1 672 ? -27.866 5.859 -0.424 1.00 77.00 672 ARG A C 1
ATOM 5290 O O . ARG A 1 672 ? -27.539 5.289 -1.462 1.00 77.00 672 ARG A O 1
ATOM 5297 N N . ARG A 1 673 ? -27.079 6.755 0.175 1.00 76.50 673 ARG A N 1
ATOM 5298 C CA . ARG A 1 673 ? -25.821 7.238 -0.415 1.00 76.50 673 ARG A CA 1
ATOM 5299 C C . ARG A 1 673 ? -24.791 6.120 -0.584 1.00 76.50 673 ARG A C 1
ATOM 5301 O O . ARG A 1 673 ? -24.062 6.111 -1.571 1.00 76.50 673 ARG A O 1
ATOM 5308 N N . SER A 1 674 ? -24.724 5.203 0.377 1.00 84.25 674 SER A N 1
ATOM 5309 C CA . SER A 1 674 ? -23.875 4.011 0.319 1.00 84.25 674 SER A CA 1
ATOM 5310 C C . SER A 1 674 ? -24.470 2.918 1.193 1.00 84.25 674 SER A C 1
ATOM 5312 O O . SER A 1 674 ? -24.861 3.201 2.320 1.00 84.25 674 SER A O 1
ATOM 5314 N N . VAL A 1 675 ? -24.488 1.687 0.698 1.00 82.38 675 VAL A N 1
ATOM 5315 C CA . VAL A 1 675 ? -24.935 0.482 1.398 1.00 82.38 675 VAL A CA 1
ATOM 5316 C C . VAL A 1 675 ? -23.885 -0.601 1.202 1.00 82.38 675 VAL A C 1
ATOM 5318 O O . VAL A 1 675 ? -23.397 -0.790 0.088 1.00 82.38 675 VAL A O 1
ATOM 5321 N N . THR A 1 676 ? -23.564 -1.301 2.283 1.00 87.19 676 THR A N 1
ATOM 5322 C CA . THR A 1 676 ? -22.742 -2.510 2.302 1.00 87.19 676 THR A CA 1
ATOM 5323 C C . THR A 1 676 ? -23.575 -3.618 2.925 1.00 87.19 676 THR A C 1
ATOM 5325 O O . THR A 1 676 ? -23.901 -3.526 4.105 1.00 87.19 676 THR A O 1
ATOM 5328 N N . GLU A 1 677 ? -23.929 -4.632 2.145 1.00 85.31 677 GLU A N 1
ATOM 5329 C CA . GLU A 1 677 ? -24.898 -5.672 2.497 1.00 85.31 677 GLU A CA 1
ATOM 5330 C C . GLU A 1 677 ? -24.270 -7.066 2.414 1.00 85.31 677 GLU A C 1
ATOM 5332 O O . GLU A 1 677 ? -23.521 -7.366 1.480 1.00 85.31 677 GLU A O 1
ATOM 5337 N N . PHE A 1 678 ? -24.600 -7.912 3.390 1.00 86.75 678 PHE A N 1
ATOM 5338 C CA . PHE A 1 678 ? -24.248 -9.327 3.435 1.00 86.75 678 PHE A CA 1
ATOM 5339 C C . PHE A 1 678 ? -25.521 -10.168 3.546 1.00 86.75 678 PHE A C 1
ATOM 5341 O O . PHE A 1 678 ? -26.390 -9.850 4.360 1.00 86.75 678 PHE A O 1
ATOM 5348 N N . GLY A 1 679 ? -25.631 -11.236 2.759 1.00 82.69 679 GLY A N 1
ATOM 5349 C CA . GLY A 1 679 ? -26.823 -12.084 2.718 1.00 82.69 679 GLY A CA 1
ATOM 5350 C C . GLY A 1 679 ? -26.594 -13.433 2.048 1.00 82.69 679 GLY A C 1
ATOM 5351 O O . GLY A 1 679 ? -25.469 -13.752 1.665 1.00 82.69 679 GLY A O 1
ATOM 5352 N N . THR A 1 680 ? -27.664 -14.207 1.888 1.00 79.75 680 THR A N 1
ATOM 5353 C CA . THR A 1 680 ? -27.712 -15.412 1.049 1.00 79.75 680 THR A CA 1
ATOM 5354 C C . THR A 1 680 ? -28.688 -15.203 -0.103 1.00 79.75 680 THR A C 1
ATOM 5356 O O . THR A 1 680 ? -29.679 -14.486 0.025 1.00 79.75 680 THR A O 1
ATOM 5359 N N . VAL A 1 681 ? -28.406 -15.791 -1.266 1.00 70.44 681 VAL A N 1
ATOM 5360 C CA . VAL A 1 681 ? -29.276 -15.660 -2.450 1.00 70.44 681 VAL A CA 1
ATOM 5361 C C . VAL A 1 681 ? -30.677 -16.218 -2.169 1.00 70.44 681 VAL A C 1
ATOM 5363 O O . VAL A 1 681 ? -31.664 -15.723 -2.708 1.00 70.44 681 VAL A O 1
ATOM 5366 N N . GLU A 1 682 ? -30.753 -17.235 -1.319 1.00 76.69 682 GLU A N 1
ATOM 5367 C CA . GLU A 1 682 ? -31.957 -17.981 -0.991 1.00 76.69 682 GLU A CA 1
ATOM 5368 C C . GLU A 1 682 ? -32.782 -17.318 0.127 1.00 76.69 682 GLU A C 1
ATOM 5370 O O . GLU A 1 682 ? -34.009 -17.307 0.028 1.00 76.69 682 GLU A O 1
ATOM 5375 N N . ASP A 1 683 ? -32.136 -16.722 1.140 1.00 73.19 683 ASP A N 1
ATOM 5376 C CA . ASP A 1 683 ? -32.807 -16.187 2.342 1.00 73.19 683 ASP A CA 1
ATOM 5377 C C . ASP A 1 683 ? -32.762 -14.650 2.445 1.00 73.19 683 ASP A C 1
ATOM 5379 O O . ASP A 1 683 ? -33.382 -14.057 3.330 1.00 73.19 683 ASP A O 1
ATOM 5383 N N . GLY A 1 684 ? -32.066 -13.984 1.520 1.00 77.44 684 GLY A N 1
ATOM 5384 C CA . GLY A 1 684 ? -31.936 -12.530 1.465 1.00 77.44 684 GLY A CA 1
ATOM 5385 C C . GLY A 1 684 ? -30.836 -11.974 2.373 1.00 77.44 684 GLY A C 1
ATOM 5386 O O . GLY A 1 684 ? -29.885 -12.659 2.754 1.00 77.44 684 GLY A O 1
ATOM 5387 N N . TRP A 1 685 ? -30.927 -10.682 2.690 1.00 83.50 685 TRP A N 1
ATOM 5388 C CA . TRP A 1 685 ? -29.912 -9.987 3.481 1.00 83.50 685 TRP A CA 1
ATOM 5389 C C . TRP A 1 685 ? -29.959 -10.404 4.960 1.00 83.50 685 TRP A C 1
ATOM 5391 O O . TRP A 1 685 ? -31.027 -10.511 5.563 1.00 83.50 685 TRP A O 1
ATOM 5401 N N . ILE A 1 686 ? -28.777 -10.592 5.548 1.00 86.69 686 ILE A N 1
ATOM 5402 C CA . ILE A 1 686 ? -28.561 -10.875 6.973 1.00 86.69 686 ILE A CA 1
ATOM 5403 C C . ILE A 1 686 ? -28.270 -9.571 7.717 1.00 86.69 686 ILE A C 1
ATOM 5405 O O . ILE A 1 686 ? -28.861 -9.305 8.757 1.00 86.69 686 ILE A O 1
ATOM 5409 N N . PHE A 1 687 ? -27.371 -8.732 7.201 1.00 90.44 687 PHE A N 1
ATOM 5410 C CA . PHE A 1 687 ? -27.141 -7.393 7.744 1.00 90.44 687 PHE A CA 1
ATOM 5411 C C . PHE A 1 687 ? -26.656 -6.431 6.664 1.00 90.44 687 PHE A C 1
ATOM 5413 O O . PHE A 1 687 ? -26.020 -6.836 5.688 1.00 90.44 687 PHE A O 1
ATOM 5420 N N . TYR A 1 688 ? -26.909 -5.139 6.859 1.00 88.56 688 TYR A N 1
ATOM 5421 C CA . TYR A 1 688 ? -26.279 -4.100 6.056 1.00 88.56 688 TYR A CA 1
ATOM 5422 C C . TYR A 1 688 ? -25.907 -2.873 6.882 1.00 88.56 688 TYR A C 1
ATOM 5424 O O . TYR A 1 688 ? -26.630 -2.443 7.778 1.00 88.56 688 TYR A O 1
ATOM 5432 N N . GLY A 1 689 ? -24.776 -2.266 6.533 1.00 90.44 689 GLY A N 1
ATOM 5433 C CA . GLY A 1 689 ? -24.429 -0.914 6.953 1.00 90.44 689 GLY A CA 1
ATOM 5434 C C . GLY A 1 689 ? -24.810 0.078 5.861 1.00 90.44 689 GLY A C 1
ATOM 5435 O O . GLY A 1 689 ? -24.477 -0.146 4.697 1.00 90.44 689 GLY A O 1
ATOM 5436 N N . GLN A 1 690 ? -25.469 1.185 6.205 1.00 88.06 690 GLN A N 1
ATOM 5437 C CA . GLN A 1 690 ? -25.746 2.252 5.241 1.00 88.06 690 GLN A CA 1
ATOM 5438 C C . GLN A 1 690 ? -25.405 3.646 5.757 1.00 88.06 690 GLN A C 1
ATOM 5440 O O . GLN A 1 690 ? -25.468 3.936 6.952 1.00 88.06 690 GLN A O 1
ATOM 5445 N N . VAL A 1 691 ? -25.086 4.518 4.804 1.00 86.00 691 VAL A N 1
ATOM 5446 C CA . VAL A 1 691 ? -25.003 5.964 4.975 1.00 86.00 691 VAL A CA 1
ATOM 5447 C C . VAL A 1 691 ? -26.185 6.588 4.246 1.00 86.00 691 VAL A C 1
ATOM 5449 O O . VAL A 1 691 ? -26.322 6.449 3.026 1.00 86.00 691 VAL A O 1
ATOM 5452 N N . ASN A 1 692 ? -27.031 7.282 4.996 1.00 82.62 692 ASN A N 1
ATOM 5453 C CA . ASN A 1 692 ? -28.190 7.995 4.477 1.00 82.62 692 ASN A CA 1
ATOM 5454 C C . ASN A 1 692 ? -27.782 9.302 3.780 1.00 82.62 692 ASN A C 1
ATOM 5456 O O . ASN A 1 692 ? -26.639 9.765 3.865 1.00 82.62 692 ASN A O 1
ATOM 5460 N N . ARG A 1 693 ? -28.739 9.929 3.090 1.00 80.62 693 ARG A N 1
ATOM 5461 C CA . ARG A 1 693 ? -28.551 11.235 2.438 1.00 80.62 693 ARG A CA 1
ATOM 5462 C C . ARG A 1 693 ? -28.067 12.327 3.400 1.00 80.62 693 ARG A C 1
ATOM 5464 O O . ARG A 1 693 ? -27.260 13.166 3.008 1.00 80.62 693 ARG A O 1
ATOM 5471 N N . ASP A 1 694 ? -28.530 12.299 4.644 1.00 81.94 694 ASP A N 1
ATOM 5472 C CA . ASP A 1 694 ? -28.178 13.244 5.711 1.00 81.94 694 ASP A CA 1
ATOM 5473 C C . ASP A 1 694 ? -26.845 12.921 6.416 1.00 81.94 694 ASP A C 1
ATOM 5475 O O . ASP A 1 694 ? -26.505 13.572 7.399 1.00 81.94 694 ASP A O 1
ATOM 5479 N N . LEU A 1 695 ? -26.076 11.947 5.906 1.00 82.56 695 LEU A N 1
ATOM 5480 C CA . LEU A 1 695 ? -24.825 11.429 6.483 1.00 82.56 695 LEU A CA 1
ATOM 5481 C C . LEU A 1 695 ? -24.983 10.604 7.768 1.00 82.56 695 LEU A C 1
ATOM 5483 O O . LEU A 1 695 ? -23.965 10.152 8.317 1.00 82.56 695 LEU A O 1
ATOM 5487 N N . SER A 1 696 ? -26.214 10.363 8.229 1.00 81.88 696 SER A N 1
ATOM 5488 C CA . SER A 1 696 ? -26.454 9.422 9.320 1.00 81.88 696 SER A CA 1
ATOM 5489 C C . SER A 1 696 ? -26.043 8.009 8.898 1.00 81.88 696 SER A C 1
ATOM 5491 O O . SER A 1 696 ? -26.104 7.638 7.720 1.00 81.88 696 SER A O 1
ATOM 5493 N N . LYS A 1 697 ? -25.537 7.244 9.866 1.00 86.56 697 LYS A N 1
ATOM 5494 C CA . LYS A 1 697 ? -25.060 5.872 9.676 1.00 86.56 697 LYS A CA 1
ATOM 5495 C C . LYS A 1 697 ? -25.984 4.948 10.445 1.00 86.56 697 LYS A C 1
ATOM 5497 O O . LYS A 1 697 ? -26.317 5.252 11.585 1.00 86.56 697 LYS A O 1
ATOM 5502 N N . GLN A 1 698 ? -26.343 3.825 9.846 1.00 86.31 698 GLN A N 1
ATOM 5503 C CA . GLN A 1 698 ? -27.104 2.778 10.521 1.00 86.31 698 GLN A CA 1
ATOM 5504 C C . GLN A 1 698 ? -26.552 1.406 10.140 1.00 86.31 698 GLN A C 1
ATOM 5506 O O . GLN A 1 698 ? -26.005 1.226 9.048 1.00 86.31 698 GLN A O 1
ATOM 5511 N N . LEU A 1 699 ? -26.697 0.467 11.068 1.00 88.44 699 LEU A N 1
ATOM 5512 C CA . LEU A 1 699 ? -26.465 -0.955 10.878 1.00 88.44 699 LEU A CA 1
ATOM 5513 C C . LEU A 1 699 ? -27.798 -1.641 11.153 1.00 88.44 699 LEU A C 1
ATOM 5515 O O . LEU A 1 699 ? -28.277 -1.593 12.283 1.00 88.44 699 LEU A O 1
ATOM 5519 N N . ASP A 1 700 ? -28.376 -2.258 10.132 1.00 85.31 700 ASP A N 1
ATOM 5520 C CA . ASP A 1 700 ? -29.574 -3.075 10.280 1.00 85.31 700 ASP A CA 1
ATOM 5521 C C . ASP A 1 700 ? -29.185 -4.546 10.213 1.00 85.31 700 ASP A C 1
ATOM 5523 O O . ASP A 1 700 ? -28.394 -4.951 9.357 1.00 85.31 700 ASP A O 1
ATOM 5527 N N . VAL A 1 701 ? -29.749 -5.341 11.120 1.00 87.00 701 VAL A N 1
ATOM 5528 C CA . VAL A 1 701 ? -29.557 -6.791 11.179 1.00 87.00 701 VAL A CA 1
ATOM 5529 C C . VAL A 1 701 ? -30.921 -7.461 11.099 1.00 87.00 701 VAL A C 1
ATOM 5531 O O . VAL A 1 701 ? -31.820 -7.163 11.882 1.00 87.00 701 VAL A O 1
ATOM 5534 N N . ASN A 1 702 ? -31.066 -8.369 10.144 1.00 83.38 702 ASN A N 1
ATOM 5535 C CA . ASN A 1 702 ? -32.238 -9.203 9.948 1.00 83.38 702 ASN A CA 1
ATOM 5536 C C . ASN A 1 702 ? -32.118 -10.461 10.818 1.00 83.38 702 ASN A C 1
ATOM 5538 O O . ASN A 1 702 ? -31.749 -11.535 10.344 1.00 83.38 702 ASN A O 1
ATOM 5542 N N . GLY A 1 703 ? -32.344 -10.308 12.123 1.00 78.38 703 GLY A N 1
ATOM 5543 C CA . GLY A 1 703 ? -32.271 -11.413 13.077 1.00 78.38 703 GLY A CA 1
ATOM 5544 C C . GLY A 1 703 ? -31.798 -10.999 14.468 1.00 78.38 703 GLY A C 1
ATOM 5545 O O . GLY A 1 703 ? -31.807 -9.825 14.833 1.00 78.38 703 GLY A O 1
ATOM 5546 N N . VAL A 1 704 ? -31.392 -11.993 15.262 1.00 80.06 704 VAL A N 1
ATOM 5547 C CA . VAL A 1 704 ? -30.897 -11.801 16.634 1.00 80.06 704 VAL A CA 1
ATOM 5548 C C . VAL A 1 704 ? -29.406 -11.463 16.618 1.00 80.06 704 VAL A C 1
ATOM 5550 O O . VAL A 1 704 ? -28.616 -12.158 15.981 1.00 80.06 704 VAL A O 1
ATOM 5553 N N . VAL A 1 705 ? -29.011 -10.431 17.368 1.00 84.06 705 VAL A N 1
ATOM 5554 C CA . VAL A 1 705 ? -27.603 -10.072 17.591 1.00 84.06 705 VAL A CA 1
ATOM 5555 C C . VAL A 1 705 ? -27.183 -10.504 18.994 1.00 84.06 705 VAL A C 1
ATOM 5557 O O . VAL A 1 705 ? -27.676 -9.963 19.981 1.00 84.06 705 VAL A O 1
ATOM 5560 N N . ASN A 1 706 ? -26.239 -11.442 19.081 1.00 86.25 706 ASN A N 1
ATOM 5561 C CA . ASN A 1 706 ? -25.582 -11.809 20.335 1.00 86.25 706 ASN A CA 1
ATOM 5562 C C . ASN A 1 706 ? -24.282 -11.007 20.472 1.00 86.25 706 ASN A C 1
ATOM 5564 O O . ASN A 1 706 ? -23.370 -11.169 19.663 1.00 86.25 706 ASN A O 1
ATOM 5568 N N . ALA A 1 707 ? -24.190 -10.151 21.487 1.00 83.81 707 ALA A N 1
ATOM 5569 C CA . ALA A 1 707 ? -22.999 -9.357 21.777 1.00 83.81 707 ALA A CA 1
ATOM 5570 C C . ALA A 1 707 ? -22.587 -9.538 23.240 1.00 83.81 707 ALA A C 1
ATOM 5572 O O . ALA A 1 707 ? -23.443 -9.671 24.111 1.00 83.81 707 ALA A O 1
ATOM 5573 N N . SER A 1 708 ? -21.280 -9.503 23.516 1.00 87.44 708 SER A N 1
ATOM 5574 C CA . SER A 1 708 ? -20.770 -9.500 24.894 1.00 87.44 708 SER A CA 1
ATOM 5575 C C . SER A 1 708 ? -21.137 -8.215 25.643 1.00 87.44 708 SER A C 1
ATOM 5577 O O . SER A 1 708 ? -21.373 -8.262 26.845 1.00 87.44 708 SER A O 1
ATOM 5579 N N . ALA A 1 709 ? -21.210 -7.077 24.941 1.00 84.06 709 ALA A N 1
ATOM 5580 C CA . ALA A 1 709 ? -21.707 -5.809 25.468 1.00 84.06 709 ALA A CA 1
ATOM 5581 C C . ALA A 1 709 ? -22.132 -4.848 24.340 1.00 84.06 709 ALA A C 1
ATOM 5583 O O . ALA A 1 709 ? -21.504 -4.808 23.281 1.00 84.06 709 ALA A O 1
ATOM 5584 N N . PHE A 1 710 ? -23.139 -4.009 24.610 1.00 84.31 710 PHE A N 1
ATOM 5585 C CA . PHE A 1 710 ? -23.458 -2.811 23.825 1.00 84.31 710 PHE A CA 1
ATOM 5586 C C . PHE A 1 710 ? -23.150 -1.565 24.662 1.00 84.31 710 PHE A C 1
ATOM 5588 O O . PHE A 1 710 ? -23.917 -1.198 25.550 1.00 84.31 710 PHE A O 1
ATOM 5595 N N . ASN A 1 711 ? -22.020 -0.910 24.389 1.00 85.75 711 ASN A N 1
ATOM 5596 C CA . ASN A 1 711 ? -21.599 0.282 25.126 1.00 85.75 711 ASN A CA 1
ATOM 5597 C C . ASN A 1 711 ? -22.182 1.546 24.484 1.00 85.75 711 ASN A C 1
ATOM 5599 O O . ASN A 1 711 ? -21.831 1.888 23.354 1.00 85.75 711 ASN A O 1
ATOM 5603 N N . GLN A 1 712 ? -23.043 2.259 25.211 1.00 86.25 712 GLN A N 1
ATOM 5604 C CA . GLN A 1 712 ? -23.522 3.581 24.806 1.00 86.25 712 GLN A CA 1
ATOM 5605 C C . GLN A 1 712 ? -22.613 4.662 25.400 1.00 86.25 712 GLN A C 1
ATOM 5607 O O . GLN A 1 712 ? -22.389 4.692 26.610 1.00 86.25 712 GLN A O 1
ATOM 5612 N N . ALA A 1 713 ? -22.082 5.558 24.565 1.00 84.00 713 ALA A N 1
ATOM 5613 C CA . ALA A 1 713 ? -21.256 6.662 25.043 1.00 84.00 713 ALA A CA 1
ATOM 5614 C C . ALA A 1 713 ? -22.099 7.611 25.913 1.00 84.00 713 ALA A C 1
ATOM 5616 O O . ALA A 1 713 ? -23.059 8.213 25.439 1.00 84.00 713 ALA A O 1
ATOM 5617 N N . SER A 1 714 ? -21.746 7.740 27.193 1.00 86.50 714 SER A N 1
ATOM 5618 C CA . SER A 1 714 ? -22.531 8.498 28.175 1.00 86.50 714 SER A CA 1
ATOM 5619 C C . SER A 1 714 ? -21.757 9.627 28.861 1.00 86.50 714 SER A C 1
ATOM 5621 O O . SER A 1 714 ? -22.251 10.153 29.864 1.00 86.50 714 SER A O 1
ATOM 5623 N N . ASP A 1 715 ? -20.578 9.980 28.344 1.00 89.06 715 ASP A N 1
ATOM 5624 C CA . ASP A 1 715 ? -19.699 11.019 28.889 1.00 89.06 715 ASP A CA 1
ATOM 5625 C C . ASP A 1 715 ? -20.418 12.377 28.989 1.00 89.06 715 ASP A C 1
ATOM 5627 O O . ASP A 1 715 ? -21.250 12.720 28.143 1.00 89.06 715 ASP A O 1
ATOM 5631 N N . ARG A 1 716 ? -20.120 13.146 30.043 1.00 89.75 716 ARG A N 1
ATOM 5632 C CA . ARG A 1 716 ? -20.706 14.471 30.263 1.00 89.75 716 ARG A CA 1
ATOM 5633 C C . ARG A 1 716 ? -20.292 15.451 29.163 1.00 89.75 716 ARG A C 1
ATOM 5635 O O . ARG A 1 716 ? -21.111 16.282 28.782 1.00 89.75 716 ARG A O 1
ATOM 5642 N N . ASP A 1 717 ? -19.073 15.345 28.643 1.00 90.81 717 ASP A N 1
ATOM 5643 C CA . ASP A 1 717 ? -18.546 16.253 27.617 1.00 90.81 717 ASP A CA 1
ATOM 5644 C C . ASP A 1 717 ? -19.195 16.030 26.241 1.00 90.81 717 ASP A C 1
ATOM 5646 O O . ASP A 1 717 ? -19.127 16.894 25.368 1.00 90.81 717 ASP A O 1
ATOM 5650 N N . LEU A 1 718 ? -19.884 14.898 26.061 1.00 88.25 718 LEU A N 1
ATOM 5651 C CA . LEU A 1 718 ? -20.677 14.583 24.870 1.00 88.25 718 LEU A CA 1
ATOM 5652 C C . LEU A 1 718 ? -22.144 15.048 24.981 1.00 88.25 718 LEU A C 1
ATOM 5654 O O . LEU A 1 718 ? -22.936 14.751 24.087 1.00 88.25 718 LEU A O 1
ATOM 5658 N N . LYS A 1 719 ? -22.533 15.732 26.070 1.00 89.31 719 LYS A N 1
ATOM 5659 C CA . LYS A 1 719 ? -23.928 16.087 26.382 1.00 89.31 719 LYS A CA 1
ATOM 5660 C C . LYS A 1 719 ? -24.115 17.591 26.595 1.00 89.31 719 LYS A C 1
ATOM 5662 O O . LYS A 1 719 ? -23.352 18.243 27.301 1.00 89.31 719 LYS A O 1
ATOM 5667 N N . GLU A 1 720 ? -25.211 18.119 26.062 1.00 89.56 720 GLU A N 1
ATOM 5668 C CA . GLU A 1 720 ? -25.679 19.496 26.256 1.00 89.56 720 GLU A CA 1
ATOM 5669 C C . GLU A 1 720 ? -27.145 19.507 26.723 1.00 89.56 720 GLU A C 1
ATOM 5671 O O . GLU A 1 720 ? -27.832 18.495 26.609 1.00 89.56 720 GLU A O 1
ATOM 5676 N N . ASN A 1 721 ? -27.622 20.628 27.281 1.00 92.38 721 ASN A N 1
ATOM 5677 C CA . ASN A 1 721 ? -29.002 20.789 27.780 1.00 92.38 721 ASN A CA 1
ATOM 5678 C C . ASN A 1 721 ? -29.439 19.702 28.792 1.00 92.38 721 ASN A C 1
ATOM 5680 O O . ASN A 1 721 ? -30.512 19.116 28.681 1.00 92.38 721 ASN A O 1
ATOM 5684 N N . ILE A 1 722 ? -28.583 19.410 29.781 1.00 92.38 722 ILE A N 1
ATOM 5685 C CA . ILE A 1 722 ? -28.829 18.365 30.788 1.00 92.38 722 ILE A CA 1
ATOM 5686 C C . ILE A 1 722 ? -29.873 18.844 31.807 1.00 92.38 722 ILE A C 1
ATOM 5688 O O . ILE A 1 722 ? -29.579 19.701 32.642 1.00 92.38 722 ILE A O 1
ATOM 5692 N N . GLU A 1 723 ? -31.057 18.232 31.787 1.00 91.12 723 GLU A N 1
ATOM 5693 C CA . GLU A 1 723 ? -32.147 18.484 32.736 1.00 91.12 723 GLU A CA 1
ATOM 5694 C C . GLU A 1 723 ? -32.512 17.221 33.530 1.00 91.12 723 GLU A C 1
ATOM 5696 O O . GLU A 1 723 ? -32.372 16.091 33.059 1.00 91.12 723 GLU A O 1
ATOM 5701 N N . VAL A 1 724 ? -32.976 17.406 34.770 1.00 92.00 724 VAL A N 1
ATOM 5702 C CA . VAL A 1 724 ? -33.466 16.301 35.603 1.00 92.00 724 VAL A CA 1
ATOM 5703 C C . VAL A 1 724 ? -34.890 15.935 35.181 1.00 92.00 724 VAL A C 1
ATOM 5705 O O . VAL A 1 724 ? -35.753 16.806 35.091 1.00 92.00 724 VAL A O 1
ATOM 5708 N N . ILE A 1 725 ? -35.154 14.639 34.986 1.00 91.94 725 ILE A N 1
ATOM 5709 C CA . ILE A 1 725 ? -36.502 14.131 34.699 1.00 91.94 725 ILE A CA 1
ATOM 5710 C C . ILE A 1 725 ? -37.415 14.431 35.894 1.00 91.94 725 ILE A C 1
ATOM 5712 O O . ILE A 1 725 ? -37.177 13.942 36.996 1.00 91.94 725 ILE A O 1
ATOM 5716 N N . SER A 1 726 ? -38.452 15.235 35.665 1.00 90.19 726 SER A N 1
ATOM 5717 C CA . SER A 1 726 ? -39.426 15.663 36.674 1.00 90.19 726 SER A CA 1
ATOM 5718 C C . SER A 1 726 ? -40.741 14.887 36.579 1.00 90.19 726 SER A C 1
ATOM 5720 O O . SER A 1 726 ? -41.165 14.504 35.482 1.00 90.19 726 SER A O 1
ATOM 5722 N N . ASN A 1 727 ? -41.421 14.712 37.719 1.00 91.56 727 ASN A N 1
ATOM 5723 C CA . ASN A 1 727 ? -42.657 13.929 37.849 1.00 91.56 727 ASN A CA 1
ATOM 5724 C C . ASN A 1 727 ? -42.466 12.481 37.367 1.00 91.56 727 ASN A C 1
ATOM 5726 O O . ASN A 1 727 ? -43.333 11.909 36.700 1.00 91.56 727 ASN A O 1
ATOM 5730 N N . ALA A 1 728 ? -41.302 11.904 37.659 1.00 93.44 728 ALA A N 1
ATOM 5731 C CA . ALA A 1 728 ? -40.893 10.600 37.165 1.00 93.44 728 ALA A CA 1
ATOM 5732 C C . ALA A 1 728 ? -41.847 9.485 37.620 1.00 93.44 728 ALA A C 1
ATOM 5734 O O . ALA A 1 728 ? -42.175 8.616 36.814 1.00 93.44 728 ALA A O 1
ATOM 5735 N N . ILE A 1 729 ? -42.378 9.537 38.850 1.00 91.94 729 ILE A N 1
ATOM 5736 C CA . ILE A 1 729 ? -43.379 8.561 39.324 1.00 91.94 729 ILE A CA 1
ATOM 5737 C C . ILE A 1 729 ? -44.632 8.567 38.443 1.00 91.94 729 ILE A C 1
ATOM 5739 O O . ILE A 1 729 ? -45.136 7.505 38.078 1.00 91.94 729 ILE A O 1
ATOM 5743 N N . ASP A 1 730 ? -45.156 9.746 38.110 1.00 93.38 730 ASP A N 1
ATOM 5744 C CA . ASP A 1 730 ? -46.398 9.851 37.340 1.00 93.38 730 ASP A CA 1
ATOM 5745 C C . ASP A 1 730 ? -46.174 9.488 35.868 1.00 93.38 730 ASP A C 1
ATOM 5747 O O . ASP A 1 730 ? -47.033 8.855 35.256 1.00 93.38 730 ASP A O 1
ATOM 5751 N N . ARG A 1 731 ? -44.984 9.783 35.329 1.00 93.44 731 ARG A N 1
ATOM 5752 C CA . ARG A 1 731 ? -44.567 9.319 33.998 1.00 93.44 731 ARG A CA 1
ATOM 5753 C C . ARG A 1 731 ? -44.430 7.797 33.936 1.00 93.44 731 ARG A C 1
ATOM 5755 O O . ARG A 1 731 ? -44.931 7.201 32.993 1.00 93.44 731 ARG A O 1
ATOM 5762 N N . VAL A 1 732 ? -43.827 7.151 34.941 1.00 92.88 732 VAL A N 1
ATOM 5763 C CA . VAL A 1 732 ? -43.752 5.675 35.010 1.00 92.88 732 VAL A CA 1
ATOM 5764 C C . VAL A 1 732 ? -45.147 5.060 35.119 1.00 92.88 732 VAL A C 1
ATOM 5766 O O . VAL A 1 732 ? -45.425 4.075 34.449 1.00 92.88 732 VAL A O 1
ATOM 5769 N N . ARG A 1 733 ? -46.055 5.659 35.902 1.00 92.38 733 ARG A N 1
ATOM 5770 C CA . ARG A 1 733 ? -47.451 5.194 36.021 1.00 92.38 733 ARG A CA 1
ATOM 5771 C C . ARG A 1 733 ? -48.245 5.270 34.718 1.00 92.38 733 ARG A C 1
ATOM 5773 O O . ARG A 1 733 ? -49.245 4.570 34.595 1.00 92.38 733 ARG A O 1
ATOM 5780 N N . ALA A 1 734 ? -47.837 6.131 33.790 1.00 92.81 734 ALA A N 1
ATOM 5781 C CA . ALA A 1 734 ? -48.476 6.278 32.489 1.00 92.81 734 ALA A CA 1
ATOM 5782 C C . ALA A 1 734 ? -47.984 5.255 31.447 1.00 92.81 734 ALA A C 1
ATOM 5784 O O . ALA A 1 734 ? -48.600 5.149 30.391 1.00 92.81 734 ALA A O 1
ATOM 5785 N N . ILE A 1 735 ? -46.916 4.498 31.736 1.00 92.81 735 ILE A N 1
ATOM 5786 C CA . ILE A 1 735 ? -46.382 3.448 30.857 1.00 92.81 735 ILE A CA 1
ATOM 5787 C C . ILE A 1 735 ? -46.809 2.079 31.393 1.00 92.81 735 ILE A C 1
ATOM 5789 O O . ILE A 1 735 ? -46.559 1.751 32.554 1.00 92.81 735 ILE A O 1
ATOM 5793 N N . GLY A 1 736 ? -47.413 1.249 30.542 1.00 89.19 736 GLY A N 1
ATOM 5794 C CA . GLY A 1 736 ? -47.734 -0.133 30.888 1.00 89.19 736 GLY A CA 1
ATOM 5795 C C . GLY A 1 736 ? -46.590 -1.109 30.595 1.00 89.19 736 GLY A C 1
ATOM 5796 O O . GLY A 1 736 ? -45.870 -0.985 29.603 1.00 89.19 736 GLY A O 1
ATOM 5797 N N . GLY A 1 737 ? -46.447 -2.127 31.447 1.00 91.38 737 GLY A N 1
ATOM 5798 C CA . GLY A 1 737 ? -45.687 -3.336 31.131 1.00 91.38 737 GLY A CA 1
ATOM 5799 C C . GLY A 1 737 ? -46.603 -4.367 30.476 1.00 91.38 737 GLY A C 1
ATOM 5800 O O . GLY A 1 737 ? -47.600 -4.772 31.072 1.00 91.38 737 GLY A O 1
ATOM 5801 N N . TYR A 1 738 ? -46.268 -4.802 29.265 1.00 93.06 738 TYR A N 1
ATOM 5802 C CA . TYR A 1 738 ? -47.087 -5.703 28.460 1.00 93.06 738 TYR A CA 1
ATOM 5803 C C . TYR A 1 738 ? -46.327 -6.976 28.113 1.00 93.06 738 TYR A C 1
ATOM 5805 O O . TYR A 1 738 ? -45.152 -6.935 27.761 1.00 93.06 738 TYR A O 1
ATOM 5813 N N . THR A 1 739 ? -47.028 -8.105 28.119 1.00 91.06 739 THR A N 1
ATOM 5814 C CA . THR A 1 739 ? -46.634 -9.290 27.351 1.00 91.06 739 THR A CA 1
ATOM 5815 C C . THR A 1 739 ? -47.375 -9.276 26.020 1.00 91.06 739 THR A C 1
ATOM 5817 O O . THR A 1 739 ? -48.580 -9.022 25.996 1.00 91.06 739 THR A O 1
ATOM 5820 N N . TYR A 1 740 ? -46.695 -9.561 24.918 1.00 88.94 740 TYR A N 1
ATOM 5821 C CA . TYR A 1 740 ? -47.279 -9.544 23.579 1.00 88.94 740 TYR A CA 1
ATOM 5822 C C . TYR A 1 740 ? -46.645 -10.607 22.684 1.00 88.94 740 TYR A C 1
ATOM 5824 O O . TYR A 1 740 ? -45.522 -11.041 22.911 1.00 88.94 740 TYR A O 1
ATOM 5832 N N . THR A 1 741 ? -47.358 -11.017 21.638 1.00 89.44 741 THR A N 1
ATOM 5833 C CA . THR A 1 741 ? -46.794 -11.856 20.576 1.00 89.44 741 THR A CA 1
ATOM 5834 C C . THR A 1 741 ? -46.293 -10.957 19.457 1.00 89.44 741 THR A C 1
ATOM 5836 O O . THR A 1 741 ? -47.067 -10.173 18.900 1.00 89.44 741 THR A O 1
ATOM 5839 N N . LEU A 1 742 ? -45.004 -11.037 19.130 1.00 82.50 742 LEU A N 1
ATOM 5840 C CA . LEU A 1 742 ? -44.437 -10.216 18.066 1.00 82.50 742 LEU A CA 1
ATOM 5841 C C . LEU A 1 742 ? -44.921 -10.749 16.711 1.00 82.50 742 LEU A C 1
ATOM 5843 O O . LEU A 1 742 ? -44.740 -11.921 16.389 1.00 82.50 742 LEU A O 1
ATOM 5847 N N . LYS A 1 743 ? -45.563 -9.890 15.909 1.00 82.31 743 LYS A N 1
ATOM 5848 C CA . LYS A 1 743 ? -46.217 -10.299 14.650 1.00 82.31 743 LYS A CA 1
ATOM 5849 C C . LYS A 1 743 ? -45.257 -10.917 13.630 1.00 82.31 743 LYS A C 1
ATOM 5851 O O . LYS A 1 743 ? -45.697 -11.698 12.799 1.00 82.31 743 LYS A O 1
ATOM 5856 N N . GLU A 1 744 ? -43.983 -10.543 13.681 1.00 75.31 744 GLU A N 1
ATOM 5857 C CA . GLU A 1 744 ? -42.969 -10.963 12.712 1.00 75.31 744 GLU A CA 1
ATOM 5858 C C . GLU A 1 744 ? -42.522 -12.416 12.896 1.00 75.31 744 GLU A C 1
ATOM 5860 O O . GLU A 1 744 ? -42.434 -13.147 11.917 1.00 75.31 744 GLU A O 1
ATOM 5865 N N . ASN A 1 745 ? -42.282 -12.851 14.134 1.00 73.75 745 ASN A N 1
ATOM 5866 C CA . ASN A 1 745 ? -41.786 -14.199 14.433 1.00 73.75 745 ASN A CA 1
ATOM 5867 C C . ASN A 1 745 ? -42.823 -15.092 15.144 1.00 73.75 745 ASN A C 1
ATOM 5869 O O . ASN A 1 745 ? -42.575 -16.278 15.335 1.00 73.75 745 ASN A O 1
ATOM 5873 N N . GLY A 1 746 ? -43.969 -14.542 15.564 1.00 82.38 746 GLY A N 1
ATOM 5874 C CA . GLY A 1 746 ? -45.009 -15.268 16.298 1.00 82.38 746 GLY A CA 1
ATOM 5875 C C . GLY A 1 746 ? -44.632 -15.656 17.734 1.00 82.38 746 GLY A C 1
ATOM 5876 O O . GLY A 1 746 ? -45.375 -16.405 18.368 1.00 82.38 746 GLY A O 1
ATOM 5877 N N . MET A 1 747 ? -43.510 -15.162 18.264 1.00 82.31 747 MET A N 1
ATOM 5878 C CA . MET A 1 747 ? -42.989 -15.535 19.582 1.00 82.31 747 MET A CA 1
ATOM 5879 C C . MET A 1 747 ? -43.543 -14.627 20.692 1.00 82.31 747 MET A C 1
ATOM 5881 O O . MET A 1 747 ? -43.845 -13.455 20.439 1.00 82.31 747 MET A O 1
ATOM 5885 N N . PRO A 1 748 ? -43.697 -15.133 21.930 1.00 88.75 748 PRO A N 1
ATOM 5886 C CA . PRO A 1 748 ? -44.061 -14.313 23.081 1.00 88.75 748 PRO A CA 1
ATOM 5887 C C . PRO A 1 748 ? -42.879 -13.442 23.536 1.00 88.75 748 PRO A C 1
ATOM 5889 O O . PRO A 1 748 ? -41.762 -13.920 23.703 1.00 88.75 748 PRO A O 1
ATOM 5892 N N . HIS A 1 749 ? -43.151 -12.165 23.781 1.00 86.38 749 HIS A N 1
ATOM 5893 C CA . HIS A 1 749 ? -42.216 -11.155 24.266 1.00 86.38 749 HIS A CA 1
ATOM 5894 C C . HIS A 1 749 ? -42.853 -10.345 25.405 1.00 86.38 749 HIS A C 1
ATOM 5896 O O . HIS A 1 749 ? -44.071 -10.362 25.595 1.00 86.38 749 HIS A O 1
ATOM 5902 N N . ALA A 1 750 ? -42.032 -9.618 26.161 1.00 89.50 750 ALA A N 1
ATOM 5903 C CA . ALA A 1 750 ? -42.481 -8.658 27.162 1.00 89.50 750 ALA A CA 1
ATOM 5904 C C . ALA A 1 750 ? -41.756 -7.321 26.974 1.00 89.50 750 ALA A C 1
ATOM 5906 O O . ALA A 1 750 ? -40.598 -7.290 26.563 1.00 89.50 750 ALA A O 1
ATOM 5907 N N . GLY A 1 751 ? -42.434 -6.213 27.254 1.00 90.44 751 GLY A N 1
ATOM 5908 C CA . GLY A 1 751 ? -41.861 -4.880 27.115 1.00 90.44 751 GLY A CA 1
ATOM 5909 C C . GLY A 1 751 ? -42.885 -3.772 27.316 1.00 90.44 751 GLY A C 1
ATOM 5910 O O . GLY A 1 751 ? -43.971 -3.996 27.842 1.00 90.44 751 GLY A O 1
ATOM 5911 N N . VAL A 1 752 ? -42.526 -2.569 26.880 1.00 92.38 752 VAL A N 1
ATOM 5912 C CA . VAL A 1 752 ? -43.393 -1.386 26.909 1.00 92.38 752 VAL A CA 1
ATOM 5913 C C . VAL A 1 752 ? -43.804 -1.008 25.488 1.00 92.38 752 VAL A C 1
ATOM 5915 O O . VAL A 1 752 ? -43.130 -1.372 24.521 1.00 92.38 752 VAL A O 1
ATOM 5918 N N . ILE A 1 753 ? -44.899 -0.267 25.346 1.00 91.75 753 ILE A N 1
ATOM 5919 C CA . ILE A 1 753 ? -45.362 0.223 24.044 1.00 91.75 753 ILE A CA 1
ATOM 5920 C C . ILE A 1 753 ? -44.650 1.542 23.718 1.00 91.75 753 ILE A C 1
ATOM 5922 O O . ILE A 1 753 ? -44.710 2.500 24.485 1.00 91.75 753 ILE A O 1
ATOM 5926 N N . ALA A 1 754 ? -43.996 1.613 22.556 1.00 89.88 754 ALA A N 1
ATOM 5927 C CA . ALA A 1 754 ? -43.180 2.766 22.160 1.00 89.88 754 ALA A CA 1
ATOM 5928 C C . ALA A 1 754 ? -43.962 4.089 22.092 1.00 89.88 754 ALA A C 1
ATOM 5930 O O . ALA A 1 754 ? -43.415 5.153 22.369 1.00 89.88 754 ALA A O 1
ATOM 5931 N N . GLN A 1 755 ? -45.247 4.031 21.747 1.00 92.62 755 GLN A N 1
ATOM 5932 C CA . GLN A 1 755 ? -46.139 5.186 21.692 1.00 92.62 755 GLN A CA 1
ATOM 5933 C C . GLN A 1 755 ? -46.440 5.749 23.087 1.00 92.62 755 GLN A C 1
ATOM 5935 O O . GLN A 1 755 ? -46.456 6.963 23.248 1.00 92.62 755 GLN A O 1
ATOM 5940 N N . GLU A 1 756 ? -46.606 4.890 24.095 1.00 93.00 756 GLU A N 1
ATOM 5941 C CA . GLU A 1 756 ? -46.809 5.335 25.479 1.00 93.00 756 GLU A CA 1
ATOM 5942 C C . GLU A 1 756 ? -45.539 5.997 26.022 1.00 93.00 756 GLU A C 1
ATOM 5944 O O . GLU A 1 756 ? -45.608 7.066 26.623 1.00 93.00 756 GLU A O 1
ATOM 5949 N N . VAL A 1 757 ? -44.364 5.417 25.730 1.00 92.19 757 VAL A N 1
ATOM 5950 C CA . VAL A 1 757 ? -43.063 6.027 26.058 1.00 92.19 757 VAL A CA 1
ATOM 5951 C C . VAL A 1 757 ? -42.927 7.388 25.381 1.00 92.19 757 VAL A C 1
ATOM 5953 O O . VAL A 1 757 ? -42.524 8.348 26.026 1.00 92.19 757 VAL A O 1
ATOM 5956 N N . ARG A 1 758 ? -43.314 7.504 24.108 1.00 91.56 758 ARG A N 1
ATOM 5957 C CA . ARG A 1 758 ? -43.256 8.763 23.360 1.00 91.56 758 ARG A CA 1
ATOM 5958 C C . ARG A 1 758 ? -44.089 9.880 23.995 1.00 91.56 758 ARG A C 1
ATOM 5960 O O . ARG A 1 758 ? -43.663 11.032 23.954 1.00 91.56 758 ARG A O 1
ATOM 5967 N N . ASP A 1 759 ? -45.247 9.558 24.563 1.00 91.50 759 ASP A N 1
ATOM 5968 C CA . ASP A 1 759 ? -46.141 10.554 25.159 1.00 91.50 759 ASP A CA 1
ATOM 5969 C C . ASP A 1 759 ? -45.614 11.096 26.501 1.00 91.50 759 ASP A C 1
ATOM 5971 O O . ASP A 1 759 ? -45.908 12.239 26.857 1.00 91.50 759 ASP A O 1
ATOM 5975 N N . VAL A 1 760 ? -44.815 10.315 27.243 1.00 91.50 760 VAL A N 1
ATOM 5976 C CA . VAL A 1 760 ? -44.343 10.691 28.596 1.00 91.50 760 VAL A CA 1
ATOM 5977 C C . VAL A 1 760 ? -42.839 10.977 28.691 1.00 91.50 760 VAL A C 1
ATOM 5979 O O . VAL A 1 760 ? -42.405 11.719 29.578 1.00 91.50 760 VAL A O 1
ATOM 5982 N N . LEU A 1 761 ? -42.037 10.395 27.801 1.00 92.12 761 LEU A N 1
ATOM 5983 C CA . LEU A 1 761 ? -40.586 10.555 27.682 1.00 92.12 761 LEU A CA 1
ATOM 5984 C C . LEU A 1 761 ? -40.172 10.424 26.200 1.00 92.12 761 LEU A C 1
ATOM 5986 O O . LEU A 1 761 ? -39.595 9.407 25.795 1.00 92.12 761 LEU A O 1
ATOM 5990 N N . PRO A 1 762 ? -40.486 11.430 25.363 1.00 90.56 762 PRO A N 1
ATOM 5991 C CA . PRO A 1 762 ? -40.230 11.390 23.923 1.00 90.56 762 PRO A CA 1
ATOM 5992 C C . PRO A 1 762 ? -38.757 11.163 23.569 1.00 90.56 762 PRO A C 1
ATOM 5994 O O . PRO A 1 762 ? -38.470 10.570 22.530 1.00 90.56 762 PRO A O 1
ATOM 5997 N N . GLU A 1 763 ? -37.834 11.575 24.438 1.00 88.44 763 GLU A N 1
ATOM 5998 C CA . GLU A 1 763 ? -36.387 11.415 24.287 1.00 88.44 763 GLU A CA 1
ATOM 5999 C C . GLU A 1 763 ? -35.946 9.944 24.306 1.00 88.44 763 GLU A C 1
ATOM 6001 O O . GLU A 1 763 ? -34.921 9.609 23.723 1.00 88.44 763 GLU A O 1
ATOM 6006 N N . ALA A 1 764 ? -36.732 9.061 24.933 1.00 89.44 764 ALA A N 1
ATOM 6007 C CA . ALA A 1 764 ? -36.499 7.617 24.960 1.00 89.44 764 ALA A CA 1
ATOM 6008 C C . ALA A 1 764 ? -37.277 6.867 23.859 1.00 89.44 764 ALA A C 1
ATOM 6010 O O . ALA A 1 764 ? -37.388 5.639 23.899 1.00 89.44 764 ALA A O 1
ATOM 6011 N N . SER A 1 765 ? -37.843 7.588 22.884 1.00 88.88 765 SER A N 1
ATOM 6012 C CA . SER A 1 765 ? -38.567 7.012 21.750 1.00 88.88 765 SER A CA 1
ATOM 6013 C C . SER A 1 765 ? -37.820 7.244 20.436 1.00 88.88 765 SER A C 1
ATOM 6015 O O . SER A 1 765 ? -37.415 8.357 20.105 1.00 88.88 765 SER A O 1
ATOM 6017 N N . GLY A 1 766 ? -37.647 6.173 19.667 1.00 84.94 766 GLY A N 1
ATOM 6018 C CA . GLY A 1 766 ? -37.061 6.195 18.333 1.00 84.94 766 GLY A CA 1
ATOM 6019 C C . GLY A 1 766 ? -38.084 5.850 17.254 1.00 84.94 766 GLY A C 1
ATOM 6020 O O . GLY A 1 766 ? -39.237 5.510 17.526 1.00 84.94 766 GLY A O 1
ATOM 6021 N N . SER A 1 767 ? -37.661 5.912 15.994 1.00 81.62 767 SER A N 1
ATOM 6022 C CA . SER A 1 767 ? -38.437 5.369 14.879 1.00 81.62 767 SER A CA 1
ATOM 6023 C C . SER A 1 767 ? -37.525 4.763 13.831 1.00 81.62 767 SER A C 1
ATOM 6025 O O . SER A 1 767 ? -36.453 5.309 13.582 1.00 81.62 767 SER A O 1
ATOM 6027 N N . PHE A 1 768 ? -37.988 3.715 13.167 1.00 76.69 768 PHE A N 1
ATOM 6028 C CA . PHE A 1 768 ? -37.297 3.080 12.052 1.00 76.69 768 PHE A CA 1
ATOM 6029 C C . PHE A 1 768 ? -38.285 2.809 10.915 1.00 76.69 768 PHE A C 1
ATOM 6031 O O . PHE A 1 768 ? -39.494 2.720 11.136 1.00 76.69 768 PHE A O 1
ATOM 6038 N N . THR A 1 769 ? -37.778 2.714 9.691 1.00 71.81 769 THR A N 1
ATOM 6039 C CA . THR A 1 769 ? -38.589 2.423 8.503 1.00 71.81 769 THR A CA 1
ATOM 6040 C C . THR A 1 769 ? -38.315 0.995 8.067 1.00 71.81 769 THR A C 1
ATOM 6042 O O . THR A 1 769 ? -37.159 0.632 7.852 1.00 71.81 769 THR A O 1
ATOM 6045 N N . LYS A 1 770 ? -39.369 0.193 7.923 1.00 69.56 770 LYS A N 1
ATOM 6046 C CA . LYS A 1 770 ? -39.296 -1.124 7.298 1.00 69.56 770 LYS A CA 1
ATOM 6047 C C . LYS A 1 770 ? -39.617 -0.968 5.816 1.00 69.56 770 LYS A C 1
ATOM 6049 O O . LYS A 1 770 ? -40.606 -0.330 5.457 1.00 69.56 770 LYS A O 1
ATOM 6054 N N . TYR A 1 771 ? -38.769 -1.542 4.974 1.00 66.38 771 TYR A N 1
ATOM 6055 C CA . TYR A 1 771 ? -38.976 -1.585 3.532 1.00 66.38 771 TYR A CA 1
ATOM 6056 C C . TYR A 1 771 ? -39.524 -2.958 3.162 1.00 66.38 771 TYR A C 1
ATOM 6058 O O . TYR A 1 771 ? -38.930 -3.972 3.534 1.00 66.38 771 TYR A O 1
ATOM 6066 N N . VAL A 1 772 ? -40.635 -2.992 2.431 1.00 62.28 772 VAL A N 1
ATOM 6067 C CA . VAL A 1 772 ? -41.200 -4.231 1.884 1.00 62.28 772 VAL A CA 1
ATOM 6068 C C . VAL A 1 772 ? -41.109 -4.171 0.366 1.00 62.28 772 VAL A C 1
ATOM 6070 O O . VAL A 1 772 ? -41.568 -3.208 -0.247 1.00 62.28 772 VAL A O 1
ATOM 6073 N N . ASP A 1 773 ? -40.507 -5.190 -0.246 1.00 61.91 773 ASP A N 1
ATOM 6074 C CA . ASP A 1 773 ? -40.483 -5.330 -1.702 1.00 61.91 773 ASP A CA 1
ATOM 6075 C C . ASP A 1 773 ? -41.894 -5.706 -2.205 1.00 61.91 773 ASP A C 1
ATOM 6077 O O . ASP A 1 773 ? -42.465 -6.727 -1.817 1.00 61.91 773 ASP A O 1
ATOM 6081 N N . LEU A 1 774 ? -42.472 -4.868 -3.069 1.00 57.88 774 LEU A N 1
ATOM 6082 C CA . LEU A 1 774 ? -43.753 -5.097 -3.732 1.00 57.88 774 LEU A CA 1
ATOM 6083 C C . LEU A 1 774 ? -43.555 -5.961 -4.993 1.00 57.88 774 LEU A C 1
ATOM 6085 O O . LEU A 1 774 ? -42.680 -5.665 -5.815 1.00 57.88 774 LEU A O 1
ATOM 6089 N N . PRO A 1 775 ? -44.396 -6.986 -5.227 1.00 47.28 775 PRO A N 1
ATOM 6090 C CA . PRO A 1 775 ? -44.345 -7.762 -6.459 1.00 47.28 775 PRO A CA 1
ATOM 6091 C C . PRO A 1 775 ? -44.854 -6.946 -7.661 1.00 47.28 775 PRO A C 1
ATOM 6093 O O . PRO A 1 775 ? -46.038 -6.623 -7.751 1.00 47.28 775 PRO A O 1
ATOM 6096 N N . GLY A 1 776 ? -43.974 -6.662 -8.626 1.00 54.19 776 GLY A N 1
ATOM 6097 C CA . GLY A 1 776 ? -44.339 -6.113 -9.937 1.00 54.19 776 GLY A CA 1
ATOM 6098 C C . GLY A 1 776 ? -43.118 -5.701 -10.775 1.00 54.19 776 GLY A C 1
ATOM 6099 O O . GLY A 1 776 ? -42.143 -5.207 -10.211 1.00 54.19 776 GLY A O 1
ATOM 6100 N N . PRO A 1 777 ? -43.122 -5.890 -12.110 1.00 45.09 777 PRO A N 1
ATOM 6101 C CA . PRO A 1 777 ? -42.009 -5.467 -12.954 1.00 45.09 777 PRO A CA 1
ATOM 6102 C C . PRO A 1 777 ? -42.039 -3.948 -13.173 1.00 45.09 777 PRO A C 1
ATOM 6104 O O . PRO A 1 777 ? -43.018 -3.407 -13.687 1.00 45.09 777 PRO A O 1
ATOM 6107 N N . THR A 1 778 ? -40.946 -3.259 -12.854 1.00 53.44 778 THR A N 1
ATOM 6108 C CA . THR A 1 778 ? -40.620 -1.967 -13.478 1.00 53.44 778 THR A CA 1
ATOM 6109 C C . THR A 1 778 ? -39.795 -2.215 -14.743 1.00 53.44 778 THR A C 1
ATOM 6111 O O . THR A 1 778 ? -39.122 -3.241 -14.861 1.00 53.44 778 THR A O 1
ATOM 6114 N N . GLN A 1 779 ? -39.851 -1.286 -15.706 1.00 48.53 779 GLN A N 1
ATOM 6115 C CA . GLN A 1 779 ? -39.139 -1.386 -16.994 1.00 48.53 779 GLN A CA 1
ATOM 6116 C C . GLN A 1 779 ? -37.610 -1.552 -16.857 1.00 48.53 779 GLN A C 1
ATOM 6118 O O . GLN A 1 779 ? -36.981 -2.008 -17.808 1.00 48.53 779 GLN A O 1
ATOM 6123 N N . ASP A 1 780 ? -37.047 -1.276 -15.673 1.00 47.25 780 ASP A N 1
ATOM 6124 C CA . ASP A 1 780 ? -35.604 -1.245 -15.400 1.00 47.25 780 ASP A CA 1
ATOM 6125 C C . ASP A 1 780 ? -35.112 -2.364 -14.453 1.00 47.25 780 ASP A C 1
ATOM 6127 O O . ASP A 1 780 ? -33.941 -2.385 -14.071 1.00 47.25 780 ASP A O 1
ATOM 6131 N N . GLY A 1 781 ? -35.977 -3.311 -14.061 1.00 51.38 781 GLY A N 1
ATOM 6132 C CA . GLY A 1 781 ? -35.590 -4.455 -13.219 1.00 51.38 781 GLY A CA 1
ATOM 6133 C C . GLY A 1 781 ? -35.303 -4.121 -11.747 1.00 51.38 781 GLY A C 1
ATOM 6134 O O . GLY A 1 781 ? -34.728 -4.945 -11.038 1.00 51.38 781 GLY A O 1
ATOM 6135 N N . THR A 1 782 ? -35.697 -2.938 -11.269 1.00 45.72 782 THR A N 1
ATOM 6136 C CA . THR A 1 782 ? -35.600 -2.540 -9.856 1.00 45.72 782 THR A CA 1
ATOM 6137 C C . THR A 1 782 ? -36.904 -2.847 -9.098 1.00 45.72 782 THR A C 1
ATOM 6139 O O . THR A 1 782 ? -37.986 -2.505 -9.586 1.00 45.72 782 THR A O 1
ATOM 6142 N N . PRO A 1 783 ? -36.848 -3.478 -7.906 1.00 52.34 783 PRO A N 1
ATOM 6143 C CA . PRO A 1 783 ? -38.047 -3.768 -7.120 1.00 52.34 783 PRO A CA 1
ATOM 6144 C C . PRO A 1 783 ? -38.753 -2.478 -6.673 1.00 52.34 783 PRO A C 1
ATOM 6146 O O . PRO A 1 783 ? -38.106 -1.535 -6.212 1.00 52.34 783 PRO A O 1
ATOM 6149 N N . LEU A 1 784 ? -40.084 -2.439 -6.796 1.00 54.25 784 LEU A N 1
ATOM 6150 C CA . LEU A 1 784 ? -40.925 -1.418 -6.160 1.00 54.25 784 LEU A CA 1
ATOM 6151 C C . LEU A 1 784 ? -40.916 -1.675 -4.650 1.00 54.25 784 LEU A C 1
ATOM 6153 O O . LEU A 1 784 ? -41.060 -2.821 -4.242 1.00 54.25 784 LEU A O 1
ATOM 6157 N N . ARG A 1 785 ? -40.748 -0.645 -3.819 1.00 62.75 785 ARG A N 1
ATOM 6158 C CA . ARG A 1 785 ? -40.708 -0.786 -2.354 1.00 62.75 785 ARG A CA 1
ATOM 6159 C C . ARG A 1 785 ? -41.771 0.075 -1.694 1.00 62.75 785 ARG A C 1
ATOM 6161 O O . ARG A 1 785 ? -41.935 1.232 -2.075 1.00 62.75 785 ARG A O 1
ATOM 6168 N N . GLU A 1 786 ? -42.465 -0.488 -0.712 1.00 66.62 786 GLU A N 1
ATOM 6169 C CA . GLU A 1 786 ? -43.330 0.247 0.211 1.00 66.62 786 GLU A CA 1
ATOM 6170 C C . GLU A 1 786 ? -42.550 0.575 1.491 1.00 66.62 786 GLU A C 1
ATOM 6172 O O . GLU A 1 786 ? -41.774 -0.249 1.985 1.00 66.62 786 GLU A O 1
ATOM 6177 N N . GLU A 1 787 ? -42.727 1.793 2.004 1.00 70.56 787 GLU A N 1
ATOM 6178 C CA . GLU A 1 787 ? -42.080 2.286 3.221 1.00 70.56 787 GLU A CA 1
ATOM 6179 C C . GLU A 1 787 ? -43.111 2.369 4.350 1.00 70.56 787 GLU A C 1
ATOM 6181 O O . GLU A 1 787 ? -44.032 3.185 4.294 1.00 70.56 787 GLU A O 1
ATOM 6186 N N . GLU A 1 788 ? -42.942 1.566 5.400 1.00 75.69 788 GLU A N 1
ATOM 6187 C CA . GLU A 1 788 ? -43.783 1.631 6.598 1.00 75.69 788 GLU A CA 1
ATOM 6188 C C . GLU A 1 788 ? -42.939 2.033 7.816 1.00 75.69 788 GLU A C 1
ATOM 6190 O O . GLU A 1 788 ? -41.870 1.474 8.072 1.00 75.69 788 GLU A O 1
ATOM 6195 N N . ARG A 1 789 ? -43.391 3.041 8.572 1.00 77.69 789 ARG A N 1
ATOM 6196 C CA . ARG A 1 789 ? -42.651 3.592 9.718 1.00 77.69 789 ARG A CA 1
ATOM 6197 C C . ARG A 1 789 ? -43.142 2.989 11.032 1.00 77.69 789 ARG A C 1
ATOM 6199 O O . ARG A 1 789 ? -44.319 3.099 11.367 1.00 77.69 789 ARG A O 1
ATOM 6206 N N . PHE A 1 790 ? -42.213 2.457 11.816 1.00 83.31 790 PHE A N 1
ATOM 6207 C CA . PHE A 1 790 ? -42.436 1.897 13.146 1.00 83.31 790 PHE A CA 1
ATOM 6208 C C . PHE A 1 790 ? -41.712 2.720 14.220 1.00 83.31 790 PHE A C 1
ATOM 6210 O O . PHE A 1 790 ? -40.781 3.473 13.928 1.00 83.31 790 PHE A O 1
ATOM 6217 N N . TYR A 1 791 ? -42.149 2.589 15.473 1.00 87.00 791 TYR A N 1
ATOM 6218 C CA . TYR A 1 791 ? -41.523 3.231 16.633 1.00 87.00 791 TYR A CA 1
ATOM 6219 C C . TYR A 1 791 ? -40.699 2.216 17.426 1.00 87.00 791 TYR A C 1
ATOM 6221 O O . TYR A 1 791 ? -41.062 1.044 17.507 1.00 87.00 791 TYR A O 1
ATOM 6229 N N . SER A 1 792 ? -39.603 2.677 18.018 1.00 87.31 792 SER A N 1
ATOM 6230 C CA . SER A 1 792 ? -38.722 1.895 18.884 1.00 87.31 792 SER A CA 1
ATOM 6231 C C . SER A 1 792 ? -38.545 2.583 20.237 1.00 87.31 792 SER A C 1
ATOM 6233 O O . SER A 1 792 ? -38.923 3.742 20.413 1.00 87.31 792 SER A O 1
ATOM 6235 N N . VAL A 1 793 ? -37.990 1.854 21.202 1.00 89.56 793 VAL A N 1
ATOM 6236 C CA . VAL A 1 793 ? -37.767 2.327 22.572 1.00 89.56 793 VAL A CA 1
ATOM 6237 C C . VAL A 1 793 ? -36.282 2.264 22.892 1.00 89.56 793 VAL A C 1
ATOM 6239 O O . VAL A 1 793 ? -35.652 1.228 22.681 1.00 89.56 793 VAL A O 1
ATOM 6242 N N . ASP A 1 794 ? -35.744 3.350 23.440 1.00 88.94 794 ASP A N 1
ATOM 6243 C CA . ASP A 1 794 ? -34.443 3.346 24.099 1.00 88.94 794 ASP A CA 1
ATOM 6244 C C . ASP A 1 794 ? -34.604 2.964 25.578 1.00 88.94 794 ASP A C 1
ATOM 6246 O O . ASP A 1 794 ? -35.014 3.757 26.432 1.00 88.94 794 ASP A O 1
ATOM 6250 N N . TYR A 1 795 ? -34.262 1.715 25.890 1.00 86.88 795 TYR A N 1
ATOM 6251 C CA . TYR A 1 795 ? -34.342 1.184 27.249 1.00 86.88 795 TYR A CA 1
ATOM 6252 C C . TYR A 1 795 ? -33.338 1.832 28.220 1.00 86.88 795 TYR A C 1
ATOM 6254 O O . TYR A 1 795 ? -33.566 1.790 29.434 1.00 86.88 795 TYR A O 1
ATOM 6262 N N . ALA A 1 796 ? -32.277 2.490 27.733 1.00 86.69 796 ALA A N 1
ATOM 6263 C CA . ALA A 1 796 ? -31.396 3.278 28.596 1.00 86.69 796 ALA A CA 1
ATOM 6264 C C . ALA A 1 796 ? -32.115 4.538 29.110 1.00 86.69 796 ALA A C 1
ATOM 6266 O O . ALA A 1 796 ? -32.052 4.844 30.305 1.00 86.69 796 ALA A O 1
ATOM 6267 N N . GLY A 1 797 ? -32.887 5.208 28.248 1.00 88.31 797 GLY A N 1
ATOM 6268 C CA . GLY A 1 797 ? -33.756 6.324 28.631 1.00 88.31 797 GLY A CA 1
ATOM 6269 C C . GLY A 1 797 ? -34.824 5.930 29.661 1.00 88.31 797 GLY A C 1
ATOM 6270 O O . GLY A 1 797 ? -35.034 6.643 30.644 1.00 88.31 797 GLY A O 1
ATOM 6271 N N . ILE A 1 798 ? -35.435 4.748 29.513 1.00 90.75 798 ILE A N 1
ATOM 6272 C CA . ILE A 1 798 ? -36.367 4.200 30.519 1.00 90.75 798 ILE A CA 1
ATOM 6273 C C . ILE A 1 798 ? -35.660 3.938 31.848 1.00 90.75 798 ILE A C 1
ATOM 6275 O O . ILE A 1 798 ? -36.202 4.252 32.905 1.00 90.75 798 ILE A O 1
ATOM 6279 N N . THR A 1 799 ? -34.440 3.404 31.816 1.00 91.00 799 THR A N 1
ATOM 6280 C CA . THR A 1 799 ? -33.656 3.178 33.037 1.00 91.00 799 THR A CA 1
ATOM 6281 C C . THR A 1 799 ? -33.409 4.495 33.780 1.00 91.00 799 THR A C 1
ATOM 6283 O O . THR A 1 799 ? -33.587 4.551 34.996 1.00 91.00 799 THR A O 1
ATOM 6286 N N . ALA A 1 800 ? -33.100 5.585 33.069 1.00 90.94 800 ALA A N 1
ATOM 6287 C CA . ALA A 1 800 ? -32.962 6.911 33.676 1.00 90.94 800 ALA A CA 1
ATOM 6288 C C . ALA A 1 800 ? -34.270 7.413 34.321 1.00 90.94 800 ALA A C 1
ATOM 6290 O O . ALA A 1 800 ? -34.241 7.975 35.420 1.00 90.94 800 ALA A O 1
ATOM 6291 N N . LEU A 1 801 ? -35.418 7.172 33.676 1.00 92.81 801 LEU A N 1
ATOM 6292 C CA . LEU A 1 801 ? -36.737 7.489 34.229 1.00 92.81 801 LEU A CA 1
ATOM 6293 C C . LEU A 1 801 ? -37.028 6.691 35.507 1.00 92.81 801 LEU A C 1
ATOM 6295 O O . LEU A 1 801 ? -37.468 7.273 36.497 1.00 92.81 801 LEU A O 1
ATOM 6299 N N . LEU A 1 802 ? -36.740 5.387 35.510 1.00 92.75 802 LEU A N 1
ATOM 6300 C CA . LEU A 1 802 ? -36.901 4.528 36.685 1.00 92.75 802 LEU A CA 1
ATOM 6301 C C . LEU A 1 802 ? -36.008 4.989 37.840 1.00 92.75 802 LEU A C 1
ATOM 6303 O O . LEU A 1 802 ? -36.486 5.087 38.966 1.00 92.75 802 LEU A O 1
ATOM 6307 N N . VAL A 1 803 ? -34.747 5.349 37.568 1.00 94.75 803 VAL A N 1
ATOM 6308 C CA . VAL A 1 803 ? -33.834 5.901 38.583 1.00 94.75 803 VAL A CA 1
ATOM 6309 C C . VAL A 1 803 ? -34.436 7.138 39.247 1.00 94.75 803 VAL A C 1
ATOM 6311 O O . VAL A 1 803 ? -34.382 7.244 40.473 1.00 94.75 803 VAL A O 1
ATOM 6314 N N . GLN A 1 804 ? -35.028 8.061 38.478 1.00 94.38 804 GLN A N 1
ATOM 6315 C CA . GLN A 1 804 ? -35.678 9.213 39.101 1.00 94.38 804 GLN A CA 1
ATOM 6316 C C . GLN A 1 804 ? -36.988 8.875 39.805 1.00 94.38 804 GLN A C 1
ATOM 6318 O O . GLN A 1 804 ? -37.251 9.419 40.873 1.00 94.38 804 GLN A O 1
ATOM 6323 N N . ALA A 1 805 ? -37.778 7.939 39.283 1.00 94.38 805 ALA A N 1
ATOM 6324 C CA . ALA A 1 805 ? -38.984 7.487 39.967 1.00 94.38 805 ALA A CA 1
ATOM 6325 C C . ALA A 1 805 ? -38.656 6.845 41.327 1.00 94.38 805 ALA A C 1
ATOM 6327 O O . ALA A 1 805 ? -39.363 7.096 42.302 1.00 94.38 805 ALA A O 1
ATOM 6328 N N . PHE A 1 806 ? -37.560 6.081 41.425 1.00 93.81 806 PHE A N 1
ATOM 6329 C CA . PHE A 1 806 ? -37.081 5.520 42.690 1.00 93.81 806 PHE A CA 1
ATOM 6330 C C . PHE A 1 806 ? -36.628 6.603 43.671 1.00 93.81 806 PHE A C 1
ATOM 6332 O O . PHE A 1 806 ? -36.991 6.531 44.840 1.00 93.81 806 PHE A O 1
ATOM 6339 N N . LYS A 1 807 ? -35.914 7.638 43.209 1.00 93.81 807 LYS A N 1
ATOM 6340 C CA . LYS A 1 807 ? -35.521 8.779 44.056 1.00 93.81 807 LYS A CA 1
ATOM 6341 C C . LYS A 1 807 ? -36.724 9.575 44.561 1.00 93.81 807 LYS A C 1
ATOM 6343 O O . LYS A 1 807 ? -36.806 9.875 45.747 1.00 93.81 807 LYS A O 1
ATOM 6348 N N . GLU A 1 808 ? -37.684 9.881 43.687 1.00 94.12 808 GLU A N 1
ATOM 6349 C CA . GLU A 1 808 ? -38.935 10.537 44.087 1.00 94.12 808 GLU A CA 1
ATOM 6350 C C . GLU A 1 808 ? -39.746 9.666 45.068 1.00 94.12 808 GLU A C 1
ATOM 6352 O O . GLU A 1 808 ? -40.450 10.188 45.937 1.00 94.12 808 GLU A O 1
ATOM 6357 N N . MET A 1 809 ? -39.682 8.337 44.931 1.00 93.31 809 MET A N 1
ATOM 6358 C CA . MET A 1 809 ? -40.388 7.403 45.808 1.00 93.31 809 MET A CA 1
ATOM 6359 C C . MET A 1 809 ? -39.725 7.319 47.182 1.00 93.31 809 MET A C 1
ATOM 6361 O O . MET A 1 809 ? -40.433 7.383 48.182 1.00 93.31 809 MET A O 1
ATOM 6365 N N . ASP A 1 810 ? -38.397 7.247 47.234 1.00 93.44 810 ASP A N 1
ATOM 6366 C CA . ASP A 1 810 ? -37.606 7.284 48.467 1.00 93.44 810 ASP A CA 1
ATOM 6367 C C . ASP A 1 810 ? -37.851 8.577 49.262 1.00 93.44 810 ASP A C 1
ATOM 6369 O O . ASP A 1 810 ? -38.118 8.542 50.465 1.00 93.44 810 ASP A O 1
ATOM 6373 N N . GLU A 1 811 ? -37.915 9.724 48.576 1.00 92.56 811 GLU A N 1
ATOM 6374 C CA . GLU A 1 811 ? -38.261 10.999 49.211 1.00 92.56 811 GLU A CA 1
ATOM 6375 C C . GLU A 1 811 ? -39.681 10.974 49.812 1.00 92.56 811 GLU A C 1
ATOM 6377 O O . GLU A 1 811 ? -39.918 11.503 50.904 1.00 92.56 811 GLU A O 1
ATOM 6382 N N . LYS A 1 812 ? -40.648 10.348 49.122 1.00 92.94 812 LYS A N 1
ATOM 6383 C CA . LYS A 1 812 ? -42.013 10.171 49.646 1.00 92.94 812 LYS A CA 1
ATOM 6384 C C . LYS A 1 812 ? -42.051 9.213 50.836 1.00 92.94 812 LYS A C 1
ATOM 6386 O O . LYS A 1 812 ? -42.756 9.514 51.796 1.00 92.94 812 LYS A O 1
ATOM 6391 N N . ILE A 1 813 ? -41.314 8.103 50.792 1.00 92.38 813 ILE A N 1
ATOM 6392 C CA . ILE A 1 813 ? -41.229 7.128 51.889 1.00 92.38 813 ILE A CA 1
ATOM 6393 C C . ILE A 1 813 ? -40.608 7.783 53.122 1.00 92.38 813 ILE A C 1
ATOM 6395 O O . ILE A 1 813 ? -41.227 7.765 54.179 1.00 92.38 813 ILE A O 1
ATOM 6399 N N . THR A 1 814 ? -39.484 8.484 52.969 1.00 92.00 814 THR A N 1
ATOM 6400 C CA . THR A 1 814 ? -38.818 9.206 54.065 1.00 92.00 814 THR A CA 1
ATOM 6401 C C . THR A 1 814 ? -39.761 10.211 54.735 1.00 92.00 814 THR A C 1
ATOM 6403 O O . THR A 1 814 ? -39.846 10.291 55.961 1.00 92.00 814 THR A O 1
ATOM 6406 N N . LYS A 1 815 ? -40.533 10.971 53.941 1.00 92.38 815 LYS A N 1
ATOM 6407 C CA . LYS A 1 815 ? -41.546 11.898 54.479 1.00 92.38 815 LYS A CA 1
ATOM 6408 C C . LYS A 1 815 ? -42.663 11.168 55.227 1.00 92.38 815 LYS A C 1
ATOM 6410 O O . LYS A 1 815 ? -43.132 11.684 56.239 1.00 92.38 815 LYS A O 1
ATOM 6415 N N . LEU A 1 816 ? -43.101 10.006 54.741 1.00 91.94 816 LEU A N 1
ATOM 6416 C CA . LEU A 1 816 ? -44.119 9.188 55.407 1.00 91.94 816 LEU A CA 1
ATOM 6417 C C . LEU A 1 816 ? -43.601 8.586 56.719 1.00 91.94 816 LEU A C 1
ATOM 6419 O O . LEU A 1 816 ? -44.331 8.586 57.705 1.00 91.94 816 LEU A O 1
ATOM 6423 N N . GLU A 1 817 ? -42.355 8.122 56.761 1.00 90.88 817 GLU A N 1
ATOM 6424 C CA . GLU A 1 817 ? -41.722 7.595 57.974 1.00 90.88 817 GLU A CA 1
ATOM 6425 C C . GLU A 1 817 ? -41.554 8.678 59.045 1.00 90.88 817 GLU A C 1
ATOM 6427 O O . GLU A 1 817 ? -41.886 8.453 60.209 1.00 90.88 817 GLU A O 1
ATOM 6432 N N . GLU A 1 818 ? -41.132 9.885 58.660 1.00 91.62 818 GLU A N 1
ATOM 6433 C CA . GLU A 1 818 ? -41.048 11.027 59.578 1.00 91.62 818 GLU A CA 1
ATOM 6434 C C . GLU A 1 818 ? -42.438 11.436 60.097 1.00 91.62 818 GLU A C 1
ATOM 6436 O O . GLU A 1 818 ? -42.612 11.694 61.289 1.00 91.62 818 GLU A O 1
ATOM 6441 N N . GLN A 1 819 ? -43.464 11.429 59.237 1.00 91.12 819 GLN A N 1
ATOM 6442 C CA . GLN A 1 819 ? -44.850 11.626 59.675 1.00 91.12 819 GLN A CA 1
ATOM 6443 C C . GLN A 1 819 ? -45.302 10.534 60.652 1.00 91.12 819 GLN A C 1
ATOM 6445 O O . GLN A 1 819 ? -45.955 10.841 61.650 1.00 91.12 819 GLN A O 1
ATOM 6450 N N . GLN A 1 820 ? -44.951 9.273 60.397 1.00 90.31 820 GLN A N 1
ATOM 6451 C CA . GLN A 1 820 ? -45.294 8.151 61.266 1.00 90.31 820 GLN A CA 1
ATOM 6452 C C . GLN A 1 820 ? -44.624 8.287 62.639 1.00 90.31 820 GLN A C 1
ATOM 6454 O O . GLN A 1 820 ? -45.291 8.135 63.661 1.00 90.31 820 GLN A O 1
ATOM 6459 N N . LYS A 1 821 ? -43.348 8.686 62.671 1.00 90.75 821 LYS A N 1
ATOM 6460 C CA . LYS A 1 821 ? -42.618 8.992 63.904 1.00 90.75 821 LYS A CA 1
ATOM 6461 C C . LYS A 1 821 ? -43.297 10.103 64.709 1.00 90.75 821 LYS A C 1
ATOM 6463 O O . LYS A 1 821 ? -43.549 9.925 65.898 1.00 90.75 821 LYS A O 1
ATOM 6468 N N . GLN A 1 822 ? -43.671 11.208 64.061 1.00 91.25 822 GLN A N 1
ATOM 6469 C CA . GLN A 1 822 ? -44.398 12.304 64.715 1.00 91.25 822 GLN A CA 1
ATOM 6470 C C . GLN A 1 822 ? -45.758 11.851 65.263 1.00 91.25 822 GLN A C 1
ATOM 6472 O O . GLN A 1 822 ? -46.154 12.256 66.357 1.00 91.25 822 GLN A O 1
ATOM 6477 N N . ILE A 1 823 ? -46.480 10.997 64.529 1.00 91.25 823 ILE A N 1
ATOM 6478 C CA . ILE A 1 823 ? -47.752 10.415 64.978 1.00 91.25 823 ILE A CA 1
ATOM 6479 C C . ILE A 1 823 ? -47.549 9.535 66.214 1.00 91.25 823 ILE A C 1
ATOM 6481 O O . ILE A 1 823 ? -48.363 9.594 67.136 1.00 91.25 823 ILE A O 1
ATOM 6485 N N . ASP A 1 824 ? -46.500 8.720 66.248 1.00 90.25 824 ASP A N 1
ATOM 6486 C CA . ASP A 1 824 ? -46.246 7.821 67.371 1.00 90.25 824 ASP A CA 1
ATOM 6487 C C . ASP A 1 824 ? -45.790 8.589 68.623 1.00 90.25 824 ASP A C 1
ATOM 6489 O O . ASP A 1 824 ? -46.296 8.314 69.713 1.00 90.25 824 ASP A O 1
ATOM 6493 N N . GLU A 1 825 ? -44.986 9.647 68.469 1.00 89.62 825 GLU A N 1
ATOM 6494 C CA . GLU A 1 825 ? -44.677 10.606 69.544 1.00 89.62 825 GLU A CA 1
ATOM 6495 C C . GLU A 1 825 ? -45.950 11.295 70.082 1.00 89.62 825 GLU A C 1
ATOM 6497 O O . GLU A 1 825 ? -46.151 11.412 71.296 1.00 89.62 825 GLU A O 1
ATOM 6502 N N . LEU A 1 826 ? -46.861 11.708 69.190 1.00 89.31 826 LEU A N 1
ATOM 6503 C CA . LEU A 1 826 ? -48.165 12.278 69.549 1.00 89.31 826 LEU A CA 1
ATOM 6504 C C . LEU A 1 826 ? -49.050 11.279 70.304 1.00 89.31 826 LEU A C 1
ATOM 6506 O O . LEU A 1 826 ? -49.674 11.653 71.299 1.00 89.31 826 LEU A O 1
ATOM 6510 N N . LYS A 1 827 ? -49.113 10.016 69.867 1.00 89.06 827 LYS A N 1
ATOM 6511 C CA . LYS A 1 827 ? -49.862 8.958 70.567 1.00 89.06 827 LYS A CA 1
ATOM 6512 C C . LYS A 1 827 ? -49.301 8.714 71.961 1.00 89.06 827 LYS A C 1
ATOM 6514 O O . LYS A 1 827 ? -50.083 8.589 72.900 1.00 89.06 827 LYS A O 1
ATOM 6519 N N . GLU A 1 828 ? -47.979 8.685 72.112 1.00 87.38 828 GLU A N 1
ATOM 6520 C CA . GLU A 1 828 ? -47.334 8.510 73.414 1.00 87.38 828 GLU A CA 1
ATOM 6521 C C . GLU A 1 828 ? -47.655 9.682 74.356 1.00 87.38 828 GLU A C 1
ATOM 6523 O O . GLU A 1 828 ? -47.968 9.481 75.532 1.00 87.38 828 GLU A O 1
ATOM 6528 N N . LEU A 1 829 ? -47.658 10.915 73.836 1.00 84.56 829 LEU A N 1
ATOM 6529 C CA . LEU A 1 829 ? -48.055 12.104 74.590 1.00 84.56 829 LEU A CA 1
ATOM 6530 C C . LEU A 1 829 ? -49.537 12.061 75.001 1.00 84.56 829 LEU A C 1
ATOM 6532 O O . LEU A 1 829 ? -49.872 12.376 76.143 1.00 84.56 829 LEU A O 1
ATOM 6536 N N . VAL A 1 830 ? -50.427 11.652 74.093 1.00 84.62 830 VAL A N 1
ATOM 6537 C CA . VAL A 1 830 ? -51.862 11.488 74.379 1.00 84.62 830 VAL A CA 1
ATOM 6538 C C . VAL A 1 830 ? -52.094 10.386 75.413 1.00 84.62 830 VAL A C 1
ATOM 6540 O O . VAL A 1 830 ? -52.896 10.587 76.323 1.00 84.62 830 VAL A O 1
ATOM 6543 N N . GLN A 1 831 ? -51.368 9.267 75.340 1.00 82.88 831 GLN A N 1
ATOM 6544 C CA . GLN A 1 831 ? -51.445 8.197 76.336 1.00 82.88 831 GLN A CA 1
ATOM 6545 C C . GLN A 1 831 ? -51.006 8.700 77.718 1.00 82.88 831 GLN A C 1
ATOM 6547 O O . GLN A 1 831 ? -51.744 8.544 78.686 1.00 82.88 831 GLN A O 1
ATOM 6552 N N . LYS A 1 832 ? -49.889 9.438 77.798 1.00 82.25 832 LYS A N 1
ATOM 6553 C CA . LYS A 1 832 ? -49.443 10.098 79.041 1.00 82.25 832 LYS A CA 1
ATOM 6554 C C . LYS A 1 832 ? -50.470 11.092 79.597 1.00 82.25 832 LYS A C 1
ATOM 6556 O O . LYS A 1 832 ? -50.528 11.296 80.807 1.00 82.25 832 LYS A O 1
ATOM 6561 N N . LEU A 1 833 ? -51.269 11.739 78.747 1.00 78.62 833 LEU A N 1
ATOM 6562 C CA . LEU A 1 833 ? -52.350 12.637 79.172 1.00 78.62 833 LEU A CA 1
ATOM 6563 C C . LEU A 1 833 ? -53.612 11.886 79.626 1.00 78.62 833 LEU A C 1
ATOM 6565 O O . LEU A 1 833 ? -54.329 12.390 80.490 1.00 78.62 833 LEU A O 1
ATOM 6569 N N . LEU A 1 834 ? -53.892 10.712 79.055 1.00 77.06 834 LEU A N 1
ATOM 6570 C CA . LEU A 1 834 ? -54.993 9.836 79.464 1.00 77.06 834 LEU A CA 1
ATOM 6571 C C . LEU A 1 834 ? -54.700 9.137 80.796 1.00 77.06 834 LEU A C 1
ATOM 6573 O O . LEU A 1 834 ? -55.597 9.063 81.627 1.00 77.06 834 LEU A O 1
ATOM 6577 N N . ASP A 1 835 ? -53.455 8.712 81.022 1.00 76.38 835 ASP A N 1
ATOM 6578 C CA . ASP A 1 835 ? -53.017 8.042 82.258 1.00 76.38 835 ASP A CA 1
ATOM 6579 C C . ASP A 1 835 ? -52.940 8.995 83.472 1.00 76.38 835 ASP A C 1
ATOM 6581 O O . ASP A 1 835 ? -52.854 8.551 84.614 1.00 76.38 835 ASP A O 1
ATOM 6585 N N . ASN A 1 836 ? -52.971 10.313 83.236 1.00 63.38 836 ASN A N 1
ATOM 6586 C CA . ASN A 1 836 ? -52.962 11.366 84.262 1.00 63.38 836 ASN A CA 1
ATOM 6587 C C . ASN A 1 836 ? -54.371 11.897 84.620 1.00 63.38 836 ASN A C 1
ATOM 6589 O O . ASN A 1 836 ? -54.495 12.971 85.219 1.00 63.38 836 ASN A O 1
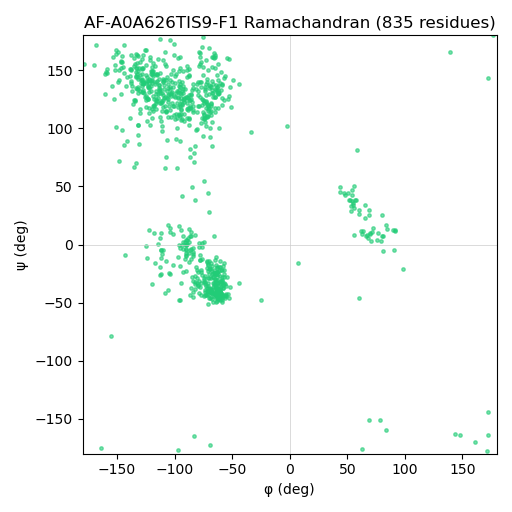ATOM 6593 N N . LYS A 1 837 ? -55.431 11.171 84.253 1.00 50.47 837 LYS A N 1
ATOM 6594 C CA . LYS A 1 837 ? -56.813 11.386 84.710 1.00 50.47 837 LYS A CA 1
ATOM 6595 C C . LYS A 1 837 ? -57.279 10.203 85.542 1.00 50.47 837 LYS A C 1
ATOM 6597 O O . LYS A 1 837 ? -58.091 10.454 86.461 1.00 50.47 837 LYS A O 1
#

Nearest PDB structures (foldseek):
  9mfe-assembly1_A  TM=7.379E-01  e=4.629E-07  Escherichia phage YDC107_1
  8k36-assembly1_B  TM=7.475E-01  e=1.414E-06  Escherichia phage Lambda
  6v8i-assembly1_BB  TM=6.728E-01  e=9.420E-07  Dubowvirus dv80alpha
  8xpm-assembly1_r2  TM=4.873E-01  e=9.910E-07  Escherichia phage Lambda
  6yq5-assembly1_A  TM=6.120E-01  e=1.615E-05  Bacillus phage SPP1

Solvent-accessible surface area (backbone atoms only — not comparable to full-atom values): 50363 Å² total; per-residue (Å²): 129,87,81,87,77,64,74,85,76,51,48,42,25,37,30,78,56,69,82,65,84,59,91,76,76,73,66,57,43,68,53,66,57,68,66,52,76,63,53,68,51,78,48,71,45,70,47,76,45,86,50,99,88,52,101,60,81,45,69,46,84,48,69,73,47,61,49,59,34,41,44,32,25,53,57,48,86,86,38,72,50,51,47,45,54,52,48,31,41,77,68,63,41,68,31,21,40,37,40,38,77,42,77,40,81,90,78,40,38,32,32,38,39,32,33,27,26,31,43,77,47,77,46,83,46,70,53,97,91,46,79,43,30,33,38,34,34,35,38,59,77,42,81,76,44,79,52,78,38,71,57,78,82,81,87,49,82,29,52,54,18,42,81,34,76,60,44,93,91,27,40,63,27,64,66,100,68,71,95,46,66,23,38,38,39,46,54,37,84,40,88,88,44,93,73,70,44,37,30,38,36,43,37,42,53,54,104,59,102,43,53,33,38,46,32,29,44,75,60,85,72,89,44,41,35,37,31,46,68,90,48,71,86,37,75,59,72,55,73,81,60,45,63,78,74,48,85,54,79,89,50,76,67,71,78,56,88,54,63,67,61,52,26,59,76,69,73,47,70,53,71,72,55,40,63,76,72,44,93,86,66,100,65,88,69,81,77,54,94,53,64,68,61,56,27,61,78,70,74,48,70,53,71,74,55,42,66,74,74,45,84,52,79,91,51,73,68,71,76,52,89,53,63,66,62,55,28,58,78,71,70,48,75,54,73,77,57,44,68,76,72,50,86,54,78,90,51,70,67,70,77,52,90,54,68,67,61,54,37,63,79,68,71,61,78,61,74,78,70,56,67,81,76,52,90,51,78,91,47,74,65,70,86,52,95,55,67,66,63,48,36,50,76,74,68,43,73,46,57,47,77,55,102,68,35,41,37,39,43,89,56,102,62,99,61,49,56,28,41,35,39,30,90,87,69,55,66,48,44,33,31,72,83,76,73,43,81,50,55,49,43,54,96,78,78,35,47,55,39,91,46,77,69,54,23,27,62,68,66,73,47,74,79,68,74,45,72,46,58,66,71,35,49,51,67,62,45,50,46,76,54,58,65,65,43,50,34,32,33,54,60,54,48,38,82,61,68,91,90,54,61,58,43,34,37,35,40,37,48,67,75,39,60,45,98,85,64,34,47,23,28,31,40,36,42,35,35,27,65,82,72,48,38,32,38,35,55,35,52,85,61,37,67,88,76,55,70,42,78,58,62,85,64,89,96,44,90,58,80,75,86,76,75,56,74,50,88,88,64,71,49,32,45,62,51,79,46,71,44,68,55,95,91,37,68,41,34,39,38,36,44,34,40,35,62,56,98,93,39,52,31,41,36,43,38,44,32,38,61,81,78,72,46,74,50,50,41,36,41,35,82,88,72,50,78,44,64,82,86,77,81,95,54,100,66,88,77,80,70,96,67,90,85,81,76,86,85,47,74,72,40,77,48,91,57,105,60,99,55,47,40,37,43,41,55,52,61,39,88,92,50,46,49,36,36,44,36,35,28,28,78,80,80,40,66,42,35,34,42,36,31,37,70,88,68,50,73,50,75,50,65,68,71,89,84,89,69,98,72,86,88,76,94,76,58,70,92,82,58,75,91,87,74,82,78,73,65,25,55,62,42,53,72,64,44,63,84,43,76,47,63,43,86,88,80,69,46,83,48,73,48,66,56,33,68,46,39,36,77,65,41,47,89,28,34,48,70,51,72,50,77,44,81,44,93,60,90,44,102,81,77,55,76,43,68,46,81,48,80,46,69,35,67,40,65,68,47,49,48,54,42,49,54,40,20,50,52,58,45,50,55,50,50,53,53,48,51,53,50,49,52,54,50,51,54,49,50,54,52,50,49,59,58,60,77,73,108

Sequence (837 aa):
MADIFNGKDVKVYYNDDTGNRAVITGGNIQINELAAYPSFSMGTEVQKIETYNDEYSNAIEGQKTVDNVTLVVNYIPTDPTHEYLDKKYDNQEEFQITIFVNENNEAGRLESVMLNGVLGSRMLNGDKDSVVTMTYDFVPTEVISYAPRDIPPVLRRGDFGVGSDGSIDYPQYQPDQATGNAFVKISASDIDNPSGVDLMGIELVDQQAENTNIMMTTTGDLRLYARNATTPWTRLYTSGEADTRYLIKSNNLSDLTNFESARSNLSVYSKSETDNKFMIGPNNLSELTNVVVARQKLEVYSQSETDAKFLQAANNLSDIVDTAIARTNLGINSTLENDAKYLQVENNLSDVKDVATARTNLGINSTIENDAKYLQVSNNLSDVADVDTVKQNIGLDRFKQSPSETMIYPSSGQNPYRITIRPNGDWGTWRDDTGTWEPLKIVAGGTGATNKKDARLNLNIPAAYKIIPDGTNILGWFIENNESGFFSSGENVINKPADGHGWWTYNFKIHLRNQEGKPEFGVVEATSAANIMYIIVLTNGQWPHGWFKIVRENDNVQLRDLKLTQYDTGFSGHLELYNIQNNNPKGLTQLYNEFQDGVLKTTLRTGNLENNRNSYLQWDENGSLWGVVNILSNDLYFGPHSVRKLHTRHGTMLVDGTATPYYYTFGNPDGRRSVTEFGTVEDGWIFYGQVNRDLSKQLDVNGVVNASAFNQASDRDLKENIEVISNAIDRVRAIGGYTYTLKENGMPHAGVIAQEVRDVLPEASGSFTKYVDLPGPTQDGTPLREEERFYSVDYAGITALLVQAFKEMDEKITKLEEQQKQIDELKELVQKLLDNK

Foldseek 3Di:
DPDDDDFVVKWKWWFAPPVDPDQPPPHTHTQPAFPGRWDKDKDFDWAWDDDPPDPDIDIDGDDIDMDWTKTKGLDDPPDPNNVVLVVQQVVQGKIKMKIFPDDDPPVQKTFIWIFIFGFPDKDWDDDPPDGIMIITTTDGPDTPDGDIDGNDDDDDQQRLQHPAPCDPVRRGADDPADPAKHFHKHALPDPLDPPSHIWTDIWHDDPDPKIWDWIWGPDDDTWIWTDTRPDRIDIDDDPVRVPLPDDDPVCVCVSVPDPPVVCVVVVHDDPVRCVVVDPDDPPPQPPPPDSPVVCVVVVHDPPVRCPVPDDDVVCVCVPVPDPPVVCVVVVHDDPVVDVVPDDDVVCVCVPVPDPVVVCVVVVDDDPVVVPPPDDDVVCVCVPPDDPVVVCVVVPNPQWDDDPFWTWGDPDPDPDQWIWIAGPVGDTDIAGNVVRDHFFDDVVRVTQRDPDPVSSCVSVVHPDDAAEDEAAEAPLVCCQVVVDFDKYKYAQRYPLDDDPAGGIKIKGKAADDADPVRTGAWTKIWMAHPVRWIWIFIHHRNDGPPGIDTADDDDPDRDPPPDQQADPDDFWRGKDWDFDADPNRGQKIWIWTWGQPPNKIKTWTKIAGPVVGDIAIWIAIPVGDTDRCPDDPDPDPDPDDDPDDDPPDCWDWDDDPDPWTKIWHWDADLPWFHIKTFIDTPVGDTQKMWTQTNVRDIDIDGPDDDDDPDDDDDDDPVVDDPDDQQPPLQVLVVQWDWDWDQDPPPRDIDIDTALVSCCVRPVVQKDKDWDWDFDDDDDPVRDTDIDIDMDMDGNVVSVVSSVVVSVVVVVVVVVVVVVVVVVVVVVVVVVVVVVVVD

InterPro domains:
  IPR030392 Intramolecular chaperone auto-processing domain [PF13884] (714-764)
  IPR030392 Intramolecular chaperone auto-processing domain [PS51688] (714-820)

Radius of gyration: 62.2 Å; Cα contacts (8 Å, |Δi|>4): 1223; chains: 1; bounding box: 138×100×180 Å